Protein AF-0000000086046309 (afdb_homodimer)

Organism: Dendrobium nobile (NCBI:txid94219)

Foldseek 3Di:
DPPPPDDDPVVVVLVVLQPPPPPDPPFKDKDFFFQKWKKKKWFFKKALDPPPDQQKWKKKWKDWVVDIDIFDTFTCPPRMTTGRDIDIAMDTPPQDQPTWIKMWIWIDDPPDIDTQFMDTGGPVPAAEDADPDDADKDKDWTQGPPPPDPPRSGTMITIMHIYIYQQFAQAQFDPQAAQDFHTSDPVRADDFFWKKKKWFFKWAQFDFDDADPNDGFFFKWKWKDHDRMIIIFDTDTRDRIDTGGDMDMDTHRAQQHKIKMWMWTFPPPDDDPDDRDIDTFAMWIFRSVLDDAFDKDWDKAWGWDQDLVFIDTRTITIMIMHIHGPDDPVVNVVSVVDDSHGPCCVVPNDDDVVSLVSNLSSLQNSLVVQCPDVVHDHSNNSCVRRVSDDDDDFPLQVVLVVLVVCVVCVVVVVVVVVLVCLLAPVDVVVVVVVLVVLLVCLVPVVCPVVVVVVVVVVVVVVCVVVDDPHGDIYDDCVSSCRHVDDSLRSCRRPADVVGPDDPVNVVVVVVVVVVVVVVVVVVVLVVQQLVQLVVLCCPCPPVVNVVVSVVVVVVVVVVCVVDPPSVVSSVVVCVSSDHCVPPDPDDDPVVVSSVPGDGCSVVDD/DPPPPDDDPVVVVLVVLQPPPPPDPPFKDKDFFFQKWKKKKFFFKKAQDPPPDQQKWKKKWKDWPVDIDIFDTFTCPPRMTTGRDIDIAMDTPPQDQPTWIKMWIWIDDPPDIDTQFMDTGGPVPAAEDADPDDADKDKDWTQGPPPPDPPRRGTMITIMHIYIYQQFAQAQFDPQAAQDFHTSDPVRADDFFWKKKKWFFKWAQFDFDDADPNDGFFFKWKWKDHDRMIIIFDTDTRDRIDTRGDMDMDTHRAQQHKIKMWMWTFPPPDDDPDDRDIDTFAMWIFRRVLDDAFDKDWDKAWGWDQDLVFIDTRTITIMIMHIHGPDDPVVNVVSVVDDRHGPCCVVPNDDDVVSLVSNLSSLQNSLVVQCPDVVHDHSNNSCVRRVSDDDDDFPLQVVLVVLVVCVVCVVVVVVVVVLVCLLAPVDVVVVVVVLVVLLVCLVPVVCPVVVVVVVVVVVVVVCVVVDDPHGGIYDDCVSSCRHVDDSLRSCRRPADVVGPDDPVNVVVVVVVVVVVVVVVVVVVLVVQQLVQLVVLCCPCPPVVNVVVSVVVVVVVVVVCVVDPPSVVSSVVVCVSSDHCVPPDPDDDPVVVSSVPGDGCSVVDD

Solvent-accessible surface area (backbone atoms only — not comparable to full-atom values): 65025 Å² total; per-residue (Å²): 135,82,80,75,82,76,79,64,71,75,63,61,53,54,58,55,63,50,59,61,67,70,72,67,78,79,63,65,47,77,44,71,56,62,54,44,37,39,36,40,39,33,40,39,36,38,38,63,51,78,75,83,62,76,76,36,32,36,30,45,38,40,36,47,88,90,48,73,49,70,56,71,74,28,60,44,79,84,48,48,32,63,69,69,42,78,45,79,46,72,48,51,57,74,69,49,86,81,50,39,42,35,39,33,38,33,36,37,51,88,92,49,76,45,73,56,20,47,39,74,42,54,56,80,76,50,48,78,34,62,65,94,66,87,75,73,69,45,78,41,72,17,50,51,66,74,75,75,75,89,67,78,65,73,44,35,34,35,36,34,33,61,36,34,41,22,29,38,50,73,51,39,47,46,89,73,48,33,38,62,52,61,38,49,33,73,87,74,57,71,72,65,42,25,37,37,39,40,28,48,37,32,38,44,65,43,57,64,78,39,72,58,97,86,41,67,33,26,28,39,31,42,37,39,40,49,53,55,41,34,36,36,49,54,72,38,70,69,35,48,58,40,74,65,55,42,74,46,80,44,79,31,63,55,52,66,22,25,38,39,38,34,36,34,30,59,50,58,77,68,74,93,78,63,76,71,50,72,44,79,44,23,50,34,38,35,49,50,43,43,54,54,78,70,40,81,45,75,49,76,35,57,19,53,36,82,47,60,92,41,68,41,77,32,28,29,39,34,41,31,40,34,36,39,69,74,51,55,73,68,57,58,57,49,55,42,41,40,68,70,61,36,67,44,51,59,75,59,63,77,57,70,80,54,48,57,58,48,20,40,49,34,34,50,51,46,23,56,56,39,39,72,37,89,76,55,44,52,47,68,59,44,41,60,74,37,60,52,64,78,87,66,44,39,69,50,54,42,52,17,28,49,53,43,38,52,59,47,44,42,64,59,53,49,48,51,51,50,52,49,40,42,30,59,48,77,49,59,68,61,33,51,50,50,52,52,52,50,51,51,40,59,72,38,61,69,49,48,64,27,49,51,24,42,49,52,26,49,50,35,59,58,39,55,78,71,38,67,86,63,74,78,30,41,54,39,48,74,66,26,40,45,81,80,54,53,63,67,53,33,48,53,45,72,45,56,91,72,74,81,68,54,66,66,59,50,50,54,53,40,50,53,52,38,55,54,45,32,53,49,41,52,50,40,42,52,50,23,33,53,42,29,22,60,48,34,48,54,48,39,54,30,52,67,61,20,50,51,47,33,51,48,22,47,51,48,20,50,49,42,70,73,38,61,58,59,58,53,50,51,52,51,50,49,62,67,52,35,61,55,89,79,53,68,80,64,75,56,42,69,58,26,39,52,69,50,43,62,45,66,63,52,29,52,111,137,82,82,74,83,76,78,66,71,76,64,61,52,57,59,58,65,51,61,62,71,67,72,68,79,78,64,66,46,76,44,71,56,60,55,45,37,39,36,37,39,35,39,38,37,37,38,62,50,78,73,84,62,76,75,36,32,36,30,44,39,38,34,47,88,89,47,73,50,70,56,72,76,29,60,43,78,84,48,48,32,63,69,69,44,78,44,79,45,71,46,50,56,74,67,49,88,81,50,37,40,35,40,32,38,32,37,37,51,89,90,49,77,46,73,56,20,48,38,75,43,55,56,81,77,48,49,76,35,64,62,91,67,85,74,74,71,46,78,42,69,16,50,52,66,74,74,75,74,88,67,79,66,74,45,33,35,35,35,35,32,61,36,32,40,22,29,39,49,73,52,40,46,46,88,72,48,33,38,62,52,61,39,48,34,72,86,73,57,71,70,64,42,25,37,38,39,39,29,49,37,31,37,45,65,43,56,64,78,39,72,58,97,86,40,68,32,27,27,39,31,41,37,39,40,50,53,54,40,32,36,35,49,51,72,39,70,69,36,47,58,39,71,66,58,44,76,48,78,45,79,30,64,55,51,66,22,26,40,40,39,34,35,34,31,60,54,58,78,67,74,94,78,63,77,71,50,72,45,78,42,23,51,34,36,35,48,51,42,43,54,55,78,72,40,82,46,74,48,77,33,58,18,53,35,83,47,60,89,39,66,41,79,31,27,28,38,34,42,32,38,34,37,39,68,73,53,53,74,68,57,58,56,50,54,42,40,39,67,71,60,37,68,44,51,59,74,60,64,76,57,71,79,55,48,58,57,48,20,38,48,35,32,51,53,45,23,58,56,40,38,71,37,90,77,58,44,53,48,67,58,44,41,59,74,36,60,50,62,79,87,66,45,40,70,52,55,40,52,17,28,50,52,42,36,52,60,47,44,41,64,57,53,50,49,50,51,50,54,49,40,41,31,59,47,76,50,58,68,62,31,51,50,50,52,52,50,50,52,51,42,58,74,38,61,68,49,48,64,28,48,50,24,42,51,52,25,48,51,34,58,60,39,55,78,71,37,67,86,64,73,78,31,43,55,39,49,73,67,25,40,44,81,78,54,52,61,68,53,34,46,52,46,72,45,55,92,73,73,81,68,56,67,68,58,52,51,54,52,41,52,53,52,39,53,53,45,32,53,50,39,52,50,40,43,53,50,23,32,54,43,30,23,61,49,35,48,54,50,38,54,30,51,66,60,19,49,51,46,33,50,48,23,48,51,48,20,51,51,40,68,74,37,61,59,56,58,52,51,51,52,52,51,49,60,66,52,35,61,52,89,79,52,68,79,62,75,55,40,68,58,25,40,52,69,50,44,62,43,65,64,52,28,52,113

Structure (mmCIF, N/CA/C/O backbone):
data_AF-0000000086046309-model_v1
#
loop_
_entity.id
_entity.type
_entity.pdbx_description
1 polymer 'C2 domain-containing protein'
#
loop_
_atom_site.group_PDB
_atom_site.id
_atom_site.type_symbol
_atom_site.label_atom_id
_atom_site.label_alt_id
_atom_site.label_comp_id
_atom_site.label_asym_id
_atom_site.label_entity_id
_atom_site.label_seq_id
_atom_site.pdbx_PDB_ins_code
_atom_site.Cartn_x
_atom_site.Cartn_y
_atom_site.Cartn_z
_atom_site.occupancy
_atom_site.B_iso_or_equiv
_atom_site.auth_seq_id
_atom_site.auth_comp_id
_atom_site.auth_asym_id
_atom_site.auth_atom_id
_atom_site.pdbx_PDB_model_num
ATOM 1 N N . MET A 1 1 ? 25.234 52.75 -9.938 1 19.39 1 MET A N 1
ATOM 2 C CA . MET A 1 1 ? 23.969 53.469 -9.93 1 19.39 1 MET A CA 1
ATOM 3 C C . MET A 1 1 ? 22.891 52.688 -9.195 1 19.39 1 MET A C 1
ATOM 5 O O . MET A 1 1 ? 22.672 51.5 -9.484 1 19.39 1 MET A O 1
ATOM 9 N N . LEU A 1 2 ? 22.422 53.094 -7.891 1 18.39 2 LEU A N 1
ATOM 10 C CA . LEU A 1 2 ? 21.797 52.5 -6.703 1 18.39 2 LEU A CA 1
ATOM 11 C C . LEU A 1 2 ? 20.297 52.312 -6.91 1 18.39 2 LEU A C 1
ATOM 13 O O . LEU A 1 2 ? 19.578 53.312 -7.102 1 18.39 2 LEU A O 1
ATOM 17 N N . ALA A 1 3 ? 19.859 51.5 -7.816 1 22.16 3 ALA A N 1
ATOM 18 C CA . ALA A 1 3 ? 18.484 51.562 -8.273 1 22.16 3 ALA A CA 1
ATOM 19 C C . ALA A 1 3 ? 17.516 51.5 -7.09 1 22.16 3 ALA A C 1
ATOM 21 O O . ALA A 1 3 ? 17.547 50.562 -6.293 1 22.16 3 ALA A O 1
ATOM 22 N N . THR A 1 4 ? 17.141 52.688 -6.449 1 22.17 4 THR A N 1
ATOM 23 C CA . THR A 1 4 ? 16.219 53.094 -5.395 1 22.17 4 THR A CA 1
ATOM 24 C C . THR A 1 4 ? 14.828 52.531 -5.652 1 22.17 4 THR A C 1
ATOM 26 O O . THR A 1 4 ? 14.242 52.781 -6.707 1 22.17 4 THR A O 1
ATOM 29 N N . TRP A 1 5 ? 14.664 51.344 -5.328 1 24.75 5 TRP A N 1
ATOM 30 C CA . TRP A 1 5 ? 13.422 50.594 -5.496 1 24.75 5 TRP A CA 1
ATOM 31 C C . TRP A 1 5 ? 12.242 51.375 -4.934 1 24.75 5 TRP A C 1
ATOM 33 O O . TRP A 1 5 ? 12.211 51.688 -3.746 1 24.75 5 TRP A O 1
ATOM 43 N N . VAL A 1 6 ? 11.664 52.406 -5.605 1 26.38 6 VAL A N 1
ATOM 44 C CA . VAL A 1 6 ? 10.523 53.312 -5.441 1 26.38 6 VAL A CA 1
ATOM 45 C C . VAL A 1 6 ? 9.273 52.5 -5.09 1 26.38 6 VAL A C 1
ATOM 47 O O . VAL A 1 6 ? 9.023 51.469 -5.684 1 26.38 6 VAL A O 1
ATOM 50 N N . GLY A 1 7 ? 8.594 52.781 -3.967 1 28 7 GLY A N 1
ATOM 51 C CA . GLY A 1 7 ? 7.453 52.5 -3.109 1 28 7 GLY A CA 1
ATOM 52 C C . GLY A 1 7 ? 6.145 52.375 -3.869 1 28 7 GLY A C 1
ATOM 53 O O . GLY A 1 7 ? 5.727 53.344 -4.527 1 28 7 GLY A O 1
ATOM 54 N N . THR A 1 8 ? 5.848 51.438 -4.598 1 28.3 8 THR A N 1
ATOM 55 C CA . THR A 1 8 ? 4.68 51.469 -5.465 1 28.3 8 THR A CA 1
ATOM 56 C C . THR A 1 8 ? 3.445 51.906 -4.688 1 28.3 8 THR A C 1
ATOM 58 O O . THR A 1 8 ? 3.426 51.844 -3.455 1 28.3 8 THR A O 1
ATOM 61 N N . GLN A 1 9 ? 2.367 52.656 -5.27 1 27.67 9 GLN A N 1
ATOM 62 C CA . GLN A 1 9 ? 1.101 53.281 -4.91 1 27.67 9 GLN A CA 1
ATOM 63 C C . GLN A 1 9 ? 0.249 52.375 -4.047 1 27.67 9 GLN A C 1
ATOM 65 O O . GLN A 1 9 ? -0.597 52.812 -3.279 1 27.67 9 GLN A O 1
ATOM 70 N N . ALA A 1 10 ? 0.241 51.156 -4.23 1 29.69 10 ALA A N 1
ATOM 71 C CA . ALA A 1 10 ? -0.649 50.281 -3.486 1 29.69 10 ALA A CA 1
ATOM 72 C C . ALA A 1 10 ? -0.314 50.281 -1.997 1 29.69 10 ALA A C 1
ATOM 74 O O . ALA A 1 10 ? -1.004 49.656 -1.195 1 29.69 10 ALA A O 1
ATOM 75 N N . ASP A 1 11 ? 0.768 50.75 -1.559 1 30.91 11 ASP A N 1
ATOM 76 C CA . ASP A 1 11 ? 1.162 50.969 -0.17 1 30.91 11 ASP A CA 1
ATOM 77 C C . ASP A 1 11 ? 0.255 52 0.505 1 30.91 11 ASP A C 1
ATOM 79 O O . ASP A 1 11 ? -0.032 51.906 1.699 1 30.91 11 ASP A O 1
ATOM 83 N N . GLU A 1 12 ? -0.015 53.156 -0.115 1 32.56 12 GLU A N 1
ATOM 84 C CA . GLU A 1 12 ? -0.838 54.25 0.42 1 32.56 12 GLU A CA 1
ATOM 85 C C . GLU A 1 12 ? -2.279 53.781 0.631 1 32.56 12 GLU A C 1
ATOM 87 O O . GLU A 1 12 ? -2.969 54.281 1.523 1 32.56 12 GLU A O 1
ATOM 92 N N . SER A 1 13 ? -2.764 52.938 -0.195 1 33.22 13 SER A N 1
ATOM 93 C CA . SER A 1 13 ? -4.168 52.562 -0.07 1 33.22 13 SER A CA 1
ATOM 94 C C . SER A 1 13 ? -4.395 51.688 1.162 1 33.22 13 SER A C 1
ATOM 96 O O . SER A 1 13 ? -5.535 51.469 1.572 1 33.22 13 SER A O 1
ATOM 98 N N . PHE A 1 14 ? -3.406 51.062 1.671 1 35.06 14 PHE A N 1
ATOM 99 C CA . PHE A 1 14 ? -3.594 50.312 2.906 1 35.06 14 PHE A CA 1
ATOM 100 C C . PHE A 1 14 ? -3.961 51.25 4.055 1 35.06 14 PHE A C 1
ATOM 102 O O . PHE A 1 14 ? -4.855 50.938 4.848 1 35.06 14 PHE A O 1
ATOM 109 N N . ALA A 1 15 ? -3.285 52.375 4.27 1 35.09 15 ALA A N 1
ATOM 110 C CA . ALA A 1 15 ? -3.617 53.312 5.352 1 35.09 15 ALA A CA 1
ATOM 111 C C . ALA A 1 15 ? -5.012 53.906 5.16 1 35.09 15 ALA A C 1
ATOM 113 O O . ALA A 1 15 ? -5.746 54.094 6.133 1 35.09 15 ALA A O 1
ATOM 114 N N . GLU A 1 16 ? -5.355 54.344 3.979 1 34.66 16 GLU A N 1
ATOM 115 C CA . GLU A 1 16 ? -6.609 55.062 3.764 1 34.66 16 GLU A CA 1
ATOM 116 C C . GLU A 1 16 ? -7.809 54.125 3.898 1 34.66 16 GLU A C 1
ATOM 118 O O . GLU A 1 16 ? -8.859 54.531 4.41 1 34.66 16 GLU A O 1
ATOM 123 N N . ALA A 1 17 ? -7.73 52.906 3.305 1 37.09 17 ALA A N 1
ATOM 124 C CA . ALA A 1 17 ? -8.867 52.031 3.486 1 37.09 17 ALA A CA 1
ATOM 125 C C . ALA A 1 17 ? -9.039 51.625 4.953 1 37.09 17 ALA A C 1
ATOM 127 O O . ALA A 1 17 ? -10.156 51.375 5.41 1 37.09 17 ALA A O 1
ATOM 128 N N . TRP A 1 18 ? -7.984 51.562 5.75 1 39.62 18 TRP A N 1
ATOM 129 C CA . TRP A 1 18 ? -8.039 51.219 7.168 1 39.62 18 TRP A CA 1
ATOM 130 C C . TRP A 1 18 ? -8.578 52.375 7.992 1 39.62 18 TRP A C 1
ATOM 132 O O . TRP A 1 18 ? -9.242 52.156 9.016 1 39.62 18 TRP A O 1
ATOM 142 N N . LYS A 1 19 ? -8.258 53.719 7.859 1 40 19 LYS A N 1
ATOM 143 C CA . LYS A 1 19 ? -8.719 54.875 8.641 1 40 19 LYS A CA 1
ATOM 144 C C . LYS A 1 19 ? -10.219 55.094 8.477 1 40 19 LYS A C 1
ATOM 146 O O . LYS A 1 19 ? -10.844 55.75 9.297 1 40 19 LYS A O 1
ATOM 151 N N . ALA A 1 20 ? -10.727 54.781 7.352 1 35.38 20 ALA A N 1
ATOM 152 C CA . ALA A 1 20 ? -12.102 55.281 7.27 1 35.38 20 ALA A CA 1
ATOM 153 C C . ALA A 1 20 ? -12.977 54.625 8.344 1 35.38 20 ALA A C 1
ATOM 155 O O . ALA A 1 20 ? -13.805 55.312 8.961 1 35.38 20 ALA A O 1
ATOM 156 N N . ASP A 1 21 ? -13.219 53.25 8.453 1 35.84 21 ASP A N 1
ATOM 157 C CA . ASP A 1 21 ? -14.289 52.875 9.352 1 35.84 21 ASP A CA 1
ATOM 158 C C . ASP A 1 21 ? -13.812 52.844 10.805 1 35.84 21 ASP A C 1
ATOM 160 O O . ASP A 1 21 ? -14.336 52.094 11.625 1 35.84 21 ASP A O 1
ATOM 164 N N . ALA A 1 22 ? -12.844 53.312 11.305 1 35.97 22 ALA A N 1
ATOM 165 C CA . ALA A 1 22 ? -12.555 53.531 12.719 1 35.97 22 ALA A CA 1
ATOM 166 C C . ALA A 1 22 ? -13.766 54.125 13.438 1 35.97 22 ALA A C 1
ATOM 168 O O . ALA A 1 22 ? -13.773 54.25 14.664 1 35.97 22 ALA A O 1
ATOM 169 N N . ALA A 1 23 ? -14.633 54.812 12.906 1 34.84 23 ALA A N 1
ATOM 170 C CA . ALA A 1 23 ? -15.703 55.469 13.648 1 34.84 23 ALA A CA 1
ATOM 171 C C . ALA A 1 23 ? -16.688 54.438 14.219 1 34.84 23 ALA A C 1
ATOM 173 O O . ALA A 1 23 ? -17.453 54.75 15.125 1 34.84 23 ALA A O 1
ATOM 174 N N . SER A 1 24 ? -17.203 53.469 13.445 1 38.03 24 SER A N 1
ATOM 175 C CA . SER A 1 24 ? -18.266 52.656 14.039 1 38.03 24 SER A CA 1
ATOM 176 C C . SER A 1 24 ? -17.719 51.719 15.102 1 38.03 24 SER A C 1
ATOM 178 O O . SER A 1 24 ? -16.672 51.094 14.906 1 38.03 24 SER A O 1
ATOM 180 N N . THR A 1 25 ? -17.953 51.781 16.422 1 38.94 25 THR A N 1
ATOM 181 C CA . THR A 1 25 ? -17.672 51.219 17.734 1 38.94 25 THR A CA 1
ATOM 182 C C . THR A 1 25 ? -17.594 49.688 17.641 1 38.94 25 THR A C 1
ATOM 184 O O . THR A 1 25 ? -17.281 49.031 18.625 1 38.94 25 THR A O 1
ATOM 187 N N . SER A 1 26 ? -18.406 48.969 16.812 1 49.06 26 SER A N 1
ATOM 188 C CA . SER A 1 26 ? -18.469 47.531 17.141 1 49.06 26 SER A CA 1
ATOM 189 C C . SER A 1 26 ? -17.188 46.812 16.688 1 49.06 26 SER A C 1
ATOM 191 O O . SER A 1 26 ? -16.953 46.656 15.484 1 49.06 26 SER A O 1
ATOM 193 N N . ARG A 1 27 ? -15.977 47.031 17.328 1 59.06 27 ARG A N 1
ATOM 194 C CA . ARG A 1 27 ? -14.602 46.625 17.078 1 59.06 27 ARG A CA 1
ATOM 195 C C . ARG A 1 27 ? -14.469 45.094 17.109 1 59.06 27 ARG A C 1
ATOM 197 O O . ARG A 1 27 ? -15.305 44.406 17.688 1 59.06 27 ARG A O 1
ATOM 204 N N . SER A 1 28 ? -13.547 44.5 16.281 1 73.25 28 SER A N 1
ATOM 205 C CA . SER A 1 28 ? -13.062 43.094 16.281 1 73.25 28 SER A CA 1
ATOM 206 C C . SER A 1 28 ? -12.727 42.625 17.688 1 73.25 28 SER A C 1
ATOM 208 O O . SER A 1 28 ? -12.352 43.438 18.547 1 73.25 28 SER A O 1
ATOM 210 N N . LYS A 1 29 ? -13.25 41.469 17.969 1 83.06 29 LYS A N 1
ATOM 211 C CA . LYS A 1 29 ? -12.969 40.875 19.266 1 83.06 29 LYS A CA 1
ATOM 212 C C . LYS A 1 29 ? -11.82 39.875 19.156 1 83.06 29 LYS A C 1
ATOM 214 O O . LYS A 1 29 ? -11.734 39.125 18.188 1 83.06 29 LYS A O 1
ATOM 219 N N . ILE A 1 30 ? -10.891 40.062 20.047 1 87.81 30 ILE A N 1
ATOM 220 C CA . ILE A 1 30 ? -9.727 39.188 20.094 1 87.81 30 ILE A CA 1
ATOM 221 C C . ILE A 1 30 ? -9.836 38.219 21.266 1 87.81 30 ILE A C 1
ATOM 223 O O . ILE A 1 30 ? -10.25 38.625 22.359 1 87.81 30 ILE A O 1
ATOM 227 N N . TYR A 1 31 ? -9.648 36.969 20.938 1 90.31 31 TYR A N 1
ATOM 228 C CA . TYR A 1 31 ? -9.656 35.938 21.953 1 90.31 31 TYR A CA 1
ATOM 229 C C . TYR A 1 31 ? -8.281 35.281 22.078 1 90.31 31 TYR A C 1
ATOM 231 O O . TYR A 1 31 ? -7.469 35.344 21.141 1 90.31 31 TYR A O 1
ATOM 239 N N . LEU A 1 32 ? -7.973 34.812 23.266 1 89.38 32 LEU A N 1
ATOM 240 C CA . LEU A 1 32 ? -6.738 34.062 23.484 1 89.38 32 LEU A CA 1
ATOM 241 C C . LEU A 1 32 ? -7.043 32.625 23.891 1 89.38 32 LEU A C 1
ATOM 243 O O . LEU A 1 32 ? -7.875 32.375 24.766 1 89.38 32 LEU A O 1
ATOM 247 N N . SER A 1 33 ? -6.438 31.766 23.156 1 90.25 33 SER A N 1
ATOM 248 C CA . SER A 1 33 ? -6.574 30.359 23.531 1 90.25 33 SER A CA 1
ATOM 249 C C . SER A 1 33 ? -5.875 30.062 24.844 1 90.25 33 SER A C 1
ATOM 251 O O . SER A 1 33 ? -4.867 30.703 25.172 1 90.25 33 SER A O 1
ATOM 253 N N . PRO A 1 34 ? -6.43 29.141 25.594 1 90.12 34 PRO A N 1
ATOM 254 C CA . PRO A 1 34 ? -5.789 28.781 26.875 1 90.12 34 PRO A CA 1
ATOM 255 C C . PRO A 1 34 ? -4.48 28.031 26.688 1 90.12 34 PRO A C 1
ATOM 257 O O . PRO A 1 34 ? -4.258 27.422 25.641 1 90.12 34 PRO A O 1
ATOM 260 N N . LYS A 1 35 ? -3.674 28.25 27.688 1 90.81 35 LYS A N 1
ATOM 261 C CA . LYS A 1 35 ? -2.436 27.484 27.672 1 90.81 35 LYS A CA 1
ATOM 262 C C . LYS A 1 35 ? -2.693 26.016 28.047 1 90.81 35 LYS A C 1
ATOM 264 O O . LYS A 1 35 ? -3.178 25.734 29.141 1 90.81 35 LYS A O 1
ATOM 269 N N . LEU A 1 36 ? -2.393 25.156 27.078 1 94.12 36 LEU A N 1
ATOM 270 C CA . LEU A 1 36 ? -2.68 23.734 27.266 1 94.12 36 LEU A CA 1
ATOM 271 C C . LEU A 1 36 ? -1.468 23.016 27.828 1 94.12 36 LEU A C 1
ATOM 273 O O . LEU A 1 36 ? -0.327 23.344 27.5 1 94.12 36 LEU A O 1
ATOM 277 N N . TRP A 1 37 ? -1.76 22.031 28.672 1 93.62 37 TRP A N 1
ATOM 278 C CA . TRP A 1 37 ? -0.732 21.203 29.297 1 93.62 37 TRP A CA 1
ATOM 279 C C . TRP A 1 37 ? -1.082 19.719 29.156 1 93.62 37 TRP A C 1
ATOM 281 O O . TRP A 1 37 ? -2.26 19.344 29.141 1 93.62 37 TRP A O 1
ATOM 291 N N . TYR A 1 38 ? -0.03 18.891 29.016 1 94.81 38 TYR A N 1
ATOM 292 C CA . TYR A 1 38 ? -0.214 17.453 29.156 1 94.81 38 TYR A CA 1
ATOM 293 C C . TYR A 1 38 ? -0.049 17.016 30.609 1 94.81 38 TYR A C 1
ATOM 295 O O . TYR A 1 38 ? 0.911 17.422 31.281 1 94.81 38 TYR A O 1
ATOM 303 N N . LEU A 1 39 ? -1.022 16.328 31.109 1 94.81 39 LEU A N 1
ATOM 304 C CA . LEU A 1 39 ? -0.936 15.711 32.438 1 94.81 39 LEU A CA 1
ATOM 305 C C . LEU A 1 39 ? -0.577 14.227 32.312 1 94.81 39 LEU A C 1
ATOM 307 O O . LEU A 1 39 ? -1.35 13.438 31.781 1 94.81 39 LEU A O 1
ATOM 311 N N . ARG A 1 40 ? 0.572 13.969 32.781 1 93.75 40 ARG A N 1
ATOM 312 C CA . ARG A 1 40 ? 1.038 12.586 32.719 1 93.75 40 ARG A CA 1
ATOM 313 C C . ARG A 1 40 ? 0.836 11.906 34.062 1 93.75 40 ARG A C 1
ATOM 315 O O . ARG A 1 40 ? 1.301 12.398 35.094 1 93.75 40 ARG A O 1
ATOM 322 N N . VAL A 1 41 ? 0.083 10.789 34.062 1 94.56 41 VAL A N 1
ATOM 323 C CA . VAL A 1 41 ? -0.177 10 35.25 1 94.56 41 VAL A CA 1
ATOM 324 C C . VAL A 1 41 ? 0.42 8.609 35.094 1 94.56 41 VAL A C 1
ATOM 326 O O . VAL A 1 41 ? -0.08 7.793 34.312 1 94.56 41 VAL A O 1
ATOM 329 N N . THR A 1 42 ? 1.483 8.406 35.812 1 93.75 42 THR A N 1
ATOM 330 C CA . THR A 1 42 ? 2.1 7.086 35.812 1 93.75 42 THR A CA 1
ATOM 331 C C . THR A 1 42 ? 1.628 6.25 37 1 93.75 42 THR A C 1
ATOM 333 O O . THR A 1 42 ? 1.854 6.625 38.156 1 93.75 42 THR A O 1
ATOM 336 N N . LEU A 1 43 ? 0.941 5.188 36.625 1 93.69 43 LEU A N 1
ATOM 337 C CA . LEU A 1 43 ? 0.469 4.27 37.656 1 93.69 43 LEU A CA 1
ATOM 338 C C . LEU A 1 43 ? 1.422 3.092 37.812 1 93.69 43 LEU A C 1
ATOM 340 O O . LEU A 1 43 ? 1.526 2.248 36.938 1 93.69 43 LEU A O 1
ATOM 344 N N . ILE A 1 44 ? 2.051 3.053 39.031 1 91.75 44 ILE A N 1
ATOM 345 C CA . ILE A 1 44 ? 3.125 2.082 39.219 1 91.75 44 ILE A CA 1
ATOM 346 C C . ILE A 1 44 ? 2.574 0.817 39.875 1 91.75 44 ILE A C 1
ATOM 348 O O . ILE A 1 44 ? 2.531 -0.245 39.25 1 91.75 44 ILE A O 1
ATOM 352 N N . GLU A 1 45 ? 2.152 0.961 41.156 1 90 45 GLU A N 1
ATOM 353 C CA . GLU A 1 45 ? 1.707 -0.224 41.875 1 90 45 GLU A CA 1
ATOM 354 C C . GLU A 1 45 ? 0.729 0.144 42.969 1 90 45 GLU A C 1
ATOM 356 O O . GLU A 1 45 ? 0.564 1.321 43.312 1 90 45 GLU A O 1
ATOM 361 N N . ALA A 1 46 ? -0.035 -0.865 43.312 1 86.69 46 ALA A N 1
ATOM 362 C CA . ALA A 1 46 ? -0.915 -0.744 44.469 1 86.69 46 ALA A CA 1
ATOM 363 C C . ALA A 1 46 ? -0.546 -1.759 45.531 1 86.69 46 ALA A C 1
ATOM 365 O O . ALA A 1 46 ? -0.065 -2.852 45.25 1 86.69 46 ALA A O 1
ATOM 366 N N . GLN A 1 47 ? -0.672 -1.218 46.75 1 82 47 GLN A N 1
ATOM 367 C CA . GLN A 1 47 ? -0.356 -2.105 47.844 1 82 47 GLN A CA 1
ATOM 368 C C . GLN A 1 47 ? -1.534 -2.225 48.812 1 82 47 GLN A C 1
ATOM 370 O O . GLN A 1 47 ? -2.477 -1.431 48.75 1 82 47 GLN A O 1
ATOM 375 N N . GLU A 1 48 ? -1.554 -3.24 49.656 1 74.06 48 GLU A N 1
ATOM 376 C CA . GLU A 1 48 ? -2.469 -3.471 50.781 1 74.06 48 GLU A CA 1
ATOM 377 C C . GLU A 1 48 ? -3.891 -3.719 50.281 1 74.06 48 GLU A C 1
ATOM 379 O O . GLU A 1 48 ? -4.844 -3.115 50.781 1 74.06 48 GLU A O 1
ATOM 384 N N . ILE A 1 49 ? -3.922 -4.469 49.125 1 71.12 49 ILE A N 1
ATOM 385 C CA . ILE A 1 49 ? -5.262 -4.801 48.656 1 71.12 49 ILE A CA 1
ATOM 386 C C . ILE A 1 49 ? -5.781 -6.027 49.406 1 71.12 49 ILE A C 1
ATOM 388 O O . ILE A 1 49 ? -5.113 -7.062 49.438 1 71.12 49 ILE A O 1
ATOM 392 N N . SER A 1 50 ? -6.742 -5.777 50.281 1 61.59 50 SER A N 1
ATOM 393 C CA . SER A 1 50 ? -7.27 -6.859 51.094 1 61.59 50 SER A CA 1
ATOM 394 C C . SER A 1 50 ? -8.078 -7.844 50.281 1 61.59 50 SER A C 1
ATOM 396 O O . SER A 1 50 ? -8.742 -8.727 50.812 1 61.59 50 SER A O 1
ATOM 398 N N . THR A 1 51 ? -8.148 -7.609 48.938 1 57.72 51 THR A N 1
ATOM 399 C CA . THR A 1 51 ? -9.102 -8.531 48.312 1 57.72 51 THR A CA 1
ATOM 400 C C . THR A 1 51 ? -8.469 -9.906 48.125 1 57.72 51 THR A C 1
ATOM 402 O O . THR A 1 51 ? -7.395 -10.023 47.531 1 57.72 51 THR A O 1
ATOM 405 N N . PRO A 1 52 ? -8.977 -10.938 48.844 1 52.84 52 PRO A N 1
ATOM 406 C CA . PRO A 1 52 ? -8.477 -12.305 48.969 1 52.84 52 PRO A CA 1
ATOM 407 C C . PRO A 1 52 ? -8.453 -13.055 47.625 1 52.84 52 PRO A C 1
ATOM 409 O O . PRO A 1 52 ? -7.848 -14.125 47.531 1 52.84 52 PRO A O 1
ATOM 412 N N . THR A 1 53 ? -9.32 -12.742 46.562 1 55.47 53 THR A N 1
ATOM 413 C CA . THR A 1 53 ? -9.531 -13.852 45.656 1 55.47 53 THR A CA 1
ATOM 414 C C . THR A 1 53 ? -8.695 -13.68 44.406 1 55.47 53 THR A C 1
ATOM 416 O O . THR A 1 53 ? -8.547 -12.562 43.875 1 55.47 53 THR A O 1
ATOM 419 N N . ARG A 1 54 ? -7.949 -14.648 44.031 1 57.38 54 ARG A N 1
ATOM 420 C CA . ARG A 1 54 ? -7.035 -14.875 42.906 1 57.38 54 ARG A CA 1
ATOM 421 C C . ARG A 1 54 ? -7.703 -14.547 41.562 1 57.38 54 ARG A C 1
ATOM 423 O O . ARG A 1 54 ? -7.023 -14.273 40.562 1 57.38 54 ARG A O 1
ATOM 430 N N . GLU A 1 55 ? -8.984 -14.547 41.562 1 64.19 55 GLU A N 1
ATOM 431 C CA . GLU A 1 55 ? -9.609 -14.477 40.25 1 64.19 55 GLU A CA 1
ATOM 432 C C . GLU A 1 55 ? -10.07 -13.055 39.938 1 64.19 55 GLU A C 1
ATOM 434 O O . GLU A 1 55 ? -10.828 -12.844 39 1 64.19 55 GLU A O 1
ATOM 439 N N . ILE A 1 56 ? -9.461 -12.078 40.688 1 76.19 56 ILE A N 1
ATOM 440 C CA . ILE A 1 56 ? -9.961 -10.727 40.469 1 76.19 56 ILE A CA 1
ATOM 441 C C . ILE A 1 56 ? -8.953 -9.922 39.656 1 76.19 56 ILE A C 1
ATOM 443 O O . ILE A 1 56 ? -7.75 -9.961 39.906 1 76.19 56 ILE A O 1
ATOM 447 N N . SER A 1 57 ? -9.445 -9.383 38.562 1 85.88 57 SER A N 1
ATOM 448 C CA . SER A 1 57 ? -8.625 -8.453 37.781 1 85.88 57 SER A CA 1
ATOM 449 C C . SER A 1 57 ? -8.852 -7.016 38.25 1 85.88 57 SER A C 1
ATOM 451 O O . SER A 1 57 ? -9.992 -6.617 38.5 1 85.88 57 SER A O 1
ATOM 453 N N . LEU A 1 58 ? -7.723 -6.387 38.594 1 87.19 58 LEU A N 1
ATOM 454 C CA . LEU A 1 58 ? -7.785 -5.004 39.062 1 87.19 58 LEU A CA 1
ATOM 455 C C . LEU A 1 58 ? -7.328 -4.047 37.969 1 87.19 58 LEU A C 1
ATOM 457 O O . LEU A 1 58 ? -6.383 -4.34 37.25 1 87.19 58 LEU A O 1
ATOM 461 N N . PHE A 1 59 ? -8.125 -3 37.781 1 91.12 59 PHE A N 1
ATOM 462 C CA . PHE A 1 59 ? -7.684 -1.932 36.906 1 91.12 59 PHE A CA 1
ATOM 463 C C . PHE A 1 59 ? -8.023 -0.566 37.469 1 91.12 59 PHE A C 1
ATOM 465 O O . PHE A 1 59 ? -8.859 -0.46 38.375 1 91.12 59 PHE A O 1
ATOM 472 N N . ILE A 1 60 ? -7.289 0.406 37.156 1 92.12 60 ILE A N 1
ATOM 473 C CA . ILE A 1 60 ? -7.473 1.771 37.625 1 92.12 60 ILE A CA 1
ATOM 474 C C . ILE A 1 60 ? -8.125 2.621 36.562 1 92.12 60 ILE A C 1
ATOM 476 O O . ILE A 1 60 ? -7.68 2.619 35.406 1 92.12 60 ILE A O 1
ATOM 480 N N . ARG A 1 61 ? -9.203 3.291 36.906 1 93.94 61 ARG A N 1
ATOM 481 C CA . ARG A 1 61 ? -9.859 4.254 36.031 1 93.94 61 ARG A CA 1
ATOM 482 C C . ARG A 1 61 ? -9.555 5.688 36.469 1 93.94 61 ARG A C 1
ATOM 484 O O . ARG A 1 61 ? -9.828 6.062 37.594 1 93.94 61 ARG A O 1
ATOM 491 N N . ALA A 1 62 ? -8.906 6.398 35.531 1 94.88 62 ALA A N 1
ATOM 492 C CA . ALA A 1 62 ? -8.586 7.801 35.781 1 94.88 62 ALA A CA 1
ATOM 493 C C . ALA A 1 62 ? -9.5 8.727 35 1 94.88 62 ALA A C 1
ATOM 495 O O . ALA A 1 62 ? -9.695 8.523 33.781 1 94.88 62 ALA A O 1
ATOM 496 N N . THR A 1 63 ? -10.141 9.664 35.719 1 94.62 63 THR A N 1
ATOM 497 C CA . THR A 1 63 ? -11.07 10.586 35.062 1 94.62 63 THR A CA 1
ATOM 498 C C . THR A 1 63 ? -10.664 12.031 35.312 1 94.62 63 THR A C 1
ATOM 500 O O . THR A 1 63 ? -10.32 12.398 36.438 1 94.62 63 THR A O 1
ATOM 503 N N . LEU A 1 64 ? -10.523 12.773 34.25 1 94 64 LEU A N 1
ATOM 504 C CA . LEU A 1 64 ? -10.312 14.219 34.281 1 94 64 LEU A CA 1
ATOM 505 C C . LEU A 1 64 ? -11.352 14.938 33.438 1 94 64 LEU A C 1
ATOM 507 O O . LEU A 1 64 ? -11.227 14.977 32.219 1 94 64 LEU A O 1
ATOM 511 N N . GLY A 1 65 ? -12.328 15.531 34 1 88.75 65 GLY A N 1
ATOM 512 C CA . GLY A 1 65 ? -13.398 16.156 33.219 1 88.75 65 GLY A CA 1
ATOM 513 C C . GLY A 1 65 ? -14.133 15.18 32.344 1 88.75 65 GLY A C 1
ATOM 514 O O . GLY A 1 65 ? -14.703 14.188 32.812 1 88.75 65 GLY A O 1
ATOM 515 N N . PHE A 1 66 ? -14.031 15.422 31.047 1 90.31 66 PHE A N 1
ATOM 516 C CA . PHE A 1 66 ? -14.719 14.539 30.109 1 90.31 66 PHE A CA 1
ATOM 517 C C . PHE A 1 66 ? -13.805 13.414 29.656 1 90.31 66 PHE A C 1
ATOM 519 O O . PHE A 1 66 ? -14.258 12.445 29.047 1 90.31 66 PHE A O 1
ATOM 526 N N . GLN A 1 67 ? -12.539 13.492 30.016 1 94.44 67 GLN A N 1
ATOM 527 C CA . GLN A 1 67 ? -11.57 12.484 29.594 1 94.44 67 GLN A CA 1
ATOM 528 C C . GLN A 1 67 ? -11.531 11.312 30.562 1 94.44 67 GLN A C 1
ATOM 530 O O . GLN A 1 67 ? -11.406 11.5 31.781 1 94.44 67 GLN A O 1
ATOM 535 N N . VAL A 1 68 ? -11.758 10.086 30.125 1 94.88 68 VAL A N 1
ATOM 536 C CA . VAL A 1 68 ? -11.727 8.875 30.938 1 94.88 68 VAL A CA 1
ATOM 537 C C . VAL A 1 68 ? -10.758 7.867 30.328 1 94.88 68 VAL A C 1
ATOM 539 O O . VAL A 1 68 ? -10.906 7.484 29.172 1 94.88 68 VAL A O 1
ATOM 542 N N . LEU A 1 69 ? -9.727 7.551 31.078 1 94.62 69 LEU A N 1
ATOM 543 C CA . LEU A 1 69 ? -8.758 6.555 30.625 1 94.62 69 LEU A CA 1
ATOM 544 C C . LEU A 1 69 ? -8.633 5.426 31.641 1 94.62 69 LEU A C 1
ATOM 546 O O . LEU A 1 69 ? -8.828 5.641 32.844 1 94.62 69 LEU A O 1
ATOM 550 N N . LYS A 1 70 ? -8.352 4.195 31.141 1 93.06 70 LYS A N 1
ATOM 551 C CA . LYS A 1 70 ? -8.242 3.023 32 1 93.06 70 LYS A CA 1
ATOM 552 C C . LYS A 1 70 ? -6.938 2.277 31.75 1 93.06 70 LYS A C 1
ATOM 554 O O . LYS A 1 70 ? -6.402 2.307 30.641 1 93.06 70 LYS A O 1
ATOM 559 N N . THR A 1 71 ? -6.375 1.713 32.812 1 92.31 71 THR A N 1
ATOM 560 C CA . THR A 1 71 ? -5.176 0.894 32.656 1 92.31 71 THR A CA 1
ATOM 561 C C . THR A 1 71 ? -5.539 -0.542 32.312 1 92.31 71 THR A C 1
ATOM 563 O O . THR A 1 71 ? -6.715 -0.916 32.312 1 92.31 71 THR A O 1
ATOM 566 N N . ARG A 1 72 ? -4.543 -1.325 31.938 1 90.25 72 ARG A N 1
ATOM 567 C CA . ARG A 1 72 ? -4.723 -2.75 31.688 1 90.25 72 ARG A CA 1
ATOM 568 C C . ARG A 1 72 ? -5.055 -3.498 32.969 1 90.25 72 ARG A C 1
ATOM 570 O O . ARG A 1 72 ? -4.75 -3.023 34.062 1 90.25 72 ARG A O 1
ATOM 577 N N . ALA A 1 73 ? -5.691 -4.621 32.75 1 87.69 73 ALA A N 1
ATOM 578 C CA . ALA A 1 73 ? -6.062 -5.418 33.906 1 87.69 73 ALA A CA 1
ATOM 579 C C . ALA A 1 73 ? -4.859 -6.188 34.469 1 87.69 73 ALA A C 1
ATOM 581 O O . ALA A 1 73 ? -4.051 -6.711 33.688 1 87.69 73 ALA A O 1
ATOM 582 N N . ALA A 1 74 ? -4.637 -5.953 35.719 1 85.38 74 ALA A N 1
ATOM 583 C CA . ALA A 1 74 ? -3.543 -6.672 36.375 1 85.38 74 ALA A CA 1
ATOM 584 C C . ALA A 1 74 ? -4.074 -7.641 37.406 1 85.38 74 ALA A C 1
ATOM 586 O O . ALA A 1 74 ? -5.082 -7.367 38.062 1 85.38 74 ALA A O 1
ATOM 587 N N . PHE A 1 75 ? -3.428 -8.898 37.469 1 77.5 75 PHE A N 1
ATOM 588 C CA . PHE A 1 75 ? -3.797 -9.906 38.469 1 77.5 75 PHE A CA 1
ATOM 589 C C . PHE A 1 75 ? -2.908 -9.805 39.688 1 77.5 75 PHE A C 1
ATOM 591 O O . PHE A 1 75 ? -1.693 -9.625 39.594 1 77.5 75 PHE A O 1
ATOM 598 N N . PRO A 1 76 ? -3.578 -9.781 40.844 1 73.5 76 PRO A N 1
ATOM 599 C CA . PRO A 1 76 ? -2.783 -9.656 42.062 1 73.5 76 PRO A CA 1
ATOM 600 C C . PRO A 1 76 ? -2.006 -10.93 42.406 1 73.5 76 PRO A C 1
ATOM 602 O O . PRO A 1 76 ? -2.609 -11.977 42.656 1 73.5 76 PRO A O 1
ATOM 605 N N . ARG A 1 77 ? -0.929 -11.195 41.906 1 63.16 77 ARG A N 1
ATOM 606 C CA . ARG A 1 77 ? -0.191 -12.406 42.281 1 63.16 77 ARG A CA 1
ATOM 607 C C . ARG A 1 77 ? 0.147 -12.414 43.75 1 63.16 77 ARG A C 1
ATOM 609 O O . ARG A 1 77 ? -0.096 -13.406 44.438 1 63.16 77 ARG A O 1
ATOM 616 N N . ASN A 1 78 ? 0.937 -11.547 44.312 1 60.16 78 ASN A N 1
ATOM 617 C CA . ASN A 1 78 ? 1.336 -11.492 45.719 1 60.16 78 ASN A CA 1
ATOM 618 C C . ASN A 1 78 ? 0.742 -10.281 46.438 1 60.16 78 ASN A C 1
ATOM 620 O O . ASN A 1 78 ? 1.39 -9.68 47.281 1 60.16 78 ASN A O 1
ATOM 624 N N . GLY A 1 79 ? -0.505 -9.992 46.062 1 65.56 79 GLY A N 1
ATOM 625 C CA . GLY A 1 79 ? -1.188 -8.922 46.75 1 65.56 79 GLY A CA 1
ATOM 626 C C . GLY A 1 79 ? -0.875 -7.543 46.188 1 65.56 79 GLY A C 1
ATOM 627 O O . GLY A 1 79 ? -1.492 -6.555 46.594 1 65.56 79 GLY A O 1
ATOM 628 N N . ALA A 1 80 ? 0.225 -7.449 45.375 1 75.25 80 ALA A N 1
ATOM 629 C CA . ALA A 1 80 ? 0.561 -6.113 44.906 1 75.25 80 ALA A CA 1
ATOM 630 C C . ALA A 1 80 ? 0.556 -6.07 43.375 1 75.25 80 ALA A C 1
ATOM 632 O O . ALA A 1 80 ? 1.561 -6.391 42.719 1 75.25 80 ALA A O 1
ATOM 633 N N . PRO A 1 81 ? -0.576 -5.605 42.75 1 83.81 81 PRO A N 1
ATOM 634 C CA . PRO A 1 81 ? -0.588 -5.48 41.312 1 83.81 81 PRO A CA 1
ATOM 635 C C . PRO A 1 81 ? 0.275 -4.324 40.812 1 83.81 81 PRO A C 1
ATOM 637 O O . PRO A 1 81 ? 0.353 -3.281 41.438 1 83.81 81 PRO A O 1
ATOM 640 N N . ALA A 1 82 ? 1.129 -4.602 39.875 1 86.06 82 ALA A N 1
ATOM 641 C CA . ALA A 1 82 ? 1.962 -3.586 39.219 1 86.06 82 ALA A CA 1
ATOM 642 C C . ALA A 1 82 ? 1.544 -3.369 37.781 1 86.06 82 ALA A C 1
ATOM 644 O O . ALA A 1 82 ? 1.384 -4.332 37 1 86.06 82 ALA A O 1
ATOM 645 N N . TRP A 1 83 ? 1.154 -2.115 37.438 1 87.5 83 TRP A N 1
ATOM 646 C CA . TRP A 1 83 ? 0.771 -1.776 36.062 1 87.5 83 TRP A CA 1
ATOM 647 C C . TRP A 1 83 ? 1.921 -1.099 35.312 1 87.5 83 TRP A C 1
ATOM 649 O O . TRP A 1 83 ? 2.262 -1.483 34.188 1 87.5 83 TRP A O 1
ATOM 659 N N . ASN A 1 84 ? 2.66 -0.131 35.844 1 89.81 84 ASN A N 1
ATOM 660 C CA . ASN A 1 84 ? 3.686 0.717 35.25 1 89.81 84 ASN A CA 1
ATOM 661 C C . ASN A 1 84 ? 3.244 1.257 33.906 1 89.81 84 ASN A C 1
ATOM 663 O O . ASN A 1 84 ? 3.963 1.118 32.906 1 89.81 84 ASN A O 1
ATOM 667 N N . GLU A 1 85 ? 2.035 1.848 33.844 1 92.62 85 GLU A N 1
ATOM 668 C CA . GLU A 1 85 ? 1.46 2.412 32.625 1 92.62 85 GLU A CA 1
ATOM 669 C C . GLU A 1 85 ? 1.29 3.924 32.75 1 92.62 85 GLU A C 1
ATOM 671 O O . GLU A 1 85 ? 0.976 4.434 33.812 1 92.62 85 GLU A O 1
ATOM 676 N N . ASP A 1 86 ? 1.614 4.559 31.672 1 91.62 86 ASP A N 1
ATOM 677 C CA . ASP A 1 86 ? 1.468 6.008 31.609 1 91.62 86 ASP A CA 1
ATOM 678 C C . ASP A 1 86 ? 0.159 6.398 30.922 1 91.62 86 ASP A C 1
ATOM 680 O O . ASP A 1 86 ? -0.152 5.902 29.844 1 91.62 86 ASP A O 1
ATOM 684 N N . LEU A 1 87 ? -0.625 7.184 31.625 1 94 87 LEU A N 1
ATOM 685 C CA . LEU A 1 87 ? -1.831 7.777 31.062 1 94 87 LEU A CA 1
ATOM 686 C C . LEU A 1 87 ? -1.645 9.273 30.828 1 94 87 LEU A C 1
ATOM 688 O O . LEU A 1 87 ? -1.128 9.977 31.703 1 94 87 LEU A O 1
ATOM 692 N N . LEU A 1 88 ? -1.975 9.703 29.672 1 95.44 88 LEU A N 1
ATOM 693 C CA . LEU A 1 88 ? -1.805 11.117 29.328 1 95.44 88 LEU A CA 1
ATOM 694 C C . LEU A 1 88 ? -3.156 11.805 29.172 1 95.44 88 LEU A C 1
ATOM 696 O O . LEU A 1 88 ? -4.047 11.281 28.5 1 95.44 88 LEU A O 1
ATOM 700 N N . PHE A 1 89 ? -3.33 12.938 29.828 1 95.5 89 PHE A N 1
ATOM 701 C CA . PHE A 1 89 ? -4.52 13.781 29.75 1 95.5 89 PHE A CA 1
ATOM 702 C C . PHE A 1 89 ? -4.156 15.188 29.297 1 95.5 89 PHE A C 1
ATOM 704 O O . PHE A 1 89 ? -2.979 15.555 29.266 1 95.5 89 PHE A O 1
ATOM 711 N N . VAL A 1 90 ? -5.18 15.922 28.875 1 96 90 VAL A N 1
ATOM 712 C CA . VAL A 1 90 ? -4.98 17.312 28.469 1 96 90 VAL A CA 1
ATOM 713 C C . VAL A 1 90 ? -5.742 18.234 29.422 1 96 90 VAL A C 1
ATOM 715 O O . VAL A 1 90 ? -6.879 17.938 29.812 1 96 90 VAL A O 1
ATOM 718 N N . THR A 1 91 ? -5.07 19.25 29.906 1 93.56 91 THR A N 1
ATOM 719 C CA . THR A 1 91 ? -5.691 20.25 30.766 1 93.56 91 THR A CA 1
ATOM 720 C C . THR A 1 91 ? -5.246 21.656 30.359 1 93.56 91 THR A C 1
ATOM 722 O O . THR A 1 91 ? -4.352 21.812 29.531 1 93.56 91 THR A O 1
ATOM 725 N N . ALA A 1 92 ? -5.988 22.641 30.766 1 92.25 92 ALA A N 1
ATOM 726 C CA . ALA A 1 92 ? -5.691 24.031 30.422 1 92.25 92 ALA A CA 1
ATOM 727 C C . ALA A 1 92 ? -5.52 24.875 31.672 1 92.25 92 ALA A C 1
ATOM 729 O O . ALA A 1 92 ? -6.109 24.594 32.719 1 92.25 92 ALA A O 1
ATOM 730 N N . GLU A 1 93 ? -4.617 25.828 31.5 1 88.19 93 GLU A N 1
ATOM 731 C CA . GLU A 1 93 ? -4.48 26.844 32.562 1 88.19 93 GLU A CA 1
ATOM 732 C C . GLU A 1 93 ? -5.598 27.891 32.469 1 88.19 93 GLU A C 1
ATOM 734 O O . GLU A 1 93 ? -5.961 28.312 31.375 1 88.19 93 GLU A O 1
ATOM 739 N N . PRO A 1 94 ? -6.195 28.406 33.5 1 84.12 94 PRO A N 1
ATOM 740 C CA . PRO A 1 94 ? -5.898 28.203 34.906 1 84.12 94 PRO A CA 1
ATOM 741 C C . PRO A 1 94 ? -6.531 26.938 35.469 1 84.12 94 PRO A C 1
ATOM 743 O O . PRO A 1 94 ? -7.641 26.562 35.062 1 84.12 94 PRO A O 1
ATOM 746 N N . PHE A 1 95 ? -5.77 26.359 36.281 1 84.12 95 PHE A N 1
ATOM 747 C CA . PHE A 1 95 ? -6.25 25.141 36.906 1 84.12 95 PHE A CA 1
ATOM 748 C C . PHE A 1 95 ? -7.309 25.438 37.938 1 84.12 95 PHE A C 1
ATOM 750 O O . PHE A 1 95 ? -7.02 26.078 38.969 1 84.12 95 PHE A O 1
ATOM 757 N N . SER A 1 96 ? -8.586 25.375 37.469 1 75.06 96 SER A N 1
ATOM 758 C CA . SER A 1 96 ? -9.672 25.656 38.406 1 75.06 96 SER A CA 1
ATOM 759 C C . SER A 1 96 ? -9.672 24.656 39.562 1 75.06 96 SER A C 1
ATOM 761 O O . SER A 1 96 ? -9.195 23.531 39.406 1 75.06 96 SER A O 1
ATOM 763 N N . GLU A 1 97 ? -10.047 25.109 40.625 1 72.88 97 GLU A N 1
ATOM 764 C CA . GLU A 1 97 ? -10.141 24.281 41.812 1 72.88 97 GLU A CA 1
ATOM 765 C C . GLU A 1 97 ? -11.141 23.141 41.625 1 72.88 97 GLU A C 1
ATOM 767 O O . GLU A 1 97 ? -11.039 22.094 42.25 1 72.88 97 GLU A O 1
ATOM 772 N N . GLU A 1 98 ? -11.938 23.297 40.625 1 74.19 98 GLU A N 1
ATOM 773 C CA . GLU A 1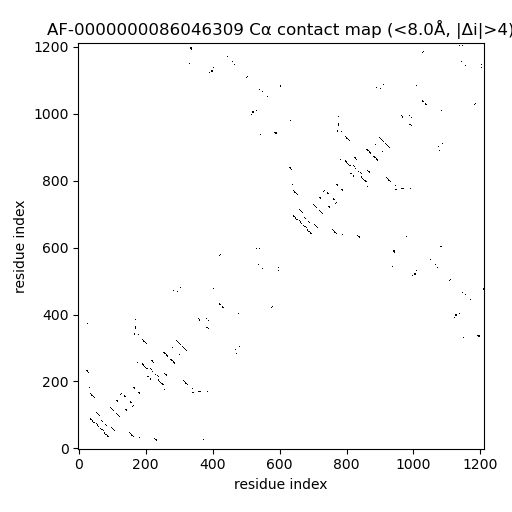 98 ? -12.969 22.281 40.406 1 74.19 98 GLU A CA 1
ATOM 774 C C . GLU A 1 98 ? -12.438 21.125 39.531 1 74.19 98 GLU A C 1
ATOM 776 O O . GLU A 1 98 ? -12.977 20.016 39.594 1 74.19 98 GLU A O 1
ATOM 781 N N . GLU A 1 99 ? -11.367 21.453 38.938 1 84.06 99 GLU A N 1
ATOM 782 C CA . GLU A 1 99 ? -10.828 20.391 38.094 1 84.06 99 GLU A CA 1
ATOM 783 C C . GLU A 1 99 ? -9.852 19.516 38.875 1 84.06 99 GLU A C 1
ATOM 785 O O . GLU A 1 99 ? -8.812 19.984 39.312 1 84.06 99 GLU A O 1
ATOM 790 N N . SER A 1 100 ? -10.297 18.328 39.219 1 91.38 100 SER A N 1
ATOM 791 C CA . SER A 1 100 ? -9.461 17.375 39.969 1 91.38 100 SER A CA 1
ATOM 792 C C . SER A 1 100 ? -9.367 16.031 39.219 1 91.38 100 SER A C 1
ATOM 794 O O . SER A 1 100 ? -10.297 15.656 38.5 1 91.38 100 SER A O 1
ATOM 796 N N . LEU A 1 101 ? -8.234 15.57 39.25 1 94 101 LEU A N 1
ATOM 797 C CA . LEU A 1 101 ? -8.023 14.219 38.75 1 94 101 LEU A CA 1
ATOM 798 C C . LEU A 1 101 ? -8.539 13.18 39.75 1 94 101 LEU A C 1
ATOM 800 O O . LEU A 1 101 ? -8.156 13.188 40.906 1 94 101 LEU A O 1
ATOM 804 N N . VAL A 1 102 ? -9.453 12.336 39.312 1 93.56 102 VAL A N 1
ATOM 805 C CA . VAL A 1 102 ? -10.023 11.32 40.188 1 93.56 102 VAL A CA 1
ATOM 806 C C . VAL A 1 102 ? -9.562 9.938 39.75 1 93.56 102 VAL A C 1
ATOM 808 O O . VAL A 1 102 ? -9.703 9.578 38.594 1 93.56 102 VAL A O 1
ATOM 811 N N . LEU A 1 103 ? -9 9.25 40.625 1 93.06 103 LEU A N 1
ATOM 812 C CA . LEU A 1 103 ? -8.562 7.879 40.375 1 93.06 103 LEU A CA 1
ATOM 813 C C . LEU A 1 103 ? -9.477 6.883 41.094 1 93.06 103 LEU A C 1
ATOM 815 O O . LEU A 1 103 ? -9.766 7.039 42.281 1 93.06 103 LEU A O 1
ATOM 819 N N . TYR A 1 104 ? -9.984 5.957 40.25 1 91.38 104 TYR A N 1
ATOM 820 C CA . TYR A 1 104 ? -10.828 4.895 40.781 1 91.38 104 TYR A CA 1
ATOM 821 C C . TYR A 1 104 ? -10.133 3.543 40.688 1 91.38 104 TYR A C 1
ATOM 823 O O . TYR A 1 104 ? -9.68 3.156 39.594 1 91.38 104 TYR A O 1
ATOM 831 N N . LEU A 1 105 ? -9.977 2.861 41.719 1 89.12 105 LEU A N 1
ATOM 832 C CA . LEU A 1 105 ? -9.547 1.469 41.688 1 89.12 105 LEU A CA 1
ATOM 833 C C . LEU A 1 105 ? -10.742 0.535 41.562 1 89.12 105 LEU A C 1
ATOM 835 O O . LEU A 1 105 ? -11.617 0.503 42.406 1 89.12 105 LEU A O 1
ATOM 839 N N . GLU A 1 106 ? -10.742 -0.109 40.406 1 88.44 106 GLU A N 1
ATOM 840 C CA . GLU A 1 106 ? -11.883 -0.973 40.125 1 88.44 106 GLU A CA 1
ATOM 841 C C . GLU A 1 106 ? -11.453 -2.436 40.031 1 88.44 106 GLU A C 1
ATOM 843 O O . GLU A 1 106 ? -10.352 -2.736 39.562 1 88.44 106 GLU A O 1
ATOM 848 N N . SER A 1 107 ? -12.297 -3.336 40.531 1 83.5 107 SER A N 1
ATOM 849 C CA . SER A 1 107 ? -12.094 -4.777 40.438 1 83.5 107 SER A CA 1
ATOM 850 C C . SER A 1 107 ? -13.156 -5.434 39.562 1 83.5 107 SER A C 1
ATOM 852 O O . SER A 1 107 ? -14.32 -5.027 39.562 1 83.5 107 SER A O 1
ATOM 854 N N . ARG A 1 108 ? -12.664 -6.168 38.625 1 83.62 108 ARG A N 1
ATOM 855 C CA . ARG A 1 108 ? -13.586 -6.898 37.781 1 83.62 108 ARG A CA 1
ATOM 856 C C . ARG A 1 108 ? -13.602 -8.383 38.125 1 83.62 108 ARG A C 1
ATOM 858 O O . ARG A 1 108 ? -12.555 -9.031 38.125 1 83.62 108 ARG A O 1
ATOM 865 N N . GLN A 1 109 ? -14.758 -8.875 38.594 1 78 109 GLN A N 1
ATOM 866 C CA . GLN A 1 109 ? -15 -10.297 38.812 1 78 109 GLN A CA 1
ATOM 867 C C . GLN A 1 109 ? -16.062 -10.828 37.844 1 78 109 GLN A C 1
ATOM 869 O O . GLN A 1 109 ? -17.25 -10.57 38.031 1 78 109 GLN A O 1
ATOM 874 N N . GLY A 1 110 ? -15.633 -11.484 36.938 1 71.25 110 GLY A N 1
ATOM 875 C CA . GLY A 1 110 ? -16.578 -11.898 35.906 1 71.25 110 GLY A CA 1
ATOM 876 C C . GLY A 1 110 ? -17.094 -10.742 35.062 1 71.25 110 GLY A C 1
ATOM 877 O O . GLY A 1 110 ? -16.328 -10.086 34.375 1 71.25 110 GLY A O 1
ATOM 878 N N . LYS A 1 111 ? -18.438 -10.453 35.188 1 74.88 111 LYS A N 1
ATOM 879 C CA . LYS A 1 111 ? -19.062 -9.344 34.469 1 74.88 111 LYS A CA 1
ATOM 880 C C . LYS A 1 111 ? -19.328 -8.172 35.406 1 74.88 111 LYS A C 1
ATOM 882 O O . LYS A 1 111 ? -19.641 -7.062 34.938 1 74.88 111 LYS A O 1
ATOM 887 N N . GLU A 1 112 ? -19.125 -8.273 36.656 1 81.44 112 GLU A N 1
ATOM 888 C CA . GLU A 1 112 ? -19.438 -7.223 37.625 1 81.44 112 GLU A CA 1
ATOM 889 C C . GLU A 1 112 ? -18.219 -6.387 37.969 1 81.44 112 GLU A C 1
ATOM 891 O O . GLU A 1 112 ? -17.125 -6.93 38.188 1 81.44 112 GLU A O 1
ATOM 896 N N . VAL A 1 113 ? -18.359 -5.062 37.906 1 84.31 113 VAL A N 1
ATOM 897 C CA . VAL A 1 113 ? -17.297 -4.109 38.219 1 84.31 113 VAL A CA 1
ATOM 898 C C . VAL A 1 113 ? -17.625 -3.412 39.531 1 84.31 113 VAL A C 1
ATOM 900 O O . VAL A 1 113 ? -18.734 -2.938 39.75 1 84.31 113 VAL A O 1
ATOM 903 N N . ALA A 1 114 ? -16.719 -3.545 40.531 1 83 114 ALA A N 1
ATOM 904 C CA . ALA A 1 114 ? -16.891 -2.877 41.844 1 83 114 ALA A CA 1
ATOM 905 C C . ALA A 1 114 ? -15.773 -1.868 42.062 1 83 114 ALA A C 1
ATOM 907 O O . ALA A 1 114 ? -14.625 -2.102 41.688 1 83 114 ALA A O 1
ATOM 908 N N . ILE A 1 115 ? -16.156 -0.772 42.75 1 87.44 115 ILE A N 1
ATOM 909 C CA . ILE A 1 115 ? -15.172 0.25 43.094 1 87.44 115 ILE A CA 1
ATOM 910 C C . ILE A 1 115 ? -14.609 -0.024 44.469 1 87.44 115 ILE A C 1
ATOM 912 O O . ILE A 1 115 ? -15.367 -0.108 45.438 1 87.44 115 ILE A O 1
ATOM 916 N N . LEU A 1 116 ? -13.32 -0.17 44.562 1 82.69 116 LEU A N 1
ATOM 917 C CA . LEU A 1 116 ? -12.672 -0.478 45.812 1 82.69 116 LEU A CA 1
ATOM 918 C C . LEU A 1 116 ? -12.258 0.799 46.531 1 82.69 116 LEU A C 1
ATOM 920 O O . LEU A 1 116 ? -12.195 0.824 47.781 1 82.69 116 LEU A O 1
ATOM 924 N N . GLY A 1 117 ? -11.914 1.829 45.812 1 86.06 117 GLY A N 1
ATOM 925 C CA . GLY A 1 117 ? -11.5 3.096 46.406 1 86.06 117 GLY A CA 1
ATOM 926 C C . GLY A 1 117 ? -11.328 4.199 45.375 1 86.06 117 GLY A C 1
ATOM 927 O O . GLY A 1 117 ? -11.234 3.926 44.156 1 86.06 117 GLY A O 1
ATOM 928 N N . SER A 1 118 ? -11.445 5.426 45.906 1 89.44 118 SER A N 1
ATOM 929 C CA . SER A 1 118 ? -11.258 6.574 45 1 89.44 118 SER A CA 1
ATOM 930 C C . SER A 1 118 ? -10.461 7.68 45.688 1 89.44 118 SER A C 1
ATOM 932 O O . SER A 1 118 ? -10.445 7.766 46.938 1 89.44 118 SER A O 1
ATOM 934 N N . ALA A 1 119 ? -9.641 8.328 44.938 1 89.69 119 ALA A N 1
ATOM 935 C CA . ALA A 1 119 ? -8.875 9.469 45.406 1 89.69 119 ALA A CA 1
ATOM 936 C C . ALA A 1 119 ? -8.922 10.625 44.406 1 89.69 119 ALA A C 1
ATOM 938 O O . ALA A 1 119 ? -8.875 10.398 43.188 1 89.69 119 ALA A O 1
ATOM 939 N N . ALA A 1 120 ? -9.141 11.812 44.906 1 90.62 120 ALA A N 1
ATOM 940 C CA . ALA A 1 120 ? -9.156 13.008 44.094 1 90.62 120 ALA A CA 1
ATOM 941 C C . ALA A 1 120 ? -7.914 13.867 44.312 1 90.62 120 ALA A C 1
ATOM 943 O O . ALA A 1 120 ? -7.551 14.125 45.469 1 90.62 120 ALA A O 1
ATOM 944 N N . ILE A 1 121 ? -7.238 14.148 43.312 1 91.81 121 ILE A N 1
ATOM 945 C CA . ILE A 1 121 ? -6.043 14.977 43.406 1 91.81 121 ILE A CA 1
ATOM 946 C C . ILE A 1 121 ? -6.281 16.297 42.688 1 91.81 121 ILE A C 1
ATOM 948 O O . ILE A 1 121 ? -6.52 16.328 41.5 1 91.81 121 ILE A O 1
ATOM 952 N N . PRO A 1 122 ? -6.148 17.391 43.406 1 91.12 122 PRO A N 1
ATOM 953 C CA . PRO A 1 122 ? -6.27 18.688 42.719 1 91.12 122 PRO A CA 1
ATOM 954 C C . PRO A 1 122 ? -5.09 18.984 41.812 1 91.12 122 PRO A C 1
ATOM 956 O O . PRO A 1 122 ? -3.945 18.656 42.156 1 91.12 122 PRO A O 1
ATOM 959 N N . LEU A 1 123 ? -5.289 19.641 40.719 1 92.12 123 LEU A N 1
ATOM 960 C CA . LEU A 1 123 ? -4.27 19.891 39.719 1 92.12 123 LEU A CA 1
ATOM 961 C C . LEU A 1 123 ? -3.283 20.953 40.188 1 92.12 123 LEU A C 1
ATOM 963 O O . LEU A 1 123 ? -2.158 21.031 39.688 1 92.12 123 LEU A O 1
ATOM 967 N N . SER A 1 124 ? -3.721 21.781 41.062 1 87.19 124 SER A N 1
ATOM 968 C CA . SER A 1 124 ? -2.855 22.844 41.562 1 87.19 124 SER A CA 1
ATOM 969 C C . SER A 1 124 ? -1.695 22.281 42.375 1 87.19 124 SER A C 1
ATOM 971 O O . SER A 1 124 ? -0.654 22.938 42.5 1 87.19 124 SER A O 1
ATOM 973 N N . SER A 1 125 ? -1.833 21.016 42.844 1 86.75 125 SER A N 1
ATOM 974 C CA . SER A 1 125 ? -0.805 20.422 43.688 1 86.75 125 SER A CA 1
ATOM 975 C C . SER A 1 125 ? 0.199 19.625 42.875 1 86.75 125 SER A C 1
ATOM 977 O O . SER A 1 125 ? 1.198 19.141 43.406 1 86.75 125 SER A O 1
ATOM 979 N N . VAL A 1 126 ? -0 19.656 41.625 1 91.5 126 VAL A N 1
ATOM 980 C CA . VAL A 1 126 ? 0.836 18.812 40.781 1 91.5 126 VAL A CA 1
ATOM 981 C C . VAL A 1 126 ? 2.072 19.594 40.344 1 91.5 126 VAL A C 1
ATOM 983 O O . VAL A 1 126 ? 1.982 20.781 40.031 1 91.5 126 VAL A O 1
ATOM 986 N N . GLU A 1 127 ? 3.172 18.891 40.344 1 91.12 127 GLU A N 1
ATOM 987 C CA . GLU A 1 127 ? 4.445 19.484 39.938 1 91.12 127 GLU A CA 1
ATOM 988 C C . GLU A 1 127 ? 4.539 19.672 38.438 1 91.12 127 GLU A C 1
ATOM 990 O O . GLU A 1 127 ? 4.098 18.812 37.688 1 91.12 127 GLU A O 1
ATOM 995 N N . ARG A 1 128 ? 5.148 20.859 38.062 1 90 128 ARG A N 1
ATOM 996 C CA . ARG A 1 128 ? 5.375 21.156 36.656 1 90 128 ARG A CA 1
ATOM 997 C C . ARG A 1 128 ? 6.789 20.781 36.219 1 90 128 ARG A C 1
ATOM 999 O O . ARG A 1 128 ? 7.754 21.078 36.938 1 90 128 ARG A O 1
ATOM 1006 N N . ARG A 1 129 ? 6.816 20 35.156 1 90.75 129 ARG A N 1
ATOM 1007 C CA . ARG A 1 129 ? 8.094 19.562 34.625 1 90.75 129 ARG A CA 1
ATOM 1008 C C . ARG A 1 129 ? 8.359 20.219 33.25 1 90.75 129 ARG A C 1
ATOM 1010 O O . ARG A 1 129 ? 7.484 20.203 32.375 1 90.75 129 ARG A O 1
ATOM 1017 N N . VAL A 1 130 ? 9.516 20.859 33.125 1 86.38 130 VAL A N 1
ATOM 1018 C CA . VAL A 1 130 ? 9.883 21.5 31.844 1 86.38 130 VAL A CA 1
ATOM 1019 C C . VAL A 1 130 ? 10.875 20.609 31.094 1 86.38 130 VAL A C 1
ATOM 1021 O O . VAL A 1 130 ? 10.875 20.594 29.859 1 86.38 130 VAL A O 1
ATOM 1024 N N . ASP A 1 131 ? 11.648 19.906 31.812 1 84.25 131 ASP A N 1
ATOM 1025 C CA . ASP A 1 131 ? 12.672 19.062 31.203 1 84.25 131 ASP A CA 1
ATOM 1026 C C . ASP A 1 131 ? 12.383 17.578 31.438 1 84.25 131 ASP A C 1
ATOM 1028 O O . ASP A 1 131 ? 11.328 17.234 31.969 1 84.25 131 ASP A O 1
ATOM 1032 N N . ASP A 1 132 ? 13.172 16.688 30.969 1 84.12 132 ASP A N 1
ATOM 1033 C CA . ASP A 1 132 ? 12.992 15.242 31.094 1 84.12 132 ASP A CA 1
ATOM 1034 C C . ASP A 1 132 ? 13.508 14.727 32.438 1 84.12 132 ASP A C 1
ATOM 1036 O O . ASP A 1 132 ? 13.906 13.57 32.531 1 84.12 132 ASP A O 1
ATOM 1040 N N . ARG A 1 133 ? 13.352 15.555 33.406 1 86.12 133 ARG A N 1
ATOM 1041 C CA . ARG A 1 133 ? 13.797 15.109 34.719 1 86.12 133 ARG A CA 1
ATOM 1042 C C . ARG A 1 133 ? 12.797 14.141 35.344 1 86.12 133 ARG A C 1
ATOM 1044 O O . ARG A 1 133 ? 11.602 14.211 35.062 1 86.12 133 ARG A O 1
ATOM 1051 N N . LYS A 1 134 ? 13.312 13.203 36.125 1 85.19 134 LYS A N 1
ATOM 1052 C CA . LYS A 1 134 ? 12.43 12.242 36.781 1 85.19 134 LYS A CA 1
ATOM 1053 C C . LYS A 1 134 ? 11.703 12.891 37.969 1 85.19 134 LYS A C 1
ATOM 1055 O O . LYS A 1 134 ? 12.32 13.57 38.781 1 85.19 134 LYS A O 1
ATOM 1060 N N . VAL A 1 135 ? 10.43 12.828 37.844 1 87.56 135 VAL A N 1
ATOM 1061 C CA . VAL A 1 135 ? 9.594 13.398 38.906 1 87.56 135 VAL A CA 1
ATOM 1062 C C . VAL A 1 135 ? 9.461 12.406 40.062 1 87.56 135 VAL A C 1
ATOM 1064 O O . VAL A 1 135 ? 9.461 11.195 39.844 1 87.56 135 VAL A O 1
ATOM 1067 N N . ALA A 1 136 ? 9.281 12.969 41.219 1 88.25 136 ALA A N 1
ATOM 1068 C CA . ALA A 1 136 ? 9.172 12.148 42.438 1 88.25 136 ALA A CA 1
ATOM 1069 C C . ALA A 1 136 ? 7.824 11.438 42.469 1 88.25 136 ALA A C 1
ATOM 1071 O O . ALA A 1 136 ? 6.805 11.984 42.062 1 88.25 136 ALA A O 1
ATOM 1072 N N . SER A 1 137 ? 7.867 10.227 42.906 1 90.88 137 SER A N 1
ATOM 1073 C CA . SER A 1 137 ? 6.645 9.445 43.094 1 90.88 137 SER A CA 1
ATOM 1074 C C . SER A 1 137 ? 6.027 9.68 44.469 1 90.88 137 SER A C 1
ATOM 1076 O O . SER A 1 137 ? 6.707 10.125 45.375 1 90.88 137 SER A O 1
ATOM 1078 N N . ARG A 1 138 ? 4.66 9.562 44.531 1 90.62 138 ARG A N 1
ATOM 1079 C CA . ARG A 1 138 ? 3.938 9.727 45.781 1 90.62 138 ARG A CA 1
ATOM 1080 C C . ARG A 1 138 ? 2.969 8.57 46 1 90.62 138 ARG A C 1
ATOM 1082 O O . ARG A 1 138 ? 2.506 7.945 45.062 1 90.62 138 ARG A O 1
ATOM 1089 N N . TRP A 1 139 ? 2.818 8.273 47.25 1 90.38 139 TRP A N 1
ATOM 1090 C CA . TRP A 1 139 ? 1.833 7.27 47.656 1 90.38 139 TRP A CA 1
ATOM 1091 C C . TRP A 1 139 ? 0.507 7.93 48.031 1 90.38 139 TRP A C 1
ATOM 1093 O O . TRP A 1 139 ? 0.477 8.898 48.781 1 90.38 139 TRP A O 1
ATOM 1103 N N . LEU A 1 140 ? -0.484 7.492 47.344 1 89.62 140 LEU A N 1
ATOM 1104 C CA . LEU A 1 140 ? -1.824 8.008 47.594 1 89.62 140 LEU A CA 1
ATOM 1105 C C . LEU A 1 140 ? -2.684 6.973 48.312 1 89.62 140 LEU A C 1
ATOM 1107 O O . LEU A 1 140 ? -2.67 5.793 47.938 1 89.62 140 LEU A O 1
ATOM 1111 N N . ASP A 1 141 ? -3.393 7.434 49.281 1 86.62 141 ASP A N 1
ATOM 1112 C CA . ASP A 1 141 ? -4.32 6.57 50 1 86.62 141 ASP A CA 1
ATOM 1113 C C . ASP A 1 141 ? -5.723 6.645 49.406 1 86.62 141 ASP A C 1
ATOM 1115 O O . ASP A 1 141 ? -6.238 7.734 49.156 1 86.62 141 ASP A O 1
ATOM 1119 N N . LEU A 1 142 ? -6.215 5.531 49.031 1 87.19 142 LEU A N 1
ATOM 1120 C CA . LEU A 1 142 ? -7.574 5.441 48.531 1 87.19 142 LEU A CA 1
ATOM 1121 C C . LEU A 1 142 ? -8.547 4.977 49.594 1 87.19 142 LEU A C 1
ATOM 1123 O O . LEU A 1 142 ? -8.641 3.781 49.875 1 87.19 142 LEU A O 1
ATOM 1127 N N . PRO A 1 143 ? -9.297 5.883 50.062 1 79.81 143 PRO A N 1
ATOM 1128 C CA . PRO A 1 143 ? -10.281 5.473 51.062 1 79.81 143 PRO A CA 1
ATOM 1129 C C . PRO A 1 143 ? -11.398 4.605 50.5 1 79.81 143 PRO A C 1
ATOM 1131 O O . PRO A 1 143 ? -11.781 4.785 49.344 1 79.81 143 PRO A O 1
ATOM 1134 N N . SER A 1 144 ? -11.758 3.486 51.094 1 73.69 144 SER A N 1
ATOM 1135 C CA . SER A 1 144 ? -12.789 2.551 50.656 1 73.69 144 SER A CA 1
ATOM 1136 C C . SER A 1 144 ? -14.172 3.18 50.719 1 73.69 144 SER A C 1
ATOM 1138 O O . SER A 1 144 ? -14.484 3.916 51.656 1 73.69 144 SER A O 1
ATOM 1140 N N . THR A 1 145 ? -14.875 3.357 49.531 1 61.66 145 THR A N 1
ATOM 1141 C CA . THR A 1 145 ? -16.234 3.869 49.531 1 61.66 145 THR A CA 1
ATOM 1142 C C . THR A 1 145 ? -17.203 2.836 50.094 1 61.66 145 THR A C 1
ATOM 1144 O O . THR A 1 145 ? -18.422 3.08 50.156 1 61.66 145 THR A O 1
ATOM 1147 N N . ALA A 1 146 ? -16.984 1.663 50.375 1 55.47 146 ALA A N 1
ATOM 1148 C CA . ALA A 1 146 ? -18.016 0.756 50.875 1 55.47 146 ALA A CA 1
ATOM 1149 C C . ALA A 1 146 ? -18.5 1.177 52.25 1 55.47 146 ALA A C 1
ATOM 1151 O O . ALA A 1 146 ? -17.719 1.203 53.188 1 55.47 146 ALA A O 1
ATOM 1152 N N . THR A 1 147 ? -19.438 2.201 52.375 1 46.41 147 THR A N 1
ATOM 1153 C CA . THR A 1 147 ? -20.109 2.639 53.562 1 46.41 147 THR A CA 1
ATOM 1154 C C . THR A 1 147 ? -20.547 1.44 54.406 1 46.41 147 THR A C 1
ATOM 1156 O O . THR A 1 147 ? -21.109 1.605 55.5 1 46.41 147 THR A O 1
ATOM 1159 N N . GLY A 1 148 ? -21.016 0.238 53.938 1 41.25 148 GLY A N 1
ATOM 1160 C CA . GLY A 1 148 ? -21.766 -0.512 54.906 1 41.25 148 GLY A CA 1
ATOM 1161 C C . GLY A 1 148 ? -20.969 -0.833 56.156 1 41.25 148 GLY A C 1
ATOM 1162 O O . GLY A 1 148 ? -21.438 -0.589 57.281 1 41.25 148 GLY A O 1
ATOM 1163 N N . CYS A 1 149 ? -20.375 -2.168 56.344 1 37.66 149 CYS A N 1
ATOM 1164 C CA . CYS A 1 149 ? -20.078 -2.664 57.688 1 37.66 149 CYS A CA 1
ATOM 1165 C C . CYS A 1 149 ? -18.953 -1.859 58.312 1 37.66 149 CYS A C 1
ATOM 1167 O O . CYS A 1 149 ? -18.125 -1.279 57.625 1 37.66 149 CYS A O 1
ATOM 1169 N N . GLY A 1 150 ? -18.906 -1.587 59.688 1 41.22 150 GLY A N 1
ATOM 1170 C CA . GLY A 1 150 ? -18.094 -0.998 60.75 1 41.22 150 GLY A CA 1
ATOM 1171 C C . GLY A 1 150 ? -16.609 -1.031 60.438 1 41.22 150 GLY A C 1
ATOM 1172 O O . GLY A 1 150 ? -15.797 -0.595 61.25 1 41.22 150 GLY A O 1
ATOM 1173 N N . ARG A 1 151 ? -16.125 -2.229 60.031 1 40.31 151 ARG A N 1
ATOM 1174 C CA . ARG A 1 151 ? -14.68 -2.369 60 1 40.31 151 ARG A CA 1
ATOM 1175 C C . ARG A 1 151 ? -14.062 -1.553 58.875 1 40.31 151 ARG A C 1
ATOM 1177 O O . ARG A 1 151 ? -14.461 -1.687 57.719 1 40.31 151 ARG A O 1
ATOM 1184 N N . ARG A 1 152 ? -13.539 -0.428 59.094 1 43.72 152 ARG A N 1
ATOM 1185 C CA . ARG A 1 152 ? -12.656 0.36 58.25 1 43.72 152 ARG A CA 1
ATOM 1186 C C . ARG A 1 152 ? -11.789 -0.542 57.375 1 43.72 152 ARG A C 1
ATOM 1188 O O . ARG A 1 152 ? -10.867 -1.189 57.875 1 43.72 152 ARG A O 1
ATOM 1195 N N . LEU A 1 153 ? -12.242 -1.405 56.5 1 47.44 153 LEU A N 1
ATOM 1196 C CA . LEU A 1 153 ? -11.344 -2.127 55.594 1 47.44 153 LEU A CA 1
ATOM 1197 C C . LEU A 1 153 ? -10.188 -1.242 55.156 1 47.44 153 LEU A C 1
ATOM 1199 O O . LEU A 1 153 ? -10.352 -0.035 54.969 1 47.44 153 LEU A O 1
ATOM 1203 N N . PHE A 1 154 ? -8.969 -1.532 55.5 1 52.16 154 PHE A N 1
ATOM 1204 C CA . PHE A 1 154 ? -7.664 -0.944 55.219 1 52.16 154 PHE A CA 1
ATOM 1205 C C . PHE A 1 154 ? -7.586 -0.421 53.781 1 52.16 154 PHE A C 1
ATOM 1207 O O . PHE A 1 154 ? -8.109 -1.048 52.875 1 52.16 154 PHE A O 1
ATOM 1214 N N . GLY A 1 155 ? -7.551 0.877 53.594 1 62.59 155 GLY A N 1
ATOM 1215 C CA . GLY A 1 155 ? -7.41 1.733 52.406 1 62.59 155 GLY A CA 1
ATOM 1216 C C . GLY A 1 155 ? -6.293 1.298 51.469 1 62.59 155 GLY A C 1
ATOM 1217 O O . GLY A 1 155 ? -5.34 0.645 51.906 1 62.59 155 GLY A O 1
ATOM 1218 N N . VAL A 1 156 ? -6.508 1.046 50.25 1 77.94 156 VAL A N 1
ATOM 1219 C CA . VAL A 1 156 ? -5.527 0.714 49.219 1 77.94 156 VAL A CA 1
ATOM 1220 C C . VAL A 1 156 ? -4.629 1.919 48.969 1 77.94 156 VAL A C 1
ATOM 1222 O O . VAL A 1 156 ? -5.078 3.064 49.031 1 77.94 156 VAL A O 1
ATOM 1225 N N . ARG A 1 157 ? -3.279 1.561 49.094 1 86.25 157 ARG A N 1
ATOM 1226 C CA . ARG A 1 157 ? -2.322 2.6 48.719 1 86.25 157 ARG A CA 1
ATOM 1227 C C . ARG A 1 157 ? -1.872 2.443 47.25 1 86.25 157 ARG A C 1
ATOM 1229 O O . ARG A 1 157 ? -1.562 1.336 46.812 1 86.25 157 ARG A O 1
ATOM 1236 N N . LEU A 1 158 ? -1.976 3.604 46.656 1 90.56 158 LEU A N 1
ATOM 1237 C CA . LEU A 1 158 ? -1.586 3.615 45.281 1 90.56 158 LEU A CA 1
ATOM 1238 C C . LEU A 1 158 ? -0.321 4.441 45.062 1 90.56 158 LEU A C 1
ATOM 1240 O O . LEU A 1 158 ? -0.211 5.555 45.562 1 90.56 158 LEU A O 1
ATOM 1244 N N . HIS A 1 159 ? 0.606 3.818 44.469 1 92.31 159 HIS A N 1
ATOM 1245 C CA . HIS A 1 159 ? 1.846 4.496 44.094 1 92.31 159 HIS A CA 1
ATOM 1246 C C . HIS A 1 159 ? 1.733 5.145 42.719 1 92.31 159 HIS A C 1
ATOM 1248 O O . HIS A 1 159 ? 1.587 4.449 41.719 1 92.31 159 HIS A O 1
ATOM 1254 N N . VAL A 1 160 ? 1.772 6.496 42.75 1 92.75 160 VAL A N 1
ATOM 1255 C CA . VAL A 1 160 ? 1.532 7.191 41.469 1 92.75 160 VAL A CA 1
ATOM 1256 C C . VAL A 1 160 ? 2.594 8.266 41.281 1 92.75 160 VAL A C 1
ATOM 1258 O O . VAL A 1 160 ? 3.193 8.75 42.25 1 92.75 160 VAL A O 1
ATOM 1261 N N . ARG A 1 161 ? 2.973 8.461 40.062 1 93.81 161 ARG A N 1
ATOM 1262 C CA . ARG A 1 161 ? 3.756 9.609 39.656 1 93.81 161 ARG A CA 1
ATOM 1263 C C . ARG A 1 161 ? 2.926 10.539 38.75 1 93.81 161 ARG A C 1
ATOM 1265 O O . ARG A 1 161 ? 2.416 10.117 37.719 1 93.81 161 ARG A O 1
ATOM 1272 N N . ILE A 1 162 ? 2.656 11.766 39.25 1 93.44 162 ILE A N 1
ATOM 1273 C CA . ILE A 1 162 ? 1.854 12.734 38.5 1 93.44 162 ILE A CA 1
ATOM 1274 C C . ILE A 1 162 ? 2.691 13.977 38.188 1 93.44 162 ILE A C 1
ATOM 1276 O O . ILE A 1 162 ? 3.367 14.508 39.094 1 93.44 162 ILE A O 1
ATOM 1280 N N . CYS A 1 163 ? 2.691 14.344 36.969 1 93.75 163 CYS A N 1
ATOM 1281 C CA . CYS A 1 163 ? 3.43 15.547 36.594 1 93.75 163 CYS A CA 1
ATOM 1282 C C . CYS A 1 163 ? 2.762 16.266 35.438 1 93.75 163 CYS A C 1
ATOM 1284 O O . CYS A 1 163 ? 2.062 15.633 34.625 1 93.75 163 CYS A O 1
ATOM 1286 N N . LEU A 1 164 ? 2.875 17.578 35.438 1 93.62 164 LEU A N 1
ATOM 1287 C CA . LEU A 1 164 ? 2.49 18.391 34.281 1 93.62 164 LEU A CA 1
ATOM 1288 C C . LEU A 1 164 ? 3.688 18.656 33.375 1 93.62 164 LEU A C 1
ATOM 1290 O O . LEU A 1 164 ? 4.66 19.297 33.812 1 93.62 164 LEU A O 1
ATOM 1294 N N . ASP A 1 165 ? 3.557 18.172 32.188 1 92.94 165 ASP A N 1
ATOM 1295 C CA . ASP A 1 165 ? 4.672 18.297 31.266 1 92.94 165 ASP A CA 1
ATOM 1296 C C . ASP A 1 165 ? 4.559 19.578 30.453 1 92.94 165 ASP A C 1
ATOM 1298 O O . ASP A 1 165 ? 3.652 19.719 29.625 1 92.94 165 ASP A O 1
ATOM 1302 N N . GLY A 1 166 ? 5.527 20.469 30.641 1 91.5 166 GLY A N 1
ATOM 1303 C CA . GLY A 1 166 ? 5.516 21.734 29.922 1 91.5 166 GLY A CA 1
ATOM 1304 C C . GLY A 1 166 ? 6.453 21.75 28.734 1 91.5 166 GLY A C 1
ATOM 1305 O O . GLY A 1 166 ? 6.465 22.703 27.969 1 91.5 166 GLY A O 1
ATOM 1306 N N . GLY A 1 167 ? 7.129 20.672 28.547 1 91.19 167 GLY A N 1
ATOM 1307 C CA . GLY A 1 167 ? 8.094 20.625 27.469 1 91.19 167 GLY A CA 1
ATOM 1308 C C . GLY A 1 167 ? 7.504 20.125 26.156 1 91.19 167 GLY A C 1
ATOM 1309 O O . GLY A 1 167 ? 8.188 20.094 25.141 1 91.19 167 GLY A O 1
ATOM 1310 N N . TYR A 1 168 ? 6.25 19.766 26.188 1 93.38 168 TYR A N 1
ATOM 1311 C CA . TYR A 1 168 ? 5.578 19.266 24.984 1 93.38 168 TYR A CA 1
ATOM 1312 C C . TYR A 1 168 ? 4.746 20.375 24.328 1 93.38 168 TYR A C 1
ATOM 1314 O O . TYR A 1 168 ? 4.383 21.359 24.984 1 93.38 168 TYR A O 1
ATOM 1322 N N . HIS A 1 169 ? 4.613 20.266 23.062 1 93.12 169 HIS A N 1
ATOM 1323 C CA . HIS A 1 169 ? 3.594 21.047 22.375 1 93.12 169 HIS A CA 1
ATOM 1324 C C . HIS A 1 169 ? 2.266 20.297 22.328 1 93.12 169 HIS A C 1
ATOM 1326 O O . HIS A 1 169 ? 2.199 19.172 21.844 1 93.12 169 HIS A O 1
ATOM 1332 N N . VAL A 1 170 ? 1.285 20.844 22.953 1 93 170 VAL A N 1
ATOM 1333 C CA . VAL A 1 170 ? -0.04 20.234 22.906 1 93 170 VAL A CA 1
ATOM 1334 C C . VAL A 1 170 ? -0.751 20.625 21.609 1 93 170 VAL A C 1
ATOM 1336 O O . VAL A 1 170 ? -1.119 21.781 21.422 1 93 170 VAL A O 1
ATOM 1339 N N . GLN A 1 171 ? -0.867 19.703 20.781 1 89.25 171 GLN A N 1
ATOM 1340 C CA . GLN A 1 171 ? -1.435 19.953 19.469 1 89.25 171 GLN A CA 1
ATOM 1341 C C . GLN A 1 171 ? -2.959 19.938 19.516 1 89.25 171 GLN A C 1
ATOM 1343 O O . GLN A 1 171 ? -3.57 18.953 19.922 1 89.25 171 GLN A O 1
ATOM 1348 N N . ASP A 1 172 ? -3.578 21.016 19.156 1 88.81 172 ASP A N 1
ATOM 1349 C CA . ASP A 1 172 ? -5.031 21.094 19.062 1 88.81 172 ASP A CA 1
ATOM 1350 C C . ASP A 1 172 ? -5.492 21.156 17.609 1 88.81 172 ASP A C 1
ATOM 1352 O O . ASP A 1 172 ? -6.684 21.031 17.328 1 88.81 172 ASP A O 1
ATOM 1356 N N . GLU A 1 173 ? -4.555 21.422 16.766 1 88.81 173 GLU A N 1
ATOM 1357 C CA . GLU A 1 173 ? -4.887 21.516 15.344 1 88.81 173 GLU A CA 1
ATOM 1358 C C . GLU A 1 173 ? -4.406 20.297 14.578 1 88.81 173 GLU A C 1
ATOM 1360 O O . GLU A 1 173 ? -3.838 19.375 15.164 1 88.81 173 GLU A O 1
ATOM 1365 N N . GLN A 1 174 ? -4.758 20.281 13.328 1 87 174 GLN A N 1
ATOM 1366 C CA . GLN A 1 174 ? -4.324 19.172 12.508 1 87 174 GLN A CA 1
ATOM 1367 C C . GLN A 1 174 ? -2.811 19.188 12.297 1 87 174 GLN A C 1
ATOM 1369 O O . GLN A 1 174 ? -2.199 20.266 12.281 1 87 174 GLN A O 1
ATOM 1374 N N . THR A 1 175 ? -2.289 18.078 12.117 1 81.81 175 THR A N 1
ATOM 1375 C CA . THR A 1 175 ? -0.839 17.938 12.07 1 81.81 175 THR A CA 1
ATOM 1376 C C . THR A 1 175 ? -0.257 18.719 10.891 1 81.81 175 THR A C 1
ATOM 1378 O O . THR A 1 175 ? 0.826 19.297 11 1 81.81 175 THR A O 1
ATOM 1381 N N . HIS A 1 176 ? -0.996 18.812 9.891 1 83.62 176 HIS A N 1
ATOM 1382 C CA . HIS A 1 176 ? -0.43 19.453 8.711 1 83.62 176 HIS A CA 1
ATOM 1383 C C . HIS A 1 176 ? -0.815 20.938 8.648 1 83.62 176 HIS A C 1
ATOM 1385 O O . HIS A 1 176 ? -0.29 21.688 7.82 1 83.62 176 HIS A O 1
ATOM 1391 N N . ALA A 1 177 ? -1.682 21.344 9.523 1 86.19 177 ALA A N 1
ATOM 1392 C CA . ALA A 1 177 ? -2.137 22.734 9.547 1 86.19 177 ALA A CA 1
ATOM 1393 C C . ALA A 1 177 ? -2.002 23.328 10.945 1 86.19 177 ALA A C 1
ATOM 1395 O O . ALA A 1 177 ? -2.945 23.922 11.461 1 86.19 177 ALA A O 1
ATOM 1396 N N . THR A 1 178 ? -0.766 23.234 11.375 1 89.12 178 THR A N 1
ATOM 1397 C CA . THR A 1 178 ? -0.544 23.766 12.719 1 89.12 178 THR A CA 1
ATOM 1398 C C . THR A 1 178 ? -0.161 25.234 12.664 1 89.12 178 THR A C 1
ATOM 1400 O O . THR A 1 178 ? 0.567 25.656 11.766 1 89.12 178 THR A O 1
ATOM 1403 N N . SER A 1 179 ? -0.736 26.016 13.555 1 90.19 179 SER A N 1
ATOM 1404 C CA . SER A 1 179 ? -0.456 27.453 13.617 1 90.19 179 SER A CA 1
ATOM 1405 C C . SER A 1 179 ? 0.641 27.75 14.633 1 90.19 179 SER A C 1
ATOM 1407 O O . SER A 1 179 ? 1.262 28.812 14.586 1 90.19 179 SER A O 1
ATOM 1409 N N . ASP A 1 180 ? 0.781 26.797 15.555 1 89 180 ASP A N 1
ATOM 1410 C CA . ASP A 1 180 ? 1.787 27 16.594 1 89 180 ASP A CA 1
ATOM 1411 C C . ASP A 1 180 ? 2.428 25.688 17.016 1 89 180 ASP A C 1
ATOM 1413 O O . ASP A 1 180 ? 1.737 24.672 17.172 1 89 180 ASP A O 1
ATOM 1417 N N . ASN A 1 181 ? 3.721 25.703 17.125 1 90.62 181 ASN A N 1
ATOM 1418 C CA . ASN A 1 181 ? 4.43 24.516 17.547 1 90.62 181 ASN A CA 1
ATOM 1419 C C . ASN A 1 181 ? 5.262 24.766 18.797 1 90.62 181 ASN A C 1
ATOM 1421 O O . ASN A 1 181 ? 6.125 23.953 19.156 1 90.62 181 ASN A O 1
ATOM 1425 N N . ARG A 1 182 ? 5.047 25.781 19.594 1 90.56 182 ARG A N 1
ATOM 1426 C CA . ARG A 1 182 ? 5.812 26.109 20.797 1 90.56 182 ARG A CA 1
ATOM 1427 C C . ARG A 1 182 ? 5.391 25.234 21.969 1 90.56 182 ARG A C 1
ATOM 1429 O O . ARG A 1 182 ? 4.25 24.781 22.031 1 90.56 182 ARG A O 1
ATOM 1436 N N . PRO A 1 183 ? 6.305 25 22.75 1 93.12 183 PRO A N 1
ATOM 1437 C CA . PRO A 1 183 ? 5.965 24.203 23.938 1 93.12 183 PRO A CA 1
ATOM 1438 C C . PRO A 1 183 ? 5.066 24.953 24.922 1 93.12 183 PRO A C 1
ATOM 1440 O O . PRO A 1 183 ? 4.867 26.156 24.781 1 93.12 183 PRO A O 1
ATOM 1443 N N . SER A 1 184 ? 4.496 24.281 25.859 1 91.75 184 SER A N 1
ATOM 1444 C CA . SER A 1 184 ? 3.582 24.844 26.859 1 91.75 184 SER A CA 1
ATOM 1445 C C . SER A 1 184 ? 4.312 25.781 27.812 1 91.75 184 SER A C 1
ATOM 1447 O O . SER A 1 184 ? 3.789 26.828 28.172 1 91.75 184 SER A O 1
ATOM 1449 N N . ALA A 1 185 ? 5.543 25.438 28.109 1 91.19 185 ALA A N 1
ATOM 1450 C CA . ALA A 1 185 ? 6.309 26.266 29.047 1 91.19 185 ALA A CA 1
ATOM 1451 C C . ALA A 1 185 ? 6.863 27.5 28.359 1 91.19 185 ALA A C 1
ATOM 1453 O O . ALA A 1 185 ? 7.609 27.391 27.375 1 91.19 185 ALA A O 1
ATOM 1454 N N . ARG A 1 186 ? 6.645 28.688 28.844 1 87.31 186 ARG A N 1
ATOM 1455 C CA . ARG A 1 186 ? 7.039 29.953 28.234 1 87.31 186 ARG A CA 1
ATOM 1456 C C . ARG A 1 186 ? 8.555 30.141 28.281 1 87.31 186 ARG A C 1
ATOM 1458 O O . ARG A 1 186 ? 9.125 30.844 27.453 1 87.31 186 ARG A O 1
ATOM 1465 N N . GLN A 1 187 ? 9.156 29.422 29.172 1 86 187 GLN A N 1
ATOM 1466 C CA . GLN A 1 187 ? 10.602 29.562 29.344 1 86 187 GLN A CA 1
ATOM 1467 C C . GLN A 1 187 ? 11.352 29 28.156 1 86 187 GLN A C 1
ATOM 1469 O O . GLN A 1 187 ? 12.492 29.406 27.891 1 86 187 GLN A O 1
ATOM 1474 N N . LEU A 1 188 ? 10.664 28.203 27.453 1 89.69 188 LEU A N 1
ATOM 1475 C CA . LEU A 1 188 ? 11.336 27.531 26.344 1 89.69 188 LEU A CA 1
ATOM 1476 C C . LEU A 1 188 ? 10.984 28.172 25.016 1 89.69 188 LEU A C 1
ATOM 1478 O O . LEU A 1 188 ? 11.391 27.703 23.953 1 89.69 188 LEU A O 1
ATOM 1482 N N . TRP A 1 189 ? 10.305 29.297 25.016 1 89.25 189 TRP A N 1
ATOM 1483 C CA . TRP A 1 189 ? 9.852 29.938 23.781 1 89.25 189 TRP A CA 1
ATOM 1484 C C . TRP A 1 189 ? 11.016 30.609 23.062 1 89.25 189 TRP A C 1
ATOM 1486 O O . TRP A 1 189 ? 11.883 31.203 23.703 1 89.25 189 TRP A O 1
ATOM 1496 N N . ARG A 1 190 ? 10.984 30.438 21.812 1 88.25 190 ARG A N 1
ATOM 1497 C CA . ARG A 1 190 ? 11.945 31.141 20.969 1 88.25 190 ARG A CA 1
ATOM 1498 C C . ARG A 1 190 ? 11.453 32.531 20.609 1 88.25 190 ARG A C 1
ATOM 1500 O O . ARG A 1 190 ? 10.25 32.781 20.625 1 88.25 190 ARG A O 1
ATOM 1507 N N . PRO A 1 191 ? 12.398 33.375 20.312 1 89.94 191 PRO A N 1
ATOM 1508 C CA . PRO A 1 191 ? 11.977 34.719 19.938 1 89.94 191 PRO A CA 1
ATOM 1509 C C . PRO A 1 191 ? 11.25 34.75 18.609 1 89.94 191 PRO A C 1
ATOM 1511 O O . PRO A 1 191 ? 11.414 33.844 17.781 1 89.94 191 PRO A O 1
ATOM 1514 N N . ALA A 1 192 ? 10.445 35.844 18.453 1 92.44 192 ALA A N 1
ATOM 1515 C CA . ALA A 1 192 ? 9.672 36 17.234 1 92.44 192 ALA A CA 1
ATOM 1516 C C . ALA A 1 192 ? 10.586 36.312 16.047 1 92.44 192 ALA A C 1
ATOM 1518 O O . ALA A 1 192 ? 11.578 37.031 16.188 1 92.44 192 ALA A O 1
ATOM 1519 N N . VAL A 1 193 ? 10.312 35.812 14.992 1 93.06 193 VAL A N 1
ATOM 1520 C CA . VAL A 1 193 ? 11.117 35.969 13.781 1 93.06 193 VAL A CA 1
ATOM 1521 C C . VAL A 1 193 ? 10.555 37.125 12.945 1 93.06 193 VAL A C 1
ATOM 1523 O O . VAL A 1 193 ? 11.273 37.75 12.172 1 93.06 193 VAL A O 1
ATOM 1526 N N . GLY A 1 194 ? 9.25 37.375 13.141 1 94.44 194 GLY A N 1
ATOM 1527 C CA . GLY A 1 194 ? 8.617 38.438 12.383 1 94.44 194 GLY A CA 1
ATOM 1528 C C . GLY A 1 194 ? 7.191 38.719 12.828 1 94.44 194 GLY A C 1
ATOM 1529 O O . GLY A 1 194 ? 6.785 38.312 13.914 1 94.44 194 GLY A O 1
ATOM 1530 N N . THR A 1 195 ? 6.605 39.562 12.031 1 94.44 195 THR A N 1
ATOM 1531 C CA . THR A 1 195 ? 5.211 39.938 12.266 1 94.44 195 THR A CA 1
ATOM 1532 C C . THR A 1 195 ? 4.391 39.781 10.984 1 94.44 195 THR A C 1
ATOM 1534 O O . THR A 1 195 ? 4.918 40 9.891 1 94.44 195 THR A O 1
ATOM 1537 N N . ILE A 1 196 ? 3.203 39.344 11.18 1 94.12 196 ILE A N 1
ATOM 1538 C CA . ILE A 1 196 ? 2.303 39.219 10.039 1 94.12 196 ILE A CA 1
ATOM 1539 C C . ILE A 1 196 ? 1.135 40.188 10.203 1 94.12 196 ILE A C 1
ATOM 1541 O O . ILE A 1 196 ? 0.573 40.312 11.297 1 94.12 196 ILE A O 1
ATOM 1545 N N . ASP A 1 197 ? 0.928 40.969 9.195 1 93.94 197 ASP A N 1
ATOM 1546 C CA . ASP A 1 197 ? -0.231 41.844 9.117 1 93.94 197 ASP A CA 1
ATOM 1547 C C . ASP A 1 197 ? -1.323 41.25 8.234 1 93.94 197 ASP A C 1
ATOM 1549 O O . ASP A 1 197 ? -1.091 40.938 7.059 1 93.94 197 ASP A O 1
ATOM 1553 N N . ILE A 1 198 ? -2.42 41.031 8.852 1 92.69 198 ILE A N 1
ATOM 1554 C CA . ILE A 1 198 ? -3.529 40.438 8.109 1 92.69 198 ILE A CA 1
ATOM 1555 C C . ILE A 1 198 ? -4.691 41.438 8.047 1 92.69 198 ILE A C 1
ATOM 1557 O O . ILE A 1 198 ? -5.086 42 9.07 1 92.69 198 ILE A O 1
ATOM 1561 N N . GLY A 1 199 ? -5.121 41.688 6.852 1 91.56 199 GLY A N 1
ATOM 1562 C CA . GLY A 1 199 ? -6.316 42.469 6.637 1 91.56 199 GLY A CA 1
ATOM 1563 C C . GLY A 1 199 ? -7.469 41.688 6.055 1 91.56 199 GLY A C 1
ATOM 1564 O O . GLY A 1 199 ? -7.355 41.125 4.961 1 91.56 199 GLY A O 1
ATOM 1565 N N . VAL A 1 200 ? -8.516 41.531 6.891 1 92.69 200 VAL A N 1
ATOM 1566 C CA . VAL A 1 200 ? -9.75 40.938 6.395 1 92.69 200 VAL A CA 1
ATOM 1567 C C . VAL A 1 200 ? -10.672 42.031 5.84 1 92.69 200 VAL A C 1
ATOM 1569 O O . VAL A 1 200 ? -11.312 42.75 6.605 1 92.69 200 VAL A O 1
ATOM 1572 N N . ILE A 1 201 ? -10.766 42.094 4.535 1 92.25 201 ILE A N 1
ATOM 1573 C CA . ILE A 1 201 ? -11.438 43.219 3.877 1 92.25 201 ILE A CA 1
ATOM 1574 C C . ILE A 1 201 ? -12.93 42.906 3.738 1 92.25 201 ILE A C 1
ATOM 1576 O O . ILE A 1 201 ? -13.766 43.688 4.203 1 92.25 201 ILE A O 1
ATOM 1580 N N . GLY A 1 202 ? -13.227 41.844 3.084 1 92.88 202 GLY A N 1
ATOM 1581 C CA . GLY A 1 202 ? -14.625 41.5 2.879 1 92.88 202 GLY A CA 1
ATOM 1582 C C . GLY A 1 202 ? -14.836 40.312 1.979 1 92.88 202 GLY A C 1
ATOM 1583 O O . GLY A 1 202 ? -13.891 39.594 1.659 1 92.88 202 GLY A O 1
ATOM 1584 N N . CYS A 1 203 ? -16.109 40 1.829 1 94.69 203 CYS A N 1
ATOM 1585 C CA . CYS A 1 203 ? -16.484 38.906 0.945 1 94.69 203 CYS A CA 1
ATOM 1586 C C . CYS A 1 203 ? -17.297 39.406 -0.245 1 94.69 203 CYS A C 1
ATOM 1588 O O . CYS A 1 203 ? -17.766 40.562 -0.234 1 94.69 203 CYS A O 1
ATOM 1590 N N . ARG A 1 204 ? -17.234 38.625 -1.3 1 94.31 204 ARG A N 1
ATOM 1591 C CA . ARG A 1 204 ? -18 38.938 -2.496 1 94.31 204 ARG A CA 1
ATOM 1592 C C . ARG A 1 204 ? -18.875 37.75 -2.912 1 94.31 204 ARG A C 1
ATOM 1594 O O . ARG A 1 204 ? -18.422 36.625 -2.934 1 94.31 204 ARG A O 1
ATOM 1601 N N . GLY A 1 205 ? -20.109 38 -3.18 1 92.44 205 GLY A N 1
ATOM 1602 C CA . GLY A 1 205 ? -21 37 -3.771 1 92.44 205 GLY A CA 1
ATOM 1603 C C . GLY A 1 205 ? -21.328 35.875 -2.83 1 92.44 205 GLY A C 1
ATOM 1604 O O . GLY A 1 205 ? -21.234 34.688 -3.207 1 92.44 205 GLY A O 1
ATOM 1605 N N . LEU A 1 206 ? -21.734 36.125 -1.587 1 93.19 206 LEU A N 1
ATOM 1606 C CA . LEU A 1 206 ? -22.109 35.062 -0.648 1 93.19 206 LEU A CA 1
ATOM 1607 C C . LEU A 1 206 ? -23.484 34.5 -0.982 1 93.19 206 LEU A C 1
ATOM 1609 O O . LEU A 1 206 ? -24.359 35.25 -1.447 1 93.19 206 LEU A O 1
ATOM 1613 N N . LEU A 1 207 ? -23.672 33.25 -0.842 1 89 207 LEU A N 1
ATOM 1614 C CA . LEU A 1 207 ? -24.953 32.562 -1.086 1 89 207 LEU A CA 1
ATOM 1615 C C . LEU A 1 207 ? -25.906 32.781 0.084 1 89 207 LEU A C 1
ATOM 1617 O O . LEU A 1 207 ? -25.469 32.875 1.233 1 89 207 LEU A O 1
ATOM 1621 N N . PRO A 1 208 ? -27.172 32.844 -0.251 1 86.56 208 PRO A N 1
ATOM 1622 C CA . PRO A 1 208 ? -28.156 32.938 0.835 1 86.56 208 PRO A CA 1
ATOM 1623 C C . PRO A 1 208 ? -28.297 31.641 1.629 1 86.56 208 PRO A C 1
ATOM 1625 O O . PRO A 1 208 ? -28.516 30.578 1.046 1 86.56 208 PRO A O 1
ATOM 1628 N N . MET A 1 209 ? -28.078 31.75 2.875 1 82 209 MET A N 1
ATOM 1629 C CA . MET A 1 209 ? -28.125 30.562 3.723 1 82 209 MET A CA 1
ATOM 1630 C C . MET A 1 209 ? -29.438 30.5 4.504 1 82 209 MET A C 1
ATOM 1632 O O . MET A 1 209 ? -29.844 29.438 4.945 1 82 209 MET A O 1
ATOM 1636 N N . LYS A 1 210 ? -30.016 31.609 4.715 1 78.5 210 LYS A N 1
ATOM 1637 C CA . LYS A 1 210 ? -31.281 31.656 5.449 1 78.5 210 LYS A CA 1
ATOM 1638 C C . LYS A 1 210 ? -32.281 32.531 4.727 1 78.5 210 LYS A C 1
ATOM 1640 O O . LYS A 1 210 ? -31.938 33.312 3.84 1 78.5 210 LYS A O 1
ATOM 1645 N N . ALA A 1 211 ? -33.531 32.125 4.996 1 76.12 211 ALA A N 1
ATOM 1646 C CA . ALA A 1 211 ? -34.625 32.906 4.434 1 76.12 211 ALA A CA 1
ATOM 1647 C C . ALA A 1 211 ? -35.344 33.688 5.523 1 76.12 211 ALA A C 1
ATOM 1649 O O . ALA A 1 211 ? -35.781 33.125 6.527 1 76.12 211 ALA A O 1
ATOM 1650 N N . VAL A 1 212 ? -35.125 35 5.566 1 70.44 212 VAL A N 1
ATOM 1651 C CA . VAL A 1 212 ? -35.875 35.906 6.445 1 70.44 212 VAL A CA 1
ATOM 1652 C C . VAL A 1 212 ? -36.938 36.656 5.633 1 70.44 212 VAL A C 1
ATOM 1654 O O . VAL A 1 212 ? -36.594 37.406 4.707 1 70.44 212 VAL A O 1
ATOM 1657 N N . ASP A 1 213 ? -38.25 36.594 6.09 1 72.5 213 ASP A N 1
ATOM 1658 C CA . ASP A 1 213 ? -39.375 37.281 5.457 1 72.5 213 ASP A CA 1
ATOM 1659 C C . ASP A 1 213 ? -39.406 37.031 3.951 1 72.5 213 ASP A C 1
ATOM 1661 O O . ASP A 1 213 ? -39.625 37.938 3.16 1 72.5 213 ASP A O 1
ATOM 1665 N N . GLY A 1 214 ? -39 35.781 3.486 1 70.19 214 GLY A N 1
ATOM 1666 C CA . GLY A 1 214 ? -39.062 35.344 2.096 1 70.19 214 GLY A CA 1
ATOM 1667 C C . GLY A 1 214 ? -37.812 35.75 1.3 1 70.19 214 GLY A C 1
ATOM 1668 O O . GLY A 1 214 ? -37.688 35.375 0.139 1 70.19 214 GLY A O 1
ATOM 1669 N N . LYS A 1 215 ? -37 36.625 1.849 1 79 215 LYS A N 1
ATOM 1670 C CA . LYS A 1 215 ? -35.812 37.031 1.141 1 79 215 LYS A CA 1
ATOM 1671 C C . LYS A 1 215 ? -34.562 36.312 1.694 1 79 215 LYS A C 1
ATOM 1673 O O . LYS A 1 215 ? -34.438 36.156 2.908 1 79 215 LYS A O 1
ATOM 1678 N N . GLY A 1 216 ? -33.812 35.75 0.858 1 82.19 216 GLY A N 1
ATOM 1679 C CA . GLY A 1 216 ? -32.562 35.125 1.267 1 82.19 216 GLY A CA 1
ATOM 1680 C C . GLY A 1 216 ? -31.531 36.094 1.803 1 82.19 216 GLY A C 1
ATOM 1681 O O . GLY A 1 216 ? -31.359 37.188 1.248 1 82.19 216 GLY A O 1
ATOM 1682 N N . THR A 1 217 ? -31.109 35.906 3.109 1 83.62 217 THR A N 1
ATOM 1683 C CA . THR A 1 217 ? -30.078 36.781 3.674 1 83.62 217 THR A CA 1
ATOM 1684 C C . THR A 1 217 ? -29 35.969 4.359 1 83.62 217 THR A C 1
ATOM 1686 O O . THR A 1 217 ? -29.156 34.781 4.578 1 83.62 217 THR A O 1
ATOM 1689 N N . THR A 1 218 ? -27.797 36.594 4.453 1 88.44 218 THR A N 1
ATOM 1690 C CA . THR A 1 218 ? -26.672 35.969 5.137 1 88.44 218 THR A CA 1
ATOM 1691 C C . THR A 1 218 ? -26.047 36.938 6.133 1 88.44 218 THR A C 1
ATOM 1693 O O . THR A 1 218 ? -25.844 38.125 5.816 1 88.44 218 THR A O 1
ATOM 1696 N N . ASP A 1 219 ? -25.938 36.562 7.387 1 89.5 219 ASP A N 1
ATOM 1697 C CA . ASP A 1 219 ? -25.203 37.281 8.406 1 89.5 219 ASP A CA 1
ATOM 1698 C C . ASP A 1 219 ? -23.781 36.75 8.578 1 89.5 219 ASP A C 1
ATOM 1700 O O . ASP A 1 219 ? -23.562 35.844 9.406 1 89.5 219 ASP A O 1
ATOM 1704 N N . ALA A 1 220 ? -22.891 37.344 7.852 1 92.38 220 ALA A N 1
ATOM 1705 C CA . ALA A 1 220 ? -21.578 36.719 7.75 1 92.38 220 ALA A CA 1
ATOM 1706 C C . ALA A 1 220 ? -20.594 37.375 8.711 1 92.38 220 ALA A C 1
ATOM 1708 O O . ALA A 1 220 ? -20.656 38.594 8.953 1 92.38 220 ALA A O 1
ATOM 1709 N N . PHE A 1 221 ? -19.766 36.656 9.359 1 92.19 221 PHE A N 1
ATOM 1710 C CA . PHE A 1 221 ? -18.594 37.094 10.109 1 92.19 221 PHE A CA 1
ATOM 1711 C C . PHE A 1 221 ? -17.406 36.156 9.859 1 92.19 221 PHE A C 1
ATOM 1713 O O . PHE A 1 221 ? -17.594 35.031 9.398 1 92.19 221 PHE A O 1
ATOM 1720 N N . ALA A 1 222 ? -16.219 36.625 10.047 1 94.31 222 ALA A N 1
ATOM 1721 C CA . ALA A 1 222 ? -15.016 35.844 9.805 1 94.31 222 ALA A CA 1
ATOM 1722 C C . ALA A 1 222 ? -14.234 35.625 11.094 1 94.31 222 ALA A C 1
ATOM 1724 O O . ALA A 1 222 ? -14.273 36.469 12 1 94.31 222 ALA A O 1
ATOM 1725 N N . VAL A 1 223 ? -13.688 34.469 11.188 1 95 223 VAL A N 1
ATOM 1726 C CA . VAL A 1 223 ? -12.836 34.125 12.32 1 95 223 VAL A CA 1
ATOM 1727 C C . VAL A 1 223 ? -11.43 33.781 11.828 1 95 223 VAL A C 1
ATOM 1729 O O . VAL A 1 223 ? -11.281 33 10.898 1 95 223 VAL A O 1
ATOM 1732 N N . ALA A 1 224 ? -10.445 34.438 12.367 1 94.75 224 ALA A N 1
ATOM 1733 C CA . ALA A 1 224 ? -9.047 34.188 12.047 1 94.75 224 ALA A CA 1
ATOM 1734 C C . ALA A 1 224 ? -8.297 33.625 13.258 1 94.75 224 ALA A C 1
ATOM 1736 O O . ALA A 1 224 ? -8.469 34.094 14.375 1 94.75 224 ALA A O 1
ATOM 1737 N N . LYS A 1 225 ? -7.574 32.531 13.023 1 95.12 225 LYS A N 1
ATOM 1738 C CA . LYS A 1 225 ? -6.789 31.922 14.094 1 95.12 225 LYS A CA 1
ATOM 1739 C C . LYS A 1 225 ? -5.32 31.797 13.695 1 95.12 225 LYS A C 1
ATOM 1741 O O . LYS A 1 225 ? -5.004 31.281 12.625 1 95.12 225 LYS A O 1
ATOM 1746 N N . TYR A 1 226 ? -4.477 32.312 14.531 1 94.12 226 TYR A N 1
ATOM 1747 C CA . TYR A 1 226 ? -3.035 32.156 14.391 1 94.12 226 TYR A CA 1
ATOM 1748 C C . TYR A 1 226 ? -2.369 32 15.75 1 94.12 226 TYR A C 1
ATOM 1750 O O . TYR A 1 226 ? -2.443 32.906 16.594 1 94.12 226 TYR A O 1
ATOM 1758 N N . GLY A 1 227 ? -1.823 30.875 15.938 1 89.81 227 GLY A N 1
ATOM 1759 C CA . GLY A 1 227 ? -1.259 30.625 17.25 1 89.81 227 GLY A CA 1
ATOM 1760 C C . GLY A 1 227 ? -2.309 30.531 18.344 1 89.81 227 GLY A C 1
ATOM 1761 O O . GLY A 1 227 ? -3.301 29.812 18.203 1 89.81 227 GLY A O 1
ATOM 1762 N N . PRO A 1 228 ? -1.98 31.203 19.453 1 88.25 228 PRO A N 1
ATOM 1763 C CA . PRO A 1 228 ? -2.982 31.219 20.516 1 88.25 228 PRO A CA 1
ATOM 1764 C C . PRO A 1 228 ? -4.012 32.312 20.344 1 88.25 228 PRO A C 1
ATOM 1766 O O . PRO A 1 228 ? -4.992 32.375 21.094 1 88.25 228 PRO A O 1
ATOM 1769 N N . LYS A 1 229 ? -3.885 33.125 19.328 1 91.56 229 LYS A N 1
ATOM 1770 C CA . LYS A 1 229 ? -4.746 34.281 19.141 1 91.56 229 LYS A CA 1
ATOM 1771 C C . LYS A 1 229 ? -5.895 34 18.188 1 91.56 229 LYS A C 1
ATOM 1773 O O . LYS A 1 229 ? -5.695 33.312 17.156 1 91.56 229 LYS A O 1
ATOM 1778 N N . TRP A 1 230 ? -7.082 34.344 18.578 1 92.88 230 TRP A N 1
ATOM 1779 C CA . TRP A 1 230 ? -8.305 34.25 17.781 1 92.88 230 TRP A CA 1
ATOM 1780 C C . TRP A 1 230 ? -8.891 35.656 17.547 1 92.88 230 TRP A C 1
ATOM 1782 O O . TRP A 1 230 ? -8.875 36.5 18.453 1 92.88 230 TRP A O 1
ATOM 1792 N N . ALA A 1 231 ? -9.273 35.906 16.359 1 92.56 231 ALA A N 1
ATOM 1793 C CA . ALA A 1 231 ? -9.922 37.188 16.047 1 92.56 231 ALA A CA 1
ATOM 1794 C C . ALA A 1 231 ? -11.258 36.938 15.336 1 92.56 231 ALA A C 1
ATOM 1796 O O . ALA A 1 231 ? -11.359 36.094 14.461 1 92.56 231 ALA A O 1
ATOM 1797 N N . ARG A 1 232 ? -12.289 37.562 15.844 1 92 232 ARG A N 1
ATOM 1798 C CA . ARG A 1 232 ? -13.609 37.531 15.227 1 92 232 ARG A CA 1
ATOM 1799 C C . ARG A 1 232 ? -14.008 38.906 14.711 1 92 232 ARG A C 1
ATOM 1801 O O . ARG A 1 232 ? -13.922 39.906 15.438 1 92 232 ARG A O 1
ATOM 1808 N N . THR A 1 233 ? -14.359 39 13.469 1 91.06 233 THR A N 1
ATOM 1809 C CA . THR A 1 233 ? -14.812 40.25 12.891 1 91.06 233 THR A CA 1
ATOM 1810 C C . THR A 1 233 ? -16.25 40.562 13.328 1 91.06 233 THR A C 1
ATOM 1812 O O . THR A 1 233 ? -16.906 39.719 13.93 1 91.06 233 THR A O 1
ATOM 1815 N N . ARG A 1 234 ? -16.609 41.781 13.078 1 88.75 234 ARG A N 1
ATOM 1816 C CA . ARG A 1 234 ? -18 42.156 13.344 1 88.75 234 ARG A CA 1
ATOM 1817 C C . ARG A 1 234 ? -18.953 41.406 12.422 1 88.75 234 ARG A C 1
ATOM 1819 O O . ARG A 1 234 ? -18.547 40.938 11.352 1 88.75 234 ARG A O 1
ATOM 1826 N N . THR A 1 235 ? -20.125 41.219 12.906 1 88.69 235 THR A N 1
ATOM 1827 C CA . THR A 1 235 ? -21.141 40.562 12.086 1 88.69 235 THR A CA 1
ATOM 1828 C C . THR A 1 235 ? -21.891 41.562 11.234 1 88.69 235 THR A C 1
ATOM 1830 O O . THR A 1 235 ? -22.375 42.594 11.75 1 88.69 235 THR A O 1
ATOM 1833 N N . VAL A 1 236 ? -21.75 41.5 9.992 1 88.06 236 VAL A N 1
ATOM 1834 C CA . VAL A 1 236 ? -22.531 42.312 9.078 1 88.06 236 VAL A CA 1
ATOM 1835 C C . VAL A 1 236 ? -23.828 41.594 8.703 1 88.06 236 VAL A C 1
ATOM 1837 O O . VAL A 1 236 ? -23.781 40.5 8.117 1 88.06 236 VAL A O 1
ATOM 1840 N N . ALA A 1 237 ? -24.922 42.219 9.023 1 84.69 237 ALA A N 1
ATOM 1841 C CA . ALA A 1 237 ? -26.219 41.562 8.852 1 84.69 237 ALA A CA 1
ATOM 1842 C C . ALA A 1 237 ? -26.781 41.812 7.449 1 84.69 237 ALA A C 1
ATOM 1844 O O . ALA A 1 237 ? -26.562 42.875 6.879 1 84.69 237 ALA A O 1
ATOM 1845 N N . ASP A 1 238 ? -27.406 40.844 6.875 1 84.06 238 ASP A N 1
ATOM 1846 C CA . ASP A 1 238 ? -28.25 40.906 5.684 1 84.06 238 ASP A CA 1
ATOM 1847 C C . ASP A 1 238 ? -27.484 41.469 4.492 1 84.06 238 ASP A C 1
ATOM 1849 O O . ASP A 1 238 ? -27.953 42.406 3.832 1 84.06 238 ASP A O 1
ATOM 1853 N N . SER A 1 239 ? -26.281 41 4.336 1 86.06 239 SER A N 1
ATOM 1854 C CA . SER A 1 239 ? -25.5 41.438 3.189 1 86.06 239 SER A CA 1
ATOM 1855 C C . SER A 1 239 ? -24.797 40.281 2.512 1 86.06 239 SER A C 1
ATOM 1857 O O . SER A 1 239 ? -24.312 39.344 3.184 1 86.06 239 SER A O 1
ATOM 1859 N N . PHE A 1 240 ? -24.859 40.344 1.116 1 90.31 240 PHE A N 1
ATOM 1860 C CA . PHE A 1 240 ? -24.141 39.344 0.335 1 90.31 240 PHE A CA 1
ATOM 1861 C C . PHE A 1 240 ? -22.703 39.781 0.079 1 90.31 240 PHE A C 1
ATOM 1863 O O . PHE A 1 240 ? -21.875 38.969 -0.357 1 90.31 240 PHE A O 1
ATOM 1870 N N . ASP A 1 241 ? -22.422 41 0.296 1 92.19 241 ASP A N 1
ATOM 1871 C CA . ASP A 1 241 ? -21.094 41.562 0.144 1 92.19 241 ASP A CA 1
ATOM 1872 C C . ASP A 1 241 ? -20.656 42.281 1.407 1 92.19 241 ASP A C 1
ATOM 1874 O O . ASP A 1 241 ? -20.406 43.5 1.369 1 92.19 241 ASP A O 1
ATOM 1878 N N . PRO A 1 242 ? -20.469 41.5 2.447 1 91.69 242 PRO A N 1
ATOM 1879 C CA . PRO A 1 242 ? -20.062 42.156 3.691 1 91.69 242 PRO A CA 1
ATOM 1880 C C . PRO A 1 242 ? -18.656 42.781 3.613 1 91.69 242 PRO A C 1
ATOM 1882 O O . PRO A 1 242 ? -17.766 42.156 3.023 1 91.69 242 PRO A O 1
ATOM 1885 N N . ALA A 1 243 ? -18.5 43.938 4.082 1 90.44 243 ALA A N 1
ATOM 1886 C CA . ALA A 1 243 ? -17.219 44.625 4.203 1 90.44 243 ALA A CA 1
ATOM 1887 C C . ALA A 1 243 ? -16.828 44.812 5.668 1 90.44 243 ALA A C 1
ATOM 1889 O O . ALA A 1 243 ? -17.516 45.5 6.414 1 90.44 243 ALA A O 1
ATOM 1890 N N . TRP A 1 244 ? -15.812 44.125 6.105 1 89 244 TRP A N 1
ATOM 1891 C CA . TRP A 1 244 ? -15.367 44.25 7.488 1 89 244 TRP A CA 1
ATOM 1892 C C . TRP A 1 244 ? -14.219 45.25 7.613 1 89 244 TRP A C 1
ATOM 1894 O O . TRP A 1 244 ? -14.188 46.031 8.547 1 89 244 TRP A O 1
ATOM 1904 N N . ASN A 1 245 ? -13.25 45.281 6.723 1 87.88 245 ASN A N 1
ATOM 1905 C CA . ASN A 1 245 ? -12.078 46.156 6.707 1 87.88 245 ASN A CA 1
ATOM 1906 C C . ASN A 1 245 ? -11.383 46.188 8.062 1 87.88 245 ASN A C 1
ATOM 1908 O O . ASN A 1 245 ? -11.148 47.25 8.617 1 87.88 245 ASN A O 1
ATOM 1912 N N . GLU A 1 246 ? -11.062 45.062 8.578 1 90 246 GLU A N 1
ATOM 1913 C CA . GLU A 1 246 ? -10.367 44.938 9.859 1 90 246 GLU A CA 1
ATOM 1914 C C . GLU A 1 246 ? -8.945 44.406 9.656 1 90 246 GLU A C 1
ATOM 1916 O O . GLU A 1 246 ? -8.703 43.594 8.758 1 90 246 GLU A O 1
ATOM 1921 N N . GLN A 1 247 ? -8.031 44.906 10.453 1 88.12 247 GLN A N 1
ATOM 1922 C CA . GLN A 1 247 ? -6.629 44.531 10.359 1 88.12 247 GLN A CA 1
ATOM 1923 C C . GLN A 1 247 ? -6.121 44 11.695 1 88.12 247 GLN A C 1
ATOM 1925 O O . GLN A 1 247 ? -6.473 44.5 12.758 1 88.12 247 GLN A O 1
ATOM 1930 N N . PHE A 1 248 ? -5.344 42.938 11.539 1 89.5 248 PHE A N 1
ATOM 1931 C CA . PHE A 1 248 ? -4.742 42.312 12.703 1 89.5 248 PHE A CA 1
ATOM 1932 C C . PHE A 1 248 ? -3.234 42.188 12.531 1 89.5 248 PHE A C 1
ATOM 1934 O O . PHE A 1 248 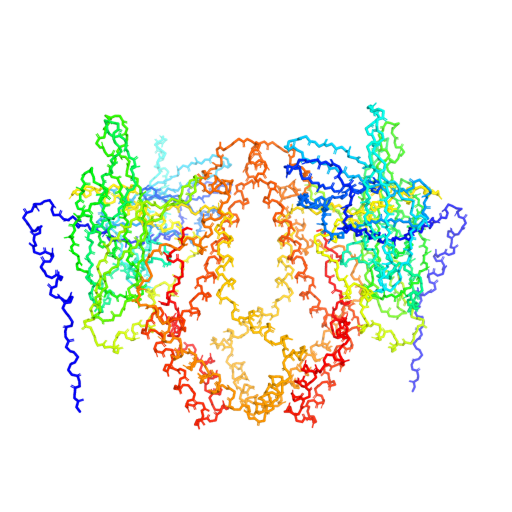? -2.748 41.969 11.422 1 89.5 248 PHE A O 1
ATOM 1941 N N . ASN A 1 249 ? -2.479 42.406 13.617 1 90.25 249 ASN A N 1
ATOM 1942 C CA . ASN A 1 249 ? -1.029 42.25 13.656 1 90.25 249 ASN A CA 1
ATOM 1943 C C . ASN A 1 249 ? -0.604 41.219 14.688 1 90.25 249 ASN A C 1
ATOM 1945 O O . ASN A 1 249 ? -0.836 41.375 15.883 1 90.25 249 ASN A O 1
ATOM 1949 N N . TRP A 1 250 ? -0.019 40.219 14.203 1 91.75 250 TRP A N 1
ATOM 1950 C CA . TRP A 1 250 ? 0.384 39.094 15.078 1 91.75 250 TRP A CA 1
ATOM 1951 C C . TRP A 1 250 ? 1.858 38.781 14.891 1 91.75 250 TRP A C 1
ATOM 1953 O O . TRP A 1 250 ? 2.389 38.875 13.781 1 91.75 250 TRP A O 1
ATOM 1963 N N . PRO A 1 251 ? 2.521 38.375 15.969 1 92.69 251 PRO A N 1
ATOM 1964 C CA . PRO A 1 251 ? 3.91 37.906 15.844 1 92.69 251 PRO A CA 1
ATOM 1965 C C . PRO A 1 251 ? 4.023 36.5 15.266 1 92.69 251 PRO A C 1
ATOM 1967 O O . PRO A 1 251 ? 3.148 35.656 15.492 1 92.69 251 PRO A O 1
ATOM 1970 N N . VAL A 1 252 ? 5.043 36.344 14.492 1 94.12 252 VAL A N 1
ATOM 1971 C CA . VAL A 1 252 ? 5.316 35.031 13.891 1 94.12 252 VAL A CA 1
ATOM 1972 C C . VAL A 1 252 ? 6.562 34.438 14.523 1 94.12 252 VAL A C 1
ATOM 1974 O O . VAL A 1 252 ? 7.617 35.062 14.57 1 94.12 252 VAL A O 1
ATOM 1977 N N . PHE A 1 253 ? 6.465 33.25 15.039 1 90.19 253 PHE A N 1
ATOM 1978 C CA . PHE A 1 253 ? 7.586 32.562 15.688 1 90.19 253 PHE A CA 1
ATOM 1979 C C . PHE A 1 253 ? 8.242 31.562 14.742 1 90.19 253 PHE A C 1
ATOM 1981 O O . PHE A 1 253 ? 9.43 31.281 14.859 1 90.19 253 PHE A O 1
ATOM 1988 N N . ASP A 1 254 ? 7.434 30.984 13.969 1 92.38 254 ASP A N 1
ATOM 1989 C CA . ASP A 1 254 ? 7.887 30.062 12.938 1 92.38 254 ASP A CA 1
ATOM 1990 C C . ASP A 1 254 ? 7.148 30.297 11.625 1 92.38 254 ASP A C 1
ATOM 1992 O O . ASP A 1 254 ? 5.914 30.344 11.594 1 92.38 254 ASP A O 1
ATOM 1996 N N . THR A 1 255 ? 7.859 30.438 10.594 1 91.81 255 THR A N 1
ATOM 1997 C CA . THR A 1 255 ? 7.254 30.766 9.312 1 91.81 255 THR A CA 1
ATOM 1998 C C . THR A 1 255 ? 6.543 29.562 8.711 1 91.81 255 THR A C 1
ATOM 2000 O O . THR A 1 255 ? 5.75 29.703 7.777 1 91.81 255 THR A O 1
ATOM 2003 N N . ALA A 1 256 ? 6.805 28.359 9.227 1 91.94 256 ALA A N 1
ATOM 2004 C CA . ALA A 1 256 ? 6.188 27.156 8.68 1 91.94 256 ALA A CA 1
ATOM 2005 C C . ALA A 1 256 ? 4.781 26.953 9.234 1 91.94 256 ALA A C 1
ATOM 2007 O O . ALA A 1 256 ? 4.078 26.016 8.852 1 91.94 256 ALA A O 1
ATOM 2008 N N . THR A 1 257 ? 4.266 27.828 9.977 1 92.88 257 THR A N 1
ATOM 2009 C CA . THR A 1 257 ? 2.943 27.734 10.578 1 92.88 257 THR A CA 1
ATOM 2010 C C . THR A 1 257 ? 1.871 28.25 9.633 1 92.88 257 THR A C 1
ATOM 2012 O O . THR A 1 257 ? 2.18 28.953 8.664 1 92.88 257 THR A O 1
ATOM 2015 N N . VAL A 1 258 ? 0.64 27.844 9.891 1 94.56 258 VAL A N 1
ATOM 2016 C CA . VAL A 1 258 ? -0.454 28.109 8.961 1 94.56 258 VAL A CA 1
ATOM 2017 C C . VAL A 1 258 ? -1.491 29 9.633 1 94.56 258 VAL A C 1
ATOM 2019 O O . VAL A 1 258 ? -1.844 28.797 10.797 1 94.56 258 VAL A O 1
ATOM 2022 N N . LEU A 1 259 ? -1.884 30.031 8.922 1 95 259 LEU A N 1
ATOM 2023 C CA . LEU A 1 259 ? -2.982 30.906 9.312 1 95 259 LEU A CA 1
ATOM 2024 C C . LEU A 1 259 ? -4.309 30.391 8.758 1 95 259 LEU A C 1
ATOM 2026 O O . LEU A 1 259 ? -4.41 30.078 7.57 1 95 259 LEU A O 1
ATOM 2030 N N . THR A 1 260 ? -5.277 30.234 9.633 1 95.5 260 THR A N 1
ATOM 2031 C CA . THR A 1 260 ? -6.582 29.734 9.227 1 95.5 260 THR A CA 1
ATOM 2032 C C . THR A 1 260 ? -7.648 30.812 9.367 1 95.5 260 THR A C 1
ATOM 2034 O O . THR A 1 260 ? -7.75 31.453 10.406 1 95.5 260 THR A O 1
ATOM 2037 N N . ILE A 1 261 ? -8.398 31.062 8.352 1 95.81 261 ILE A N 1
ATOM 2038 C CA . ILE A 1 261 ? -9.516 32 8.344 1 95.81 261 ILE A CA 1
ATOM 2039 C C . ILE A 1 261 ? -10.789 31.281 7.895 1 95.81 261 ILE A C 1
ATOM 2041 O O . ILE A 1 261 ? -10.789 30.594 6.875 1 95.81 261 ILE A O 1
ATOM 2045 N N . VAL A 1 262 ? -11.781 31.375 8.703 1 95.81 262 VAL A N 1
ATOM 2046 C CA . VAL A 1 262 ? -13.047 30.719 8.383 1 95.81 262 VAL A CA 1
ATOM 2047 C C . VAL A 1 262 ? -14.172 31.75 8.398 1 95.81 262 VAL A C 1
ATOM 2049 O O . VAL A 1 262 ? -14.195 32.656 9.258 1 95.81 262 VAL A O 1
ATOM 2052 N N . VAL A 1 263 ? -15.078 31.641 7.461 1 95.56 263 VAL A N 1
ATOM 2053 C CA . VAL A 1 263 ? -16.25 32.5 7.391 1 95.56 263 VAL A CA 1
ATOM 2054 C C . VAL A 1 263 ? -17.5 31.719 7.828 1 95.56 263 VAL A C 1
ATOM 2056 O O . VAL A 1 263 ? -17.688 30.578 7.418 1 95.56 263 VAL A O 1
ATOM 2059 N N . PHE A 1 264 ? -18.266 32.344 8.742 1 93.81 264 PHE A N 1
ATOM 2060 C CA . PHE A 1 264 ? -19.484 31.719 9.266 1 93.81 264 PHE A CA 1
ATOM 2061 C C . PHE A 1 264 ? -20.703 32.594 8.992 1 93.81 264 PHE A C 1
ATOM 2063 O O . PHE A 1 264 ? -20.578 33.781 8.727 1 93.81 264 PHE A O 1
ATOM 2070 N N . ASP A 1 265 ? -21.828 31.906 8.961 1 91.75 265 ASP A N 1
ATOM 2071 C CA . ASP A 1 265 ? -23.125 32.594 8.961 1 91.75 265 ASP A CA 1
ATOM 2072 C C . ASP A 1 265 ? -23.797 32.469 10.328 1 91.75 265 ASP A C 1
ATOM 2074 O O . ASP A 1 265 ? -23.906 31.375 10.883 1 91.75 265 ASP A O 1
ATOM 2078 N N . ASP A 1 266 ? -24.094 33.656 10.914 1 84.75 266 ASP A N 1
ATOM 2079 C CA . ASP A 1 266 ? -24.75 33.656 12.211 1 84.75 266 ASP A CA 1
ATOM 2080 C C . ASP A 1 266 ? -26.266 33.5 12.055 1 84.75 266 ASP A C 1
ATOM 2082 O O . ASP A 1 266 ? -26.938 34.406 11.547 1 84.75 266 ASP A O 1
ATOM 2086 N N . VAL A 1 267 ? -26.781 32.281 12.312 1 71.75 267 VAL A N 1
ATOM 2087 C CA . VAL A 1 267 ? -28.219 32.031 12.156 1 71.75 267 VAL A CA 1
ATOM 2088 C C . VAL A 1 267 ? -28.953 32.406 13.445 1 71.75 267 VAL A C 1
ATOM 2090 O O . VAL A 1 267 ? -29.359 31.516 14.203 1 71.75 267 VAL A O 1
ATOM 2093 N N . THR A 1 268 ? -28.484 33.062 14.453 1 59.62 268 THR A N 1
ATOM 2094 C CA . THR A 1 268 ? -29.25 33.344 15.664 1 59.62 268 THR A CA 1
ATOM 2095 C C . THR A 1 268 ? -30.594 33.969 15.312 1 59.62 268 THR A C 1
ATOM 2097 O O . THR A 1 268 ? -31.562 33.875 16.094 1 59.62 268 THR A O 1
ATOM 2100 N N . GLY A 1 269 ? -30.766 35.062 14.523 1 49.56 269 GLY A N 1
ATOM 2101 C CA . GLY A 1 269 ? -31.906 35.969 14.57 1 49.56 269 GLY A CA 1
ATOM 2102 C C . GLY A 1 269 ? -33.219 35.281 14.211 1 49.56 269 GLY A C 1
ATOM 2103 O O . GLY A 1 269 ? -34.25 35.938 14.141 1 49.56 269 GLY A O 1
ATOM 2104 N N . GLY A 1 270 ? -33.406 34.375 13.312 1 44.09 270 GLY A N 1
ATOM 2105 C CA . GLY A 1 270 ? -34.812 34.156 13.078 1 44.09 270 GLY A CA 1
ATOM 2106 C C . GLY A 1 270 ? -35.562 33.656 14.305 1 44.09 270 GLY A C 1
ATOM 2107 O O . GLY A 1 270 ? -35.031 33.719 15.414 1 44.09 270 GLY A O 1
ATOM 2108 N N . SER A 1 271 ? -36.75 32.688 14.148 1 43.81 271 SER A N 1
ATOM 2109 C CA . SER A 1 271 ? -37.75 32.281 15.148 1 43.81 271 SER A CA 1
ATOM 2110 C C . SER A 1 271 ? -37.062 31.672 16.375 1 43.81 271 SER A C 1
ATOM 2112 O O . SER A 1 271 ? -35.969 31.125 16.281 1 43.81 271 SER A O 1
ATOM 2114 N N . LYS A 1 272 ? -37.656 31.938 17.688 1 44.41 272 LYS A N 1
ATOM 2115 C CA . LYS A 1 272 ? -37.438 31.516 19.078 1 44.41 272 LYS A CA 1
ATOM 2116 C C . LYS A 1 272 ? -36.812 30.141 19.141 1 44.41 272 LYS A C 1
ATOM 2118 O O . LYS A 1 272 ? -36.125 29.812 20.125 1 44.41 272 LYS A O 1
ATOM 2123 N N . GLU A 1 273 ? -37.281 29.234 18.594 1 41.88 273 GLU A N 1
ATOM 2124 C CA . GLU A 1 273 ? -37.094 27.828 18.938 1 41.88 273 GLU A CA 1
ATOM 2125 C C . GLU A 1 273 ? -35.812 27.281 18.328 1 41.88 273 GLU A C 1
ATOM 2127 O O . GLU A 1 273 ? -35.438 26.141 18.594 1 41.88 273 GLU A O 1
ATOM 2132 N N . SER A 1 274 ? -35.344 27.812 17.203 1 45.16 274 SER A N 1
ATOM 2133 C CA . SER A 1 274 ? -34.344 26.984 16.5 1 45.16 274 SER A CA 1
ATOM 2134 C C . SER A 1 274 ? -32.938 27.203 17.078 1 45.16 274 SER A C 1
ATOM 2136 O O . SER A 1 274 ? -32.531 28.344 17.281 1 45.16 274 SER A O 1
ATOM 2138 N N . ALA A 1 275 ? -32.344 26.406 17.812 1 47.31 275 ALA A N 1
ATOM 2139 C CA . ALA A 1 275 ? -31.031 26.234 18.391 1 47.31 275 ALA A CA 1
ATOM 2140 C C . ALA A 1 275 ? -29.984 27.031 17.625 1 47.31 275 ALA A C 1
ATOM 2142 O O . ALA A 1 275 ? -29.906 26.953 16.406 1 47.31 275 ALA A O 1
ATOM 2143 N N . ALA A 1 276 ? -29.562 28.219 18.047 1 53 276 ALA A N 1
ATOM 2144 C CA . ALA A 1 276 ? -28.547 29.203 17.688 1 53 276 ALA A CA 1
ATOM 2145 C C . ALA A 1 276 ? -27.328 28.531 17.078 1 53 276 ALA A C 1
ATOM 2147 O O . ALA A 1 276 ? -26.5 27.969 17.812 1 53 276 ALA A O 1
ATOM 2148 N N . ASN A 1 277 ? -27.422 27.828 15.797 1 72.81 277 ASN A N 1
ATOM 2149 C CA . ASN A 1 277 ? -26.312 27.078 15.219 1 72.81 277 ASN A CA 1
ATOM 2150 C C . ASN A 1 277 ? -25.609 27.875 14.125 1 72.81 277 ASN A C 1
ATOM 2152 O O . ASN A 1 277 ? -26.25 28.625 13.391 1 72.81 277 ASN A O 1
ATOM 2156 N N . CYS A 1 278 ? -24.25 28.203 14.219 1 83.81 278 CYS A N 1
ATOM 2157 C CA . CYS A 1 278 ? -23.406 28.797 13.18 1 83.81 278 CYS A CA 1
ATOM 2158 C C . CYS A 1 278 ? -23.078 27.766 12.102 1 83.81 278 CYS A C 1
ATOM 2160 O O . CYS A 1 278 ? -22.781 26.609 12.406 1 83.81 278 CYS A O 1
ATOM 2162 N N . ARG A 1 279 ? -23.438 28.25 10.82 1 88.94 279 ARG A N 1
ATOM 2163 C CA . ARG A 1 279 ? -23.109 27.391 9.688 1 88.94 279 ARG A CA 1
ATOM 2164 C C . ARG A 1 279 ? -21.844 27.891 8.977 1 88.94 279 ARG A C 1
ATOM 2166 O O . ARG A 1 279 ? -21.703 29.094 8.719 1 88.94 279 ARG A O 1
ATOM 2173 N N . PRO A 1 280 ? -20.984 27.062 8.727 1 92.19 280 PRO A N 1
ATOM 2174 C CA . PRO A 1 280 ? -19.75 27.469 8.047 1 92.19 280 PRO A CA 1
ATOM 2175 C C . PRO A 1 280 ? -19.953 27.719 6.551 1 92.19 280 PRO A C 1
ATOM 2177 O O . PRO A 1 280 ? -20.766 27.031 5.914 1 92.19 280 PRO A O 1
ATOM 2180 N N . LEU A 1 281 ? -19.266 28.688 5.973 1 92.62 281 LEU A N 1
ATOM 2181 C CA . LEU A 1 281 ? -19.328 29.031 4.555 1 92.62 281 LEU A CA 1
ATOM 2182 C C . LEU A 1 281 ? -18.062 28.594 3.83 1 92.62 281 LEU A C 1
ATOM 2184 O O . LEU A 1 281 ? -18.094 28.281 2.635 1 92.62 281 LEU A O 1
ATOM 2188 N N . GLY A 1 282 ? -16.984 28.656 4.465 1 92.94 282 GLY A N 1
ATOM 2189 C CA . GLY A 1 282 ? -15.734 28.266 3.846 1 92.94 282 GLY A CA 1
ATOM 2190 C C . GLY A 1 282 ? -14.523 28.547 4.711 1 92.94 282 GLY A C 1
ATOM 2191 O O . GLY A 1 282 ? -14.602 29.328 5.664 1 92.94 282 GLY A O 1
ATOM 2192 N N . ARG A 1 283 ? -13.43 27.891 4.363 1 93.31 283 ARG A N 1
ATOM 2193 C CA . ARG A 1 283 ? -12.188 28.047 5.113 1 93.31 283 ARG A CA 1
ATOM 2194 C C . ARG A 1 283 ? -11.016 28.297 4.18 1 93.31 283 ARG A C 1
ATOM 2196 O O . ARG A 1 283 ? -10.984 27.781 3.059 1 93.31 283 ARG A O 1
ATOM 2203 N N . ILE A 1 284 ? -10.117 29.141 4.582 1 94.44 284 ILE A N 1
ATOM 2204 C CA . ILE A 1 284 ? -8.883 29.422 3.863 1 94.44 284 ILE A CA 1
ATOM 2205 C C . ILE A 1 284 ? -7.684 29.203 4.781 1 94.44 284 ILE A C 1
ATOM 2207 O O . ILE A 1 284 ? -7.746 29.5 5.977 1 94.44 284 ILE A O 1
ATOM 2211 N N . ARG A 1 285 ? -6.668 28.625 4.266 1 94.5 285 ARG A N 1
ATOM 2212 C CA . ARG A 1 285 ? -5.43 28.391 5.004 1 94.5 285 ARG A CA 1
ATOM 2213 C C . ARG A 1 285 ? -4.227 28.906 4.234 1 94.5 285 ARG A C 1
ATOM 2215 O O . ARG A 1 285 ? -4.094 28.672 3.033 1 94.5 285 ARG A O 1
ATOM 2222 N N . ILE A 1 286 ? -3.422 29.656 4.922 1 93.5 286 ILE A N 1
ATOM 2223 C CA . ILE A 1 286 ? -2.242 30.25 4.297 1 93.5 286 ILE A CA 1
ATOM 2224 C C . ILE A 1 286 ? -1.003 29.922 5.129 1 93.5 286 ILE A C 1
ATOM 2226 O O . ILE A 1 286 ? -0.965 30.203 6.328 1 93.5 286 ILE A O 1
ATOM 2230 N N . ARG A 1 287 ? -0.084 29.359 4.535 1 93.81 287 ARG A N 1
ATOM 2231 C CA . ARG A 1 287 ? 1.201 29.141 5.191 1 93.81 287 ARG A CA 1
ATOM 2232 C C . ARG A 1 287 ? 2.086 30.391 5.074 1 93.81 287 ARG A C 1
ATOM 2234 O O . ARG A 1 287 ? 2.305 30.906 3.977 1 93.81 287 ARG A O 1
ATOM 2241 N N . ILE A 1 288 ? 2.648 30.812 6.125 1 94 288 ILE A N 1
ATOM 2242 C CA . ILE A 1 288 ? 3.375 32.094 6.172 1 94 288 ILE A CA 1
ATOM 2243 C C . ILE A 1 288 ? 4.648 31.969 5.34 1 94 288 ILE A C 1
ATOM 2245 O O . ILE A 1 288 ? 5.098 32.969 4.75 1 94 288 ILE A O 1
ATOM 2249 N N . SER A 1 289 ? 5.195 30.797 5.195 1 93 289 SER A N 1
ATOM 2250 C CA . SER A 1 289 ? 6.441 30.625 4.461 1 93 289 SER A CA 1
ATOM 2251 C C . SER A 1 289 ? 6.242 30.844 2.965 1 93 289 SER A C 1
ATOM 2253 O O . SER A 1 289 ? 7.211 31.031 2.225 1 93 289 SER A O 1
ATOM 2255 N N . THR A 1 290 ? 5.016 30.828 2.514 1 93.06 290 THR A N 1
ATOM 2256 C CA . THR A 1 290 ? 4.738 31.031 1.097 1 93.06 290 THR A CA 1
ATOM 2257 C C . THR A 1 290 ? 4.738 32.531 0.751 1 93.06 290 THR A C 1
ATOM 2259 O O . THR A 1 290 ? 4.754 32.906 -0.425 1 93.06 290 THR A O 1
ATOM 2262 N N . LEU A 1 291 ? 4.75 33.375 1.771 1 92.81 291 LEU A N 1
ATOM 2263 C CA . LEU A 1 291 ? 4.773 34.812 1.56 1 92.81 291 LEU A CA 1
ATOM 2264 C C . LEU A 1 291 ? 6.207 35.312 1.459 1 92.81 291 LEU A C 1
ATOM 2266 O O . LEU A 1 291 ? 7.09 34.844 2.184 1 92.81 291 LEU A O 1
ATOM 2270 N N . GLU A 1 292 ? 6.41 36.188 0.495 1 91.75 292 GLU A N 1
ATOM 2271 C CA . GLU A 1 292 ? 7.711 36.844 0.397 1 91.75 292 GLU A CA 1
ATOM 2272 C C . GLU A 1 292 ? 7.871 37.938 1.463 1 91.75 292 GLU A C 1
ATOM 2274 O O . GLU A 1 292 ? 6.883 38.5 1.939 1 91.75 292 GLU A O 1
ATOM 2279 N N . THR A 1 293 ? 9.109 38.156 1.841 1 91.06 293 THR A N 1
ATOM 2280 C CA . THR A 1 293 ? 9.383 39.125 2.891 1 91.06 293 THR A CA 1
ATOM 2281 C C . THR A 1 293 ? 9.07 40.562 2.408 1 91.06 293 THR A C 1
ATOM 2283 O O . THR A 1 293 ? 9.484 40.938 1.314 1 91.06 293 THR A O 1
ATOM 2286 N N . ASN A 1 294 ? 8.305 41.25 3.129 1 89.62 294 ASN A N 1
ATOM 2287 C CA . ASN A 1 294 ? 7.984 42.688 2.967 1 89.62 294 ASN A CA 1
ATOM 2288 C C . ASN A 1 294 ? 7.18 42.938 1.696 1 89.62 294 ASN A C 1
ATOM 2290 O O . ASN A 1 294 ? 7.262 44 1.104 1 89.62 294 ASN A O 1
ATOM 2294 N N . ARG A 1 295 ? 6.48 41.875 1.201 1 91.25 295 ARG A N 1
ATOM 2295 C CA . ARG A 1 295 ? 5.602 42.062 0.048 1 91.25 295 ARG A CA 1
ATOM 2296 C C . ARG A 1 295 ? 4.137 42.062 0.472 1 91.25 295 ARG A C 1
ATOM 2298 O O . ARG A 1 295 ? 3.734 41.281 1.345 1 91.25 295 ARG A O 1
ATOM 2305 N N . PHE A 1 296 ? 3.463 43 -0.109 1 91 296 PHE A N 1
ATOM 2306 C CA . PHE A 1 296 ? 2.045 43.125 0.195 1 91 296 PHE A CA 1
ATOM 2307 C C . PHE A 1 296 ? 1.2 42.344 -0.801 1 91 296 PHE A C 1
ATOM 2309 O O . PHE A 1 296 ? 1.39 42.469 -2.014 1 91 296 PHE A O 1
ATOM 2316 N N . TYR A 1 297 ? 0.332 41.438 -0.263 1 92.25 297 TYR A N 1
ATOM 2317 C CA . TYR A 1 297 ? -0.557 40.656 -1.092 1 92.25 297 TYR A CA 1
ATOM 2318 C C . TYR A 1 297 ? -2.016 41 -0.833 1 92.25 297 TYR A C 1
ATOM 2320 O O . TYR A 1 297 ? -2.434 41.125 0.319 1 92.25 297 TYR A O 1
ATOM 2328 N N . ARG A 1 298 ? -2.777 41.344 -1.772 1 91.5 298 ARG A N 1
ATOM 2329 C CA . ARG A 1 298 ? -4.227 41.531 -1.729 1 91.5 298 ARG A CA 1
ATOM 2330 C C . ARG A 1 298 ? -4.91 40.656 -2.783 1 91.5 298 ARG A C 1
ATOM 2332 O O . ARG A 1 298 ? -4.766 40.906 -3.982 1 91.5 298 ARG A O 1
ATOM 2339 N N . CYS A 1 299 ? -5.562 39.625 -2.35 1 91.81 299 CYS A N 1
ATOM 2340 C CA . CYS A 1 299 ? -6.105 38.656 -3.303 1 91.81 299 CYS A CA 1
ATOM 2341 C C . CYS A 1 299 ? -7.496 38.188 -2.877 1 91.81 299 CYS A C 1
ATOM 2343 O O . CYS A 1 299 ? -7.871 38.344 -1.712 1 91.81 299 CYS A O 1
ATOM 2345 N N . PHE A 1 300 ? -8.289 37.719 -3.838 1 94.06 300 PHE A N 1
ATOM 2346 C CA . PHE A 1 300 ? -9.578 37.062 -3.629 1 94.06 300 PHE A CA 1
ATOM 2347 C C . PHE A 1 300 ? -9.422 35.562 -3.629 1 94.06 300 PHE A C 1
ATOM 2349 O O . PHE A 1 300 ? -8.727 35 -4.48 1 94.06 300 PHE A O 1
ATOM 2356 N N . TYR A 1 301 ? -9.883 34.969 -2.602 1 94.69 301 TYR A N 1
ATOM 2357 C CA . TYR A 1 301 ? -9.859 33.5 -2.531 1 94.69 301 TYR A CA 1
ATOM 2358 C C . TYR A 1 301 ? -11.281 32.938 -2.514 1 94.69 301 TYR A C 1
ATOM 2360 O O . TYR A 1 301 ? -12.156 33.469 -1.831 1 94.69 301 TYR A O 1
ATOM 2368 N N . PRO A 1 302 ? -11.5 31.875 -3.27 1 94.56 302 PRO A N 1
ATOM 2369 C CA . PRO A 1 302 ? -12.828 31.266 -3.275 1 94.56 302 PRO A CA 1
ATOM 2370 C C . PRO A 1 302 ? -13.125 30.484 -1.992 1 94.56 302 PRO A C 1
ATOM 2372 O O . PRO A 1 302 ? -12.234 29.859 -1.422 1 94.56 302 PRO A O 1
ATOM 2375 N N . LEU A 1 303 ? -14.375 30.562 -1.524 1 95 303 LEU A N 1
ATOM 2376 C CA . LEU A 1 303 ? -14.859 29.797 -0.392 1 95 303 LEU A CA 1
ATOM 2377 C C . LEU A 1 303 ? -15.602 28.547 -0.866 1 95 303 LEU A C 1
ATOM 2379 O O . LEU A 1 303 ? -16.625 28.656 -1.562 1 95 303 LEU A O 1
ATOM 2383 N N . LEU A 1 304 ? -15.047 27.453 -0.511 1 93.5 304 LEU A N 1
ATOM 2384 C CA . LEU A 1 304 ? -15.617 26.188 -0.945 1 93.5 304 LEU A CA 1
ATOM 2385 C C . LEU A 1 304 ? -16.109 25.375 0.249 1 93.5 304 LEU A C 1
ATOM 2387 O O . LEU A 1 304 ? -15.477 25.375 1.305 1 93.5 304 LEU A O 1
ATOM 2391 N N . LEU A 1 305 ? -17.281 24.766 0.137 1 91.56 305 LEU A N 1
ATOM 2392 C CA . LEU A 1 305 ? -17.859 23.906 1.162 1 91.56 305 LEU A CA 1
ATOM 2393 C C . LEU A 1 305 ? -18.328 22.594 0.558 1 91.56 305 LEU A C 1
ATOM 2395 O O . LEU A 1 305 ? -18.938 22.578 -0.511 1 91.56 305 LEU A O 1
ATOM 2399 N N . LEU A 1 306 ? -17.922 21.594 1.251 1 90.31 306 LEU A N 1
ATOM 2400 C CA . LEU A 1 306 ? -18.359 20.281 0.802 1 90.31 306 LEU A CA 1
ATOM 2401 C C . LEU A 1 306 ? -19.562 19.797 1.602 1 90.31 306 LEU A C 1
ATOM 2403 O O . LEU A 1 306 ? -19.5 19.688 2.828 1 90.31 306 LEU A O 1
ATOM 2407 N N . LEU A 1 307 ? -20.672 19.594 0.999 1 88.19 307 LEU A N 1
ATOM 2408 C CA . LEU A 1 307 ? -21.922 19.109 1.589 1 88.19 307 LEU A CA 1
ATOM 2409 C C . LEU A 1 307 ? -22.312 17.766 1.007 1 88.19 307 LEU A C 1
ATOM 2411 O O . LEU A 1 307 ? -21.719 17.297 0.035 1 88.19 307 LEU A O 1
ATOM 2415 N N . PRO A 1 308 ? -23.203 17.062 1.692 1 87.62 308 PRO A N 1
ATOM 2416 C CA . PRO A 1 308 ? -23.656 15.797 1.132 1 87.62 308 PRO A CA 1
ATOM 2417 C C . PRO A 1 308 ? -24.25 15.938 -0.27 1 87.62 308 PRO A C 1
ATOM 2419 O O . PRO A 1 308 ? -24.25 14.984 -1.048 1 87.62 308 PRO A O 1
ATOM 2422 N N . SER A 1 309 ? -24.688 17.094 -0.639 1 87.19 309 SER A N 1
ATOM 2423 C CA . SER A 1 309 ? -25.266 17.359 -1.952 1 87.19 309 SER A CA 1
ATOM 2424 C C . SER A 1 309 ? -24.188 17.641 -2.988 1 87.19 309 SER A C 1
ATOM 2426 O O . SER A 1 309 ? -24.438 17.594 -4.191 1 87.19 309 SER A O 1
ATOM 2428 N N . GLY A 1 310 ? -22.984 17.891 -2.545 1 88.75 310 GLY A N 1
ATOM 2429 C CA . GLY A 1 310 ? -21.891 18.156 -3.463 1 88.75 310 GLY A CA 1
ATOM 2430 C C . GLY A 1 310 ? -21.078 19.375 -3.078 1 88.75 310 GLY A C 1
ATOM 2431 O O . GLY A 1 310 ? -21.234 19.906 -1.977 1 88.75 310 GLY A O 1
ATOM 2432 N N . LEU A 1 311 ? -20.219 19.719 -4.016 1 92.19 311 LEU A N 1
ATOM 2433 C CA . LEU A 1 311 ? -19.359 20.875 -3.795 1 92.19 311 LEU A CA 1
ATOM 2434 C C . LEU A 1 311 ? -20.094 22.172 -4.109 1 92.19 311 LEU A C 1
ATOM 2436 O O . LEU A 1 311 ? -20.703 22.297 -5.172 1 92.19 311 LEU A O 1
ATOM 2440 N N . LYS A 1 312 ? -20.156 23.031 -3.127 1 91.75 312 LYS A N 1
ATOM 2441 C CA . LYS A 1 312 ? -20.812 24.328 -3.312 1 91.75 312 LYS A CA 1
ATOM 2442 C C . LYS A 1 312 ? -19.812 25.469 -3.15 1 91.75 312 LYS A C 1
ATOM 2444 O O . LYS A 1 312 ? -19.016 25.484 -2.219 1 91.75 312 LYS A O 1
ATOM 2449 N N . ARG A 1 313 ? -19.781 26.344 -4.09 1 92.69 313 ARG A N 1
ATOM 2450 C CA . ARG A 1 313 ? -19.047 27.609 -3.975 1 92.69 313 ARG A CA 1
ATOM 2451 C C . ARG A 1 313 ? -19.906 28.688 -3.342 1 92.69 313 ARG A C 1
ATOM 2453 O O . ARG A 1 313 ? -20.875 29.156 -3.947 1 92.69 313 ARG A O 1
ATOM 2460 N N . THR A 1 314 ? -19.594 29.062 -2.164 1 93.38 314 THR A N 1
ATOM 2461 C CA . THR A 1 314 ? -20.453 29.953 -1.384 1 93.38 314 THR A CA 1
ATOM 2462 C C . THR A 1 314 ? -20.047 31.406 -1.602 1 93.38 314 THR A C 1
ATOM 2464 O O . THR A 1 314 ? -20.797 32.312 -1.251 1 93.38 314 THR A O 1
ATOM 2467 N N . GLY A 1 315 ? -18.828 31.672 -2.027 1 94.44 315 GLY A N 1
ATOM 2468 C CA . GLY A 1 315 ? -18.391 33.031 -2.252 1 94.44 315 GLY A CA 1
ATOM 2469 C C . GLY A 1 315 ? -16.875 33.156 -2.326 1 94.44 315 GLY A C 1
ATOM 2470 O O . GLY A 1 315 ? -16.172 32.188 -2.598 1 94.44 315 GLY A O 1
ATOM 2471 N N . GLU A 1 316 ? -16.484 34.5 -2.312 1 96.06 316 GLU A N 1
ATOM 2472 C CA . GLU A 1 316 ? -15.055 34.812 -2.312 1 96.06 316 GLU A CA 1
ATOM 2473 C C . GLU A 1 316 ? -14.703 35.781 -1.187 1 96.06 316 GLU A C 1
ATOM 2475 O O . GLU A 1 316 ? -15.484 36.656 -0.864 1 96.06 316 GLU A O 1
ATOM 2480 N N . ILE A 1 317 ? -13.602 35.469 -0.586 1 95.81 317 ILE A N 1
ATOM 2481 C CA . ILE A 1 317 ? -13.133 36.344 0.479 1 95.81 317 ILE A CA 1
ATOM 2482 C C . ILE A 1 317 ? -11.898 37.125 0.015 1 95.81 317 ILE A C 1
ATOM 2484 O O . ILE A 1 317 ? -11.055 36.562 -0.699 1 95.81 317 ILE A O 1
ATOM 2488 N N . GLU A 1 318 ? -11.906 38.406 0.335 1 95.88 318 GLU A N 1
ATOM 2489 C CA . GLU A 1 318 ? -10.758 39.25 0.032 1 95.88 318 GLU A CA 1
ATOM 2490 C C . GLU A 1 318 ? -9.883 39.438 1.267 1 95.88 318 GLU A C 1
ATOM 2492 O O . GLU A 1 318 ? -10.359 39.938 2.293 1 95.88 318 GLU A O 1
ATOM 2497 N N . ILE A 1 319 ? -8.609 39.031 1.123 1 94.56 319 ILE A N 1
ATOM 2498 C CA . ILE A 1 319 ? -7.676 39.125 2.244 1 94.56 319 ILE A CA 1
ATOM 2499 C C . ILE A 1 319 ? -6.414 39.844 1.812 1 94.56 319 ILE A C 1
ATOM 2501 O O . ILE A 1 319 ? -5.953 39.688 0.68 1 94.56 319 ILE A O 1
ATOM 2505 N N . ALA A 1 320 ? -5.965 40.719 2.707 1 94.19 320 ALA A N 1
ATOM 2506 C CA . ALA A 1 320 ? -4.68 41.406 2.545 1 94.19 320 ALA A CA 1
ATOM 2507 C C . ALA A 1 320 ? -3.676 40.938 3.596 1 94.19 320 ALA A C 1
ATOM 2509 O O . ALA A 1 320 ? -4.02 40.781 4.773 1 94.19 320 ALA A O 1
ATOM 2510 N N . MET A 1 321 ? -2.475 40.562 3.115 1 93.94 321 MET A N 1
ATOM 2511 C CA . MET A 1 321 ? -1.479 40.062 4.055 1 93.94 321 MET A CA 1
ATOM 2512 C C . MET A 1 321 ? -0.09 40.594 3.713 1 93.94 321 MET A C 1
ATOM 2514 O O . MET A 1 321 ? 0.213 40.844 2.547 1 93.94 321 MET A O 1
ATOM 2518 N N . ARG A 1 322 ? 0.698 40.812 4.758 1 94.31 322 ARG A N 1
ATOM 2519 C CA . ARG A 1 322 ? 2.094 41.219 4.637 1 94.31 322 ARG A CA 1
ATOM 2520 C C . ARG A 1 322 ? 2.938 40.625 5.766 1 94.31 322 ARG A C 1
ATOM 2522 O O . ARG A 1 322 ? 2.59 40.75 6.938 1 94.31 322 ARG A O 1
ATOM 2529 N N . PHE A 1 323 ? 4.008 39.969 5.309 1 94.62 323 PHE A N 1
ATOM 2530 C CA . PHE A 1 323 ? 4.957 39.438 6.281 1 94.62 323 PHE A CA 1
ATOM 2531 C C . PHE A 1 323 ? 6.203 40.312 6.352 1 94.62 323 PHE A C 1
ATOM 2533 O O . PHE A 1 323 ? 6.82 40.594 5.328 1 94.62 323 PHE A O 1
ATOM 2540 N N . THR A 1 324 ? 6.496 40.75 7.621 1 94.62 324 THR A N 1
ATOM 2541 C CA . THR A 1 324 ? 7.68 41.562 7.844 1 94.62 324 THR A CA 1
ATOM 2542 C C . THR A 1 324 ? 8.648 40.875 8.805 1 94.62 324 THR A C 1
ATOM 2544 O O . THR A 1 324 ? 8.234 40.375 9.859 1 94.62 324 THR A O 1
ATOM 2547 N N . ARG A 1 325 ? 9.883 40.75 8.32 1 93.06 325 ARG A N 1
ATOM 2548 C CA . ARG A 1 325 ? 10.875 40.094 9.164 1 93.06 325 ARG A CA 1
ATOM 2549 C C . ARG A 1 325 ? 11.477 41.094 10.164 1 93.06 325 ARG A C 1
ATOM 2551 O O . ARG A 1 325 ? 11.703 42.25 9.844 1 93.06 325 ARG A O 1
ATOM 2558 N N . THR A 1 326 ? 11.656 40.656 11.367 1 91.56 326 THR A N 1
ATOM 2559 C CA . THR A 1 326 ? 12.289 41.469 12.406 1 91.56 326 THR A CA 1
ATOM 2560 C C . THR A 1 326 ? 13.734 41.031 12.617 1 91.56 326 THR A C 1
ATOM 2562 O O . THR A 1 326 ? 14.531 41.75 13.211 1 91.56 326 THR A O 1
ATOM 2565 N N . VAL A 1 327 ? 14.078 39.938 12.164 1 92.88 327 VAL A N 1
ATOM 2566 C CA . VAL A 1 327 ? 15.422 39.375 12.336 1 92.88 327 VAL A CA 1
ATOM 2567 C C . VAL A 1 327 ? 16.172 39.406 11 1 92.88 327 VAL A C 1
ATOM 2569 O O . VAL A 1 327 ? 15.578 39.688 9.961 1 92.88 327 VAL A O 1
ATOM 2572 N N . SER A 1 328 ? 17.422 39.125 11.133 1 92.88 328 SER A N 1
ATOM 2573 C CA . SER A 1 328 ? 18.234 39.094 9.922 1 92.88 328 SER A CA 1
ATOM 2574 C C . SER A 1 328 ? 17.844 37.906 9.023 1 92.88 328 SER A C 1
ATOM 2576 O O . SER A 1 328 ? 17.172 36.969 9.461 1 92.88 328 SER A O 1
ATOM 2578 N N . GLN A 1 329 ? 18.203 38.094 7.742 1 91.19 329 GLN A N 1
ATOM 2579 C CA . GLN A 1 329 ? 17.891 37.062 6.77 1 91.19 329 GLN A CA 1
ATOM 2580 C C . GLN A 1 329 ? 18.562 35.75 7.129 1 91.19 329 GLN A C 1
ATOM 2582 O O . GLN A 1 329 ? 17.969 34.656 6.957 1 91.19 329 GLN A O 1
ATOM 2587 N N . PHE A 1 330 ? 19.688 35.75 7.688 1 91.81 330 PHE A N 1
ATOM 2588 C CA . PHE A 1 330 ? 20.422 34.531 8.039 1 91.81 330 PHE A CA 1
ATOM 2589 C C . PHE A 1 330 ? 19.781 33.844 9.242 1 91.81 330 PHE A C 1
ATOM 2591 O O . PHE A 1 330 ? 19.766 32.625 9.328 1 91.81 330 PHE A O 1
ATOM 2598 N N . ASP A 1 331 ? 19.234 34.656 10.039 1 92.62 331 ASP A N 1
ATOM 2599 C CA . ASP A 1 331 ? 18.578 34.062 11.211 1 92.62 331 ASP A CA 1
ATOM 2600 C C . ASP A 1 331 ? 17.266 33.406 10.82 1 92.62 331 ASP A C 1
ATOM 2602 O O . ASP A 1 331 ? 16.875 32.406 11.406 1 92.62 331 ASP A O 1
ATOM 2606 N N . LEU A 1 332 ? 16.703 34.031 9.875 1 92.81 332 LEU A N 1
ATOM 2607 C CA . LEU A 1 332 ? 15.469 33.438 9.391 1 92.81 332 LEU A CA 1
ATOM 2608 C C . LEU A 1 332 ? 15.742 32.094 8.719 1 92.81 332 LEU A C 1
ATOM 2610 O O . LEU A 1 332 ? 14.977 31.141 8.898 1 92.81 332 LEU A O 1
ATOM 2614 N N . LEU A 1 333 ? 16.844 32.031 8.008 1 92.56 333 LEU A N 1
ATOM 2615 C CA . LEU A 1 333 ? 17.188 30.781 7.332 1 92.56 333 LEU A CA 1
ATOM 2616 C C . LEU A 1 333 ? 17.641 29.719 8.328 1 92.56 333 LEU A C 1
ATOM 2618 O O . LEU A 1 333 ? 17.453 28.531 8.102 1 92.56 333 LEU A O 1
ATOM 2622 N N . HIS A 1 334 ? 18.141 30.172 9.414 1 92.25 334 HIS A N 1
ATOM 2623 C CA . HIS A 1 334 ? 18.578 29.25 10.445 1 92.25 334 HIS A CA 1
ATOM 2624 C C . HIS A 1 334 ? 17.391 28.547 11.102 1 92.25 334 HIS A C 1
ATOM 2626 O O . HIS A 1 334 ? 17.516 27.422 11.586 1 92.25 334 HIS A O 1
ATOM 2632 N N . VAL A 1 335 ? 16.266 29.203 11.078 1 92.06 335 VAL A N 1
ATOM 2633 C CA . VAL A 1 335 ? 15.062 28.625 11.672 1 92.06 335 VAL A CA 1
ATOM 2634 C C . VAL A 1 335 ? 14.664 27.359 10.898 1 92.06 335 VAL A C 1
ATOM 2636 O O . VAL A 1 335 ? 14.117 26.422 11.477 1 92.06 335 VAL A O 1
ATOM 2639 N N . TYR A 1 336 ? 15.039 27.281 9.617 1 94.12 336 TYR A N 1
ATOM 2640 C CA . TYR A 1 336 ? 14.695 26.141 8.789 1 94.12 336 TYR A CA 1
ATOM 2641 C C . TYR A 1 336 ? 15.492 24.906 9.195 1 94.12 336 TYR A C 1
ATOM 2643 O O . TYR A 1 336 ? 15.133 23.781 8.852 1 94.12 336 TYR A O 1
ATOM 2651 N N . THR A 1 337 ? 16.562 25.031 9.945 1 93.62 337 THR A N 1
ATOM 2652 C CA . THR A 1 337 ? 17.422 23.906 10.328 1 93.62 337 THR A CA 1
ATOM 2653 C C . THR A 1 337 ? 17.078 23.422 11.734 1 93.62 337 THR A C 1
ATOM 2655 O O . THR A 1 337 ? 17.531 22.359 12.156 1 93.62 337 THR A O 1
ATOM 2658 N N . LEU A 1 338 ? 16.234 24.172 12.414 1 92.81 338 LEU A N 1
ATOM 2659 C CA . LEU A 1 338 ? 15.875 23.828 13.773 1 92.81 338 LEU A CA 1
ATOM 2660 C C . LEU A 1 338 ? 14.688 22.859 13.789 1 92.81 338 LEU A C 1
ATOM 2662 O O . LEU A 1 338 ? 13.883 22.844 12.852 1 92.81 338 LEU A O 1
ATOM 2666 N N . PRO A 1 339 ? 14.648 22.031 14.805 1 92.88 339 PRO A N 1
ATOM 2667 C CA . PRO A 1 339 ? 13.516 21.109 14.891 1 92.88 339 PRO A CA 1
ATOM 2668 C C . PRO A 1 339 ? 12.172 21.828 15.047 1 92.88 339 PRO A C 1
ATOM 2670 O O . PRO A 1 339 ? 12.102 22.875 15.711 1 92.88 339 PRO A O 1
ATOM 2673 N N . ILE A 1 340 ? 11.227 21.234 14.453 1 91.88 340 ILE A N 1
ATOM 2674 C CA . ILE A 1 340 ? 9.898 21.844 14.453 1 91.88 340 ILE A CA 1
ATOM 2675 C C . ILE A 1 340 ? 9.234 21.641 15.812 1 91.88 340 ILE A C 1
ATOM 2677 O O . ILE A 1 340 ? 8.656 22.578 16.375 1 91.88 340 ILE A O 1
ATOM 2681 N N . LEU A 1 341 ? 9.352 20.453 16.359 1 92.38 341 LEU A N 1
ATOM 2682 C CA . LEU A 1 341 ? 8.758 20.141 17.656 1 92.38 341 LEU A CA 1
ATOM 2683 C C . LEU A 1 341 ? 9.789 20.281 18.781 1 92.38 341 LEU A C 1
ATOM 2685 O O . LEU A 1 341 ? 10.992 20.219 18.531 1 92.38 341 LEU A O 1
ATOM 2689 N N . PRO A 1 342 ? 9.266 20.609 19.922 1 93 342 PRO A N 1
ATOM 2690 C CA . PRO A 1 342 ? 10.188 20.719 21.062 1 93 342 PRO A CA 1
ATOM 2691 C C . PRO A 1 342 ? 10.953 19.438 21.328 1 93 342 PRO A C 1
ATOM 2693 O O . PRO A 1 342 ? 10.578 18.375 20.828 1 93 342 PRO A O 1
ATOM 2696 N N . ALA A 1 343 ? 11.977 19.562 22.078 1 91.75 343 ALA A N 1
ATOM 2697 C CA . ALA A 1 343 ? 12.938 18.484 22.281 1 91.75 343 ALA A CA 1
ATOM 2698 C C . ALA A 1 343 ? 12.273 17.281 22.969 1 91.75 343 ALA A C 1
ATOM 2700 O O . ALA A 1 343 ? 12.602 16.141 22.672 1 91.75 343 ALA A O 1
ATOM 2701 N N . MET A 1 344 ? 11.289 17.516 23.781 1 91.94 344 MET A N 1
ATOM 2702 C CA . MET A 1 344 ? 10.68 16.438 24.547 1 91.94 344 MET A CA 1
ATOM 2703 C C . MET A 1 344 ? 9.953 15.453 23.625 1 91.94 344 MET A C 1
ATOM 2705 O O . MET A 1 344 ? 9.859 14.266 23.938 1 91.94 344 MET A O 1
ATOM 2709 N N . HIS A 1 345 ? 9.453 15.969 22.516 1 92.12 345 HIS A N 1
ATOM 2710 C CA . HIS A 1 345 ? 8.758 15.109 21.562 1 92.12 345 HIS A CA 1
ATOM 2711 C C . HIS A 1 345 ? 9.719 14.109 20.922 1 92.12 345 HIS A C 1
ATOM 2713 O O . HIS A 1 345 ? 9.289 13.055 20.438 1 92.12 345 HIS A O 1
ATOM 2719 N N . HIS A 1 346 ? 11 14.438 20.844 1 91.44 346 HIS A N 1
ATOM 2720 C CA . HIS A 1 346 ? 11.992 13.57 20.219 1 91.44 346 HIS A CA 1
ATOM 2721 C C . HIS A 1 346 ? 12.664 12.656 21.234 1 91.44 346 HIS A C 1
ATOM 2723 O O . HIS A 1 346 ? 13.086 11.547 20.906 1 91.44 346 HIS A O 1
ATOM 2729 N N . ILE A 1 347 ? 12.742 13.109 22.5 1 89.56 347 ILE A N 1
ATOM 2730 C CA . ILE A 1 347 ? 13.359 12.312 23.562 1 89.56 347 ILE A CA 1
ATOM 2731 C C . ILE A 1 347 ? 12.391 11.242 24.031 1 89.56 347 ILE A C 1
ATOM 2733 O O . ILE A 1 347 ? 12.75 10.062 24.125 1 89.56 347 ILE A O 1
ATOM 2737 N N . ARG A 1 348 ? 11.125 11.695 24.312 1 89.25 348 ARG A N 1
ATOM 2738 C CA . ARG A 1 348 ? 10.062 10.781 24.703 1 89.25 348 ARG A CA 1
ATOM 2739 C C . ARG A 1 348 ? 8.859 10.906 23.781 1 89.25 348 ARG A C 1
ATOM 2741 O O . ARG A 1 348 ? 7.902 11.625 24.094 1 89.25 348 ARG A O 1
ATOM 2748 N N . PRO A 1 349 ? 8.859 10.164 22.688 1 90.38 349 PRO A N 1
ATOM 2749 C CA . PRO A 1 349 ? 7.766 10.312 21.719 1 90.38 349 PRO A CA 1
ATOM 2750 C C . PRO A 1 349 ? 6.449 9.719 22.219 1 90.38 349 PRO A C 1
ATOM 2752 O O . PRO A 1 349 ? 6.453 8.727 22.938 1 90.38 349 PRO A O 1
ATOM 2755 N N . ILE A 1 350 ? 5.418 10.398 21.891 1 89.94 350 ILE A N 1
ATOM 2756 C CA . ILE A 1 350 ? 4.074 9.93 22.203 1 89.94 350 ILE A CA 1
ATOM 2757 C C . ILE A 1 350 ? 3.621 8.93 21.141 1 89.94 350 ILE A C 1
ATOM 2759 O O . ILE A 1 350 ? 3.857 9.133 19.938 1 89.94 350 ILE A O 1
ATOM 2763 N N . ARG A 1 351 ? 2.859 7.93 21.594 1 84.94 351 ARG A N 1
ATOM 2764 C CA . ARG A 1 351 ? 2.41 6.871 20.688 1 84.94 351 ARG A CA 1
ATOM 2765 C C . ARG A 1 351 ? 1.396 7.406 19.688 1 84.94 351 ARG A C 1
ATOM 2767 O O . ARG A 1 351 ? 0.601 8.289 20 1 84.94 351 ARG A O 1
ATOM 2774 N N . TYR A 1 352 ? 1.295 6.805 18.578 1 80.31 352 TYR A N 1
ATOM 2775 C CA . TYR A 1 352 ? 0.519 7.312 17.453 1 80.31 352 TYR A CA 1
ATOM 2776 C C . TYR A 1 352 ? -0.974 7.266 17.766 1 80.31 352 TYR A C 1
ATOM 2778 O O . TYR A 1 352 ? -1.683 8.258 17.578 1 80.31 352 TYR A O 1
ATOM 2786 N N . PRO A 1 353 ? -1.426 6.16 18.297 1 79 353 PRO A N 1
ATOM 2787 C CA . PRO A 1 353 ? -2.875 6.156 18.5 1 79 353 PRO A CA 1
ATOM 2788 C C . PRO A 1 353 ? -3.32 7.141 19.578 1 79 353 PRO A C 1
ATOM 2790 O O . PRO A 1 353 ? -4.453 7.629 19.547 1 79 353 PRO A O 1
ATOM 2793 N N . GLN A 1 354 ? -2.443 7.48 20.453 1 87.25 354 GLN A N 1
ATOM 2794 C CA . GLN A 1 354 ? -2.768 8.414 21.531 1 87.25 354 GLN A CA 1
ATOM 2795 C C . GLN A 1 354 ? -2.729 9.852 21.031 1 87.25 354 GLN A C 1
ATOM 2797 O O . GLN A 1 354 ? -3.355 10.734 21.625 1 87.25 354 GLN A O 1
ATOM 2802 N N . ARG A 1 355 ? -2.053 10.047 19.984 1 88.06 355 ARG A N 1
ATOM 2803 C CA . ARG A 1 355 ? -1.876 11.414 19.484 1 88.06 355 ARG A CA 1
ATOM 2804 C C . ARG A 1 355 ? -3.199 11.992 19 1 88.06 355 ARG A C 1
ATOM 2806 O O . ARG A 1 355 ? -3.523 13.141 19.297 1 88.06 355 ARG A O 1
ATOM 2813 N N . GLU A 1 356 ? -3.922 11.18 18.359 1 87.44 356 GLU A N 1
ATOM 2814 C CA . GLU A 1 356 ? -5.172 11.688 17.797 1 87.44 356 GLU A CA 1
ATOM 2815 C C . GLU A 1 356 ? -6.211 11.906 18.891 1 87.44 356 GLU A C 1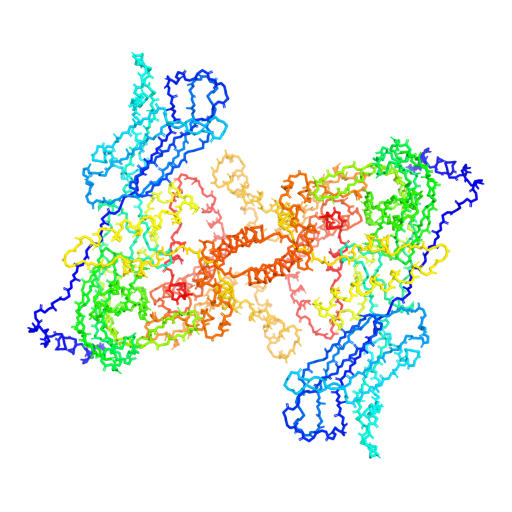
ATOM 2817 O O . GLU A 1 356 ? -6.961 12.891 18.859 1 87.44 356 GLU A O 1
ATOM 2822 N N . SER A 1 357 ? -6.277 11.016 19.844 1 89.62 357 SER A N 1
ATOM 2823 C CA . SER A 1 357 ? -7.215 11.203 20.938 1 89.62 357 SER A CA 1
ATOM 2824 C C . SER A 1 357 ? -6.848 12.422 21.781 1 89.62 357 SER A C 1
ATOM 2826 O O . SER A 1 357 ? -7.73 13.141 22.25 1 89.62 357 SER A O 1
ATOM 2828 N N . LEU A 1 358 ? -5.555 12.633 21.906 1 93.38 358 LEU A N 1
ATOM 2829 C CA . LEU A 1 358 ? -5.102 13.789 22.672 1 93.38 358 LEU A CA 1
ATOM 2830 C C . LEU A 1 358 ? -5.402 15.086 21.906 1 93.38 358 LEU A C 1
ATOM 2832 O O . LEU A 1 358 ? -5.738 16.094 22.516 1 93.38 358 LEU A O 1
ATOM 2836 N N . ARG A 1 359 ? -5.348 15.062 20.672 1 92.88 359 ARG A N 1
ATOM 2837 C CA . ARG A 1 359 ? -5.648 16.25 19.859 1 92.88 359 ARG A CA 1
ATOM 2838 C C . ARG A 1 359 ? -7.117 16.625 19.984 1 92.88 359 ARG A C 1
ATOM 2840 O O . ARG A 1 359 ? -7.441 17.812 20.125 1 92.88 359 ARG A O 1
ATOM 2847 N N . ILE A 1 360 ? -7.969 15.664 19.906 1 91.56 360 ILE A N 1
ATOM 2848 C CA . ILE A 1 360 ? -9.398 15.938 20 1 91.56 360 ILE A CA 1
ATOM 2849 C C . ILE A 1 360 ? -9.727 16.438 21.406 1 91.56 360 ILE A C 1
ATOM 2851 O O . ILE A 1 360 ? -10.531 17.359 21.578 1 91.56 360 ILE A O 1
ATOM 2855 N N . ALA A 1 361 ? -9.109 15.836 22.375 1 93.88 361 ALA A N 1
ATOM 2856 C CA . ALA A 1 361 ? -9.312 16.297 23.734 1 93.88 361 ALA A CA 1
ATOM 2857 C C . ALA A 1 361 ? -8.844 17.734 23.906 1 93.88 361 ALA A C 1
ATOM 2859 O O . ALA A 1 361 ? -9.508 18.547 24.562 1 93.88 361 ALA A O 1
ATOM 2860 N N . ALA A 1 362 ? -7.73 18.016 23.328 1 94.81 362 ALA A N 1
ATOM 2861 C CA . ALA A 1 362 ? -7.207 19.375 23.406 1 94.81 362 ALA A CA 1
ATOM 2862 C C . ALA A 1 362 ? -8.148 20.375 22.734 1 94.81 362 ALA A C 1
ATOM 2864 O O . ALA A 1 362 ? -8.375 21.469 23.25 1 94.81 362 ALA A O 1
ATOM 2865 N N . ALA A 1 363 ? -8.664 20 21.594 1 94.69 363 ALA A N 1
ATOM 2866 C CA . ALA A 1 363 ? -9.602 20.875 20.891 1 94.69 363 ALA A CA 1
ATOM 2867 C C . ALA A 1 363 ? -10.867 21.094 21.703 1 94.69 363 ALA A C 1
ATOM 2869 O O . ALA A 1 363 ? -11.414 22.203 21.75 1 94.69 363 ALA A O 1
ATOM 2870 N N . ARG A 1 364 ? -11.328 20.094 22.375 1 93.69 364 ARG A N 1
ATOM 2871 C CA . ARG A 1 364 ? -12.531 20.203 23.188 1 93.69 364 ARG A CA 1
ATOM 2872 C C . ARG A 1 364 ? -12.289 21.078 24.406 1 93.69 364 ARG A C 1
ATOM 2874 O O . ARG A 1 364 ? -13.172 21.844 24.812 1 93.69 364 ARG A O 1
ATOM 2881 N N . VAL A 1 365 ? -11.156 20.953 24.984 1 93.19 365 VAL A N 1
ATOM 2882 C CA . VAL A 1 365 ? -10.812 21.781 26.141 1 93.19 365 VAL A CA 1
ATOM 2883 C C . VAL A 1 365 ? -10.711 23.25 25.719 1 93.19 365 VAL A C 1
ATOM 2885 O O . VAL A 1 365 ? -11.211 24.141 26.406 1 93.19 365 VAL A O 1
ATOM 2888 N N . SER A 1 366 ? -10.062 23.484 24.609 1 93.38 366 SER A N 1
ATOM 2889 C CA . SER A 1 366 ? -9.969 24.859 24.094 1 93.38 366 SER A CA 1
ATOM 2890 C C . SER A 1 366 ? -11.344 25.422 23.75 1 93.38 366 SER A C 1
ATOM 2892 O O . SER A 1 366 ? -11.617 26.594 24.016 1 93.38 366 SER A O 1
ATOM 2894 N N . ALA A 1 367 ? -12.172 24.594 23.141 1 93.94 367 ALA A N 1
ATOM 2895 C CA . ALA A 1 367 ? -13.516 25.031 22.797 1 93.94 367 ALA A CA 1
ATOM 2896 C C . ALA A 1 367 ? -14.32 25.391 24.047 1 93.94 367 ALA A C 1
ATOM 2898 O O . ALA A 1 367 ? -15.055 26.391 24.062 1 93.94 367 ALA A O 1
ATOM 2899 N N . ALA A 1 368 ? -14.188 24.594 25.109 1 90.69 368 ALA A N 1
ATOM 2900 C CA . ALA A 1 368 ? -14.898 24.859 26.359 1 90.69 368 ALA A CA 1
ATOM 2901 C C . ALA A 1 368 ? -14.43 26.172 27 1 90.69 368 ALA A C 1
ATOM 2903 O O . ALA A 1 368 ? -15.227 26.922 27.547 1 90.69 368 ALA A O 1
ATOM 2904 N N . HIS A 1 369 ? -13.164 26.484 26.922 1 90.38 369 HIS A N 1
ATOM 2905 C CA . HIS A 1 369 ? -12.602 27.703 27.484 1 90.38 369 HIS A CA 1
ATOM 2906 C C . HIS A 1 369 ? -13.055 28.922 26.703 1 90.38 369 HIS A C 1
ATOM 2908 O O . HIS A 1 369 ? -13.406 29.953 27.297 1 90.38 369 HIS A O 1
ATOM 2914 N N . LEU A 1 370 ? -13.039 28.859 25.391 1 91.25 370 LEU A N 1
ATOM 2915 C CA . LEU A 1 370 ? -13.391 30 24.547 1 91.25 370 LEU A CA 1
ATOM 2916 C C . LEU A 1 370 ? -14.898 30.25 24.594 1 91.25 370 LEU A C 1
ATOM 2918 O O . LEU A 1 370 ? -15.344 31.375 24.344 1 91.25 370 LEU A O 1
ATOM 2922 N N . ALA A 1 371 ? -15.641 29.219 24.891 1 90.25 371 ALA A N 1
ATOM 2923 C CA . ALA A 1 371 ? -17.094 29.391 25 1 90.25 371 ALA A CA 1
ATOM 2924 C C . ALA A 1 371 ? -17.453 30.203 26.234 1 90.25 371 ALA A C 1
ATOM 2926 O O . ALA A 1 371 ? -18.516 30.828 26.281 1 90.25 371 ALA A O 1
ATOM 2927 N N . ARG A 1 372 ? -16.562 30.297 27.219 1 85.19 372 ARG A N 1
ATOM 2928 C CA . ARG A 1 372 ? -16.812 31.047 28.453 1 85.19 372 ARG A CA 1
ATOM 2929 C C . ARG A 1 372 ? -16.359 32.5 28.312 1 85.19 372 ARG A C 1
ATOM 2931 O O . ARG A 1 372 ? -16.656 33.312 29.188 1 85.19 372 ARG A O 1
ATOM 2938 N N . ALA A 1 373 ? -15.766 32.844 27.172 1 82.62 373 ALA A N 1
ATOM 2939 C CA . ALA A 1 373 ? -15.297 34.219 26.969 1 82.62 373 ALA A CA 1
ATOM 2940 C C . ALA A 1 373 ? -16.453 35.156 26.672 1 82.62 373 ALA A C 1
ATOM 2942 O O . ALA A 1 373 ? -17.547 34.719 26.328 1 82.62 373 ALA A O 1
ATOM 2943 N N . GLU A 1 374 ? -16.297 36.469 26.953 1 77.25 374 GLU A N 1
ATOM 2944 C CA . GLU A 1 374 ? -17.281 37.5 26.656 1 77.25 374 GLU A CA 1
ATOM 2945 C C . GLU A 1 374 ? -16.781 38.406 25.531 1 77.25 374 GLU A C 1
ATOM 2947 O O . GLU A 1 374 ? -15.805 39.156 25.703 1 77.25 374 GLU A O 1
ATOM 2952 N N . PRO A 1 375 ? -17.391 38.469 24.5 1 81.44 375 PRO A N 1
ATOM 2953 C CA . PRO A 1 375 ? -18.469 37.656 23.922 1 81.44 375 PRO A CA 1
ATOM 2954 C C . PRO A 1 375 ? -18.047 36.219 23.656 1 81.44 375 PRO A C 1
ATOM 2956 O O . PRO A 1 375 ? -16.859 35.938 23.422 1 81.44 375 PRO A O 1
ATOM 2959 N N . SER A 1 376 ? -18.984 35.375 23.719 1 85.19 376 SER A N 1
ATOM 2960 C CA . SER A 1 376 ? -18.688 33.938 23.656 1 85.19 376 SER A CA 1
ATOM 2961 C C . SER A 1 376 ? -18.406 33.5 22.219 1 85.19 376 SER A C 1
ATOM 2963 O O . SER A 1 376 ? -19.047 34 21.281 1 85.19 376 SER A O 1
ATOM 2965 N N . LEU A 1 377 ? -17.359 32.938 22.078 1 90.12 377 LEU A N 1
ATOM 2966 C CA . LEU A 1 377 ? -17.109 32.219 20.828 1 90.12 377 LEU A CA 1
ATOM 2967 C C . LEU A 1 377 ? -17.703 30.797 20.891 1 90.12 377 LEU A C 1
ATOM 2969 O O . LEU A 1 377 ? -17.156 29.922 21.547 1 90.12 377 LEU A O 1
ATOM 2973 N N . ARG A 1 378 ? -18.703 30.578 20.172 1 89.88 378 ARG A N 1
ATOM 2974 C CA . ARG A 1 378 ? -19.484 29.344 20.25 1 89.88 378 ARG A CA 1
ATOM 2975 C C . ARG A 1 378 ? -18.609 28.125 20 1 89.88 378 ARG A C 1
ATOM 2977 O O . ARG A 1 378 ? -17.641 28.188 19.25 1 89.88 378 ARG A O 1
ATOM 2984 N N . ARG A 1 379 ? -19.031 27.016 20.609 1 91 379 ARG A N 1
ATOM 2985 C CA . ARG A 1 379 ? -18.281 25.766 20.531 1 91 379 ARG A CA 1
ATOM 2986 C C . ARG A 1 379 ? -18.234 25.25 19.094 1 91 379 ARG A C 1
ATOM 2988 O O . ARG A 1 379 ? -17.203 24.734 18.656 1 91 379 ARG A O 1
ATOM 2995 N N . GLU A 1 380 ? -19.297 25.344 18.344 1 90.31 380 GLU A N 1
ATOM 2996 C CA . GLU A 1 380 ? -19.359 24.844 16.969 1 90.31 380 GLU A CA 1
ATOM 2997 C C . GLU A 1 380 ? -18.359 25.578 16.078 1 90.31 380 GLU A C 1
ATOM 2999 O O . GLU A 1 380 ? -17.75 24.969 15.195 1 90.31 380 GLU A O 1
ATOM 3004 N N . VAL A 1 381 ? -18.219 26.875 16.328 1 92.5 381 VAL A N 1
ATOM 3005 C CA . VAL A 1 381 ? -17.297 27.672 15.539 1 92.5 381 VAL A CA 1
ATOM 3006 C C . VAL A 1 381 ? -15.867 27.234 15.789 1 92.5 381 VAL A C 1
ATOM 3008 O O . VAL A 1 381 ? -15.086 27.062 14.844 1 92.5 381 VAL A O 1
ATOM 3011 N N . VAL A 1 382 ? -15.602 26.984 17.078 1 93.44 382 VAL A N 1
ATOM 3012 C CA . VAL A 1 382 ? -14.242 26.594 17.438 1 93.44 382 VAL A CA 1
ATOM 3013 C C . VAL A 1 382 ? -13.945 25.188 16.922 1 93.44 382 VAL A C 1
ATOM 3015 O O . VAL A 1 382 ? -12.883 24.953 16.344 1 93.44 382 VAL A O 1
ATOM 3018 N N . MET A 1 383 ? -14.852 24.266 17.031 1 92.25 383 MET A N 1
ATOM 3019 C CA . MET A 1 383 ? -14.641 22.891 16.594 1 92.25 383 MET A CA 1
ATOM 3020 C C . MET A 1 383 ? -14.508 22.797 15.078 1 92.25 383 MET A C 1
ATOM 3022 O O . MET A 1 383 ? -13.742 21.984 14.562 1 92.25 383 MET A O 1
ATOM 3026 N N . TRP A 1 384 ? -15.195 23.656 14.375 1 90.88 384 TRP A N 1
ATOM 3027 C CA . TRP A 1 384 ? -15.109 23.656 12.914 1 90.88 384 TRP A CA 1
ATOM 3028 C C . TRP A 1 384 ? -13.805 24.297 12.453 1 90.88 384 TRP A C 1
ATOM 3030 O O . TRP A 1 384 ? -13.211 23.859 11.461 1 90.88 384 TRP A O 1
ATOM 3040 N N . THR A 1 385 ? -13.43 25.344 13.125 1 92.44 385 THR A N 1
ATOM 3041 C CA . THR A 1 385 ? -12.188 26.016 12.75 1 92.44 385 THR A CA 1
ATOM 3042 C C . THR A 1 385 ? -10.984 25.125 12.992 1 92.44 385 THR A C 1
ATOM 3044 O O . THR A 1 385 ? -10.047 25.094 12.195 1 92.44 385 THR A O 1
ATOM 3047 N N . LEU A 1 386 ? -11.039 24.344 14.094 1 91.75 386 LEU A N 1
ATOM 3048 C CA . LEU A 1 386 ? -9.93 23.453 14.445 1 91.75 386 LEU A CA 1
ATOM 3049 C C . LEU A 1 386 ? -10.062 22.109 13.75 1 91.75 386 LEU A C 1
ATOM 3051 O O . LEU A 1 386 ? -9.156 21.281 13.82 1 91.75 386 LEU A O 1
ATOM 3055 N N . GLU A 1 387 ? -11.109 21.875 13.031 1 88.12 387 GLU A N 1
ATOM 3056 C CA . GLU A 1 387 ? -11.367 20.594 12.383 1 88.12 387 GLU A CA 1
ATOM 3057 C C . GLU A 1 387 ? -11.188 19.438 13.359 1 88.12 387 GLU A C 1
ATOM 3059 O O . GLU A 1 387 ? -10.477 18.469 13.062 1 88.12 387 GLU A O 1
ATOM 3064 N N . ALA A 1 388 ? -11.812 19.5 14.453 1 85 388 ALA A N 1
ATOM 3065 C CA . ALA A 1 388 ? -11.656 18.5 15.508 1 85 388 ALA A CA 1
ATOM 3066 C C . ALA A 1 388 ? -12.688 17.391 15.375 1 85 388 ALA A C 1
ATOM 3068 O O . ALA A 1 388 ? -12.992 16.688 16.344 1 85 388 ALA A O 1
ATOM 3069 N N . SER A 1 389 ? -13.07 17.062 14.227 1 80.75 389 SER A N 1
ATOM 3070 C CA . SER A 1 389 ? -13.992 15.938 14.062 1 80.75 389 SER A CA 1
ATOM 3071 C C . SER A 1 389 ? -13.227 14.625 13.922 1 80.75 389 SER A C 1
ATOM 3073 O O . SER A 1 389 ? -12.062 14.617 13.523 1 80.75 389 SER A O 1
ATOM 3075 N N . ASP A 1 390 ? -13.883 13.609 14.477 1 79.75 390 ASP A N 1
ATOM 3076 C CA . ASP A 1 390 ? -13.273 12.281 14.344 1 79.75 390 ASP A CA 1
ATOM 3077 C C . ASP A 1 390 ? -13.062 11.922 12.875 1 79.75 390 ASP A C 1
ATOM 3079 O O . ASP A 1 390 ? -13.883 12.258 12.023 1 79.75 390 ASP A O 1
ATOM 3083 N N . PRO A 1 391 ? -11.914 11.414 12.648 1 81.38 391 PRO A N 1
ATOM 3084 C CA . PRO A 1 391 ? -11.648 11.031 11.266 1 81.38 391 PRO A CA 1
ATOM 3085 C C . PRO A 1 391 ? -12.586 9.938 10.758 1 81.38 391 PRO A C 1
ATOM 3087 O O . PRO A 1 391 ? -12.812 8.945 11.453 1 81.38 391 PRO A O 1
ATOM 3090 N N . VAL A 1 392 ? -13.273 10.266 9.719 1 85.31 392 VAL A N 1
ATOM 3091 C CA . VAL A 1 392 ? -14.203 9.32 9.117 1 85.31 392 VAL A CA 1
ATOM 3092 C C . VAL A 1 392 ? -13.633 8.82 7.789 1 85.31 392 VAL A C 1
ATOM 3094 O O . VAL A 1 392 ? -12.953 9.562 7.078 1 85.31 392 VAL A O 1
ATOM 3097 N N . PHE A 1 393 ? -14.023 7.617 7.527 1 89.06 393 PHE A N 1
ATOM 3098 C CA . PHE A 1 393 ? -13.555 7.004 6.289 1 89.06 393 PHE A CA 1
ATOM 3099 C C . PHE A 1 393 ? -14.391 7.477 5.102 1 89.06 393 PHE A C 1
ATOM 3101 O O . PHE A 1 393 ? -15.617 7.566 5.195 1 89.06 393 PHE A O 1
ATOM 3108 N N . SER A 1 394 ? -13.625 7.84 4.074 1 88.38 394 SER A N 1
ATOM 3109 C CA . SER A 1 394 ? -14.281 8.164 2.809 1 88.38 394 SER A CA 1
ATOM 3110 C C . SER A 1 394 ? -13.445 7.688 1.621 1 88.38 394 SER A C 1
ATOM 3112 O O . SER A 1 394 ? -12.227 7.867 1.601 1 88.38 394 SER A O 1
ATOM 3114 N N . MET A 1 395 ? -14.211 7.055 0.623 1 88.12 395 MET A N 1
ATOM 3115 C CA . MET A 1 395 ? -13.516 6.586 -0.574 1 88.12 395 MET A CA 1
ATOM 3116 C C . MET A 1 395 ? -13.008 7.758 -1.402 1 88.12 395 MET A C 1
ATOM 3118 O O . MET A 1 395 ? -11.977 7.652 -2.064 1 88.12 395 MET A O 1
ATOM 3122 N N . ARG A 1 396 ? -13.625 8.805 -1.293 1 90.56 396 ARG A N 1
ATOM 3123 C CA . ARG A 1 396 ? -13.203 9.992 -2.027 1 90.56 396 ARG A CA 1
ATOM 3124 C C . ARG A 1 396 ? -11.852 10.492 -1.528 1 90.56 396 ARG A C 1
ATOM 3126 O O . ARG A 1 396 ? -10.984 10.844 -2.326 1 90.56 396 ARG A O 1
ATOM 3133 N N . ARG A 1 397 ? -11.688 10.516 -0.251 1 91.5 397 ARG A N 1
ATOM 3134 C CA . ARG A 1 397 ? -10.438 10.992 0.332 1 91.5 397 ARG A CA 1
ATOM 3135 C C . ARG A 1 397 ? -9.289 10.055 0.003 1 91.5 397 ARG A C 1
ATOM 3137 O O . ARG A 1 397 ? -8.148 10.492 -0.193 1 91.5 397 ARG A O 1
ATOM 3144 N N . VAL A 1 398 ? -9.633 8.828 -0.059 1 91.19 398 VAL A N 1
ATOM 3145 C CA . VAL A 1 398 ? -8.609 7.855 -0.427 1 91.19 398 VAL A CA 1
ATOM 3146 C C . VAL A 1 398 ? -8.18 8.086 -1.872 1 91.19 398 VAL A C 1
ATOM 3148 O O . VAL A 1 398 ? -6.984 8.086 -2.176 1 91.19 398 VAL A O 1
ATOM 3151 N N . ARG A 1 399 ? -9.102 8.258 -2.727 1 91.44 399 ARG A N 1
ATOM 3152 C CA . ARG A 1 399 ? -8.797 8.516 -4.129 1 91.44 399 ARG A CA 1
ATOM 3153 C C . ARG A 1 399 ? -8.031 9.828 -4.289 1 91.44 399 ARG A C 1
ATOM 3155 O O . ARG A 1 399 ? -7.137 9.938 -5.125 1 91.44 399 ARG A O 1
ATOM 3162 N N . ALA A 1 400 ? -8.414 10.766 -3.494 1 93.25 400 ALA A N 1
ATOM 3163 C CA . ALA A 1 400 ? -7.723 12.047 -3.535 1 93.25 400 ALA A CA 1
ATOM 3164 C C . ALA A 1 400 ? -6.27 11.906 -3.092 1 93.25 400 ALA A C 1
ATOM 3166 O O . ALA A 1 400 ? -5.363 12.469 -3.717 1 93.25 400 ALA A O 1
ATOM 3167 N N . ASN A 1 401 ? -6.09 11.188 -2 1 94.19 401 ASN A N 1
ATOM 3168 C CA . ASN A 1 401 ? -4.727 10.992 -1.517 1 94.19 401 ASN A CA 1
ATOM 3169 C C . ASN A 1 401 ? -3.889 10.195 -2.514 1 94.19 401 ASN A C 1
ATOM 3171 O O . ASN A 1 401 ? -2.703 10.477 -2.699 1 94.19 401 ASN A O 1
ATOM 3175 N N . TRP A 1 402 ? -4.504 9.305 -3.191 1 92.38 402 TRP A N 1
ATOM 3176 C CA . TRP A 1 402 ? -3.791 8.555 -4.223 1 92.38 402 TRP A CA 1
ATOM 3177 C C . TRP A 1 402 ? -3.449 9.453 -5.406 1 92.38 402 TRP A C 1
ATOM 3179 O O . TRP A 1 402 ? -2.361 9.344 -5.98 1 92.38 402 TRP A O 1
ATOM 3189 N N . GLY A 1 403 ? -4.371 10.258 -5.816 1 92.5 403 GLY A N 1
ATOM 3190 C CA . GLY A 1 403 ? -4.105 11.211 -6.887 1 92.5 403 GLY A CA 1
ATOM 3191 C C . GLY A 1 403 ? -2.975 12.172 -6.566 1 92.5 403 GLY A C 1
ATOM 3192 O O . GLY A 1 403 ? -2.178 12.516 -7.441 1 92.5 403 GLY A O 1
ATOM 3193 N N . ARG A 1 404 ? -2.85 12.492 -5.277 1 94.38 404 ARG A N 1
ATOM 3194 C CA . ARG A 1 404 ? -1.779 13.391 -4.84 1 94.38 404 ARG A CA 1
ATOM 3195 C C . ARG A 1 404 ? -0.423 12.695 -4.922 1 94.38 404 ARG A C 1
ATOM 3197 O O . ARG A 1 404 ? 0.565 13.305 -5.344 1 94.38 404 ARG A O 1
ATOM 3204 N N . ILE A 1 405 ? -0.401 11.523 -4.523 1 94 405 ILE A N 1
ATOM 3205 C CA . ILE A 1 405 ? 0.852 10.781 -4.594 1 94 405 ILE A CA 1
ATOM 3206 C C . ILE A 1 405 ? 1.264 10.594 -6.051 1 94 405 ILE A C 1
ATOM 3208 O O . ILE A 1 405 ? 2.426 10.812 -6.406 1 94 405 ILE A O 1
ATOM 3212 N N . ALA A 1 406 ? 0.297 10.227 -6.898 1 93.5 406 ALA A N 1
ATOM 3213 C CA . ALA A 1 406 ? 0.576 10.031 -8.32 1 93.5 406 ALA A CA 1
ATOM 3214 C C . ALA A 1 406 ? 1.064 11.32 -8.969 1 93.5 406 ALA A C 1
ATOM 3216 O O . ALA A 1 406 ? 1.997 11.305 -9.773 1 93.5 406 ALA A O 1
ATOM 3217 N N . ALA A 1 407 ? 0.484 12.414 -8.539 1 93.19 407 ALA A N 1
ATOM 3218 C CA . ALA A 1 407 ? 0.879 13.703 -9.094 1 93.19 407 ALA A CA 1
ATOM 3219 C C . ALA A 1 407 ? 2.27 14.102 -8.617 1 93.19 407 ALA A C 1
ATOM 3221 O O . ALA A 1 407 ? 3.062 14.656 -9.383 1 93.19 407 ALA A O 1
ATOM 3222 N N . ALA A 1 408 ? 2.518 13.852 -7.41 1 93.19 408 ALA A N 1
ATOM 3223 C CA . ALA A 1 408 ? 3.822 14.203 -6.855 1 93.19 408 ALA A CA 1
ATOM 3224 C C . ALA A 1 408 ? 4.926 13.328 -7.453 1 93.19 408 ALA A C 1
ATOM 3226 O O . ALA A 1 408 ? 6.07 13.766 -7.578 1 93.19 408 ALA A O 1
ATOM 3227 N N . MET A 1 409 ? 4.598 12.148 -7.879 1 92.44 409 MET A N 1
ATOM 3228 C CA . MET A 1 409 ? 5.59 11.234 -8.43 1 92.44 409 MET A CA 1
ATOM 3229 C C . MET A 1 409 ? 5.543 11.234 -9.961 1 92.44 409 MET A C 1
ATOM 3231 O O . MET A 1 409 ? 6.051 10.312 -10.602 1 92.44 409 MET A O 1
ATOM 3235 N N . SER A 1 410 ? 4.859 12.133 -10.523 1 90.94 410 SER A N 1
ATOM 3236 C CA . SER A 1 410 ? 4.715 12.195 -11.969 1 90.94 410 SER A CA 1
ATOM 3237 C C . SER A 1 410 ? 6.074 12.266 -12.656 1 90.94 410 SER A C 1
ATOM 3239 O O . SER A 1 410 ? 6.227 11.797 -13.789 1 90.94 410 SER A O 1
ATOM 3241 N N . TRP A 1 411 ? 7.117 12.734 -11.93 1 87.31 411 TRP A N 1
ATOM 3242 C CA . TRP A 1 411 ? 8.453 12.836 -12.508 1 87.31 411 TRP A CA 1
ATOM 3243 C C . TRP A 1 411 ? 9.055 11.445 -12.727 1 87.31 411 TRP A C 1
ATOM 3245 O O . TRP A 1 411 ? 9.844 11.242 -13.656 1 87.31 411 TRP A O 1
ATOM 3255 N N . VAL A 1 412 ? 8.711 10.539 -11.844 1 90.38 412 VAL A N 1
ATOM 3256 C CA . VAL A 1 412 ? 9.18 9.172 -12.023 1 90.38 412 VAL A CA 1
ATOM 3257 C C . VAL A 1 412 ? 8.531 8.555 -13.258 1 90.38 412 VAL A C 1
ATOM 3259 O O . VAL A 1 412 ? 9.203 7.906 -14.062 1 90.38 412 VAL A O 1
ATOM 3262 N N . GLY A 1 413 ? 7.254 8.797 -13.453 1 89.62 413 GLY A N 1
ATOM 3263 C CA . GLY A 1 413 ? 6.559 8.305 -14.633 1 89.62 413 GLY A CA 1
ATOM 3264 C C . GLY A 1 413 ? 7.094 8.898 -15.922 1 89.62 413 GLY A C 1
ATOM 3265 O O . GLY A 1 413 ? 7.258 8.18 -16.906 1 89.62 413 GLY A O 1
ATOM 3266 N N . ASP A 1 414 ? 7.379 10.086 -15.852 1 90.81 414 ASP A N 1
ATOM 3267 C CA . ASP A 1 414 ? 7.945 10.734 -17.016 1 90.81 414 ASP A CA 1
ATOM 3268 C C . ASP A 1 414 ? 9.328 10.172 -17.359 1 90.81 414 ASP A C 1
ATOM 3270 O O . ASP A 1 414 ? 9.68 10.031 -18.531 1 90.81 414 ASP A O 1
ATOM 3274 N N . GLY A 1 415 ? 10.031 9.922 -16.328 1 90.38 415 GLY A N 1
ATOM 3275 C CA . GLY A 1 415 ? 11.336 9.312 -16.516 1 90.38 415 GLY A CA 1
ATOM 3276 C C . GLY A 1 415 ? 11.258 7.934 -17.156 1 90.38 415 GLY A C 1
ATOM 3277 O O . GLY A 1 415 ? 12.031 7.625 -18.062 1 90.38 415 GLY A O 1
ATOM 3278 N N . VAL A 1 416 ? 10.328 7.23 -16.781 1 90.88 416 VAL A N 1
ATOM 3279 C CA . VAL A 1 416 ? 10.148 5.883 -17.328 1 90.88 416 VAL A CA 1
ATOM 3280 C C . VAL A 1 416 ? 9.672 5.965 -18.766 1 90.88 416 VAL A C 1
ATOM 3282 O O . VAL A 1 416 ? 10.125 5.195 -19.625 1 90.88 416 VAL A O 1
ATOM 3285 N N . ARG A 1 417 ? 8.789 6.855 -19.047 1 91 417 ARG A N 1
ATOM 3286 C CA . ARG A 1 417 ? 8.32 7.055 -20.406 1 91 417 ARG A CA 1
ATOM 3287 C C . ARG A 1 417 ? 9.461 7.512 -21.312 1 91 417 ARG A C 1
ATOM 3289 O O . ARG A 1 417 ? 9.586 7.039 -22.453 1 91 417 ARG A O 1
ATOM 3296 N N . TRP A 1 418 ? 10.266 8.383 -20.797 1 90 418 TRP A N 1
ATOM 3297 C CA . TRP A 1 418 ? 11.422 8.859 -21.547 1 90 418 TRP A CA 1
ATOM 3298 C C . TRP A 1 418 ? 12.391 7.719 -21.844 1 90 418 TRP A C 1
ATOM 3300 O O . TRP A 1 418 ? 12.898 7.594 -22.953 1 90 418 TRP A O 1
ATOM 3310 N N . MET A 1 419 ? 12.641 6.898 -20.859 1 90.44 419 MET A N 1
ATOM 3311 C CA . MET A 1 419 ? 13.523 5.754 -21.047 1 90.44 419 MET A CA 1
ATOM 3312 C C . MET A 1 419 ? 12.961 4.777 -22.062 1 90.44 419 MET A C 1
ATOM 3314 O O . MET A 1 419 ? 13.703 4.227 -22.875 1 90.44 419 MET A O 1
ATOM 3318 N N . SER A 1 420 ? 11.625 4.648 -22.062 1 89.75 420 SER A N 1
ATOM 3319 C CA . SER A 1 420 ? 10.977 3.764 -23.031 1 89.75 420 SER A CA 1
ATOM 3320 C C . SER A 1 420 ? 11.047 4.344 -24.438 1 89.75 420 SER A C 1
ATOM 3322 O O . SER A 1 420 ? 11.203 3.605 -25.406 1 89.75 420 SER A O 1
ATOM 3324 N N . GLU A 1 421 ? 11 5.598 -24.594 1 91.75 421 GLU A N 1
ATOM 3325 C CA . GLU A 1 421 ? 11.109 6.254 -25.891 1 91.75 421 GLU A CA 1
ATOM 3326 C C . GLU A 1 421 ? 12.516 6.105 -26.453 1 91.75 421 GLU A C 1
ATOM 3328 O O . GLU A 1 421 ? 12.68 5.922 -27.672 1 91.75 421 GLU A O 1
ATOM 3333 N N . ILE A 1 422 ? 13.438 6.16 -25.562 1 90.88 422 ILE A N 1
ATOM 3334 C CA . ILE A 1 422 ? 14.82 5.98 -25.984 1 90.88 422 ILE A CA 1
ATOM 3335 C C . ILE A 1 422 ? 15.047 4.535 -26.422 1 90.88 422 ILE A C 1
ATOM 3337 O O . ILE A 1 422 ? 15.711 4.277 -27.422 1 90.88 422 ILE A O 1
ATOM 3341 N N . ARG A 1 423 ? 14.445 3.686 -25.719 1 89.56 423 ARG A N 1
ATOM 3342 C CA . ARG A 1 423 ? 14.617 2.268 -26.031 1 89.56 423 ARG A CA 1
ATOM 3343 C C . ARG A 1 423 ? 13.898 1.901 -27.328 1 89.56 423 ARG A C 1
ATOM 3345 O O . ARG A 1 423 ? 14.328 0.99 -28.031 1 89.56 423 ARG A O 1
ATOM 3352 N N . GLU A 1 424 ? 12.836 2.59 -27.688 1 90.31 424 GLU A N 1
ATOM 3353 C CA . GLU A 1 424 ? 12.07 2.303 -28.891 1 90.31 424 GLU A CA 1
ATOM 3354 C C . GLU A 1 424 ? 12.586 3.107 -30.078 1 90.31 424 GLU A C 1
ATOM 3356 O O . GLU A 1 424 ? 12.148 2.896 -31.203 1 90.31 424 GLU A O 1
ATOM 3361 N N . TRP A 1 425 ? 13.648 3.869 -29.922 1 89.69 425 TRP A N 1
ATOM 3362 C CA . TRP A 1 425 ? 14.258 4.676 -30.969 1 89.69 425 TRP A CA 1
ATOM 3363 C C . TRP A 1 425 ? 13.195 5.488 -31.719 1 89.69 425 TRP A C 1
ATOM 3365 O O . TRP A 1 425 ? 13.211 5.551 -32.938 1 89.69 425 TRP A O 1
ATOM 3375 N N . ARG A 1 426 ? 12.25 6.07 -31.031 1 89.69 426 ARG A N 1
ATOM 3376 C CA . ARG A 1 426 ? 11.227 6.898 -31.672 1 89.69 426 ARG A CA 1
ATOM 3377 C C . ARG A 1 426 ? 11.852 8.109 -32.344 1 89.69 426 ARG A C 1
ATOM 3379 O O . ARG A 1 426 ? 11.492 8.43 -33.5 1 89.69 426 ARG A O 1
ATOM 3386 N N . ASN A 1 427 ? 12.789 8.719 -31.562 1 92.25 427 ASN A N 1
ATOM 3387 C CA . ASN A 1 427 ? 13.617 9.781 -32.125 1 92.25 427 ASN A CA 1
ATOM 3388 C C . ASN A 1 427 ? 15.094 9.391 -32.156 1 92.25 427 ASN A C 1
ATOM 3390 O O . ASN A 1 427 ? 15.766 9.414 -31.125 1 92.25 427 ASN A O 1
ATOM 3394 N N . PRO A 1 428 ? 15.648 9.102 -33.281 1 91.56 428 PRO A N 1
ATOM 3395 C CA . PRO A 1 428 ? 17.016 8.594 -33.375 1 91.56 428 PRO A CA 1
ATOM 3396 C C . PRO A 1 428 ? 18.062 9.594 -32.906 1 91.56 428 PRO A C 1
ATOM 3398 O O . PRO A 1 428 ? 19.078 9.203 -32.312 1 91.56 428 PRO A O 1
ATOM 3401 N N . THR A 1 429 ? 17.828 10.875 -33.125 1 93.44 429 THR A N 1
ATOM 3402 C CA . THR A 1 429 ? 18.797 11.859 -32.688 1 93.44 429 THR A CA 1
ATOM 3403 C C . THR A 1 429 ? 18.875 11.891 -31.156 1 93.44 429 THR A C 1
ATOM 3405 O O . THR A 1 429 ? 19.969 11.93 -30.578 1 93.44 429 THR A O 1
ATOM 3408 N N . ALA A 1 430 ? 17.703 11.828 -30.609 1 92.69 430 ALA A N 1
ATOM 3409 C CA . ALA A 1 430 ? 17.672 11.82 -29.141 1 92.69 430 ALA A CA 1
ATOM 3410 C C . ALA A 1 430 ? 18.297 10.547 -28.578 1 92.69 430 ALA A C 1
ATOM 3412 O O . ALA A 1 430 ? 18.953 10.586 -27.547 1 92.69 430 ALA A O 1
ATOM 3413 N N . THR A 1 431 ? 18.172 9.477 -29.281 1 93.38 431 THR A N 1
ATOM 3414 C CA . THR A 1 431 ? 18.734 8.211 -28.812 1 93.38 431 THR A CA 1
ATOM 3415 C C . THR A 1 431 ? 20.25 8.203 -28.938 1 93.38 431 THR A C 1
ATOM 3417 O O . THR A 1 431 ? 20.953 7.707 -28.062 1 93.38 431 THR A O 1
ATOM 3420 N N . ILE A 1 432 ? 20.75 8.805 -29.953 1 93.69 432 ILE A N 1
ATOM 3421 C CA . ILE A 1 432 ? 22.188 8.875 -30.156 1 93.69 432 ILE A CA 1
ATOM 3422 C C . ILE A 1 432 ? 22.812 9.805 -29.094 1 93.69 432 ILE A C 1
ATOM 3424 O O . ILE A 1 432 ? 23.859 9.5 -28.547 1 93.69 432 ILE A O 1
ATOM 3428 N N . MET A 1 433 ? 22.125 10.852 -28.812 1 93.88 433 MET A N 1
ATOM 3429 C CA . MET A 1 433 ? 22.609 11.766 -27.781 1 93.88 433 MET A CA 1
ATOM 3430 C C . MET A 1 433 ? 22.609 11.094 -26.422 1 93.88 433 MET A C 1
ATOM 3432 O O . MET A 1 433 ? 23.516 11.328 -25.609 1 93.88 433 MET A O 1
ATOM 3436 N N . ALA A 1 434 ? 21.656 10.305 -26.234 1 92 434 ALA A N 1
ATOM 3437 C CA . ALA A 1 434 ? 21.609 9.562 -24.969 1 92 434 ALA A CA 1
ATOM 3438 C C . ALA A 1 434 ? 22.75 8.555 -24.875 1 92 434 ALA A C 1
ATOM 3440 O O . ALA A 1 434 ? 23.312 8.352 -23.797 1 92 434 ALA A O 1
ATOM 3441 N N . HIS A 1 435 ? 23.172 7.93 -25.984 1 93.19 435 HIS A N 1
ATOM 3442 C CA . HIS A 1 435 ? 24.312 7.023 -26 1 93.19 435 HIS A CA 1
ATOM 3443 C C . HIS A 1 435 ? 25.609 7.762 -25.688 1 93.19 435 HIS A C 1
ATOM 3445 O O . HIS A 1 435 ? 26.406 7.289 -24.891 1 93.19 435 HIS A O 1
ATOM 3451 N N . VAL A 1 436 ? 25.656 8.914 -26.234 1 93.25 436 VAL A N 1
ATOM 3452 C CA . VAL A 1 436 ? 26.875 9.703 -26.047 1 93.25 436 VAL A CA 1
ATOM 3453 C C . VAL A 1 436 ? 26.938 10.195 -24.594 1 93.25 436 VAL A C 1
ATOM 3455 O O . VAL A 1 436 ? 28 10.141 -23.969 1 93.25 436 VAL A O 1
ATOM 3458 N N . ALA A 1 437 ? 25.859 10.648 -24.125 1 90.69 437 ALA A N 1
ATOM 3459 C CA . ALA A 1 437 ? 25.812 11.117 -22.75 1 90.69 437 ALA A CA 1
ATOM 3460 C C . ALA A 1 437 ? 26.156 9.984 -21.781 1 90.69 437 ALA A C 1
ATOM 3462 O O . ALA A 1 437 ? 26.875 10.188 -20.797 1 90.69 437 ALA A O 1
ATOM 3463 N N . THR A 1 438 ? 25.625 8.836 -22.078 1 90.56 438 THR A N 1
ATOM 3464 C CA . THR A 1 438 ? 25.875 7.688 -21.219 1 90.56 438 THR A CA 1
ATOM 3465 C C . THR A 1 438 ? 27.344 7.273 -21.281 1 90.56 438 THR A C 1
ATOM 3467 O O . THR A 1 438 ? 27.938 6.91 -20.25 1 90.56 438 THR A O 1
ATOM 3470 N N . LEU A 1 439 ? 27.969 7.348 -22.438 1 93 439 LEU A N 1
ATOM 3471 C CA . LEU A 1 439 ? 29.375 7.027 -22.578 1 93 439 LEU A CA 1
ATOM 3472 C C . LEU A 1 439 ? 30.25 8.031 -21.828 1 93 439 LEU A C 1
ATOM 3474 O O . LEU A 1 439 ? 31.219 7.641 -21.156 1 93 439 LEU A O 1
ATOM 3478 N N . LEU A 1 440 ? 29.844 9.242 -21.844 1 91.31 440 LEU A N 1
ATOM 3479 C CA . LEU A 1 440 ? 30.594 10.281 -21.156 1 91.31 440 LEU A CA 1
ATOM 3480 C C . LEU A 1 440 ? 30.5 10.109 -19.641 1 91.31 440 LEU A C 1
ATOM 3482 O O . LEU A 1 440 ? 31.484 10.281 -18.922 1 91.31 440 LEU A O 1
ATOM 3486 N N . LEU A 1 441 ? 29.359 9.727 -19.188 1 88.06 441 LEU A N 1
ATOM 3487 C CA . LEU A 1 441 ? 29.156 9.547 -17.75 1 88.06 441 LEU A CA 1
ATOM 3488 C C . LEU A 1 441 ? 29.891 8.312 -17.25 1 88.06 441 LEU A C 1
ATOM 3490 O O . LEU A 1 441 ? 30.344 8.289 -16.109 1 88.06 441 LEU A O 1
ATOM 3494 N N . MET A 1 442 ? 29.969 7.34 -18.078 1 89.12 442 MET A N 1
ATOM 3495 C CA . MET A 1 442 ? 30.656 6.117 -17.656 1 89.12 442 MET A CA 1
ATOM 3496 C C . MET A 1 442 ? 32.156 6.293 -17.719 1 89.12 442 MET A C 1
ATOM 3498 O O . MET A 1 442 ? 32.906 5.656 -16.953 1 89.12 442 MET A O 1
ATOM 3502 N N . TRP A 1 443 ? 32.594 7.152 -18.562 1 88.19 443 TRP A N 1
ATOM 3503 C CA . TRP A 1 443 ? 34.031 7.41 -18.672 1 88.19 443 TRP A CA 1
ATOM 3504 C C . TRP A 1 443 ? 34.5 8.352 -17.578 1 88.19 443 TRP A C 1
ATOM 3506 O O . TRP A 1 443 ? 35.625 8.281 -17.125 1 88.19 443 TRP A O 1
ATOM 3516 N N . PHE A 1 444 ? 33.625 9.211 -17.125 1 88.12 444 PHE A N 1
ATOM 3517 C CA . PHE A 1 444 ? 33.906 10.133 -16.031 1 88.12 444 PHE A CA 1
ATOM 3518 C C . PHE A 1 444 ? 32.875 10 -14.93 1 88.12 444 PHE A C 1
ATOM 3520 O O . PHE A 1 444 ? 32.031 10.898 -14.742 1 88.12 444 PHE A O 1
ATOM 3527 N N . PRO A 1 445 ? 33 8.969 -14.047 1 85.19 445 PRO A N 1
ATOM 3528 C CA . PRO A 1 445 ? 31.969 8.75 -13.031 1 85.19 445 PRO A CA 1
ATOM 3529 C C . PRO A 1 445 ? 31.969 9.82 -11.945 1 85.19 445 PRO A C 1
ATOM 3531 O O . PRO A 1 445 ? 30.953 10.023 -11.281 1 85.19 445 PRO A O 1
ATOM 3534 N N . ASP A 1 446 ? 33.062 10.602 -11.766 1 86.62 446 ASP A N 1
ATOM 3535 C CA . ASP A 1 446 ? 33.125 11.648 -10.742 1 86.62 446 ASP A CA 1
ATOM 3536 C C . ASP A 1 446 ? 32.281 12.844 -11.109 1 86.62 446 ASP A C 1
ATOM 3538 O O . ASP A 1 446 ? 31.969 13.68 -10.258 1 86.62 446 ASP A O 1
ATOM 3542 N N . LEU A 1 447 ? 31.891 12.812 -12.336 1 88.38 447 LEU A N 1
ATOM 3543 C CA . LEU A 1 447 ? 31.109 13.961 -12.797 1 88.38 447 LEU A CA 1
ATOM 3544 C C . LEU A 1 447 ? 29.625 13.695 -12.68 1 88.38 447 LEU A C 1
ATOM 3546 O O . LEU A 1 447 ? 28.797 14.578 -12.93 1 88.38 447 LEU A O 1
ATOM 3550 N N . ILE A 1 448 ? 29.234 12.523 -12.188 1 88.5 448 ILE A N 1
ATOM 3551 C CA . ILE A 1 448 ? 27.812 12.18 -12.133 1 88.5 448 ILE A CA 1
ATOM 3552 C C . ILE A 1 448 ? 27.109 13.039 -11.086 1 88.5 448 ILE A C 1
ATOM 3554 O O . ILE A 1 448 ? 26.109 13.688 -11.375 1 88.5 448 ILE A O 1
ATOM 3558 N N . VAL A 1 449 ? 27.625 13.148 -9.875 1 89.38 449 VAL A N 1
ATOM 3559 C CA . VAL A 1 449 ? 26.969 13.844 -8.766 1 89.38 449 VAL A CA 1
ATOM 3560 C C . VAL A 1 449 ? 26.953 15.344 -9.047 1 89.38 449 VAL A C 1
ATOM 3562 O O . VAL A 1 449 ? 25.906 15.992 -8.93 1 89.38 449 VAL A O 1
ATOM 3565 N N . PRO A 1 450 ? 28.109 15.938 -9.531 1 91.94 450 PRO A N 1
ATOM 3566 C CA . PRO A 1 450 ? 28.047 17.359 -9.859 1 91.94 450 PRO A CA 1
ATOM 3567 C C . PRO A 1 450 ? 27.109 17.656 -11.031 1 91.94 450 PRO A C 1
ATOM 3569 O O . PRO A 1 450 ? 26.453 18.703 -11.055 1 91.94 450 PRO A O 1
ATOM 3572 N N . ALA A 1 451 ? 27.016 16.719 -11.969 1 91.81 451 ALA A N 1
ATOM 3573 C CA . ALA A 1 451 ? 26.125 16.938 -13.109 1 91.81 451 ALA A CA 1
ATOM 3574 C C . ALA A 1 451 ? 24.672 16.906 -12.672 1 91.81 451 ALA A C 1
ATOM 3576 O O . ALA A 1 451 ? 23.859 17.719 -13.148 1 91.81 451 ALA A O 1
ATOM 3577 N N . VAL A 1 452 ? 24.375 16.016 -11.781 1 92.12 452 VAL A N 1
ATOM 3578 C CA . VAL A 1 452 ? 23.016 15.953 -11.273 1 92.12 452 VAL A CA 1
ATOM 3579 C C . VAL A 1 452 ? 22.703 17.188 -10.438 1 92.12 452 VAL A C 1
ATOM 3581 O O . VAL A 1 452 ? 21.609 17.766 -10.547 1 92.12 452 VAL A O 1
ATOM 3584 N N . ALA A 1 453 ? 23.594 17.641 -9.68 1 95.06 453 ALA A N 1
ATOM 3585 C CA . ALA A 1 453 ? 23.422 18.828 -8.844 1 95.06 453 ALA A CA 1
ATOM 3586 C C . ALA A 1 453 ? 23.219 20.078 -9.695 1 95.06 453 ALA A C 1
ATOM 3588 O O . ALA A 1 453 ? 22.328 20.891 -9.422 1 95.06 453 ALA A O 1
ATOM 3589 N N . VAL A 1 454 ? 24 20.125 -10.758 1 95.06 454 VAL A N 1
ATOM 3590 C CA . VAL A 1 454 ? 23.875 21.281 -11.648 1 95.06 454 VAL A CA 1
ATOM 3591 C C . VAL A 1 454 ? 22.547 21.219 -12.398 1 95.06 454 VAL A C 1
ATOM 3593 O O . VAL A 1 454 ? 21.875 22.234 -12.57 1 95.06 454 VAL A O 1
ATOM 3596 N N . HIS A 1 455 ? 22.203 20.031 -12.766 1 93.81 455 HIS A N 1
ATOM 3597 C CA . HIS A 1 455 ? 20.938 19.875 -13.477 1 93.81 455 HIS A CA 1
ATOM 3598 C C . HIS A 1 455 ? 19.766 20.281 -12.602 1 93.81 455 HIS A C 1
ATOM 3600 O O . HIS A 1 455 ? 18.875 21.016 -13.047 1 93.81 455 HIS A O 1
ATOM 3606 N N . LEU A 1 456 ? 19.844 19.891 -11.391 1 94.5 456 LEU A N 1
ATOM 3607 C CA . LEU A 1 456 ? 18.766 20.25 -10.469 1 94.5 456 LEU A CA 1
ATOM 3608 C C . LEU A 1 456 ? 18.766 21.766 -10.211 1 94.5 456 LEU A C 1
ATOM 3610 O O . LEU A 1 456 ? 17.688 22.375 -10.109 1 94.5 456 LEU A O 1
ATOM 3614 N N . GLY A 1 457 ? 19.938 22.312 -10.094 1 94.81 457 GLY A N 1
ATOM 3615 C CA . GLY A 1 457 ? 20.031 23.766 -9.938 1 94.81 457 GLY A CA 1
ATOM 3616 C C . GLY A 1 457 ? 19.484 24.531 -11.125 1 94.81 457 GLY A C 1
ATOM 3617 O O . GLY A 1 457 ? 18.781 25.531 -10.953 1 94.81 457 GLY A O 1
ATOM 3618 N N . LEU A 1 458 ? 19.719 23.953 -12.25 1 94.94 458 LEU A N 1
ATOM 3619 C CA . LEU A 1 458 ? 19.266 24.625 -13.461 1 94.94 458 LEU A CA 1
ATOM 3620 C C . LEU A 1 458 ? 17.75 24.5 -13.602 1 94.94 458 LEU A C 1
ATOM 3622 O O . LEU A 1 458 ? 17.078 25.438 -14.047 1 94.94 458 LEU A O 1
ATOM 3626 N N . VAL A 1 459 ? 17.219 23.406 -13.227 1 93.31 459 VAL A N 1
ATOM 3627 C CA . VAL A 1 459 ? 15.773 23.234 -13.242 1 93.31 459 VAL A CA 1
ATOM 3628 C C . VAL A 1 459 ? 15.133 24.219 -12.266 1 93.31 459 VAL A C 1
ATOM 3630 O O . VAL A 1 459 ? 14.086 24.812 -12.562 1 93.31 459 VAL A O 1
ATOM 3633 N N . GLY A 1 460 ? 15.781 24.375 -11.125 1 92.81 460 GLY A N 1
ATOM 3634 C CA . GLY A 1 460 ? 15.289 25.344 -10.164 1 92.81 460 GLY A CA 1
ATOM 3635 C C . GLY A 1 460 ? 15.266 26.766 -10.703 1 92.81 460 GLY A C 1
ATOM 3636 O O . GLY A 1 460 ? 14.297 27.5 -10.5 1 92.81 460 GLY A O 1
ATOM 3637 N N . ILE A 1 461 ? 16.297 27.062 -11.469 1 93.75 461 ILE A N 1
ATOM 3638 C CA . ILE A 1 461 ? 16.391 28.422 -12.023 1 93.75 461 ILE A CA 1
ATOM 3639 C C . ILE A 1 461 ? 15.375 28.578 -13.148 1 93.75 461 ILE A C 1
ATOM 3641 O O . ILE A 1 461 ? 14.742 29.625 -13.266 1 93.75 461 ILE A O 1
ATOM 3645 N N . TRP A 1 462 ? 15.156 27.531 -13.844 1 92.06 462 TRP A N 1
ATOM 3646 C CA . TRP A 1 462 ? 14.203 27.594 -14.953 1 92.06 462 TRP A CA 1
ATOM 3647 C C . TRP A 1 462 ? 12.773 27.734 -14.438 1 92.06 462 TRP A C 1
ATOM 3649 O O . TRP A 1 462 ? 11.961 28.438 -15.023 1 92.06 462 TRP A O 1
ATOM 3659 N N . ARG A 1 463 ? 12.453 27.172 -13.336 1 92.19 463 ARG A N 1
ATOM 3660 C CA . ARG A 1 463 ? 11.094 27.172 -12.797 1 92.19 463 ARG A CA 1
ATOM 3661 C C . ARG A 1 46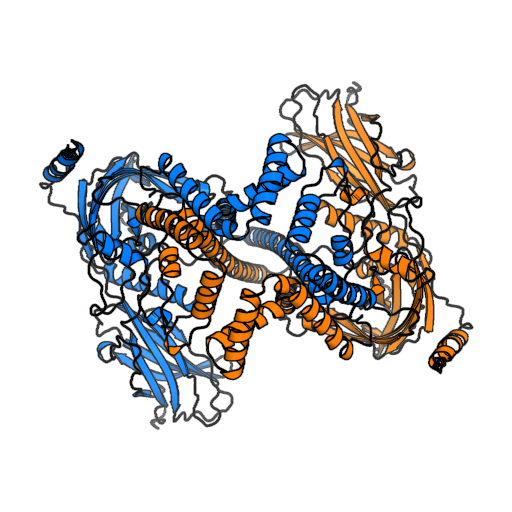3 ? 10.805 28.5 -12.086 1 92.19 463 ARG A C 1
ATOM 3663 O O . ARG A 1 463 ? 9.656 28.766 -11.734 1 92.19 463 ARG A O 1
ATOM 3670 N N . TYR A 1 464 ? 11.867 29.266 -11.922 1 91.25 464 TYR A N 1
ATOM 3671 C CA . TYR A 1 464 ? 11.672 30.562 -11.289 1 91.25 464 TYR A CA 1
ATOM 3672 C C . TYR A 1 464 ? 10.797 31.453 -12.148 1 91.25 464 TYR A C 1
ATOM 3674 O O . TYR A 1 464 ? 10.016 32.25 -11.633 1 91.25 464 TYR A O 1
ATOM 3682 N N . ARG A 1 465 ? 10.789 31.234 -13.453 1 89.12 465 ARG A N 1
ATOM 3683 C CA . ARG A 1 465 ? 10.008 32.031 -14.375 1 89.12 465 ARG A CA 1
ATOM 3684 C C . ARG A 1 465 ? 8.516 31.781 -14.219 1 89.12 465 ARG A C 1
ATOM 3686 O O . ARG A 1 465 ? 7.699 32.688 -14.32 1 89.12 465 ARG A O 1
ATOM 3693 N N . ARG A 1 466 ? 8.172 30.578 -13.844 1 86.19 466 ARG A N 1
ATOM 3694 C CA . ARG A 1 466 ? 6.766 30.203 -13.695 1 86.19 466 ARG A CA 1
ATOM 3695 C C . ARG A 1 466 ? 6.363 30.141 -12.227 1 86.19 466 ARG A C 1
ATOM 3697 O O . ARG A 1 466 ? 5.418 29.438 -11.867 1 86.19 466 ARG A O 1
ATOM 3704 N N . ARG A 1 467 ? 7.066 30.953 -11.398 1 84.88 467 ARG A N 1
ATOM 3705 C CA . ARG A 1 467 ? 6.758 30.922 -9.969 1 84.88 467 ARG A CA 1
ATOM 3706 C C . ARG A 1 467 ? 5.379 31.516 -9.695 1 84.88 467 ARG A C 1
ATOM 3708 O O . ARG A 1 467 ? 4.922 32.406 -10.422 1 84.88 467 ARG A O 1
ATOM 3715 N N . PRO A 1 468 ? 4.766 30.891 -8.703 1 84.62 468 PRO A N 1
ATOM 3716 C CA . PRO A 1 468 ? 3.465 31.453 -8.359 1 84.62 468 PRO A CA 1
ATOM 3717 C C . PRO A 1 468 ? 3.578 32.844 -7.754 1 84.62 468 PRO A C 1
ATOM 3719 O O . PRO A 1 468 ? 4.352 33.062 -6.816 1 84.62 468 PRO A O 1
ATOM 3722 N N . LYS A 1 469 ? 2.828 33.781 -8.258 1 84.81 469 LYS A N 1
ATOM 3723 C CA . LYS A 1 469 ? 2.891 35.156 -7.793 1 84.81 469 LYS A CA 1
ATOM 3724 C C . LYS A 1 469 ? 1.937 35.375 -6.625 1 84.81 469 LYS A C 1
ATOM 3726 O O . LYS A 1 469 ? 2.168 36.281 -5.793 1 84.81 469 LYS A O 1
ATOM 3731 N N . VAL A 1 470 ? 0.878 34.594 -6.637 1 86.12 470 VAL A N 1
ATOM 3732 C CA . VAL A 1 470 ? -0.094 34.719 -5.555 1 86.12 470 VAL A CA 1
ATOM 3733 C C . VAL A 1 470 ? -0.031 33.5 -4.652 1 86.12 470 VAL A C 1
ATOM 3735 O O . VAL A 1 470 ? 0.123 32.375 -5.137 1 86.12 470 VAL A O 1
ATOM 3738 N N . PRO A 1 471 ? 0.042 33.812 -3.318 1 87.12 471 PRO A N 1
ATOM 3739 C CA . PRO A 1 471 ? 0.043 32.656 -2.418 1 87.12 471 PRO A CA 1
ATOM 3740 C C . PRO A 1 471 ? -1.229 31.828 -2.529 1 87.12 471 PRO A C 1
ATOM 3742 O O . PRO A 1 471 ? -2.32 32.375 -2.693 1 87.12 471 PRO A O 1
ATOM 3745 N N . ALA A 1 472 ? -1.034 30.578 -2.654 1 83.12 472 ALA A N 1
ATOM 3746 C CA . ALA A 1 472 ? -2.18 29.672 -2.732 1 83.12 472 ALA A CA 1
ATOM 3747 C C . ALA A 1 472 ? -2.832 29.5 -1.365 1 83.12 472 ALA A C 1
ATOM 3749 O O . ALA A 1 472 ? -2.168 29.109 -0.398 1 83.12 472 ALA A O 1
ATOM 3750 N N . ALA A 1 473 ? -4.082 29.969 -1.135 1 84.19 473 ALA A N 1
ATOM 3751 C CA . ALA A 1 473 ? -4.742 29.891 0.165 1 84.19 473 ALA A CA 1
ATOM 3752 C C . ALA A 1 473 ? -6.082 29.172 0.057 1 84.19 473 ALA A C 1
ATOM 3754 O O . ALA A 1 473 ? -6.59 28.625 1.045 1 84.19 473 ALA A O 1
ATOM 3755 N N . GLY A 1 474 ? -6.605 29.109 -1.118 1 84.5 474 GLY A N 1
ATOM 3756 C CA . GLY A 1 474 ? -7.898 28.453 -1.252 1 84.5 474 GLY A CA 1
ATOM 3757 C C . GLY A 1 474 ? -7.801 26.938 -1.284 1 84.5 474 GLY A C 1
ATOM 3758 O O . GLY A 1 474 ? -6.738 26.391 -1.57 1 84.5 474 GLY A O 1
ATOM 3759 N N . LEU A 1 475 ? -8.891 26.375 -0.775 1 89.56 475 LEU A N 1
ATOM 3760 C CA . LEU A 1 475 ? -8.938 24.906 -0.797 1 89.56 475 LEU A CA 1
ATOM 3761 C C . LEU A 1 475 ? -8.883 24.391 -2.229 1 89.56 475 LEU A C 1
ATOM 3763 O O . LEU A 1 475 ? -9.398 25.031 -3.148 1 89.56 475 LEU A O 1
ATOM 3767 N N . ALA A 1 476 ? -8.18 23.328 -2.406 1 89.19 476 ALA A N 1
ATOM 3768 C CA . ALA A 1 476 ? -7.992 22.734 -3.729 1 89.19 476 ALA A CA 1
ATOM 3769 C C . ALA A 1 476 ? -9.094 21.734 -4.039 1 89.19 476 ALA A C 1
ATOM 3771 O O . ALA A 1 476 ? -9 20.562 -3.652 1 89.19 476 ALA A O 1
ATOM 3772 N N . ALA A 1 477 ? -10.031 22.125 -4.793 1 89.94 477 ALA A N 1
ATOM 3773 C CA . ALA A 1 477 ? -11.188 21.297 -5.102 1 89.94 477 ALA A CA 1
ATOM 3774 C C . ALA A 1 477 ? -10.82 20.156 -6.047 1 89.94 477 ALA A C 1
ATOM 3776 O O . ALA A 1 477 ? -11.281 19.031 -5.883 1 89.94 477 ALA A O 1
ATOM 3777 N N . ARG A 1 478 ? -10.016 20.453 -7.008 1 88.69 478 ARG A N 1
ATOM 3778 C CA . ARG A 1 478 ? -9.664 19.453 -8.008 1 88.69 478 ARG A CA 1
ATOM 3779 C C . ARG A 1 478 ? -8.789 18.359 -7.398 1 88.69 478 ARG A C 1
ATOM 3781 O O . ARG A 1 478 ? -9.047 17.172 -7.598 1 88.69 478 ARG A O 1
ATOM 3788 N N . GLU A 1 479 ? -7.805 18.812 -6.613 1 89.25 479 GLU A N 1
ATOM 3789 C CA . GLU A 1 479 ? -6.898 17.844 -6.008 1 89.25 479 GLU A CA 1
ATOM 3790 C C . GLU A 1 479 ? -7.594 17.047 -4.906 1 89.25 479 GLU A C 1
ATOM 3792 O O . GLU A 1 479 ? -7.137 15.969 -4.523 1 89.25 479 GLU A O 1
ATOM 3797 N N . SER A 1 480 ? -8.727 17.594 -4.402 1 90.31 480 SER A N 1
ATOM 3798 C CA . SER A 1 480 ? -9.516 16.891 -3.391 1 90.31 480 SER A CA 1
ATOM 3799 C C . SER A 1 480 ? -10.578 16.016 -4.031 1 90.31 480 SER A C 1
ATOM 3801 O O . SER A 1 480 ? -11.328 15.32 -3.334 1 90.31 480 SER A O 1
ATOM 3803 N N . GLU A 1 481 ? -10.711 15.867 -5.34 1 90 481 GLU A N 1
ATOM 3804 C CA . GLU A 1 481 ? -11.695 15.07 -6.062 1 90 481 GLU A CA 1
ATOM 3805 C C . GLU A 1 481 ? -13.117 15.406 -5.602 1 90 481 GLU A C 1
ATOM 3807 O O . GLU A 1 481 ? -13.945 14.508 -5.453 1 90 481 GLU A O 1
ATOM 3812 N N . ALA A 1 482 ? -13.312 16.641 -5.234 1 89.56 482 ALA A N 1
ATOM 3813 C CA . ALA A 1 482 ? -14.633 17.062 -4.766 1 89.56 482 ALA A CA 1
ATOM 3814 C C . ALA A 1 482 ? -15.562 17.375 -5.938 1 89.56 482 ALA A C 1
ATOM 3816 O O . ALA A 1 482 ? -16.781 17.219 -5.828 1 89.56 482 ALA A O 1
ATOM 3817 N N . GLU A 1 483 ? -15.062 17.734 -7.09 1 85.81 483 GLU A N 1
ATOM 3818 C CA . GLU A 1 483 ? -15.875 18.094 -8.25 1 85.81 483 GLU A CA 1
ATOM 3819 C C . GLU A 1 483 ? -16.484 16.859 -8.898 1 85.81 483 GLU A C 1
ATOM 3821 O O . GLU A 1 483 ? -17.625 16.891 -9.367 1 85.81 483 GLU A O 1
ATOM 3826 N N . GLY A 1 484 ? -15.828 15.742 -8.922 1 80.38 484 GLY A N 1
ATOM 3827 C CA . GLY A 1 484 ? -16.344 14.539 -9.57 1 80.38 484 GLY A CA 1
ATOM 3828 C C . GLY A 1 484 ? -16.766 13.469 -8.578 1 80.38 484 GLY A C 1
ATOM 3829 O O . GLY A 1 484 ? -16.797 12.289 -8.922 1 80.38 484 GLY A O 1
ATOM 3830 N N . ALA A 1 485 ? -17.188 14.016 -7.352 1 85.06 485 ALA A N 1
ATOM 3831 C CA . ALA A 1 485 ? -17.562 13.023 -6.348 1 85.06 485 ALA A CA 1
ATOM 3832 C C . ALA A 1 485 ? -18.969 12.5 -6.594 1 85.06 485 ALA A C 1
ATOM 3834 O O . ALA A 1 485 ? -19.875 13.266 -6.949 1 85.06 485 ALA A O 1
ATOM 3835 N N . GLU A 1 486 ? -19.172 11.219 -6.57 1 85.5 486 GLU A N 1
ATOM 3836 C CA . GLU A 1 486 ? -20.484 10.602 -6.711 1 85.5 486 GLU A CA 1
ATOM 3837 C C . GLU A 1 486 ? -21.344 10.836 -5.477 1 85.5 486 GLU A C 1
ATOM 3839 O O . GLU A 1 486 ? -20.828 10.938 -4.363 1 85.5 486 GLU A O 1
ATOM 3844 N N . ARG A 1 487 ? -22.641 10.922 -5.559 1 86.25 487 ARG A N 1
ATOM 3845 C CA . ARG A 1 487 ? -23.578 11.219 -4.48 1 86.25 487 ARG A CA 1
ATOM 3846 C C . ARG A 1 487 ? -23.531 10.141 -3.404 1 86.25 487 ARG A C 1
ATOM 3848 O O . ARG A 1 487 ? -23.625 10.438 -2.211 1 86.25 487 ARG A O 1
ATOM 3855 N N . GLU A 1 488 ? -23.281 8.953 -3.838 1 86.19 488 GLU A N 1
ATOM 3856 C CA . GLU A 1 488 ? -23.25 7.855 -2.875 1 86.19 488 GLU A CA 1
ATOM 3857 C C . GLU A 1 488 ? -22 7.934 -1.999 1 86.19 488 GLU A C 1
ATOM 3859 O O . GLU A 1 488 ? -22.047 7.613 -0.809 1 86.19 488 GLU A O 1
ATOM 3864 N N . GLU A 1 489 ? -20.984 8.398 -2.574 1 87.56 489 GLU A N 1
ATOM 3865 C CA . GLU A 1 489 ? -19.75 8.523 -1.814 1 87.56 489 GLU A CA 1
ATOM 3866 C C . GLU A 1 489 ? -19.844 9.648 -0.788 1 87.56 489 GLU A C 1
ATOM 3868 O O . GLU A 1 489 ? -19.328 9.523 0.329 1 87.56 489 GLU A O 1
ATOM 3873 N N . LEU A 1 490 ? -20.484 10.688 -1.167 1 88.56 490 LEU A N 1
ATOM 3874 C CA . LEU A 1 490 ? -20.641 11.812 -0.246 1 88.56 490 LEU A CA 1
ATOM 3875 C C . LEU A 1 490 ? -21.609 11.453 0.876 1 88.56 490 LEU A C 1
ATOM 3877 O O . LEU A 1 490 ? -21.422 11.867 2.021 1 88.56 490 LEU A O 1
ATOM 3881 N N . ASP A 1 491 ? -22.578 10.641 0.54 1 88.06 491 ASP A N 1
ATOM 3882 C CA . ASP A 1 491 ? -23.516 10.195 1.564 1 88.06 491 ASP A CA 1
ATOM 3883 C C . ASP A 1 491 ? -22.812 9.305 2.594 1 88.06 491 ASP A C 1
ATOM 3885 O O . ASP A 1 491 ? -23.141 9.352 3.781 1 88.06 491 ASP A O 1
ATOM 3889 N N . GLU A 1 492 ? -21.953 8.602 2.168 1 87.06 492 GLU A N 1
ATOM 3890 C CA . GLU A 1 492 ? -21.219 7.734 3.074 1 87.06 492 GLU A CA 1
ATOM 3891 C C . GLU A 1 492 ? -20.266 8.539 3.957 1 87.06 492 GLU A C 1
ATOM 3893 O O . GLU A 1 492 ? -20.062 8.211 5.129 1 87.06 492 GLU A O 1
ATOM 3898 N N . GLU A 1 493 ? -19.656 9.586 3.428 1 86.88 493 GLU A N 1
ATOM 3899 C CA . GLU A 1 493 ? -18.703 10.414 4.172 1 86.88 493 GLU A CA 1
ATOM 3900 C C . GLU A 1 493 ? -19.406 11.164 5.309 1 86.88 493 GLU A C 1
ATOM 3902 O O . GLU A 1 493 ? -18.812 11.359 6.375 1 86.88 493 GLU A O 1
ATOM 3907 N N . PHE A 1 494 ? -20.594 11.516 5.074 1 84.94 494 PHE A N 1
ATOM 3908 C CA . PHE A 1 494 ? -21.297 12.32 6.074 1 84.94 494 PHE A CA 1
ATOM 3909 C C . PHE A 1 494 ? -22.188 11.438 6.945 1 84.94 494 PHE A C 1
ATOM 3911 O O . PHE A 1 494 ? -22.953 11.953 7.77 1 84.94 494 PHE A O 1
ATOM 3918 N N . ASP A 1 495 ? -21.969 10.102 6.727 1 85.38 495 ASP A N 1
ATOM 3919 C CA . ASP A 1 495 ? -22.719 9.172 7.562 1 85.38 495 ASP A CA 1
ATOM 3920 C C . ASP A 1 495 ? -22.125 9.086 8.961 1 85.38 495 ASP A C 1
ATOM 3922 O O . ASP A 1 495 ? -20.906 9.211 9.133 1 85.38 495 ASP A O 1
ATOM 3926 N N . ALA A 1 496 ? -22.906 8.984 9.938 1 81.81 496 ALA A N 1
ATOM 3927 C CA . ALA A 1 496 ? -22.484 8.914 11.336 1 81.81 496 ALA A CA 1
ATOM 3928 C C . ALA A 1 496 ? -21.812 7.578 11.641 1 81.81 496 ALA A C 1
ATOM 3930 O O . ALA A 1 496 ? -21.875 6.645 10.836 1 81.81 496 ALA A O 1
ATOM 3931 N N . VAL A 1 497 ? -21.062 7.57 12.625 1 80.06 497 VAL A N 1
ATOM 3932 C CA . VAL A 1 497 ? -20.484 6.348 13.164 1 80.06 497 VAL A CA 1
ATOM 3933 C C . VAL A 1 497 ? -21.094 6.043 14.531 1 80.06 497 VAL A C 1
ATOM 3935 O O . VAL A 1 497 ? -20.875 6.773 15.5 1 80.06 497 VAL A O 1
ATOM 3938 N N . PRO A 1 498 ? -21.969 4.973 14.633 1 83.19 498 PRO A N 1
ATOM 3939 C CA . PRO A 1 498 ? -22.297 3.926 13.656 1 83.19 498 PRO A CA 1
ATOM 3940 C C . PRO A 1 498 ? -23.328 4.371 12.633 1 83.19 498 PRO A C 1
ATOM 3942 O O . PRO A 1 498 ? -24.078 5.32 12.875 1 83.19 498 PRO A O 1
ATOM 3945 N N . SER A 1 499 ? -23.375 3.65 11.477 1 86.56 499 SER A N 1
ATOM 3946 C CA . SER A 1 499 ? -24.25 4.047 10.375 1 86.56 499 SER A CA 1
ATOM 3947 C C . SER A 1 499 ? -25.719 3.982 10.773 1 86.56 499 SER A C 1
ATOM 3949 O O . SER A 1 499 ? -26.141 3.033 11.43 1 86.56 499 SER A O 1
ATOM 3951 N N . VAL A 1 500 ? -26.469 5.035 10.492 1 85.44 500 VAL A N 1
ATOM 3952 C CA . VAL A 1 500 ? -27.891 5.117 10.812 1 85.44 500 VAL A CA 1
ATOM 3953 C C . VAL A 1 500 ? -28.719 4.816 9.57 1 85.44 500 VAL A C 1
ATOM 3955 O O . VAL A 1 500 ? -29.953 4.801 9.633 1 85.44 500 VAL A O 1
ATOM 3958 N N . LYS A 1 501 ? -28.094 4.367 8.57 1 88.06 501 LYS A N 1
ATOM 3959 C CA . LYS A 1 501 ? -28.828 4.148 7.324 1 88.06 501 LYS A CA 1
ATOM 3960 C C . LYS A 1 501 ? -29.516 2.787 7.32 1 88.06 501 LYS A C 1
ATOM 3962 O O . LYS A 1 501 ? -29.312 1.979 8.227 1 88.06 501 LYS A O 1
ATOM 3967 N N . GLY A 1 502 ? -30.328 2.547 6.309 1 88.31 502 GLY A N 1
ATOM 3968 C CA . GLY A 1 502 ? -31.094 1.321 6.203 1 88.31 502 GLY A CA 1
ATOM 3969 C C . GLY A 1 502 ? -30.25 0.093 5.961 1 88.31 502 GLY A C 1
ATOM 3970 O O . GLY A 1 502 ? -29.078 0.208 5.598 1 88.31 502 GLY A O 1
ATOM 3971 N N . GLU A 1 503 ? -30.812 -1.045 6.207 1 89.5 503 GLU A N 1
ATOM 3972 C CA . GLU A 1 503 ? -30.109 -2.32 6.121 1 89.5 503 GLU A CA 1
ATOM 3973 C C . GLU A 1 503 ? -29.641 -2.6 4.695 1 89.5 503 GLU A C 1
ATOM 3975 O O . GLU A 1 503 ? -28.516 -3.078 4.484 1 89.5 503 GLU A O 1
ATOM 3980 N N . GLU A 1 504 ? -30.359 -2.262 3.754 1 89.81 504 GLU A N 1
ATOM 3981 C CA . GLU A 1 504 ? -30 -2.543 2.367 1 89.81 504 GLU A CA 1
ATOM 3982 C C . GLU A 1 504 ? -28.828 -1.678 1.916 1 89.81 504 GLU A C 1
ATOM 3984 O O . GLU A 1 504 ? -27.938 -2.145 1.188 1 89.81 504 GLU A O 1
ATOM 3989 N N . THR A 1 505 ? -28.844 -0.477 2.379 1 91.12 505 THR A N 1
ATOM 3990 C CA . THR A 1 505 ? -27.75 0.416 2.006 1 91.12 505 THR A CA 1
ATOM 3991 C C . THR A 1 505 ? -26.453 -0.006 2.68 1 91.12 505 THR A C 1
ATOM 3993 O O . THR A 1 505 ? -25.391 0.019 2.059 1 91.12 505 THR A O 1
ATOM 3996 N N . VAL A 1 506 ? -26.609 -0.412 3.887 1 91.88 506 VAL A N 1
ATOM 3997 C CA . VAL A 1 506 ? -25.422 -0.842 4.617 1 91.88 506 VAL A CA 1
ATOM 3998 C C . VAL A 1 506 ? -24.859 -2.123 3.998 1 91.88 506 VAL A C 1
ATOM 4000 O O . VAL A 1 506 ? -23.641 -2.289 3.883 1 91.88 506 VAL A O 1
ATOM 4003 N N . ARG A 1 507 ? -25.734 -2.998 3.553 1 91.69 507 ARG A N 1
ATOM 4004 C CA . ARG A 1 507 ? -25.297 -4.242 2.924 1 91.69 507 ARG A CA 1
ATOM 4005 C C . ARG A 1 507 ? -24.609 -3.969 1.588 1 91.69 507 ARG A C 1
ATOM 4007 O O . ARG A 1 507 ? -23.594 -4.574 1.275 1 91.69 507 ARG A O 1
ATOM 4014 N N . ALA A 1 508 ? -25.156 -3.111 0.868 1 91.12 508 ALA A N 1
ATOM 4015 C CA . ALA A 1 508 ? -24.562 -2.766 -0.419 1 91.12 508 ALA A CA 1
ATOM 4016 C C . ALA A 1 508 ? -23.188 -2.131 -0.234 1 91.12 508 ALA A C 1
ATOM 4018 O O . ALA A 1 508 ? -22.25 -2.416 -0.992 1 91.12 508 ALA A O 1
ATOM 4019 N N . ARG A 1 509 ? -23.109 -1.274 0.793 1 90.56 509 ARG A N 1
ATOM 4020 C CA . ARG A 1 509 ? -21.828 -0.628 1.063 1 90.56 509 ARG A CA 1
ATOM 4021 C C . ARG A 1 509 ? -20.797 -1.64 1.556 1 90.56 509 ARG A C 1
ATOM 4023 O O . ARG A 1 509 ? -19.625 -1.554 1.204 1 90.56 509 ARG A O 1
ATOM 4030 N N . TYR A 1 510 ? -21.297 -2.564 2.334 1 92.25 510 TYR A N 1
ATOM 4031 C CA . TYR A 1 510 ? -20.422 -3.615 2.842 1 92.25 510 TYR A CA 1
ATOM 4032 C C . TYR A 1 510 ? -19.891 -4.48 1.702 1 92.25 510 TYR A C 1
ATOM 4034 O O . TYR A 1 510 ? -18.703 -4.812 1.664 1 92.25 510 TYR A O 1
ATOM 4042 N N . GLU A 1 511 ? -20.656 -4.754 0.71 1 91.38 511 GLU A N 1
ATOM 4043 C CA . GLU A 1 511 ? -20.234 -5.578 -0.421 1 91.38 511 GLU A CA 1
ATOM 4044 C C . GLU A 1 511 ? -19.266 -4.824 -1.324 1 91.38 511 GLU A C 1
ATOM 4046 O O . GLU A 1 511 ? -18.344 -5.422 -1.894 1 91.38 511 GLU A O 1
ATOM 4051 N N . ARG A 1 512 ? -19.453 -3.611 -1.455 1 90.56 512 ARG A N 1
ATOM 4052 C CA . ARG A 1 512 ? -18.531 -2.82 -2.25 1 90.56 512 ARG A CA 1
ATOM 4053 C C . ARG A 1 512 ? -17.156 -2.783 -1.603 1 90.56 512 ARG A C 1
ATOM 4055 O O . ARG A 1 512 ? -16.125 -2.883 -2.291 1 90.56 512 ARG A O 1
ATOM 4062 N N . MET A 1 513 ? -17.172 -2.637 -0.303 1 90.31 513 MET A N 1
ATOM 4063 C CA . MET A 1 513 ? -15.898 -2.617 0.41 1 90.31 513 MET A CA 1
ATOM 4064 C C . MET A 1 513 ? -15.211 -3.979 0.337 1 90.31 513 MET A C 1
ATOM 4066 O O . MET A 1 513 ? -13.984 -4.059 0.263 1 90.31 513 MET A O 1
ATOM 4070 N N . ARG A 1 514 ? -16 -5.004 0.319 1 90.94 514 ARG A N 1
ATOM 4071 C CA . ARG A 1 514 ? -15.453 -6.348 0.191 1 90.94 514 ARG A CA 1
ATOM 4072 C C . ARG A 1 514 ? -14.82 -6.555 -1.182 1 90.94 514 ARG A C 1
ATOM 4074 O O . ARG A 1 514 ? -13.805 -7.234 -1.307 1 90.94 514 ARG A O 1
ATOM 4081 N N . ALA A 1 515 ? -15.422 -6.016 -2.154 1 89.62 515 ALA A N 1
ATOM 4082 C CA . ALA A 1 515 ? -14.883 -6.145 -3.506 1 89.62 515 ALA A CA 1
ATOM 4083 C C . ALA A 1 515 ? -13.531 -5.445 -3.629 1 89.62 515 ALA A C 1
ATOM 4085 O O . ALA A 1 515 ? -12.602 -5.988 -4.227 1 89.62 515 ALA A O 1
ATOM 4086 N N . VAL A 1 516 ? -13.438 -4.285 -2.998 1 88.75 516 VAL A N 1
ATOM 4087 C CA . VAL A 1 516 ? -12.164 -3.578 -3.018 1 88.75 516 VAL A CA 1
ATOM 4088 C C . VAL A 1 516 ? -11.133 -4.352 -2.203 1 88.75 516 VAL A C 1
ATOM 4090 O O . VAL A 1 516 ? -9.961 -4.438 -2.59 1 88.75 516 VAL A O 1
ATOM 4093 N N . GLY A 1 517 ? -11.594 -4.875 -1.127 1 89.75 517 GLY A N 1
ATOM 4094 C CA . GLY A 1 517 ? -10.703 -5.68 -0.306 1 89.75 517 GLY A CA 1
ATOM 4095 C C . GLY A 1 517 ? -10.172 -6.906 -1.026 1 89.75 517 GLY A C 1
ATOM 4096 O O . GLY A 1 517 ? -9.016 -7.285 -0.852 1 89.75 517 GLY A O 1
ATOM 4097 N N . THR A 1 518 ? -10.945 -7.516 -1.86 1 90.56 518 THR A N 1
ATOM 4098 C CA . THR A 1 518 ? -10.523 -8.695 -2.609 1 90.56 518 THR A CA 1
ATOM 4099 C C . THR A 1 518 ? -9.445 -8.344 -3.621 1 90.56 518 THR A C 1
ATOM 4101 O O . THR A 1 518 ? -8.5 -9.109 -3.83 1 90.56 518 THR A O 1
ATOM 4104 N N . ARG A 1 519 ? -9.57 -7.23 -4.199 1 89.06 519 ARG A N 1
ATOM 4105 C CA . ARG A 1 519 ? -8.547 -6.797 -5.145 1 89.06 519 ARG A CA 1
ATOM 4106 C C . ARG A 1 519 ? -7.227 -6.52 -4.434 1 89.06 519 ARG A C 1
ATOM 4108 O O . ARG A 1 519 ? -6.16 -6.875 -4.938 1 89.06 519 ARG A O 1
ATOM 4115 N N . LEU A 1 520 ? -7.398 -5.926 -3.277 1 89.31 520 LEU A N 1
ATOM 4116 C CA . LEU A 1 520 ? -6.195 -5.664 -2.496 1 89.31 520 LEU A CA 1
ATOM 4117 C C . LEU A 1 520 ? -5.543 -6.965 -2.045 1 89.31 520 LEU A C 1
ATOM 4119 O O . LEU A 1 520 ? -4.316 -7.086 -2.051 1 89.31 520 LEU A O 1
ATOM 4123 N N . GLN A 1 521 ? -6.348 -7.828 -1.675 1 91.75 521 GLN A N 1
ATOM 4124 C CA . GLN A 1 521 ? -5.855 -9.141 -1.256 1 91.75 521 GLN A CA 1
ATOM 4125 C C . GLN A 1 521 ? -5.102 -9.828 -2.385 1 91.75 521 GLN A C 1
ATOM 4127 O O . GLN A 1 521 ? -4.035 -10.414 -2.162 1 91.75 521 GLN A O 1
ATOM 4132 N N . ALA A 1 522 ? -5.57 -9.805 -3.527 1 89.5 522 ALA A N 1
ATOM 4133 C CA . ALA A 1 522 ? -4.926 -10.422 -4.684 1 89.5 522 ALA A CA 1
ATOM 4134 C C . ALA A 1 522 ? -3.607 -9.727 -5.012 1 89.5 522 ALA A C 1
ATOM 4136 O O . ALA A 1 522 ? -2.615 -10.383 -5.336 1 89.5 522 ALA A O 1
ATOM 4137 N N . MET A 1 523 ? -3.594 -8.516 -4.902 1 91.75 523 MET A N 1
ATOM 4138 C CA . MET A 1 523 ? -2.369 -7.766 -5.172 1 91.75 523 MET A CA 1
ATOM 4139 C C . MET A 1 523 ? -1.289 -8.102 -4.152 1 91.75 523 MET A C 1
ATOM 4141 O O . MET A 1 523 ? -0.128 -8.297 -4.512 1 91.75 523 MET A O 1
ATOM 4145 N N . LEU A 1 524 ? -1.67 -8.141 -2.92 1 92.94 524 LEU A N 1
ATOM 4146 C CA . LEU A 1 524 ? -0.711 -8.484 -1.875 1 92.94 524 LEU A CA 1
ATOM 4147 C C . LEU A 1 524 ? -0.231 -9.922 -2.027 1 92.94 524 LEU A C 1
ATOM 4149 O O . LEU A 1 524 ? 0.932 -10.227 -1.752 1 92.94 524 LEU A O 1
ATOM 4153 N N . GLY A 1 525 ? -1.128 -10.719 -2.424 1 93.31 525 GLY A N 1
ATOM 4154 C CA . GLY A 1 525 ? -0.734 -12.094 -2.68 1 93.31 525 GLY A CA 1
ATOM 4155 C C . GLY A 1 525 ? 0.273 -12.227 -3.807 1 93.31 525 GLY A C 1
ATOM 4156 O O . GLY A 1 525 ? 1.225 -13.008 -3.705 1 93.31 525 GLY A O 1
ATOM 4157 N N . ASP A 1 526 ? 0.126 -11.5 -4.812 1 92.62 526 ASP A N 1
ATOM 4158 C CA . ASP A 1 526 ? 1.068 -11.523 -5.926 1 92.62 526 ASP A CA 1
ATOM 4159 C C . ASP A 1 526 ? 2.416 -10.93 -5.516 1 92.62 526 ASP A C 1
ATOM 4161 O O . ASP A 1 526 ? 3.467 -11.43 -5.914 1 92.62 526 ASP A O 1
ATOM 4165 N N . ALA A 1 527 ? 2.328 -9.906 -4.77 1 94.69 527 ALA A N 1
ATOM 4166 C CA . ALA A 1 527 ? 3.572 -9.32 -4.285 1 94.69 527 ALA A CA 1
ATOM 4167 C C . ALA A 1 527 ? 4.316 -10.281 -3.365 1 94.69 527 ALA A C 1
ATOM 4169 O O . ALA A 1 527 ? 5.543 -10.383 -3.418 1 94.69 527 ALA A O 1
ATOM 4170 N N . ALA A 1 528 ? 3.588 -10.906 -2.512 1 95.88 528 ALA A N 1
ATOM 4171 C CA . ALA A 1 528 ? 4.199 -11.891 -1.622 1 95.88 528 ALA A CA 1
ATOM 4172 C C . ALA A 1 528 ? 4.852 -13.023 -2.418 1 95.88 528 ALA A C 1
ATOM 4174 O O . ALA A 1 528 ? 5.953 -13.461 -2.09 1 95.88 528 ALA A O 1
ATOM 4175 N N . ALA A 1 529 ? 4.238 -13.43 -3.439 1 95.12 529 ALA A N 1
ATOM 4176 C CA . ALA A 1 529 ? 4.789 -14.5 -4.266 1 95.12 529 ALA A CA 1
ATOM 4177 C C . ALA A 1 529 ? 6.086 -14.055 -4.941 1 95.12 529 ALA A C 1
ATOM 4179 O O . ALA A 1 529 ? 7.051 -14.82 -5.004 1 95.12 529 ALA A O 1
ATOM 4180 N N . GLN A 1 530 ? 6.168 -12.898 -5.371 1 94.88 530 GLN A N 1
ATOM 4181 C CA . GLN A 1 530 ? 7.379 -12.398 -6.008 1 94.88 530 GLN A CA 1
ATOM 4182 C C . GLN A 1 530 ? 8.508 -12.227 -4.992 1 94.88 530 GLN A C 1
ATOM 4184 O O . GLN A 1 530 ? 9.664 -12.539 -5.285 1 94.88 530 GLN A O 1
ATOM 4189 N N . ALA A 1 531 ? 8.148 -11.703 -3.871 1 95.38 531 ALA A N 1
ATOM 4190 C CA . ALA A 1 531 ? 9.164 -11.555 -2.83 1 95.38 531 ALA A CA 1
ATOM 4191 C C . ALA A 1 531 ? 9.719 -12.914 -2.408 1 95.38 531 ALA A C 1
ATOM 4193 O O . ALA A 1 531 ? 10.922 -13.047 -2.15 1 95.38 531 ALA A O 1
ATOM 4194 N N . GLU A 1 532 ? 8.875 -13.867 -2.33 1 95.25 532 GLU A N 1
ATOM 4195 C CA . GLU A 1 532 ? 9.305 -15.211 -1.943 1 95.25 532 GLU A CA 1
ATOM 4196 C C . GLU A 1 532 ? 10.18 -15.844 -3.023 1 95.25 532 GLU A C 1
ATOM 4198 O O . GLU A 1 532 ? 11.047 -16.672 -2.725 1 95.25 532 GLU A O 1
ATOM 4203 N N . ARG A 1 533 ? 9.961 -15.484 -4.191 1 95.19 533 ARG A N 1
ATOM 4204 C CA . ARG A 1 533 ? 10.797 -16 -5.277 1 95.19 533 ARG A CA 1
ATOM 4205 C C . ARG A 1 533 ? 12.219 -15.461 -5.184 1 95.19 533 ARG A C 1
ATOM 4207 O O . ARG A 1 533 ? 13.172 -16.141 -5.543 1 95.19 533 ARG A O 1
ATOM 4214 N N . VAL A 1 534 ? 12.305 -14.305 -4.703 1 93.69 534 VAL A N 1
ATOM 4215 C CA . VAL A 1 534 ? 13.641 -13.742 -4.504 1 93.69 534 VAL A CA 1
ATOM 4216 C C . VAL A 1 534 ? 14.367 -14.523 -3.41 1 93.69 534 VAL A C 1
ATOM 4218 O O . VAL A 1 534 ? 15.555 -14.828 -3.545 1 93.69 534 VAL A O 1
ATOM 4221 N N . GLN A 1 535 ? 13.664 -14.898 -2.426 1 92 535 GLN A N 1
ATOM 4222 C CA . GLN A 1 535 ? 14.25 -15.68 -1.339 1 92 535 GLN A CA 1
ATOM 4223 C C . GLN A 1 535 ? 14.57 -17.109 -1.793 1 92 535 GLN A C 1
ATOM 4225 O O . GLN A 1 535 ? 15.508 -17.734 -1.282 1 92 535 GLN A O 1
ATOM 4230 N N . ALA A 1 536 ? 13.781 -17.562 -2.74 1 92.62 536 ALA A N 1
ATOM 4231 C CA . ALA A 1 536 ? 13.961 -18.938 -3.213 1 92.62 536 ALA A CA 1
ATOM 4232 C C . ALA A 1 536 ? 15.258 -19.078 -4.012 1 92.62 536 ALA A C 1
ATOM 4234 O O . ALA A 1 536 ? 15.734 -20.188 -4.238 1 92.62 536 ALA A O 1
ATOM 4235 N N . LEU A 1 537 ? 15.914 -17.953 -4.312 1 94.06 537 LEU A N 1
ATOM 4236 C CA . LEU A 1 537 ? 17.172 -18 -5.051 1 94.06 537 LEU A CA 1
ATOM 4237 C C . LEU A 1 537 ? 18.281 -18.609 -4.199 1 94.06 537 LEU A C 1
ATOM 4239 O O . LEU A 1 537 ? 19.156 -19.312 -4.719 1 94.06 537 LEU A O 1
ATOM 4243 N N . LEU A 1 538 ? 18.156 -18.453 -2.855 1 93.06 538 LEU A N 1
ATOM 4244 C CA . LEU A 1 538 ? 19.25 -18.891 -1.989 1 93.06 538 LEU A CA 1
ATOM 4245 C C . LEU A 1 538 ? 18.766 -19.938 -0.989 1 93.06 538 LEU A C 1
ATOM 4247 O O . LEU A 1 538 ? 19.516 -20.344 -0.095 1 93.06 538 LEU A O 1
ATOM 4251 N N . SER A 1 539 ? 17.578 -20.484 -1.078 1 90.06 539 SER A N 1
ATOM 4252 C CA . SER A 1 539 ? 17.031 -21.359 -0.062 1 90.06 539 SER A CA 1
ATOM 4253 C C . SER A 1 539 ? 17.188 -22.828 -0.461 1 90.06 539 SER A C 1
ATOM 4255 O O . SER A 1 539 ? 16.922 -23.734 0.338 1 90.06 539 SER A O 1
ATOM 4257 N N . TRP A 1 540 ? 17.703 -23.172 -1.578 1 92.44 540 TRP A N 1
ATOM 4258 C CA . TRP A 1 540 ? 17.922 -24.531 -2.07 1 92.44 540 TRP A CA 1
ATOM 4259 C C . TRP A 1 540 ? 16.625 -25.328 -2.078 1 92.44 540 TRP A C 1
ATOM 4261 O O . TRP A 1 540 ? 16.625 -26.547 -1.922 1 92.44 540 TRP A O 1
ATOM 4271 N N . ARG A 1 541 ? 15.477 -24.656 -2.145 1 91.06 541 ARG A N 1
ATOM 4272 C CA . ARG A 1 541 ? 14.219 -25.359 -2.348 1 91.06 541 ARG A CA 1
ATOM 4273 C C . ARG A 1 541 ? 14.156 -26 -3.734 1 91.06 541 ARG A C 1
ATOM 4275 O O . ARG A 1 541 ? 13.656 -27.109 -3.893 1 91.06 541 ARG A O 1
ATOM 4282 N N . ASP A 1 542 ? 14.555 -25.234 -4.684 1 93.75 542 ASP A N 1
ATOM 4283 C CA . ASP A 1 542 ? 14.859 -25.75 -6.016 1 93.75 542 ASP A CA 1
ATOM 4284 C C . ASP A 1 542 ? 16.359 -25.922 -6.211 1 93.75 542 ASP A C 1
ATOM 4286 O O . ASP A 1 542 ? 17.062 -24.953 -6.508 1 93.75 542 ASP A O 1
ATOM 4290 N N . PRO A 1 543 ? 16.812 -27.078 -6.07 1 92.56 543 PRO A N 1
ATOM 4291 C CA . PRO A 1 543 ? 18.266 -27.281 -6.094 1 92.56 543 PRO A CA 1
ATOM 4292 C C . PRO A 1 543 ? 18.891 -26.891 -7.43 1 92.56 543 PRO A C 1
ATOM 4294 O O . PRO A 1 543 ? 20.016 -26.406 -7.461 1 92.56 543 PRO A O 1
ATOM 4297 N N . ARG A 1 544 ? 18.281 -27.125 -8.523 1 93.44 544 ARG A N 1
ATOM 4298 C CA . ARG A 1 544 ? 18.844 -26.766 -9.828 1 93.44 544 ARG A CA 1
ATOM 4299 C C . ARG A 1 544 ? 18.953 -25.25 -9.984 1 93.44 544 ARG A C 1
ATOM 4301 O O . ARG A 1 544 ? 19.984 -24.734 -10.391 1 93.44 544 ARG A O 1
ATOM 4308 N N . ALA A 1 545 ? 17.891 -24.609 -9.625 1 94.5 545 ALA A N 1
ATOM 4309 C CA . ALA A 1 545 ? 17.891 -23.172 -9.789 1 94.5 545 ALA A CA 1
ATOM 4310 C C . ALA A 1 545 ? 18.875 -22.5 -8.836 1 94.5 545 ALA A C 1
ATOM 4312 O O . ALA A 1 545 ? 19.562 -21.547 -9.219 1 94.5 545 ALA A O 1
ATOM 4313 N N . THR A 1 546 ? 19 -22.938 -7.594 1 95.31 546 THR A N 1
ATOM 4314 C CA . THR A 1 546 ? 19.938 -22.359 -6.645 1 95.31 546 THR A CA 1
ATOM 4315 C C . THR A 1 546 ? 21.375 -22.656 -7.062 1 95.31 546 THR A C 1
ATOM 4317 O O . THR A 1 546 ? 22.266 -21.812 -6.91 1 95.31 546 THR A O 1
ATOM 4320 N N . ALA A 1 547 ? 21.562 -23.812 -7.652 1 94.75 547 ALA A N 1
ATOM 4321 C CA . ALA A 1 547 ? 22.906 -24.141 -8.133 1 94.75 547 ALA A CA 1
ATOM 4322 C C . ALA A 1 547 ? 23.312 -23.234 -9.289 1 94.75 547 ALA A C 1
ATOM 4324 O O . ALA A 1 547 ? 24.453 -22.766 -9.344 1 94.75 547 ALA A O 1
ATOM 4325 N N . VAL A 1 548 ? 22.344 -23.016 -10.164 1 95.38 548 VAL A N 1
ATOM 4326 C CA . VAL A 1 548 ? 22.641 -22.141 -11.305 1 95.38 548 VAL A CA 1
ATOM 4327 C C . VAL A 1 548 ? 22.891 -20.719 -10.812 1 95.38 548 VAL A C 1
ATOM 4329 O O . VAL A 1 548 ? 23.797 -20.031 -11.312 1 95.38 548 VAL A O 1
ATOM 4332 N N . PHE A 1 549 ? 22.172 -20.281 -9.836 1 95.88 549 PHE A N 1
ATOM 4333 C CA . PHE A 1 549 ? 22.328 -18.922 -9.32 1 95.88 549 PHE A CA 1
ATOM 4334 C C . PHE A 1 549 ? 23.672 -18.781 -8.602 1 95.88 549 PHE A C 1
ATOM 4336 O O . PHE A 1 549 ? 24.375 -17.797 -8.789 1 95.88 549 PHE A O 1
ATOM 4343 N N . VAL A 1 550 ? 24.078 -19.719 -7.77 1 96.12 550 VAL A N 1
ATOM 4344 C CA . VAL A 1 550 ? 25.344 -19.688 -7.047 1 96.12 550 VAL A CA 1
ATOM 4345 C C . VAL A 1 550 ? 26.5 -19.734 -8.039 1 96.12 550 VAL A C 1
ATOM 4347 O O . VAL A 1 550 ? 27.453 -18.953 -7.926 1 96.12 550 VAL A O 1
ATOM 4350 N N . ALA A 1 551 ? 26.391 -20.578 -9.031 1 95.94 551 ALA A N 1
ATOM 4351 C CA . ALA A 1 551 ? 27.422 -20.625 -10.062 1 95.94 551 ALA A CA 1
ATOM 4352 C C . ALA A 1 551 ? 27.484 -19.328 -10.852 1 95.94 551 ALA A C 1
ATOM 4354 O O . ALA A 1 551 ? 28.562 -18.844 -11.172 1 95.94 551 ALA A O 1
ATOM 4355 N N . GLY A 1 552 ? 26.281 -18.797 -11.133 1 95.31 552 GLY A N 1
ATOM 4356 C CA . GLY A 1 552 ? 26.234 -17.531 -11.828 1 95.31 552 GLY A CA 1
ATOM 4357 C C . GLY A 1 552 ? 26.875 -16.391 -11.055 1 95.31 552 GLY A C 1
ATOM 4358 O O . GLY A 1 552 ? 27.516 -15.523 -11.633 1 95.31 552 GLY A O 1
ATOM 4359 N N . CYS A 1 553 ? 26.766 -16.422 -9.758 1 96.06 553 CYS A N 1
ATOM 4360 C CA . CYS A 1 553 ? 27.375 -15.398 -8.914 1 96.06 553 CYS A CA 1
ATOM 4361 C C . CYS A 1 553 ? 28.891 -15.492 -8.961 1 96.06 553 CYS A C 1
ATOM 4363 O O . CYS A 1 553 ? 29.578 -14.477 -9.039 1 96.06 553 CYS A O 1
ATOM 4365 N N . PHE A 1 554 ? 29.469 -16.672 -8.977 1 96.31 554 PHE A N 1
ATOM 4366 C CA . PHE A 1 554 ? 30.922 -16.844 -9.031 1 96.31 554 PHE A CA 1
ATOM 4367 C C . PHE A 1 554 ? 31.453 -16.469 -10.406 1 96.31 554 PHE A C 1
ATOM 4369 O O . PHE A 1 554 ? 32.531 -15.867 -10.523 1 96.31 554 PHE A O 1
ATOM 4376 N N . VAL A 1 555 ? 30.719 -16.812 -11.414 1 95.56 555 VAL A N 1
ATOM 4377 C CA . VAL A 1 555 ? 31.125 -16.422 -12.766 1 95.56 555 VAL A CA 1
ATOM 4378 C C . VAL A 1 555 ? 31.094 -14.906 -12.891 1 95.56 555 VAL A C 1
ATOM 4380 O O . VAL A 1 555 ? 32.031 -14.312 -13.461 1 95.56 555 VAL A O 1
ATOM 4383 N N . LEU A 1 556 ? 30.078 -14.336 -12.312 1 93.88 556 LEU A N 1
ATOM 4384 C CA . LEU A 1 556 ? 29.984 -12.883 -12.352 1 93.88 556 LEU A CA 1
ATOM 4385 C C . LEU A 1 556 ? 31.141 -12.242 -11.578 1 93.88 556 LEU A C 1
ATOM 4387 O O . LEU A 1 556 ? 31.688 -11.227 -12 1 93.88 556 LEU A O 1
ATOM 4391 N N . ALA A 1 557 ? 31.516 -12.852 -10.484 1 95.06 557 ALA A N 1
ATOM 4392 C CA . ALA A 1 557 ? 32.625 -12.336 -9.688 1 95.06 557 ALA A CA 1
ATOM 4393 C C . ALA A 1 557 ? 33.938 -12.414 -10.461 1 95.06 557 ALA A C 1
ATOM 4395 O O . ALA A 1 557 ? 34.719 -11.461 -10.461 1 95.06 557 ALA A O 1
ATOM 4396 N N . VAL A 1 558 ? 34.188 -13.414 -11.234 1 94.56 558 VAL A N 1
ATOM 4397 C CA . VAL A 1 558 ? 35.406 -13.602 -12 1 94.56 558 VAL A CA 1
ATOM 4398 C C . VAL A 1 558 ? 35.406 -12.648 -13.195 1 94.56 558 VAL A C 1
ATOM 4400 O O . VAL A 1 558 ? 36.438 -12 -13.461 1 94.56 558 VAL A O 1
ATOM 4403 N N . VAL A 1 559 ? 34.312 -12.539 -13.82 1 92.5 559 VAL A N 1
ATOM 4404 C CA . VAL A 1 559 ? 34.219 -11.656 -14.984 1 92.5 559 VAL A CA 1
ATOM 4405 C C . VAL A 1 559 ? 34.469 -10.211 -14.555 1 92.5 559 VAL A C 1
ATOM 4407 O O . VAL A 1 559 ? 35.188 -9.477 -15.234 1 92.5 559 VAL A O 1
ATOM 4410 N N . MET A 1 560 ? 33.906 -9.852 -13.43 1 91.56 560 MET A N 1
ATOM 4411 C CA . MET A 1 560 ? 34.031 -8.477 -12.969 1 91.56 560 MET A CA 1
ATOM 4412 C C . MET A 1 560 ? 35.438 -8.219 -12.406 1 91.56 560 MET A C 1
ATOM 4414 O O . MET A 1 560 ? 35.875 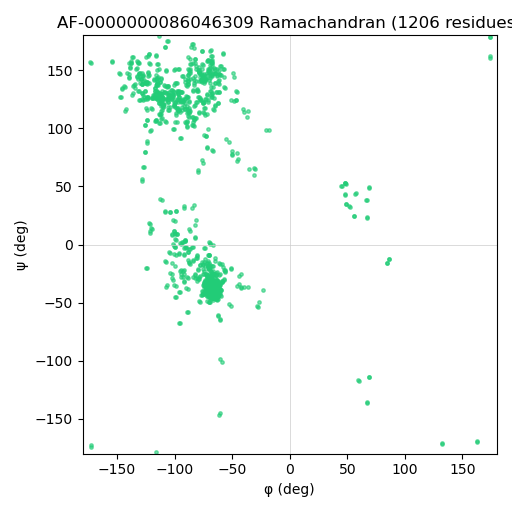-7.074 -12.344 1 91.56 560 MET A O 1
ATOM 4418 N N . TYR A 1 561 ? 36.125 -9.25 -12.031 1 88.94 561 TYR A N 1
ATOM 4419 C CA . TYR A 1 561 ? 37.5 -9.102 -11.539 1 88.94 561 TYR A CA 1
ATOM 4420 C C . TYR A 1 561 ? 38.469 -8.961 -12.695 1 88.94 561 TYR A C 1
ATOM 4422 O O . TYR A 1 561 ? 39.469 -8.211 -12.602 1 88.94 561 TYR A O 1
ATOM 4430 N N . VAL A 1 562 ? 38.188 -9.586 -13.852 1 91.19 562 VAL A N 1
ATOM 4431 C CA . VAL A 1 562 ? 39.094 -9.594 -14.984 1 91.19 562 VAL A CA 1
ATOM 4432 C C . VAL A 1 562 ? 38.844 -8.383 -15.875 1 91.19 562 VAL A C 1
ATOM 4434 O O . VAL A 1 562 ? 39.781 -7.75 -16.375 1 91.19 562 VAL A O 1
ATOM 4437 N N . MET A 1 563 ? 37.562 -8.094 -15.984 1 91.69 563 MET A N 1
ATOM 4438 C CA . MET A 1 563 ? 37.219 -6.969 -16.844 1 91.69 563 MET A CA 1
ATOM 4439 C C . MET A 1 563 ? 36.969 -5.711 -16.016 1 91.69 563 MET A C 1
ATOM 4441 O O . MET A 1 563 ? 36.312 -5.773 -14.961 1 91.69 563 MET A O 1
ATOM 4445 N N . PRO A 1 564 ? 37.531 -4.652 -16.641 1 87.75 564 PRO A N 1
ATOM 4446 C CA . PRO A 1 564 ? 37.281 -3.406 -15.914 1 87.75 564 PRO A CA 1
ATOM 4447 C C . PRO A 1 564 ? 35.781 -3.086 -15.836 1 87.75 564 PRO A C 1
ATOM 4449 O O . PRO A 1 564 ? 35.031 -3.344 -16.797 1 87.75 564 PRO A O 1
ATOM 4452 N N . ALA A 1 565 ? 35.312 -2.619 -14.68 1 86.44 565 ALA A N 1
ATOM 4453 C CA . ALA A 1 565 ? 33.906 -2.346 -14.398 1 86.44 565 ALA A CA 1
ATOM 4454 C C . ALA A 1 565 ? 33.312 -1.352 -15.398 1 86.44 565 ALA A C 1
ATOM 4456 O O . ALA A 1 565 ? 32.125 -1.426 -15.75 1 86.44 565 ALA A O 1
ATOM 4457 N N . ARG A 1 566 ? 34.125 -0.411 -15.938 1 87.62 566 ARG A N 1
ATOM 4458 C CA . ARG A 1 566 ? 33.656 0.59 -16.891 1 87.62 566 ARG A CA 1
ATOM 4459 C C . ARG A 1 566 ? 33.25 -0.059 -18.203 1 87.62 566 ARG A C 1
ATOM 4461 O O . ARG A 1 566 ? 32.219 0.324 -18.797 1 87.62 566 ARG A O 1
ATOM 4468 N N . MET A 1 567 ? 33.969 -0.996 -18.562 1 89.31 567 MET A N 1
ATOM 4469 C CA . MET A 1 567 ? 33.656 -1.663 -19.828 1 89.31 567 MET A CA 1
ATOM 4470 C C . MET A 1 567 ? 32.375 -2.496 -19.719 1 89.31 567 MET A C 1
ATOM 4472 O O . MET A 1 567 ? 31.562 -2.531 -20.641 1 89.31 567 MET A O 1
ATOM 4476 N N . VAL A 1 568 ? 32.281 -3.135 -18.609 1 88.94 568 VAL A N 1
ATOM 4477 C CA . VAL A 1 568 ? 31.078 -3.938 -18.391 1 88.94 568 VAL A CA 1
ATOM 4478 C C . VAL A 1 568 ? 29.844 -3.031 -18.344 1 88.94 568 VAL A C 1
ATOM 4480 O O . VAL A 1 568 ? 28.797 -3.375 -18.875 1 88.94 568 VAL A O 1
ATOM 4483 N N . ALA A 1 569 ? 29.953 -1.896 -17.703 1 89.56 569 ALA A N 1
ATOM 4484 C CA . ALA A 1 569 ? 28.844 -0.949 -17.609 1 89.56 569 ALA A CA 1
ATOM 4485 C C . ALA A 1 569 ? 28.469 -0.41 -18.984 1 89.56 569 ALA A C 1
ATOM 4487 O O . ALA A 1 569 ? 27.281 -0.219 -19.281 1 89.56 569 ALA A O 1
ATOM 4488 N N . VAL A 1 570 ? 29.484 -0.193 -19.891 1 91 570 VAL A N 1
ATOM 4489 C CA . VAL A 1 570 ? 29.219 0.31 -21.234 1 91 570 VAL A CA 1
ATOM 4490 C C . VAL A 1 570 ? 28.453 -0.743 -22.031 1 91 570 VAL A C 1
ATOM 4492 O O . VAL A 1 570 ? 27.469 -0.43 -22.703 1 91 570 VAL A O 1
ATOM 4495 N N . VAL A 1 571 ? 28.844 -1.979 -21.859 1 90.56 571 VAL A N 1
ATOM 4496 C CA . VAL A 1 571 ? 28.188 -3.057 -22.594 1 90.56 571 VAL A CA 1
ATOM 4497 C C . VAL A 1 571 ? 26.766 -3.25 -22.094 1 90.56 571 VAL A C 1
ATOM 4499 O O . VAL A 1 571 ? 25.844 -3.436 -22.891 1 90.56 571 VAL A O 1
ATOM 4502 N N . ALA A 1 572 ? 26.625 -3.17 -20.828 1 89.75 572 ALA A N 1
ATOM 4503 C CA . ALA A 1 572 ? 25.297 -3.316 -20.25 1 89.75 572 ALA A CA 1
ATOM 4504 C C . ALA A 1 572 ? 24.375 -2.178 -20.688 1 89.75 572 ALA A C 1
ATOM 4506 O O . ALA A 1 572 ? 23.203 -2.404 -21.016 1 89.75 572 ALA A O 1
ATOM 4507 N N . ALA A 1 573 ? 24.859 -0.973 -20.75 1 91.19 573 ALA A N 1
ATOM 4508 C CA . ALA A 1 573 ? 24.078 0.188 -21.156 1 91.19 573 ALA A CA 1
ATOM 4509 C C . ALA A 1 573 ? 23.688 0.11 -22.625 1 91.19 573 ALA A C 1
ATOM 4511 O O . ALA A 1 573 ? 22.531 0.398 -22.984 1 91.19 573 ALA A O 1
ATOM 4512 N N . PHE A 1 574 ? 24.594 -0.36 -23.391 1 89.62 574 PHE A N 1
ATOM 4513 C CA . PHE A 1 574 ? 24.312 -0.463 -24.812 1 89.62 574 PHE A CA 1
ATOM 4514 C C . PHE A 1 574 ? 23.359 -1.617 -25.094 1 89.62 574 PHE A C 1
ATOM 4516 O O . PHE A 1 574 ? 22.547 -1.548 -26.016 1 89.62 574 PHE A O 1
ATOM 4523 N N . TYR A 1 575 ? 23.5 -2.637 -24.266 1 89.31 575 TYR A N 1
ATOM 4524 C CA . TYR A 1 575 ? 22.547 -3.736 -24.406 1 89.31 575 TYR A CA 1
ATOM 4525 C C . TYR A 1 575 ? 21.141 -3.291 -24.031 1 89.31 575 TYR A C 1
ATOM 4527 O O . TYR A 1 575 ? 20.156 -3.67 -24.672 1 89.31 575 TYR A O 1
ATOM 4535 N N . PHE A 1 576 ? 21.016 -2.463 -23.109 1 87.69 576 PHE A N 1
ATOM 4536 C CA . PHE A 1 576 ? 19.734 -1.974 -22.641 1 87.69 576 PHE A CA 1
ATOM 4537 C C . PHE A 1 576 ? 19.109 -1.021 -23.656 1 87.69 576 PHE A C 1
ATOM 4539 O O . PHE A 1 576 ? 17.906 -1.048 -23.875 1 87.69 576 PHE A O 1
ATOM 4546 N N . MET A 1 577 ? 19.953 -0.207 -24.312 1 89.56 577 MET A N 1
ATOM 4547 C CA . MET A 1 577 ? 19.438 0.78 -25.266 1 89.56 577 MET A CA 1
ATOM 4548 C C . MET A 1 577 ? 19.562 0.278 -26.688 1 89.56 577 MET A C 1
ATOM 4550 O O . MET A 1 577 ? 19.578 1.072 -27.641 1 89.56 577 MET A O 1
ATOM 4554 N N . ARG A 1 578 ? 19.516 -0.983 -26.828 1 89 578 ARG A N 1
ATOM 4555 C CA . ARG A 1 578 ? 19.688 -1.553 -28.156 1 89 578 ARG A CA 1
ATOM 4556 C C . ARG A 1 578 ? 18.484 -1.269 -29.047 1 89 578 ARG A C 1
ATOM 4558 O O . ARG A 1 578 ? 17.391 -1.011 -28.531 1 89 578 ARG A O 1
ATOM 4565 N N . HIS A 1 579 ? 18.734 -1.349 -30.328 1 88.56 579 HIS A N 1
ATOM 4566 C CA . HIS A 1 579 ? 17.703 -1.098 -31.312 1 88.56 579 HIS A CA 1
ATOM 4567 C C . HIS A 1 579 ? 16.594 -2.143 -31.234 1 88.56 579 HIS A C 1
ATOM 4569 O O . HIS A 1 579 ? 16.859 -3.316 -30.969 1 88.56 579 HIS A O 1
ATOM 4575 N N . PRO A 1 580 ? 15.289 -1.703 -31.359 1 87.62 580 PRO A N 1
ATOM 4576 C CA . PRO A 1 580 ? 14.141 -2.605 -31.203 1 87.62 580 PRO A CA 1
ATOM 4577 C C . PRO A 1 580 ? 14.164 -3.764 -32.188 1 87.62 580 PRO A C 1
ATOM 4579 O O . PRO A 1 580 ? 13.531 -4.797 -31.953 1 87.62 580 PRO A O 1
ATOM 4582 N N . VAL A 1 581 ? 14.938 -3.654 -33.219 1 87.19 581 VAL A N 1
ATOM 4583 C CA . VAL A 1 581 ? 15.023 -4.73 -34.219 1 87.19 581 VAL A CA 1
ATOM 4584 C C . VAL A 1 581 ? 15.703 -5.945 -33.594 1 87.19 581 VAL A C 1
ATOM 4586 O O . VAL A 1 581 ? 15.414 -7.086 -33.969 1 87.19 581 VAL A O 1
ATOM 4589 N N . PHE A 1 582 ? 16.469 -5.684 -32.562 1 85.25 582 PHE A N 1
ATOM 4590 C CA . PHE A 1 582 ? 17.219 -6.766 -31.922 1 85.25 582 PHE A CA 1
ATOM 4591 C C . PHE A 1 582 ? 16.5 -7.266 -30.672 1 85.25 582 PHE A C 1
ATOM 4593 O O . PHE A 1 582 ? 17 -8.141 -29.969 1 85.25 582 PHE A O 1
ATOM 4600 N N . ARG A 1 583 ? 15.289 -6.68 -30.438 1 84.31 583 ARG A N 1
ATOM 4601 C CA . ARG A 1 583 ? 14.57 -7.094 -29.234 1 84.31 583 ARG A CA 1
ATOM 4602 C C . ARG A 1 583 ? 13.312 -7.883 -29.594 1 84.31 583 ARG A C 1
ATOM 4604 O O . ARG A 1 583 ? 12.539 -7.477 -30.453 1 84.31 583 ARG A O 1
ATOM 4611 N N . GLY A 1 584 ? 13.141 -9.078 -29.188 1 80.31 584 GLY A N 1
ATOM 4612 C CA . GLY A 1 584 ? 11.938 -9.875 -29.375 1 80.31 584 GLY A CA 1
ATOM 4613 C C . GLY A 1 584 ? 10.875 -9.609 -28.328 1 80.31 584 GLY A C 1
ATOM 4614 O O . GLY A 1 584 ? 11.156 -8.977 -27.297 1 80.31 584 GLY A O 1
ATOM 4615 N N . PRO A 1 585 ? 9.648 -9.867 -28.594 1 84.44 585 PRO A N 1
ATOM 4616 C CA . PRO A 1 585 ? 8.547 -9.633 -27.656 1 84.44 585 PRO A CA 1
ATOM 4617 C C . PRO A 1 585 ? 8.578 -10.578 -26.453 1 84.44 585 PRO A C 1
ATOM 4619 O O . PRO A 1 585 ? 7.82 -10.391 -25.5 1 84.44 585 PRO A O 1
ATOM 4622 N N . MET A 1 586 ? 9.562 -11.43 -26.406 1 88.81 586 MET A N 1
ATOM 4623 C CA . MET A 1 586 ? 9.625 -12.391 -25.312 1 88.81 586 MET A CA 1
ATOM 4624 C C . MET A 1 586 ? 10.359 -11.805 -24.109 1 88.81 586 MET A C 1
ATOM 4626 O O . MET A 1 586 ? 11.25 -10.969 -24.266 1 88.81 586 MET A O 1
ATOM 4630 N N . PRO A 1 587 ? 9.922 -12.234 -22.953 1 91.06 587 PRO A N 1
ATOM 4631 C CA . PRO A 1 587 ? 10.625 -11.766 -21.766 1 91.06 587 PRO A CA 1
ATOM 4632 C C . PRO A 1 587 ? 12.07 -12.258 -21.703 1 91.06 587 PRO A C 1
ATOM 4634 O O . PRO A 1 587 ? 12.383 -13.328 -22.234 1 91.06 587 PRO A O 1
ATOM 4637 N N . PRO A 1 588 ? 12.914 -11.438 -21.125 1 90.81 588 PRO A N 1
ATOM 4638 C CA . PRO A 1 588 ? 14.312 -11.852 -21 1 90.81 588 PRO A CA 1
ATOM 4639 C C . PRO A 1 588 ? 14.477 -13.125 -20.172 1 90.81 588 PRO A C 1
ATOM 4641 O O . PRO A 1 588 ? 13.617 -13.445 -19.344 1 90.81 588 PRO A O 1
ATOM 4644 N N . PRO A 1 589 ? 15.57 -13.867 -20.438 1 92.62 589 PRO A N 1
ATOM 4645 C CA . PRO A 1 589 ? 15.797 -15.156 -19.781 1 92.62 589 PRO A CA 1
ATOM 4646 C C . PRO A 1 589 ? 15.867 -15.023 -18.25 1 92.62 589 PRO A C 1
ATOM 4648 O O . PRO A 1 589 ? 15.438 -15.922 -17.531 1 92.62 589 PRO A O 1
ATOM 4651 N N . ALA A 1 590 ? 16.344 -13.898 -17.75 1 91 590 ALA A N 1
ATOM 4652 C CA . ALA A 1 590 ? 16.453 -13.727 -16.312 1 91 590 ALA A CA 1
ATOM 4653 C C . ALA A 1 590 ? 15.086 -13.664 -15.656 1 91 590 ALA A C 1
ATOM 4655 O O . ALA A 1 590 ? 14.883 -14.203 -14.562 1 91 590 ALA A O 1
ATOM 4656 N N . THR A 1 591 ? 14.172 -13.062 -16.359 1 93.12 591 THR A N 1
ATOM 4657 C CA . THR A 1 591 ? 12.82 -12.961 -15.82 1 93.12 591 THR A CA 1
ATOM 4658 C C . THR A 1 591 ? 12.109 -14.312 -15.867 1 93.12 591 THR A C 1
ATOM 4660 O O . THR A 1 591 ? 11.344 -14.641 -14.961 1 93.12 591 THR A O 1
ATOM 4663 N N . ASN A 1 592 ? 12.367 -15.031 -16.891 1 94.75 592 ASN A N 1
ATOM 4664 C CA . ASN A 1 592 ? 11.781 -16.359 -16.984 1 94.75 592 ASN A CA 1
ATOM 4665 C C . ASN A 1 592 ? 12.312 -17.281 -15.883 1 94.75 592 ASN A C 1
ATOM 4667 O O . ASN A 1 592 ? 11.562 -18.078 -15.32 1 94.75 592 ASN A O 1
ATOM 4671 N N . PHE A 1 593 ? 13.625 -17.141 -15.664 1 95.5 593 PHE A N 1
ATOM 4672 C CA . PHE A 1 593 ? 14.25 -17.906 -14.594 1 95.5 593 PHE A CA 1
ATOM 4673 C C . PHE A 1 593 ? 13.633 -17.562 -13.242 1 95.5 593 PHE A C 1
ATOM 4675 O O . PHE A 1 593 ? 13.305 -18.453 -12.461 1 95.5 593 PHE A O 1
ATOM 4682 N N . PHE A 1 594 ? 13.344 -16.344 -13.055 1 94 594 PHE A N 1
ATOM 4683 C CA . PHE A 1 594 ? 12.805 -15.859 -11.789 1 94 594 PHE A CA 1
ATOM 4684 C C . PHE A 1 594 ? 11.367 -16.312 -11.602 1 94 594 PHE A C 1
ATOM 4686 O O . PHE A 1 594 ? 10.969 -16.703 -10.5 1 94 594 PHE A O 1
ATOM 4693 N N . ARG A 1 595 ? 10.586 -16.422 -12.617 1 92.38 595 ARG A N 1
ATOM 4694 C CA . ARG A 1 595 ? 9.164 -16.75 -12.539 1 92.38 595 ARG A CA 1
ATOM 4695 C C . ARG A 1 595 ? 8.953 -18.234 -12.305 1 92.38 595 ARG A C 1
ATOM 4697 O O . ARG A 1 595 ? 7.863 -18.656 -11.914 1 92.38 595 ARG A O 1
ATOM 4704 N N . ARG A 1 596 ? 9.961 -19 -12.555 1 94.38 596 ARG A N 1
ATOM 4705 C CA . ARG A 1 596 ? 9.836 -20.438 -12.391 1 94.38 596 ARG A CA 1
ATOM 4706 C C . ARG A 1 596 ? 10.172 -20.859 -10.961 1 94.38 596 ARG A C 1
ATOM 4708 O O . ARG A 1 596 ? 9.961 -22.016 -10.578 1 94.38 596 ARG A O 1
ATOM 4715 N N . LEU A 1 597 ? 10.617 -19.953 -10.188 1 94.38 597 LEU A N 1
ATOM 4716 C CA . LEU A 1 597 ? 11.031 -20.281 -8.828 1 94.38 597 LEU A CA 1
ATOM 4717 C C . LEU A 1 597 ? 9.82 -20.531 -7.934 1 94.38 597 LEU A C 1
ATOM 4719 O O . LEU A 1 597 ? 8.742 -19.969 -8.164 1 94.38 597 LEU A O 1
ATOM 4723 N N . PRO A 1 598 ? 9.992 -21.438 -7.016 1 92.44 598 PRO A N 1
ATOM 4724 C CA . PRO A 1 598 ? 8.867 -21.781 -6.141 1 92.44 598 PRO A CA 1
ATOM 4725 C C . PRO A 1 598 ? 8.508 -20.656 -5.164 1 92.44 598 PRO A C 1
ATOM 4727 O O . PRO A 1 598 ? 9.359 -19.828 -4.832 1 92.44 598 PRO A O 1
ATOM 4730 N N . SER A 1 599 ? 7.227 -20.594 -4.855 1 92.5 599 SER A N 1
ATOM 4731 C CA . SER A 1 599 ? 6.684 -19.656 -3.877 1 92.5 599 SER A CA 1
ATOM 4732 C C . SER A 1 599 ? 5.742 -20.359 -2.904 1 92.5 599 SER A C 1
ATOM 4734 O O . SER A 1 599 ? 5.277 -21.469 -3.174 1 92.5 599 SER A O 1
ATOM 4736 N N . LEU A 1 600 ? 5.539 -19.812 -1.768 1 92.06 600 LEU A N 1
ATOM 4737 C CA . LEU A 1 600 ? 4.641 -20.391 -0.771 1 92.06 600 LEU A CA 1
ATOM 4738 C C . LEU A 1 600 ? 3.182 -20.188 -1.172 1 92.06 600 LEU A C 1
ATOM 4740 O O . LEU A 1 600 ? 2.275 -20.703 -0.512 1 92.06 600 LEU A O 1
ATOM 4744 N N . ALA A 1 601 ? 2.936 -19.516 -2.242 1 90.44 601 ALA A N 1
ATOM 4745 C CA . ALA A 1 601 ? 1.569 -19.297 -2.701 1 90.44 601 ALA A CA 1
ATOM 4746 C C . ALA A 1 601 ? 0.881 -20.609 -3.064 1 90.44 601 ALA A C 1
ATOM 4748 O O . ALA A 1 601 ? -0.343 -20.719 -2.969 1 90.44 601 ALA A O 1
ATOM 4749 N N . GLU A 1 602 ? 1.656 -21.594 -3.385 1 89.19 602 GLU A N 1
ATOM 4750 C CA . GLU A 1 602 ? 1.116 -22.906 -3.766 1 89.19 602 GLU A CA 1
ATOM 4751 C C . GLU A 1 602 ? 0.621 -23.672 -2.545 1 89.19 602 GLU A C 1
ATOM 4753 O O . GLU A 1 602 ? -0.192 -24.594 -2.672 1 89.19 602 GLU A O 1
ATOM 4758 N N . ARG A 1 603 ? 1.06 -23.234 -1.428 1 89.75 603 ARG A N 1
ATOM 4759 C CA . ARG A 1 603 ? 0.739 -24 -0.233 1 89.75 603 ARG A CA 1
ATOM 4760 C C . ARG A 1 603 ? -0.054 -23.172 0.766 1 89.75 603 ARG A C 1
ATOM 4762 O O . ARG A 1 603 ? -0.156 -23.531 1.94 1 89.75 603 ARG A O 1
ATOM 4769 N N . ILE A 1 604 ? -0.534 -22.094 0.332 1 88 604 ILE A N 1
ATOM 4770 C CA . ILE A 1 604 ? -1.297 -21.234 1.232 1 88 604 ILE A CA 1
ATOM 4771 C C . ILE A 1 604 ? -2.768 -21.641 1.211 1 88 604 ILE A C 1
ATOM 4773 O O . ILE A 1 604 ? -3.289 -22.062 0.173 1 88 604 ILE A O 1
ATOM 4777 N N . MET A 1 605 ? -3.354 -21.609 2.377 1 84.38 605 MET A N 1
ATOM 4778 C CA . MET A 1 605 ? -4.773 -21.922 2.52 1 84.38 605 MET A CA 1
ATOM 4779 C C . MET A 1 605 ? -5.629 -20.672 2.346 1 84.38 605 MET A C 1
ATOM 4781 O O . MET A 1 605 ? -5.277 -19.594 2.84 1 84.38 605 MET A O 1
ATOM 4785 N N . MET B 1 1 ? 40.5 -43.344 -7.211 1 19.53 1 MET B N 1
ATOM 4786 C CA . MET B 1 1 ? 39.625 -44.406 -6.707 1 19.53 1 MET B CA 1
ATOM 4787 C C . MET B 1 1 ? 38.156 -44 -6.805 1 19.53 1 MET B C 1
ATOM 4789 O O . MET B 1 1 ? 37.781 -42.938 -6.336 1 19.53 1 MET B O 1
ATOM 4793 N N . LEU B 1 2 ? 37.281 -44.594 -7.785 1 18.59 2 LEU B N 1
ATOM 4794 C CA . LEU B 1 2 ? 36.062 -44.281 -8.5 1 18.59 2 LEU B CA 1
ATOM 4795 C C . LEU B 1 2 ? 34.844 -44.531 -7.633 1 18.59 2 LEU B C 1
ATOM 4797 O O . LEU B 1 2 ? 34.562 -45.688 -7.262 1 18.59 2 LEU B O 1
ATOM 4801 N N . ALA B 1 3 ? 34.625 -43.875 -6.527 1 22.28 3 ALA B N 1
ATOM 4802 C CA . ALA B 1 3 ? 33.688 -44.375 -5.527 1 22.28 3 ALA B CA 1
ATOM 4803 C C . ALA B 1 3 ? 32.312 -44.625 -6.152 1 22.28 3 ALA B C 1
ATOM 4805 O O . ALA B 1 3 ? 31.734 -43.719 -6.777 1 22.28 3 ALA B O 1
ATOM 4806 N N . THR B 1 4 ? 32.031 -45.875 -6.672 1 22.2 4 THR B N 1
ATOM 4807 C CA . THR B 1 4 ? 30.875 -46.594 -7.191 1 22.2 4 THR B CA 1
ATOM 4808 C C . THR B 1 4 ? 29.672 -46.406 -6.262 1 22.2 4 THR B C 1
ATOM 4810 O O . THR B 1 4 ? 29.75 -46.75 -5.082 1 22.2 4 THR B O 1
ATOM 4813 N N . TRP B 1 5 ? 29.062 -45.312 -6.367 1 24.77 5 TRP B N 1
ATOM 4814 C CA . TRP B 1 5 ? 27.906 -44.938 -5.574 1 24.77 5 TRP B CA 1
ATOM 4815 C C . TRP B 1 5 ? 26.844 -46.031 -5.59 1 24.77 5 TRP B C 1
ATOM 4817 O O . TRP B 1 5 ? 26.375 -46.438 -6.656 1 24.77 5 TRP B O 1
ATOM 4827 N N . VAL B 1 6 ? 26.969 -47.156 -4.832 1 26.27 6 VAL B N 1
ATOM 4828 C CA . VAL B 1 6 ? 26.156 -48.344 -4.535 1 26.27 6 VAL B CA 1
ATOM 4829 C C . VAL B 1 6 ? 24.719 -47.906 -4.211 1 26.27 6 VAL B C 1
ATOM 4831 O O . VAL B 1 6 ? 24.5 -46.938 -3.484 1 26.27 6 VAL B O 1
ATOM 4834 N N . GLY B 1 7 ? 23.688 -48.406 -4.902 1 27.42 7 GLY B N 1
ATOM 4835 C CA . GLY B 1 7 ? 22.25 -48.5 -5.113 1 27.42 7 GLY B CA 1
ATOM 4836 C C . GLY B 1 7 ? 21.469 -48.688 -3.83 1 27.42 7 GLY B C 1
ATOM 4837 O O . GLY B 1 7 ? 21.688 -49.688 -3.119 1 27.42 7 GLY B O 1
ATOM 4838 N N . THR B 1 8 ? 21.297 -47.781 -3.002 1 27.66 8 THR B N 1
ATOM 4839 C CA . THR B 1 8 ? 20.703 -48.094 -1.701 1 27.66 8 THR B CA 1
ATOM 4840 C C . THR B 1 8 ? 19.438 -48.938 -1.857 1 27.66 8 THR B C 1
ATOM 4842 O O . THR B 1 8 ? 18.844 -48.969 -2.936 1 27.66 8 THR B O 1
ATOM 4845 N N . GLN B 1 9 ? 19.047 -49.969 -0.947 1 27.41 9 GLN B N 1
ATOM 4846 C CA . GLN B 1 9 ? 18 -50.969 -0.729 1 27.41 9 GLN B CA 1
ATOM 4847 C C . GLN B 1 9 ? 16.609 -50.375 -0.985 1 27.41 9 GLN B C 1
ATOM 4849 O O . GLN B 1 9 ? 15.68 -51.094 -1.323 1 27.41 9 GLN B O 1
ATOM 4854 N N . ALA B 1 10 ? 16.344 -49.188 -0.717 1 29.92 10 ALA B N 1
ATOM 4855 C CA . ALA B 1 10 ? 15 -48.656 -0.842 1 29.92 10 ALA B CA 1
ATOM 4856 C C . ALA B 1 10 ? 14.539 -48.656 -2.297 1 29.92 10 ALA B C 1
ATOM 4858 O O . ALA B 1 10 ? 13.391 -48.312 -2.592 1 29.92 10 ALA B O 1
ATOM 4859 N N . ASP B 1 11 ? 15.32 -48.875 -3.264 1 30.81 11 ASP B N 1
ATOM 4860 C CA . ASP B 1 11 ? 15 -49.031 -4.676 1 30.81 11 ASP B CA 1
ATOM 4861 C C . ASP B 1 11 ? 14.18 -50.312 -4.891 1 30.81 11 ASP B C 1
ATOM 4863 O O . ASP B 1 11 ? 13.297 -50.344 -5.758 1 30.81 11 ASP B O 1
ATOM 4867 N N . GLU B 1 12 ? 14.555 -51.469 -4.344 1 32.22 12 GLU B N 1
ATOM 4868 C CA . GLU B 1 12 ? 13.906 -52.781 -4.504 1 32.22 12 GLU B CA 1
ATOM 4869 C C . GLU B 1 12 ? 12.5 -52.75 -3.922 1 32.22 12 GLU B C 1
ATOM 4871 O O . GLU B 1 12 ? 11.617 -53.469 -4.398 1 32.22 12 GLU B O 1
ATOM 4876 N N . SER B 1 13 ? 12.273 -52.031 -2.85 1 32.78 13 SER B N 1
ATOM 4877 C CA . SER B 1 13 ? 10.969 -52.125 -2.201 1 32.78 13 SER B CA 1
ATOM 4878 C C . SER B 1 13 ? 9.898 -51.406 -3.031 1 32.78 13 SER B C 1
ATOM 4880 O O . SER B 1 13 ? 8.703 -51.562 -2.768 1 32.78 13 SER B O 1
ATOM 4882 N N . PHE B 1 14 ? 10.242 -50.562 -3.906 1 35.19 14 PHE B N 1
ATOM 4883 C CA . PHE B 1 14 ? 9.227 -49.938 -4.758 1 35.19 14 PHE B CA 1
ATOM 4884 C C . PHE B 1 14 ? 8.562 -51 -5.637 1 35.19 14 PHE B C 1
ATOM 4886 O O . PHE B 1 14 ? 7.34 -51 -5.793 1 35.19 14 PHE B O 1
ATOM 4893 N N . ALA B 1 15 ? 9.258 -51.906 -6.312 1 35.44 15 ALA B N 1
ATOM 4894 C CA . ALA B 1 15 ? 8.656 -52.969 -7.137 1 35.44 15 ALA B CA 1
ATOM 4895 C C . ALA B 1 15 ? 7.812 -53.906 -6.289 1 35.44 15 ALA B C 1
ATOM 4897 O O . ALA B 1 15 ? 6.758 -54.375 -6.734 1 35.44 15 ALA B O 1
ATOM 4898 N N . GLU B 1 16 ? 8.305 -54.375 -5.148 1 34.69 16 GLU B N 1
ATOM 4899 C CA . GLU B 1 16 ? 7.625 -55.438 -4.379 1 34.69 16 GLU B CA 1
ATOM 4900 C C . GLU B 1 16 ? 6.336 -54.906 -3.754 1 34.69 16 GLU B C 1
ATOM 4902 O O . GLU B 1 16 ? 5.344 -55.625 -3.658 1 34.69 16 GLU B O 1
ATOM 4907 N N . ALA B 1 17 ? 6.363 -53.688 -3.156 1 36.81 17 ALA B N 1
ATOM 4908 C CA . ALA B 1 17 ? 5.113 -53.188 -2.6 1 36.81 17 ALA B CA 1
ATOM 4909 C C . ALA B 1 17 ? 4.066 -52.969 -3.693 1 36.81 17 ALA B C 1
ATOM 4911 O O . ALA B 1 17 ? 2.865 -53.094 -3.439 1 36.81 17 ALA B O 1
ATOM 4912 N N . TRP B 1 18 ? 4.441 -52.656 -4.926 1 39.62 18 TRP B N 1
ATOM 4913 C CA . TRP B 1 18 ? 3.529 -52.438 -6.043 1 39.62 18 TRP B CA 1
ATOM 4914 C C . TRP B 1 18 ? 2.969 -53.75 -6.559 1 39.62 18 TRP B C 1
ATOM 4916 O O . TRP B 1 18 ? 1.831 -53.812 -7.031 1 39.62 18 TRP B O 1
ATOM 4926 N N . LYS B 1 19 ? 3.648 -54.938 -6.758 1 39.34 19 LYS B N 1
ATOM 4927 C CA . LYS B 1 19 ? 3.178 -56.219 -7.285 1 39.34 19 LYS B CA 1
ATOM 4928 C C . LYS B 1 19 ? 2.105 -56.844 -6.383 1 39.34 19 LYS B C 1
ATOM 4930 O O . LYS B 1 19 ? 1.357 -57.719 -6.805 1 39.34 19 LYS B O 1
ATOM 4935 N N . ALA B 1 20 ? 2.184 -56.625 -5.145 1 35.72 20 ALA B N 1
ATOM 4936 C CA . ALA B 1 20 ? 1.27 -57.5 -4.402 1 35.72 20 ALA B CA 1
ATOM 4937 C C . ALA B 1 20 ? -0.181 -57.219 -4.789 1 35.72 20 ALA B C 1
ATOM 4939 O O . ALA B 1 20 ? -0.976 -58.156 -4.941 1 35.72 20 ALA B O 1
ATOM 4940 N N . ASP B 1 21 ? -0.845 -55.969 -4.598 1 36.09 21 ASP B N 1
ATOM 4941 C CA . ASP B 1 21 ? -2.297 -56 -4.746 1 36.09 21 ASP B CA 1
ATOM 4942 C C . ASP B 1 21 ? -2.697 -55.938 -6.219 1 36.09 21 ASP B C 1
ATOM 4944 O O . ASP B 1 21 ? -3.299 -54.969 -6.672 1 36.09 21 ASP B O 1
ATOM 4948 N N . ALA B 1 22 ? -2.105 -56.188 -7.234 1 36.44 22 ALA B N 1
ATOM 4949 C CA . ALA B 1 22 ? -2.557 -56.469 -8.594 1 36.44 22 ALA B CA 1
ATOM 4950 C C . ALA B 1 22 ? -3.777 -57.406 -8.594 1 36.44 22 ALA B C 1
ATOM 4952 O O . ALA B 1 22 ? -4.398 -57.625 -9.633 1 36.44 22 ALA B O 1
ATOM 4953 N N . ALA B 1 23 ? -4.035 -58.188 -7.691 1 34.97 23 ALA B N 1
ATOM 4954 C CA . ALA B 1 23 ? -5.141 -59.156 -7.812 1 34.97 23 ALA B CA 1
ATOM 4955 C C . ALA B 1 23 ? -6.488 -58.438 -7.723 1 34.97 23 ALA B C 1
ATOM 4957 O O . ALA B 1 23 ? -7.52 -58.969 -8.109 1 34.97 23 ALA B O 1
ATOM 4958 N N . SER B 1 24 ? -6.75 -57.531 -6.727 1 38.31 24 SER B N 1
ATOM 4959 C CA . SER B 1 24 ? -8.125 -57.062 -6.641 1 38.31 24 SER B CA 1
ATOM 4960 C C . SER B 1 24 ? -8.453 -56.094 -7.773 1 38.31 24 SER B C 1
ATOM 4962 O O . SER B 1 24 ? -7.641 -55.219 -8.109 1 38.31 24 SER B O 1
ATOM 4964 N N . THR B 1 25 ? -9.297 -56.312 -8.805 1 39.22 25 THR B N 1
ATOM 4965 C CA . THR B 1 25 ? -9.883 -55.781 -10.023 1 39.22 25 THR B CA 1
ATOM 4966 C C . THR B 1 25 ? -10.141 -54.281 -9.891 1 39.22 25 THR B C 1
ATOM 4968 O O . THR B 1 25 ? -10.516 -53.625 -10.867 1 39.22 25 THR B O 1
ATOM 4971 N N . SER B 1 26 ? -10.547 -53.719 -8.703 1 49.28 26 SER B N 1
ATOM 4972 C CA . SER B 1 26 ? -11.109 -52.375 -8.859 1 49.28 26 SER B CA 1
ATOM 4973 C C . SER B 1 26 ? -10.016 -51.344 -9.07 1 49.28 26 SER B C 1
ATOM 4975 O O . SER B 1 26 ? -9.242 -51.062 -8.148 1 49.28 26 SER B O 1
ATOM 4977 N N . ARG B 1 27 ? -9.312 -51.25 -10.258 1 59.47 27 ARG B N 1
ATOM 4978 C CA . ARG B 1 27 ? -8.156 -50.5 -10.711 1 59.47 27 ARG B CA 1
ATOM 4979 C C . ARG B 1 27 ? -8.469 -49 -10.695 1 59.47 27 ARG B C 1
ATOM 4981 O O . ARG B 1 27 ? -9.633 -48.594 -10.727 1 59.47 27 ARG B O 1
ATOM 4988 N N . SER B 1 28 ? -7.445 -48.094 -10.414 1 73.19 28 SER B N 1
ATOM 4989 C CA . SER B 1 28 ? -7.418 -46.625 -10.547 1 73.19 28 SER B CA 1
ATOM 4990 C C . SER B 1 28 ? -7.984 -46.219 -11.898 1 73.19 28 SER B C 1
ATOM 4992 O O . SER B 1 28 ? -7.898 -46.938 -12.883 1 73.19 28 SER B O 1
ATOM 4994 N N . LYS B 1 29 ? -8.867 -45.25 -11.773 1 83.06 29 LYS B N 1
ATOM 4995 C CA . LYS B 1 29 ? -9.461 -44.688 -12.984 1 83.06 29 LYS B CA 1
ATOM 4996 C C . LYS B 1 29 ? -8.734 -43.406 -13.406 1 83.06 29 LYS B C 1
ATOM 4998 O O . LYS B 1 29 ? -8.367 -42.594 -12.562 1 83.06 29 LYS B O 1
ATOM 5003 N N . ILE B 1 30 ? -8.383 -43.406 -14.672 1 87.69 30 ILE B N 1
ATOM 5004 C CA . ILE B 1 30 ? -7.676 -42.25 -15.234 1 87.69 30 ILE B CA 1
ATOM 5005 C C . ILE B 1 30 ? -8.625 -41.438 -16.125 1 87.69 30 ILE B C 1
ATOM 5007 O O . ILE B 1 30 ? -9.414 -42.031 -16.875 1 87.69 30 ILE B O 1
ATOM 5011 N N . TYR B 1 31 ? -8.633 -40.188 -15.836 1 90.25 31 TYR B N 1
ATOM 5012 C CA . TYR B 1 31 ? -9.43 -39.25 -16.625 1 90.25 31 TYR B CA 1
ATOM 5013 C C . TYR B 1 31 ? -8.547 -38.281 -17.375 1 90.25 31 TYR B C 1
ATOM 5015 O O . TYR B 1 31 ? -7.391 -38.062 -17.016 1 90.25 31 TYR B O 1
ATOM 5023 N N . LEU B 1 32 ? -9.023 -37.812 -18.516 1 89.38 32 LEU B N 1
ATOM 5024 C CA . LEU B 1 32 ? -8.336 -36.781 -19.281 1 89.38 32 LEU B CA 1
ATOM 5025 C C . LEU B 1 32 ? -9.172 -35.531 -19.375 1 89.38 32 LEU B C 1
ATOM 5027 O O . LEU B 1 32 ? -10.367 -35.594 -19.688 1 89.38 32 LEU B O 1
ATOM 5031 N N . SER B 1 33 ? -8.531 -34.469 -18.984 1 90.25 33 SER B N 1
ATOM 5032 C CA . SER B 1 33 ? -9.211 -33.188 -19.141 1 90.25 33 SER B CA 1
ATOM 5033 C C . SER B 1 33 ? -9.391 -32.844 -20.609 1 90.25 33 SER B C 1
ATOM 5035 O O . SER B 1 33 ? -8.562 -33.188 -21.453 1 90.25 33 SER B O 1
ATOM 5037 N N . PRO B 1 34 ? -10.477 -32.156 -20.906 1 90.06 34 PRO B N 1
ATOM 5038 C CA . PRO B 1 34 ? -10.695 -31.75 -22.297 1 90.06 34 PRO B CA 1
ATOM 5039 C C . PRO B 1 34 ? -9.734 -30.656 -22.75 1 90.06 34 PRO B C 1
ATOM 5041 O O . PRO B 1 34 ? -9.18 -29.938 -21.922 1 90.06 34 PRO B O 1
ATOM 5044 N N . LYS B 1 35 ? -9.523 -30.734 -24.031 1 90.81 35 LYS B N 1
ATOM 5045 C CA . LYS B 1 35 ? -8.719 -29.656 -24.609 1 90.81 35 LYS B CA 1
ATOM 5046 C C . LYS B 1 35 ? -9.508 -28.359 -24.688 1 90.81 35 LYS B C 1
ATOM 5048 O O . LYS B 1 35 ? -10.539 -28.297 -25.359 1 90.81 35 LYS B O 1
ATOM 5053 N N . LEU B 1 36 ? -9 -27.375 -23.953 1 94.12 36 LEU B N 1
ATOM 5054 C CA . LEU B 1 36 ? -9.711 -26.094 -23.859 1 94.12 36 LEU B CA 1
ATOM 5055 C C . LEU B 1 36 ? -9.203 -25.109 -24.906 1 94.12 36 LEU B C 1
ATOM 5057 O O . LEU B 1 36 ? -8.016 -25.109 -25.25 1 94.12 36 LEU B O 1
ATOM 5061 N N . TRP B 1 37 ? -10.133 -24.312 -25.406 1 93.69 37 TRP B N 1
ATOM 5062 C CA . TRP B 1 37 ? -9.836 -23.281 -26.391 1 93.69 37 TRP B CA 1
ATOM 5063 C C . TRP B 1 37 ? -10.445 -21.938 -25.984 1 93.69 37 TRP B C 1
ATOM 5065 O O . TRP B 1 37 ? -11.492 -21.906 -25.328 1 93.69 37 TRP B O 1
ATOM 5075 N N . TYR B 1 38 ? -9.742 -20.859 -26.344 1 94.81 38 TYR B N 1
ATOM 5076 C CA . TYR B 1 38 ? -10.352 -19.547 -26.266 1 94.81 38 TYR B CA 1
ATOM 5077 C C . TYR B 1 38 ? -11.07 -19.188 -27.562 1 94.81 38 TYR B C 1
ATOM 5079 O O . TYR B 1 38 ? -10.523 -19.375 -28.656 1 94.81 38 TYR B O 1
ATOM 5087 N N . LEU B 1 39 ? -12.305 -18.828 -27.438 1 94.81 39 LEU B N 1
ATOM 5088 C CA . LEU B 1 39 ? -13.078 -18.312 -28.562 1 94.81 39 LEU B CA 1
ATOM 5089 C C . LEU B 1 39 ? -13.125 -16.781 -28.547 1 94.81 39 LEU B C 1
ATOM 5091 O O . LEU B 1 39 ? -13.695 -16.188 -27.625 1 94.81 39 LEU B O 1
ATOM 5095 N N . ARG B 1 40 ? -12.484 -16.266 -29.484 1 93.81 40 ARG B N 1
ATOM 5096 C CA . ARG B 1 40 ? -12.461 -14.812 -29.594 1 93.81 40 ARG B CA 1
ATOM 5097 C C . ARG B 1 40 ? -13.492 -14.312 -30.594 1 93.81 40 ARG B C 1
ATOM 5099 O O . ARG B 1 40 ? -13.5 -14.734 -31.75 1 93.81 40 ARG B O 1
ATOM 5106 N N . VAL B 1 41 ? -14.398 -13.43 -30.109 1 94.56 41 VAL B N 1
ATOM 5107 C CA . VAL B 1 41 ? -15.438 -12.844 -30.938 1 94.56 41 VAL B CA 1
ATOM 5108 C C . VAL B 1 41 ? -15.25 -11.328 -31.016 1 94.56 41 VAL B C 1
ATOM 5110 O O . VAL B 1 41 ? -15.484 -10.625 -30.031 1 94.56 41 VAL B O 1
ATOM 5113 N N . THR B 1 42 ? -14.797 -10.906 -32.156 1 93.75 42 THR B N 1
ATOM 5114 C CA . THR B 1 42 ? -14.641 -9.469 -32.344 1 93.75 42 THR B CA 1
ATOM 5115 C C . THR B 1 42 ? -15.859 -8.891 -33.062 1 93.75 42 THR B C 1
ATOM 5117 O O . THR B 1 42 ? -16.156 -9.273 -34.188 1 93.75 42 THR B O 1
ATOM 5120 N N . LEU B 1 43 ? -16.547 -8.031 -32.344 1 93.56 43 LEU B N 1
ATOM 5121 C CA . LEU B 1 43 ? -17.703 -7.355 -32.906 1 93.56 43 LEU B CA 1
ATOM 5122 C C . LEU B 1 43 ? -17.312 -5.98 -33.469 1 93.56 43 LEU B C 1
ATOM 5124 O O . LEU B 1 43 ? -17 -5.074 -32.688 1 93.56 43 LEU B O 1
ATOM 5128 N N . ILE B 1 44 ? -17.438 -5.867 -34.812 1 91.56 44 ILE B N 1
ATOM 5129 C CA . ILE B 1 44 ? -16.906 -4.66 -35.438 1 91.56 44 ILE B CA 1
ATOM 5130 C C . ILE B 1 44 ? -18.031 -3.646 -35.625 1 91.56 44 ILE B C 1
ATOM 5132 O O . ILE B 1 44 ? -18.031 -2.59 -35 1 91.56 44 ILE B O 1
ATOM 5136 N N . GLU B 1 45 ? -18.969 -3.984 -36.5 1 89.88 45 GLU B N 1
ATOM 5137 C CA . GLU B 1 45 ? -20.031 -3.025 -36.812 1 89.88 45 GLU B CA 1
ATOM 5138 C C . GLU B 1 45 ? -21.297 -3.732 -37.281 1 89.88 45 GLU B C 1
ATOM 5140 O O . GLU B 1 45 ? -21.266 -4.934 -37.562 1 89.88 45 GLU B O 1
ATOM 5145 N N . ALA B 1 46 ? -22.359 -2.998 -37.125 1 86.62 46 ALA B N 1
ATOM 5146 C CA . ALA B 1 46 ? -23.641 -3.445 -37.656 1 86.62 46 ALA B CA 1
ATOM 5147 C C . ALA B 1 46 ? -24.156 -2.459 -38.719 1 86.62 46 ALA B C 1
ATOM 5149 O O . ALA B 1 46 ? -23.906 -1.256 -38.625 1 86.62 46 ALA B O 1
ATOM 5150 N N . GLN B 1 47 ? -24.75 -3.098 -39.688 1 81.88 47 GLN B N 1
ATOM 5151 C CA . GLN B 1 47 ? -25.297 -2.248 -40.75 1 81.88 47 GLN B CA 1
ATOM 5152 C C . GLN B 1 47 ? -26.781 -2.529 -40.969 1 81.88 47 GLN B C 1
ATOM 5154 O O . GLN B 1 47 ? -27.297 -3.539 -40.5 1 81.88 47 GLN B O 1
ATOM 5159 N N . GLU B 1 48 ? -27.484 -1.628 -41.594 1 74.12 48 GLU B N 1
ATOM 5160 C CA . GLU B 1 48 ? -28.875 -1.743 -42.062 1 74.12 48 GLU B CA 1
ATOM 5161 C C . GLU B 1 48 ? -29.844 -1.85 -40.906 1 74.12 48 GLU B C 1
ATOM 5163 O O . GLU B 1 48 ? -30.719 -2.723 -40.906 1 74.12 48 GLU B O 1
ATOM 5168 N N . ILE B 1 49 ? -29.484 -1.035 -39.812 1 71.12 49 ILE B N 1
ATOM 5169 C CA . ILE B 1 49 ? -30.422 -1.042 -38.719 1 71.12 49 ILE B CA 1
ATOM 5170 C C . ILE B 1 49 ? -31.562 -0.062 -39 1 71.12 49 ILE B C 1
ATOM 5172 O O . ILE B 1 49 ? -31.312 1.108 -39.312 1 71.12 49 ILE B O 1
ATOM 5176 N N . SER B 1 50 ? -32.719 -0.634 -39.312 1 61.56 50 SER B N 1
ATOM 5177 C CA . SER B 1 50 ? -33.875 0.196 -39.656 1 61.56 50 SER B CA 1
ATOM 5178 C C . SER B 1 50 ? -34.375 1.002 -38.469 1 61.56 50 SER B C 1
ATOM 5180 O O . SER B 1 50 ? -35.406 1.651 -38.531 1 61.56 50 SER B O 1
ATOM 5182 N N . THR B 1 51 ? -33.688 0.834 -37.281 1 57.53 51 THR B N 1
ATOM 5183 C CA . THR B 1 51 ? -34.406 1.516 -36.219 1 57.53 51 THR B CA 1
ATOM 5184 C C . THR B 1 51 ? -34.156 3.018 -36.25 1 57.53 51 THR B C 1
ATOM 5186 O O . THR B 1 51 ? -33 3.451 -36.281 1 57.53 51 THR B O 1
ATOM 5189 N N . PRO B 1 52 ? -35.188 3.826 -36.562 1 52.75 52 PRO B N 1
ATOM 5190 C CA . PRO B 1 52 ? -35.188 5.266 -36.812 1 52.75 52 PRO B CA 1
ATOM 5191 C C . PRO B 1 52 ? -34.719 6.086 -35.625 1 52.75 52 PRO B C 1
ATOM 5193 O O . PRO B 1 52 ? -34.438 7.281 -35.75 1 52.75 52 PRO B O 1
ATOM 5196 N N . THR B 1 53 ? -34.812 5.625 -34.281 1 55.44 53 THR B N 1
ATOM 5197 C CA . THR B 1 53 ? -34.812 6.715 -33.312 1 55.44 53 THR B CA 1
ATOM 5198 C C . THR B 1 53 ? -33.438 6.875 -32.656 1 55.44 53 THR B C 1
ATOM 5200 O O . THR B 1 53 ? -32.75 5.887 -32.406 1 55.44 53 THR B O 1
ATOM 5203 N N . ARG B 1 54 ? -32.906 8.047 -32.656 1 57.38 54 ARG B N 1
ATOM 5204 C CA . ARG B 1 54 ? -31.641 8.602 -32.156 1 57.38 54 ARG B CA 1
ATOM 5205 C C . ARG B 1 54 ? -31.422 8.211 -30.688 1 57.38 54 ARG B C 1
ATOM 5207 O O . ARG B 1 54 ? -30.297 8.227 -30.203 1 57.38 54 ARG B O 1
ATOM 5214 N N . GLU B 1 55 ? -32.469 7.855 -30.031 1 63.91 55 GLU B N 1
ATOM 5215 C CA . GLU B 1 55 ? -32.281 7.723 -28.594 1 63.91 55 GLU B CA 1
ATOM 5216 C C . GLU B 1 55 ? -32.125 6.262 -28.188 1 63.91 55 GLU B C 1
ATOM 5218 O O . GLU B 1 55 ? -32.188 5.926 -27 1 63.91 55 GLU B O 1
ATOM 5223 N N . ILE B 1 56 ? -31.734 5.426 -29.203 1 75.5 56 ILE B N 1
ATOM 5224 C CA . ILE B 1 56 ? -31.656 4.012 -28.859 1 75.5 56 ILE B CA 1
ATOM 5225 C C . ILE B 1 56 ? -30.203 3.582 -28.734 1 75.5 56 ILE B C 1
ATOM 5227 O O . ILE B 1 56 ? -29.375 3.924 -29.594 1 75.5 56 ILE B O 1
ATOM 5231 N N . SER B 1 57 ? -29.922 3.01 -27.609 1 85.69 57 SER B N 1
ATOM 5232 C CA . SER B 1 57 ? -28.609 2.4 -27.422 1 85.69 57 SER B CA 1
ATOM 5233 C C . SER B 1 57 ? -28.641 0.92 -27.797 1 85.69 57 SER B C 1
ATOM 5235 O O . SER B 1 57 ? -29.594 0.209 -27.469 1 85.69 57 SER B O 1
ATOM 5237 N N . LEU B 1 58 ? -27.734 0.603 -28.734 1 87 58 LEU B N 1
ATOM 5238 C CA . LEU B 1 58 ? -27.641 -0.778 -29.203 1 87 58 LEU B CA 1
ATOM 5239 C C . LEU B 1 58 ? -26.453 -1.49 -28.562 1 87 58 LEU B C 1
ATOM 5241 O O . LEU B 1 58 ? -25.391 -0.896 -28.406 1 87 58 LEU B O 1
ATOM 5245 N N . PHE B 1 59 ? -26.734 -2.705 -28.078 1 91 59 PHE B N 1
ATOM 5246 C CA . PHE B 1 59 ? -25.625 -3.541 -27.625 1 91 59 PHE B CA 1
ATOM 5247 C C . PHE B 1 59 ? -25.828 -4.988 -28.047 1 91 59 PHE B C 1
ATOM 5249 O O . PHE B 1 59 ? -26.938 -5.387 -28.406 1 91 59 PHE B O 1
ATOM 5256 N N . ILE B 1 60 ? -24.812 -5.699 -28.219 1 92.06 60 ILE B N 1
ATOM 5257 C CA . ILE B 1 60 ? -24.828 -7.094 -28.641 1 92.06 60 ILE B CA 1
ATOM 5258 C C . ILE B 1 60 ? -24.578 -8 -27.438 1 92.06 60 ILE B C 1
ATOM 5260 O O . ILE B 1 60 ? -23.641 -7.789 -26.688 1 92.06 60 ILE B O 1
ATOM 5264 N N . ARG B 1 61 ? -25.453 -8.969 -27.266 1 93.94 61 ARG B N 1
ATOM 5265 C CA . ARG B 1 61 ? -25.281 -10 -26.25 1 93.94 61 ARG B CA 1
ATOM 5266 C C . ARG B 1 61 ? -24.875 -11.328 -26.875 1 93.94 61 ARG B C 1
ATOM 5268 O O . ARG B 1 61 ? -25.578 -11.852 -27.734 1 93.94 61 ARG B O 1
ATOM 5275 N N . ALA B 1 62 ? -23.688 -11.75 -26.469 1 94.88 62 ALA B N 1
ATOM 5276 C CA . ALA B 1 62 ? -23.188 -13.031 -26.953 1 94.88 62 ALA B CA 1
ATOM 5277 C C . ALA B 1 62 ? -23.266 -14.102 -25.875 1 94.88 62 ALA B C 1
ATOM 5279 O O . ALA B 1 62 ? -22.875 -13.867 -24.734 1 94.88 62 ALA B O 1
ATOM 5280 N N . THR B 1 63 ? -23.906 -15.234 -26.234 1 94.5 63 THR B N 1
ATOM 5281 C CA . THR B 1 63 ? -24.078 -16.312 -25.281 1 94.5 63 THR B CA 1
ATOM 5282 C C . THR B 1 63 ? -23.484 -17.625 -25.812 1 94.5 63 THR B C 1
ATOM 5284 O O . THR B 1 63 ? -23.672 -17.969 -26.984 1 94.5 63 THR B O 1
ATOM 5287 N N . LEU B 1 64 ? -22.625 -18.203 -25.016 1 93.94 64 LEU B N 1
ATOM 5288 C CA . LEU B 1 64 ? -22.078 -19.531 -25.266 1 93.94 64 LEU B CA 1
ATOM 5289 C C . LEU B 1 64 ? -22.297 -20.438 -24.047 1 93.94 64 LEU B C 1
ATOM 5291 O O . LEU B 1 64 ? -21.562 -20.344 -23.062 1 93.94 64 LEU B O 1
ATOM 5295 N N . GLY B 1 65 ? -23.219 -21.312 -24.078 1 88.75 65 GLY B N 1
ATOM 5296 C CA . GLY B 1 65 ? -23.531 -22.141 -22.922 1 88.75 65 GLY B CA 1
ATOM 5297 C C . GLY B 1 65 ? -23.938 -21.328 -21.703 1 88.75 65 GLY B C 1
ATOM 5298 O O . GLY B 1 65 ? -24.922 -20.578 -21.75 1 88.75 65 GLY B O 1
ATOM 5299 N N . PHE B 1 66 ? -23.141 -21.438 -20.672 1 90.25 66 PHE B N 1
ATOM 5300 C CA . PHE B 1 66 ? -23.453 -20.703 -19.453 1 90.25 66 PHE B CA 1
ATOM 5301 C C . PHE B 1 66 ? -22.781 -19.344 -19.453 1 90.25 66 PHE B C 1
ATOM 5303 O O . PHE B 1 66 ? -23.094 -18.484 -18.625 1 90.25 66 PHE B O 1
ATOM 5310 N N . GLN B 1 67 ? -21.906 -19.109 -20.422 1 94.31 67 GLN B N 1
ATOM 5311 C CA . GLN B 1 67 ? -21.172 -17.844 -20.469 1 94.31 67 GLN B CA 1
ATOM 5312 C C . GLN B 1 67 ? -21.953 -16.781 -21.234 1 94.31 67 GLN B C 1
ATOM 5314 O O . GLN B 1 67 ? -22.422 -17.031 -22.359 1 94.31 67 GLN B O 1
ATOM 5319 N N . VAL B 1 68 ? -22.25 -15.641 -20.656 1 94.81 68 VAL B N 1
ATOM 5320 C CA . VAL B 1 68 ? -22.969 -14.531 -21.266 1 94.81 68 VAL B CA 1
ATOM 5321 C C . VAL B 1 68 ? -22.141 -13.258 -21.172 1 94.81 68 VAL B C 1
ATOM 5323 O O . VAL B 1 68 ? -21.766 -12.844 -20.078 1 94.81 68 VAL B O 1
ATOM 5326 N N . LEU B 1 69 ? -21.75 -12.727 -22.312 1 94.62 69 LEU B N 1
ATOM 5327 C CA . LEU B 1 69 ? -21 -11.477 -22.344 1 94.62 69 LEU B CA 1
ATOM 5328 C C . LEU B 1 69 ? -21.734 -10.438 -23.203 1 94.62 69 LEU B C 1
ATOM 5330 O O . LEU B 1 69 ? -22.438 -10.789 -24.141 1 94.62 69 LEU B O 1
ATOM 5334 N N . LYS B 1 70 ? -21.594 -9.133 -22.812 1 93 70 LYS B N 1
ATOM 5335 C CA . LYS B 1 70 ? -22.266 -8.047 -23.531 1 93 70 LYS B CA 1
ATOM 5336 C C . LYS B 1 70 ? -21.266 -6.961 -23.922 1 93 70 LYS B C 1
ATOM 5338 O O . LYS B 1 70 ? -20.25 -6.754 -23.25 1 93 70 LYS B O 1
ATOM 5343 N N . THR B 1 71 ? -21.469 -6.359 -25.062 1 92.19 71 THR B N 1
ATOM 5344 C CA . THR B 1 71 ? -20.656 -5.238 -25.5 1 92.19 71 THR B CA 1
ATOM 5345 C C . THR B 1 71 ? -21.156 -3.932 -24.891 1 92.19 71 THR B C 1
ATOM 5347 O O . THR B 1 71 ? -22.219 -3.889 -24.281 1 92.19 71 THR B O 1
ATOM 5350 N N . ARG B 1 72 ? -20.359 -2.891 -25.047 1 90.19 72 ARG B N 1
ATOM 5351 C CA . ARG B 1 72 ? -20.766 -1.552 -24.625 1 90.19 72 ARG B CA 1
ATOM 5352 C C . ARG B 1 72 ? -21.906 -1.024 -25.5 1 90.19 72 ARG B C 1
ATOM 5354 O O . ARG B 1 72 ? -22.078 -1.479 -26.641 1 90.19 72 ARG B O 1
ATOM 5361 N N . ALA B 1 73 ? -22.609 -0.105 -24.891 1 87.56 73 ALA B N 1
ATOM 5362 C CA . ALA B 1 73 ? -23.734 0.469 -25.641 1 87.56 73 ALA B CA 1
ATOM 5363 C C . ALA B 1 73 ? -23.234 1.488 -26.672 1 87.56 73 ALA B C 1
ATOM 5365 O O . ALA B 1 73 ? -22.312 2.262 -26.391 1 87.56 73 ALA B O 1
ATOM 5366 N N . ALA B 1 74 ? -23.609 1.233 -27.875 1 85.19 74 ALA B N 1
ATOM 5367 C CA . ALA B 1 74 ? -23.234 2.168 -28.938 1 85.19 74 ALA B CA 1
ATOM 5368 C C . ALA B 1 74 ? -24.469 2.871 -29.5 1 85.19 74 ALA B C 1
ATOM 5370 O O . ALA B 1 74 ? -25.562 2.285 -29.562 1 85.19 74 ALA B O 1
ATOM 5371 N N . PHE B 1 75 ? -24.312 4.254 -29.781 1 77.12 75 PHE B N 1
ATOM 5372 C CA . PHE B 1 75 ? -25.391 5.043 -30.375 1 77.12 75 PHE B CA 1
ATOM 5373 C C . PHE B 1 75 ? -25.266 5.09 -31.891 1 77.12 75 PHE B C 1
ATOM 5375 O O . PHE B 1 75 ? -24.172 5.246 -32.406 1 77.12 75 PHE B O 1
ATOM 5382 N N . PRO B 1 76 ? -26.406 4.805 -32.531 1 73.25 76 PRO B N 1
ATOM 5383 C CA . PRO B 1 76 ? -26.344 4.801 -33.969 1 73.25 76 PRO B CA 1
ATOM 5384 C C . PRO B 1 76 ? -26.203 6.199 -34.562 1 73.25 76 PRO B C 1
ATOM 5386 O O . PRO B 1 76 ? -27.078 7.043 -34.375 1 73.25 76 PRO B O 1
ATOM 5389 N N . ARG B 1 77 ? -25.125 6.781 -34.688 1 62.94 77 ARG B N 1
ATOM 5390 C CA . ARG B 1 77 ? -25.016 8.109 -35.281 1 62.94 77 ARG B CA 1
ATOM 5391 C C . ARG B 1 77 ? -25.516 8.094 -36.719 1 62.94 77 ARG B C 1
ATOM 5393 O O . ARG B 1 77 ? -26.328 8.938 -37.125 1 62.94 77 ARG B O 1
ATOM 5400 N N . ASN B 1 78 ? -24.953 7.434 -37.688 1 59.75 78 ASN B N 1
ATOM 5401 C CA . ASN B 1 78 ? -25.344 7.391 -39.094 1 59.75 78 ASN B CA 1
ATOM 5402 C C . ASN B 1 78 ? -25.859 6.012 -39.5 1 59.75 78 ASN B C 1
ATOM 5404 O O . ASN B 1 78 ? -25.594 5.547 -40.594 1 59.75 78 ASN B O 1
ATOM 5408 N N . GLY B 1 79 ? -26.609 5.426 -38.562 1 65.31 79 GLY B N 1
ATOM 5409 C CA . GLY B 1 79 ? -27.234 4.156 -38.875 1 65.31 79 GLY B CA 1
ATOM 5410 C C . GLY B 1 79 ? -26.328 2.961 -38.656 1 65.31 79 GLY B C 1
ATOM 5411 O O . GLY B 1 79 ? -26.766 1.814 -38.75 1 65.31 79 GLY B O 1
ATOM 5412 N N . ALA B 1 80 ? -24.984 3.232 -38.531 1 74.94 80 ALA B N 1
ATOM 5413 C CA . ALA B 1 80 ? -24.109 2.074 -38.375 1 74.94 80 ALA B CA 1
ATOM 5414 C C . ALA B 1 80 ? -23.328 2.152 -37.062 1 74.94 80 ALA B C 1
ATOM 5416 O O . ALA B 1 80 ? -22.266 2.797 -37 1 74.94 80 ALA B O 1
ATOM 5417 N N . PRO B 1 81 ? -23.812 1.438 -36 1 83.69 81 PRO B N 1
ATOM 5418 C CA . PRO B 1 81 ? -23.047 1.428 -34.75 1 83.69 81 PRO B CA 1
ATOM 5419 C C . PRO B 1 81 ? -21.766 0.599 -34.844 1 83.69 81 PRO B C 1
ATOM 5421 O O . PRO B 1 81 ? -21.75 -0.435 -35.531 1 83.69 81 PRO B O 1
ATOM 5424 N N . ALA B 1 82 ? -20.656 1.171 -34.469 1 85.88 82 ALA B N 1
ATOM 5425 C CA . ALA B 1 82 ? -19.375 0.478 -34.406 1 85.88 82 ALA B CA 1
ATOM 5426 C C . ALA B 1 82 ? -18.906 0.264 -32.969 1 85.88 82 ALA B C 1
ATOM 5428 O O . ALA B 1 82 ? -18.891 1.204 -32.188 1 85.88 82 ALA B O 1
ATOM 5429 N N . TRP B 1 83 ? -18.719 -1.029 -32.594 1 87.44 83 TRP B N 1
ATOM 5430 C CA . TRP B 1 83 ? -18.25 -1.354 -31.234 1 87.44 83 TRP B CA 1
ATOM 5431 C C . TRP B 1 83 ? -16.75 -1.636 -31.25 1 87.44 83 TRP B C 1
ATOM 5433 O O . TRP B 1 83 ? -16.016 -1.086 -30.422 1 87.44 83 TRP B O 1
ATOM 5443 N N . ASN B 1 84 ? -16.156 -2.402 -32.156 1 89.75 84 ASN B N 1
ATOM 5444 C CA . ASN B 1 84 ? -14.789 -2.891 -32.219 1 89.75 84 ASN B CA 1
ATOM 5445 C C . ASN B 1 84 ? -14.312 -3.424 -30.875 1 89.75 84 ASN B C 1
ATOM 5447 O O . ASN B 1 84 ? -13.258 -3.021 -30.375 1 89.75 84 ASN B O 1
ATOM 5451 N N . GLU B 1 85 ? -15.109 -4.309 -30.25 1 92.38 85 GLU B N 1
ATOM 5452 C CA . GLU B 1 85 ? -14.805 -4.914 -28.953 1 92.38 85 GLU B CA 1
ATOM 5453 C C . GLU B 1 85 ? -14.594 -6.422 -29.078 1 92.38 85 GLU B C 1
ATOM 5455 O O . GLU B 1 85 ? -15.258 -7.078 -29.891 1 92.38 85 GLU B O 1
ATOM 5460 N N . ASP B 1 86 ? -13.609 -6.855 -28.391 1 91.62 86 ASP B N 1
ATOM 5461 C CA . ASP B 1 86 ? -13.305 -8.281 -28.359 1 91.62 86 ASP B CA 1
ATOM 5462 C C . ASP B 1 86 ? -13.922 -8.953 -27.141 1 91.62 86 ASP B C 1
ATOM 5464 O O . ASP B 1 86 ? -13.75 -8.484 -26.016 1 91.62 86 ASP B O 1
ATOM 5468 N N . LEU B 1 87 ? -14.711 -9.977 -27.406 1 94 87 LEU B N 1
ATOM 5469 C CA . LEU B 1 87 ? -15.242 -10.828 -26.344 1 94 87 LEU B CA 1
ATOM 5470 C C . LEU B 1 87 ? -14.57 -12.195 -26.359 1 94 87 LEU B C 1
ATOM 5472 O O . LEU B 1 87 ? -14.398 -12.805 -27.422 1 94 87 LEU B O 1
ATOM 5476 N N . LEU B 1 88 ? -14.133 -12.609 -25.219 1 95.38 88 LEU B N 1
ATOM 5477 C CA . LEU B 1 88 ? -13.438 -13.891 -25.125 1 95.38 88 LEU B CA 1
ATOM 5478 C C . LEU B 1 88 ? -14.273 -14.898 -24.344 1 95.38 88 LEU B C 1
ATOM 5480 O O . LEU B 1 88 ? -14.789 -14.586 -23.266 1 95.38 88 LEU B O 1
ATOM 5484 N N . PHE B 1 89 ? -14.445 -16.078 -24.922 1 95.5 89 PHE B N 1
ATOM 5485 C CA . PHE B 1 89 ? -15.148 -17.203 -24.297 1 95.5 89 PHE B CA 1
ATOM 5486 C C . PHE B 1 89 ? -14.234 -18.422 -24.203 1 95.5 89 PHE B C 1
ATOM 5488 O O . PHE B 1 89 ? -13.164 -18.453 -24.797 1 95.5 89 PHE B O 1
ATOM 5495 N N . VAL B 1 90 ? -14.656 -19.375 -23.359 1 96.06 90 VAL B N 1
ATOM 5496 C CA . VAL B 1 90 ? -13.922 -20.625 -23.234 1 96.06 90 VAL B CA 1
ATOM 5497 C C . VAL B 1 90 ? -14.781 -21.797 -23.719 1 96.06 90 VAL B C 1
ATOM 5499 O O . VAL B 1 90 ? -15.977 -21.844 -23.453 1 96.06 90 VAL B O 1
ATOM 5502 N N . THR B 1 91 ? -14.195 -22.609 -24.562 1 93.56 91 THR B N 1
ATOM 5503 C CA . THR B 1 91 ? -14.875 -23.812 -25.047 1 93.56 91 THR B CA 1
ATOM 5504 C C . THR B 1 91 ? -13.93 -25.016 -25.031 1 93.56 91 THR B C 1
ATOM 5506 O O . THR B 1 91 ? -12.734 -24.859 -24.781 1 93.56 91 THR B O 1
ATOM 5509 N N . ALA B 1 92 ? -14.484 -26.203 -25.078 1 92.25 92 ALA B N 1
ATOM 5510 C CA . ALA B 1 92 ? -13.695 -27.422 -25.031 1 92.25 92 ALA B CA 1
ATOM 5511 C C . ALA B 1 92 ? -13.961 -28.297 -26.266 1 92.25 92 ALA B C 1
ATOM 5513 O O . ALA B 1 92 ? -15.055 -28.25 -26.828 1 92.25 92 ALA B O 1
ATOM 5514 N N . GLU B 1 93 ? -12.883 -28.938 -26.656 1 88.25 93 GLU B N 1
ATOM 5515 C CA . GLU B 1 93 ? -13.039 -29.953 -27.688 1 88.25 93 GLU B CA 1
ATOM 5516 C C . GLU B 1 93 ? -13.633 -31.25 -27.125 1 88.25 93 GLU B C 1
ATOM 5518 O O . GLU B 1 93 ? -13.258 -31.672 -26.031 1 88.25 93 GLU B O 1
ATOM 5523 N N . PRO B 1 94 ? -14.5 -32 -27.75 1 84.25 94 PRO B N 1
ATOM 5524 C CA . PRO B 1 94 ? -15.031 -31.828 -29.094 1 84.25 94 PRO B CA 1
ATOM 5525 C C . PRO B 1 94 ? -16.172 -30.812 -29.172 1 84.25 94 PRO B C 1
ATOM 5527 O O . PRO B 1 94 ? -16.969 -30.734 -28.234 1 84.25 94 PRO B O 1
ATOM 5530 N N . PHE B 1 95 ? -16.094 -30.125 -30.188 1 84.06 95 PHE B N 1
ATOM 5531 C CA . PHE B 1 95 ? -17.141 -29.125 -30.391 1 84.06 95 PHE B CA 1
ATOM 5532 C C . PHE B 1 95 ? -18.453 -29.781 -30.781 1 84.06 95 PHE B C 1
ATOM 5534 O O . PHE B 1 95 ? -18.562 -30.406 -31.844 1 84.06 95 PHE B O 1
ATOM 5541 N N . SER B 1 96 ? -19.266 -30.031 -29.688 1 75 96 SER B N 1
ATOM 5542 C CA . SER B 1 96 ? -20.562 -30.672 -29.953 1 75 96 SER B CA 1
ATOM 5543 C C . SER B 1 96 ? -21.422 -29.797 -30.875 1 75 96 SER B C 1
ATOM 5545 O O . SER B 1 96 ? -21.266 -28.578 -30.922 1 75 96 SER B O 1
ATOM 5547 N N . GLU B 1 97 ? -22.141 -30.438 -31.641 1 72.81 97 GLU B N 1
ATOM 5548 C CA . GLU B 1 97 ? -23.062 -29.75 -32.562 1 72.81 97 GLU B CA 1
ATOM 5549 C C . GLU B 1 97 ? -24.078 -28.906 -31.781 1 72.81 97 GLU B C 1
ATOM 5551 O O . GLU B 1 97 ? -24.609 -27.922 -32.312 1 72.81 97 GLU B O 1
ATOM 5556 N N . GLU B 1 98 ? -24.188 -29.188 -30.531 1 73.88 98 GLU B N 1
ATOM 5557 C CA . GLU B 1 98 ? -25.188 -28.484 -29.75 1 73.88 98 GLU B CA 1
ATOM 5558 C C . GLU B 1 98 ? -24.641 -27.172 -29.203 1 73.88 98 GLU B C 1
ATOM 5560 O O . GLU B 1 98 ? -25.391 -26.25 -28.875 1 73.88 98 GLU B O 1
ATOM 5565 N N . GLU B 1 99 ? -23.359 -27.141 -29.25 1 83.81 99 GLU B N 1
ATOM 5566 C CA . GLU B 1 99 ? -22.766 -25.906 -28.719 1 83.81 99 GLU B CA 1
ATOM 5567 C C . GLU B 1 99 ? -22.609 -24.859 -29.828 1 83.81 99 GLU B C 1
ATOM 5569 O O . GLU B 1 99 ? -21.875 -25.062 -30.781 1 83.81 99 GLU B O 1
ATOM 5574 N N . SER B 1 100 ? -23.5 -23.859 -29.812 1 91.25 100 SER B N 1
ATOM 5575 C CA . SER B 1 100 ? -23.438 -22.781 -30.781 1 91.25 100 SER B CA 1
ATOM 5576 C C . SER B 1 100 ? -23.344 -21.422 -30.094 1 91.25 100 SER B C 1
ATOM 5578 O O . SER B 1 100 ? -23.828 -21.25 -28.984 1 91.25 100 SER B O 1
ATOM 5580 N N . LEU B 1 101 ? -22.562 -20.688 -30.688 1 93.94 101 LEU B N 1
ATOM 5581 C CA . LEU B 1 101 ? -22.5 -19.281 -30.266 1 93.94 101 LEU B CA 1
ATOM 5582 C C . LEU B 1 101 ? -23.703 -18.5 -30.766 1 93.94 101 LEU B C 1
ATOM 5584 O O . LEU B 1 101 ? -23.984 -18.5 -31.969 1 93.94 101 LEU B O 1
ATOM 5588 N N . VAL B 1 102 ? -24.469 -17.906 -29.859 1 93.5 102 VAL B N 1
ATOM 5589 C CA . VAL B 1 102 ? -25.656 -17.156 -30.25 1 93.5 102 VAL B CA 1
ATOM 5590 C C . VAL B 1 102 ? -25.422 -15.664 -30 1 93.5 102 VAL B C 1
ATOM 5592 O O . VAL B 1 102 ? -25.031 -15.266 -28.891 1 93.5 102 VAL B O 1
ATOM 5595 N N . LEU B 1 103 ? -25.578 -14.914 -30.984 1 93.06 103 LEU B N 1
ATOM 5596 C CA . LEU B 1 103 ? -25.469 -13.461 -30.891 1 93.06 103 LEU B CA 1
ATOM 5597 C C . LEU B 1 103 ? -26.844 -12.805 -30.969 1 93.06 103 LEU B C 1
ATOM 5599 O O . LEU B 1 103 ? -27.641 -13.125 -31.844 1 93.06 103 LEU B O 1
ATOM 5603 N N . TYR B 1 104 ? -27.094 -11.984 -29.906 1 91.38 104 TYR B N 1
ATOM 5604 C CA . TYR B 1 104 ? -28.344 -11.234 -29.859 1 91.38 104 TYR B CA 1
ATOM 5605 C C . TYR B 1 104 ? -28.094 -9.742 -30.016 1 91.38 104 TYR B C 1
ATOM 5607 O O . TYR B 1 104 ? -27.266 -9.164 -29.297 1 91.38 104 TYR B O 1
ATOM 5615 N N . LEU B 1 105 ? -28.672 -9.133 -30.953 1 89.06 105 LEU B N 1
ATOM 5616 C CA . LEU B 1 105 ? -28.688 -7.68 -31.031 1 89.06 105 LEU B CA 1
ATOM 5617 C C . LEU B 1 105 ? -29.844 -7.094 -30.234 1 89.06 105 LEU B C 1
ATOM 5619 O O . LEU B 1 105 ? -31 -7.367 -30.516 1 89.06 105 LEU B O 1
ATOM 5623 N N . GLU B 1 106 ? -29.422 -6.379 -29.203 1 88.38 106 GLU B N 1
ATOM 5624 C CA . GLU B 1 106 ? -30.422 -5.836 -28.297 1 88.38 106 GLU B CA 1
ATOM 5625 C C . GLU B 1 106 ? -30.438 -4.312 -28.328 1 88.38 106 GLU B C 1
ATOM 5627 O O . GLU B 1 106 ? -29.375 -3.688 -28.484 1 88.38 106 GLU B O 1
ATOM 5632 N N . SER B 1 107 ? -31.625 -3.715 -28.266 1 83.5 107 SER B N 1
ATOM 5633 C CA . SER B 1 107 ? -31.812 -2.27 -28.188 1 83.5 107 SER B CA 1
ATOM 5634 C C . SER B 1 107 ? -32.406 -1.859 -26.844 1 83.5 107 SER B C 1
ATOM 5636 O O . SER B 1 107 ? -33.25 -2.561 -26.281 1 83.5 107 SER B O 1
ATOM 5638 N N . ARG B 1 108 ? -31.703 -0.94 -26.25 1 83.25 108 ARG B N 1
ATOM 5639 C CA . ARG B 1 108 ? -32.219 -0.423 -24.984 1 83.25 108 ARG B CA 1
ATOM 5640 C C . ARG B 1 108 ? -32.812 0.972 -25.156 1 83.25 108 ARG B C 1
ATOM 5642 O O . ARG B 1 108 ? -32.156 1.875 -25.672 1 83.25 108 ARG B O 1
ATOM 5649 N N . GLN B 1 109 ? -34.125 1.097 -24.938 1 77.62 109 GLN B N 1
ATOM 5650 C CA . GLN B 1 109 ? -34.812 2.379 -24.891 1 77.62 109 GLN B CA 1
ATOM 5651 C C . GLN B 1 109 ? -35.344 2.676 -23.484 1 77.62 109 GLN B C 1
ATOM 5653 O O . GLN B 1 109 ? -36.344 2.098 -23.062 1 77.62 109 GLN B O 1
ATOM 5658 N N . GLY B 1 110 ? -34.688 3.498 -22.891 1 70.81 110 GLY B N 1
ATOM 5659 C CA . GLY B 1 110 ? -35.062 3.73 -21.5 1 70.81 110 GLY B CA 1
ATOM 5660 C C . GLY B 1 110 ? -34.75 2.549 -20.594 1 70.81 110 GLY B C 1
ATOM 5661 O O . GLY B 1 110 ? -33.594 2.176 -20.438 1 70.81 110 GLY B O 1
ATOM 5662 N N . LYS B 1 111 ? -35.781 1.897 -20.031 1 74.25 111 LYS B N 1
ATOM 5663 C CA . LYS B 1 111 ? -35.656 0.723 -19.188 1 74.25 111 LYS B CA 1
ATOM 5664 C C . LYS B 1 111 ? -36.031 -0.552 -19.922 1 74.25 111 LYS B C 1
ATOM 5666 O O . LYS B 1 111 ? -35.75 -1.658 -19.469 1 74.25 111 LYS B O 1
ATOM 5671 N N . GLU B 1 112 ? -36.531 -0.49 -21.094 1 81.19 112 GLU B N 1
ATOM 5672 C CA . GLU B 1 112 ? -37 -1.666 -21.828 1 81.19 112 GLU B CA 1
ATOM 5673 C C . GLU B 1 112 ? -35.938 -2.164 -22.812 1 81.19 112 GLU B C 1
ATOM 5675 O O . GLU B 1 112 ? -35.312 -1.367 -23.516 1 81.19 112 GLU B O 1
ATOM 5680 N N . VAL B 1 113 ? -35.688 -3.471 -22.797 1 84.12 113 VAL B N 1
ATOM 5681 C CA . VAL B 1 113 ? -34.719 -4.125 -23.688 1 84.12 113 VAL B CA 1
ATOM 5682 C C . VAL B 1 113 ? -35.469 -4.984 -24.703 1 84.12 113 VAL B C 1
ATOM 5684 O O . VAL B 1 113 ? -36.375 -5.754 -24.328 1 84.12 113 VAL B O 1
ATOM 5687 N N . ALA B 1 114 ? -35.312 -4.695 -26 1 82.94 114 ALA B N 1
ATOM 5688 C CA . ALA B 1 114 ? -35.906 -5.48 -27.078 1 82.94 114 ALA B CA 1
ATOM 5689 C C . ALA B 1 114 ? -34.844 -6.164 -27.922 1 82.94 114 ALA B C 1
ATOM 5691 O O . ALA B 1 114 ? -33.781 -5.598 -28.172 1 82.94 114 ALA B O 1
ATOM 5692 N N . ILE B 1 115 ? -35.188 -7.379 -28.375 1 87.25 115 ILE B N 1
ATOM 5693 C CA . ILE B 1 115 ? -34.312 -8.125 -29.266 1 87.25 115 ILE B CA 1
ATOM 5694 C C . ILE B 1 115 ? -34.625 -7.82 -30.719 1 87.25 115 ILE B C 1
ATOM 5696 O O . ILE B 1 115 ? -35.781 -8.016 -31.156 1 87.25 115 ILE B O 1
ATOM 5700 N N . LEU B 1 116 ? -33.656 -7.348 -31.438 1 82.62 116 LEU B N 1
ATOM 5701 C CA . LEU B 1 116 ? -33.844 -6.973 -32.844 1 82.62 116 LEU B CA 1
ATOM 5702 C C . LEU B 1 116 ? -33.531 -8.141 -33.75 1 82.62 116 LEU B C 1
ATOM 5704 O O . LEU B 1 116 ? -34.125 -8.242 -34.844 1 82.62 116 LEU B O 1
ATOM 5708 N N . GLY B 1 117 ? -32.625 -8.984 -33.375 1 85.88 117 GLY B N 1
ATOM 5709 C CA . GLY B 1 117 ? -32.25 -10.133 -34.188 1 85.88 117 GLY B CA 1
ATOM 5710 C C . GLY B 1 117 ? -31.281 -11.062 -33.469 1 85.88 117 GLY B C 1
ATOM 5711 O O . GLY B 1 117 ? -30.656 -10.688 -32.469 1 85.88 117 GLY B O 1
ATOM 5712 N N . SER B 1 118 ? -31.312 -12.312 -33.969 1 89.38 118 SER B N 1
ATOM 5713 C CA . SER B 1 118 ? -30.406 -13.297 -33.406 1 89.38 118 SER B CA 1
ATOM 5714 C C . SER B 1 118 ? -29.797 -14.195 -34.469 1 89.38 118 SER B C 1
ATOM 5716 O O . SER B 1 118 ? -30.391 -14.367 -35.562 1 89.38 118 SER B O 1
ATOM 5718 N N . ALA B 1 119 ? -28.562 -14.539 -34.25 1 89.62 119 ALA B N 1
ATOM 5719 C CA . ALA B 1 119 ? -27.875 -15.469 -35.156 1 89.62 119 ALA B CA 1
ATOM 5720 C C . ALA B 1 119 ? -27.078 -16.5 -34.344 1 89.62 119 ALA B C 1
ATOM 5722 O O . ALA B 1 119 ? -26.484 -16.188 -33.312 1 89.62 119 ALA B O 1
ATOM 5723 N N . ALA B 1 120 ? -27.188 -17.75 -34.781 1 90.69 120 ALA B N 1
ATOM 5724 C CA . ALA B 1 120 ? -26.453 -18.844 -34.156 1 90.69 120 ALA B CA 1
ATOM 5725 C C . ALA B 1 120 ? -25.344 -19.344 -35.062 1 90.69 120 ALA B C 1
ATOM 5727 O O . ALA B 1 120 ? -25.562 -19.578 -36.25 1 90.69 120 ALA B O 1
ATOM 5728 N N . ILE B 1 121 ? -24.203 -19.359 -34.562 1 91.75 121 ILE B N 1
ATOM 5729 C CA . ILE B 1 121 ? -23.047 -19.844 -35.312 1 91.75 121 ILE B CA 1
ATOM 5730 C C . ILE B 1 121 ? -22.516 -21.125 -34.656 1 91.75 121 ILE B C 1
ATOM 5732 O O . ILE B 1 121 ? -22.094 -21.125 -33.5 1 91.75 121 ILE B O 1
ATOM 5736 N N . PRO B 1 122 ? -22.484 -22.172 -35.438 1 91.06 122 PRO B N 1
ATOM 5737 C CA . PRO B 1 122 ? -21.891 -23.391 -34.875 1 91.06 122 PRO B CA 1
ATOM 5738 C C . PRO B 1 122 ? -20.375 -23.297 -34.719 1 91.06 122 PRO B C 1
ATOM 5740 O O . PRO B 1 122 ? -19.688 -22.703 -35.562 1 91.06 122 PRO B O 1
ATOM 5743 N N . LEU B 1 123 ? -19.797 -23.906 -33.75 1 92.12 123 LEU B N 1
ATOM 5744 C CA . LEU B 1 123 ? -18.375 -23.781 -33.406 1 92.12 123 LEU B CA 1
ATOM 5745 C C . LEU B 1 123 ? -17.531 -24.578 -34.406 1 92.12 123 LEU B C 1
ATOM 5747 O O . LEU B 1 123 ? -16.344 -24.312 -34.562 1 92.12 123 LEU B O 1
ATOM 5751 N N . SER B 1 124 ? -18.125 -25.562 -35 1 87.12 124 SER B N 1
ATOM 5752 C CA . SER B 1 124 ? -17.375 -26.391 -35.938 1 87.12 124 SER B CA 1
ATOM 5753 C C . SER B 1 124 ? -17 -25.609 -37.188 1 87.12 124 SER B C 1
ATOM 5755 O O . SER B 1 124 ? -16.031 -25.953 -37.875 1 87.12 124 SER B O 1
ATOM 5757 N N . SER B 1 125 ? -17.688 -24.469 -37.438 1 86.75 125 SER B N 1
ATOM 5758 C CA . SER B 1 125 ? -17.438 -23.688 -38.625 1 86.75 125 SER B CA 1
ATOM 5759 C C . SER B 1 125 ? -16.422 -22.594 -38.375 1 86.75 125 SER B C 1
ATOM 5761 O O . SER B 1 125 ? -16 -21.891 -39.312 1 86.75 125 SER B O 1
ATOM 5763 N N . VAL B 1 126 ? -15.953 -22.578 -37.219 1 91.56 126 VAL B N 1
ATOM 5764 C CA . VAL B 1 126 ? -15.07 -21.469 -36.875 1 91.56 126 VAL B CA 1
ATOM 5765 C C . VAL B 1 126 ? -13.625 -21.844 -37.188 1 91.56 126 VAL B C 1
ATOM 5767 O O . VAL B 1 126 ? -13.211 -22.984 -36.938 1 91.56 126 VAL B O 1
ATOM 5770 N N . GLU B 1 127 ? -12.906 -20.859 -37.656 1 91.19 127 GLU B N 1
ATOM 5771 C CA . GLU B 1 127 ? -11.508 -21.062 -38.031 1 91.19 127 GLU B CA 1
ATOM 5772 C C . GLU B 1 127 ? -10.609 -21.109 -36.812 1 91.19 127 GLU B C 1
ATOM 5774 O O . GLU B 1 127 ? -10.812 -20.328 -35.875 1 91.19 127 GLU B O 1
ATOM 5779 N N . ARG B 1 128 ? -9.602 -22.047 -36.875 1 90.19 128 ARG B N 1
ATOM 5780 C CA . ARG B 1 128 ? -8.617 -22.156 -35.812 1 90.19 128 ARG B CA 1
ATOM 5781 C C . ARG B 1 128 ? -7.348 -21.391 -36.125 1 90.19 128 ARG B C 1
ATOM 5783 O O . ARG B 1 128 ? -6.832 -21.484 -37.25 1 90.19 128 ARG B O 1
ATOM 5790 N N . ARG B 1 129 ? -6.988 -20.562 -35.188 1 90.94 129 ARG B N 1
ATOM 5791 C CA . ARG B 1 129 ? -5.781 -19.75 -35.312 1 90.94 129 ARG B CA 1
ATOM 5792 C C . ARG B 1 129 ? -4.707 -20.188 -34.344 1 90.94 129 ARG B C 1
ATOM 5794 O O . ARG B 1 129 ? -4.98 -20.344 -33.125 1 90.94 129 ARG B O 1
ATOM 5801 N N . VAL B 1 130 ? -3.482 -20.469 -34.844 1 86.69 130 VAL B N 1
ATOM 5802 C CA . VAL B 1 130 ? -2.373 -20.875 -34 1 86.69 130 VAL B CA 1
ATOM 5803 C C . VAL B 1 130 ? -1.415 -19.703 -33.781 1 86.69 130 VAL B C 1
ATOM 5805 O O . VAL B 1 130 ? -0.768 -19.594 -32.75 1 86.69 130 VAL B O 1
ATOM 5808 N N . ASP B 1 131 ? -1.375 -18.844 -34.719 1 84.88 131 ASP B N 1
ATOM 5809 C CA . ASP B 1 131 ? -0.455 -17.719 -34.656 1 84.88 131 ASP B CA 1
ATOM 5810 C C . ASP B 1 131 ? -1.215 -16.391 -34.594 1 84.88 131 ASP B C 1
ATOM 5812 O O . ASP B 1 131 ? -2.438 -16.375 -34.438 1 84.88 131 ASP B O 1
ATOM 5816 N N . ASP B 1 132 ? -0.551 -15.305 -34.562 1 84.44 132 ASP B N 1
ATOM 5817 C CA . ASP B 1 132 ? -1.146 -13.977 -34.438 1 84.44 132 ASP B CA 1
ATOM 5818 C C . ASP B 1 132 ? -1.572 -13.438 -35.812 1 84.44 132 ASP B C 1
ATOM 5820 O O . ASP B 1 132 ? -1.646 -12.219 -36 1 84.44 132 ASP B O 1
ATOM 5824 N N . ARG B 1 133 ? -1.944 -14.32 -36.656 1 86.25 133 ARG B N 1
ATOM 5825 C CA . ARG B 1 133 ? -2.383 -13.867 -37.969 1 86.25 133 ARG B CA 1
ATOM 5826 C C . ARG B 1 133 ? -3.787 -13.273 -37.906 1 86.25 133 ARG B C 1
ATOM 5828 O O . ARG B 1 133 ? -4.598 -13.68 -37.062 1 86.25 133 ARG B O 1
ATOM 5835 N N . LYS B 1 134 ? -4.031 -12.266 -38.719 1 85.38 134 LYS B N 1
ATOM 5836 C CA . LYS B 1 134 ? -5.359 -11.656 -38.75 1 85.38 134 LYS B CA 1
ATOM 5837 C C . LYS B 1 134 ? -6.359 -12.562 -39.469 1 85.38 134 LYS B C 1
ATOM 5839 O O . LYS B 1 134 ? -6.074 -13.078 -40.562 1 85.38 134 LYS B O 1
ATOM 5844 N N . VAL B 1 135 ? -7.355 -12.875 -38.75 1 87.69 135 VAL B N 1
ATOM 5845 C CA . VAL B 1 135 ? -8.398 -13.734 -39.312 1 87.69 135 VAL B CA 1
ATOM 5846 C C . VAL B 1 135 ? -9.359 -12.906 -40.156 1 87.69 135 VAL B C 1
ATOM 5848 O O . VAL B 1 135 ? -9.594 -11.727 -39.844 1 87.69 135 VAL B O 1
ATOM 5851 N N . ALA B 1 136 ? -9.945 -13.578 -41.094 1 88.25 136 ALA B N 1
ATOM 5852 C CA . ALA B 1 136 ? -10.867 -12.906 -42 1 88.25 136 ALA B CA 1
ATOM 5853 C C . ALA B 1 136 ? -12.195 -12.602 -41.312 1 88.25 136 ALA B C 1
ATOM 5855 O O . ALA B 1 136 ? -12.664 -13.383 -40.5 1 88.25 136 ALA B O 1
ATOM 5856 N N . SER B 1 137 ? -12.711 -11.461 -41.625 1 90.94 137 SER B N 1
ATOM 5857 C CA . SER B 1 137 ? -14.008 -11.062 -41.062 1 90.94 137 SER B CA 1
ATOM 5858 C C . SER B 1 137 ? -15.148 -11.562 -41.969 1 90.94 137 SER B C 1
ATOM 5860 O O . SER B 1 137 ? -14.938 -11.867 -43.125 1 90.94 137 SER B O 1
ATOM 5862 N N . ARG B 1 138 ? -16.328 -11.828 -41.312 1 90.56 138 ARG B N 1
ATOM 5863 C CA . ARG B 1 138 ? -17.516 -12.273 -42.031 1 90.56 138 ARG B CA 1
ATOM 5864 C C . ARG B 1 138 ? -18.734 -11.445 -41.656 1 90.56 138 ARG B C 1
ATOM 5866 O O . ARG B 1 138 ? -18.812 -10.906 -40.531 1 90.56 138 ARG B O 1
ATOM 5873 N N . TRP B 1 139 ? -19.578 -11.305 -42.625 1 90.31 139 TRP B N 1
ATOM 5874 C CA . TRP B 1 139 ? -20.859 -10.641 -42.375 1 90.31 139 TRP B CA 1
ATOM 5875 C C . TRP B 1 139 ? -21.953 -11.656 -42.062 1 90.31 139 TRP B C 1
ATOM 5877 O O . TRP B 1 139 ? -22.094 -12.656 -42.781 1 90.31 139 TRP B O 1
ATOM 5887 N N . LEU B 1 140 ? -22.531 -11.453 -40.938 1 89.56 140 LEU B N 1
ATOM 5888 C CA . LEU B 1 140 ? -23.609 -12.328 -40.5 1 89.56 140 LEU B CA 1
ATOM 5889 C C . LEU B 1 140 ? -24.969 -11.617 -40.625 1 89.56 140 LEU B C 1
ATOM 5891 O O . LEU B 1 140 ? -25.078 -10.461 -40.219 1 89.56 140 LEU B O 1
ATOM 5895 N N . ASP B 1 141 ? -25.922 -12.344 -41.125 1 86.44 141 ASP B N 1
ATOM 5896 C CA . ASP B 1 141 ? -27.281 -11.812 -41.219 1 86.44 141 ASP B CA 1
ATOM 5897 C C . ASP B 1 141 ? -28.109 -12.219 -39.969 1 86.44 141 ASP B C 1
ATOM 5899 O O . ASP B 1 141 ? -28.109 -13.383 -39.594 1 86.44 141 ASP B O 1
ATOM 5903 N N . LEU B 1 142 ? -28.625 -11.25 -39.344 1 87 142 LEU B N 1
ATOM 5904 C CA . LEU B 1 142 ? -29.484 -11.492 -38.188 1 87 142 LEU B CA 1
ATOM 5905 C C . LEU B 1 142 ? -30.953 -11.391 -38.594 1 87 142 LEU B C 1
ATOM 5907 O O . LEU B 1 142 ? -31.5 -10.289 -38.688 1 87 142 LEU B O 1
ATOM 5911 N N . PRO B 1 143 ? -31.562 -12.5 -38.688 1 79.88 143 PRO B N 1
ATOM 5912 C CA . PRO B 1 143 ? -33 -12.445 -39 1 79.88 143 PRO B CA 1
ATOM 5913 C C . PRO B 1 143 ? -33.844 -11.875 -37.875 1 79.88 143 PRO B C 1
ATOM 5915 O O . PRO B 1 143 ? -33.5 -12.055 -36.688 1 79.88 143 PRO B O 1
ATOM 5918 N N . SER B 1 144 ? -34.75 -10.945 -38.094 1 73.75 144 SER B N 1
ATOM 5919 C CA . SER B 1 144 ? -35.594 -10.281 -37.125 1 73.75 144 SER B CA 1
ATOM 5920 C C . SER B 1 144 ? -36.594 -11.266 -36.5 1 73.75 144 SER B C 1
ATOM 5922 O O . SER B 1 144 ? -37.125 -12.133 -37.188 1 73.75 144 SER B O 1
ATOM 5924 N N . THR B 1 145 ? -36.5 -11.516 -35.156 1 61.56 145 THR B N 1
ATOM 5925 C CA . THR B 1 145 ? -37.469 -12.383 -34.469 1 61.56 145 THR B CA 1
ATOM 5926 C C . THR B 1 145 ? -38.844 -11.703 -34.375 1 61.56 145 THR B C 1
ATOM 5928 O O . THR B 1 145 ? -39.781 -12.273 -33.844 1 61.56 145 THR B O 1
ATOM 5931 N N . ALA B 1 146 ? -39.125 -10.547 -34.656 1 54.97 146 ALA B N 1
ATOM 5932 C CA . ALA B 1 146 ? -40.469 -9.992 -34.469 1 54.97 146 ALA B CA 1
ATOM 5933 C C . ALA B 1 146 ? -41.469 -10.641 -35.438 1 54.97 146 ALA B C 1
ATOM 5935 O O . ALA B 1 146 ? -41.312 -10.523 -36.656 1 54.97 146 ALA B O 1
ATOM 5936 N N . THR B 1 147 ? -42 -11.898 -35.094 1 46.12 147 THR B N 1
ATOM 5937 C CA . THR B 1 147 ? -43.062 -12.602 -35.812 1 46.12 147 THR B CA 1
ATOM 5938 C C . THR B 1 147 ? -44.188 -11.641 -36.219 1 46.12 147 THR B C 1
ATOM 5940 O O . THR B 1 147 ? -45.156 -12.047 -36.844 1 46.12 147 THR B O 1
ATOM 5943 N N . GLY B 1 148 ? -44.656 -10.586 -35.5 1 40.19 148 GLY B N 1
ATOM 5944 C CA . GLY B 1 148 ? -46 -10.172 -35.875 1 40.19 148 GLY B CA 1
ATOM 5945 C C . GLY B 1 148 ? -46.094 -9.727 -37.312 1 40.19 148 GLY B C 1
ATOM 5946 O O . GLY B 1 148 ? -46.969 -10.172 -38.062 1 40.19 148 GLY B O 1
ATOM 5947 N N . CYS B 1 149 ? -46.062 -8.297 -37.688 1 36.44 149 CYS B N 1
ATOM 5948 C CA . CYS B 1 149 ? -46.656 -7.824 -38.969 1 36.44 149 CYS B CA 1
ATOM 5949 C C . CYS B 1 149 ? -45.844 -8.312 -40.156 1 36.44 149 CYS B C 1
ATOM 5951 O O . CYS B 1 149 ? -44.625 -8.586 -40.031 1 36.44 149 CYS B O 1
ATOM 5953 N N . GLY B 1 150 ? -46.406 -8.719 -41.406 1 39.19 150 GLY B N 1
ATOM 5954 C CA . GLY B 1 150 ? -46.094 -9.062 -42.781 1 39.19 150 GLY B CA 1
ATOM 5955 C C . GLY B 1 150 ? -44.781 -8.469 -43.281 1 39.19 150 GLY B C 1
ATOM 5956 O O . GLY B 1 150 ? -44.438 -8.625 -44.438 1 39.19 150 GLY B O 1
ATOM 5957 N N . ARG B 1 151 ? -44.5 -7.18 -42.875 1 41.16 151 ARG B N 1
ATOM 5958 C CA . ARG B 1 151 ? -43.344 -6.578 -43.531 1 41.16 151 ARG B CA 1
ATOM 5959 C C . ARG B 1 151 ? -42.031 -7.152 -43 1 41.16 151 ARG B C 1
ATOM 5961 O O . ARG B 1 151 ? -41.781 -7.105 -41.812 1 41.16 151 ARG B O 1
ATOM 5968 N N . ARG B 1 152 ? -41.531 -8.133 -43.656 1 41.94 152 ARG B N 1
ATOM 5969 C CA . ARG B 1 152 ? -40.188 -8.633 -43.438 1 41.94 152 ARG B CA 1
ATOM 5970 C C . ARG B 1 152 ? -39.25 -7.492 -43.094 1 41.94 152 ARG B C 1
ATOM 5972 O O . ARG B 1 152 ? -38.875 -6.691 -43.938 1 41.94 152 ARG B O 1
ATOM 5979 N N . LEU B 1 153 ? -39.281 -6.727 -42.031 1 47.53 153 LEU B N 1
ATOM 5980 C CA . LEU B 1 153 ? -38.25 -5.73 -41.688 1 47.53 153 LEU B CA 1
ATOM 5981 C C . LEU B 1 153 ? -36.875 -6.262 -41.969 1 47.53 153 LEU B C 1
ATOM 5983 O O . LEU B 1 153 ? -36.594 -7.449 -41.781 1 47.53 153 LEU B O 1
ATOM 5987 N N . PHE B 1 154 ? -36.094 -5.703 -42.875 1 52.12 154 PHE B N 1
ATOM 5988 C CA . PHE B 1 154 ? -34.75 -5.922 -43.375 1 52.12 154 PHE B CA 1
ATOM 5989 C C . PHE B 1 154 ? -33.812 -6.277 -42.219 1 52.12 154 PHE B C 1
ATOM 5991 O O . PHE B 1 154 ? -33.938 -5.734 -41.125 1 52.12 154 PHE B O 1
ATOM 5998 N N . GLY B 1 155 ? -33.281 -7.484 -42.188 1 62.47 155 GLY B N 1
ATOM 5999 C CA . GLY B 1 155 ? -32.344 -8.18 -41.312 1 62.47 155 GLY B CA 1
ATOM 6000 C C . GLY B 1 155 ? -31.078 -7.391 -41.062 1 62.47 155 GLY B C 1
ATOM 6001 O O . GLY B 1 155 ? -30.688 -6.547 -41.875 1 62.47 155 GLY B O 1
ATOM 6002 N N . VAL B 1 156 ? -30.688 -7.117 -39.906 1 78 156 VAL B N 1
ATOM 6003 C CA . VAL B 1 156 ? -29.453 -6.457 -39.5 1 78 156 VAL B CA 1
ATOM 6004 C C . VAL B 1 156 ? -28.25 -7.352 -39.812 1 78 156 VAL B C 1
ATOM 6006 O O . VAL B 1 156 ? -28.359 -8.578 -39.719 1 78 156 VAL B O 1
ATOM 6009 N N . ARG B 1 157 ? -27.328 -6.645 -40.562 1 86.19 157 ARG B N 1
ATOM 6010 C CA . ARG B 1 157 ? -26.078 -7.359 -40.812 1 86.19 157 ARG B CA 1
ATOM 6011 C C . ARG B 1 157 ? -25.016 -6.973 -39.812 1 86.19 157 ARG B C 1
ATOM 6013 O O . ARG B 1 157 ? -24.828 -5.793 -39.5 1 86.19 157 ARG B O 1
ATOM 6020 N N . LEU B 1 158 ? -24.469 -8.062 -39.344 1 90.5 158 LEU B N 1
ATOM 6021 C CA . LEU B 1 158 ? -23.438 -7.859 -38.312 1 90.5 158 LEU B CA 1
ATOM 6022 C C . LEU B 1 158 ? -22.062 -8.289 -38.844 1 90.5 158 LEU B C 1
ATOM 6024 O O . LEU B 1 158 ? -21.938 -9.367 -39.438 1 90.5 158 LEU B O 1
ATOM 6028 N N . HIS B 1 159 ? -21.172 -7.398 -38.75 1 92.25 159 HIS B N 1
ATOM 6029 C CA . HIS B 1 159 ? -19.781 -7.688 -39.125 1 92.25 159 HIS B CA 1
ATOM 6030 C C . HIS B 1 159 ? -19 -8.234 -37.938 1 92.25 159 HIS B C 1
ATOM 6032 O O . HIS B 1 159 ? -18.797 -7.523 -36.969 1 92.25 159 HIS B O 1
ATOM 6038 N N . VAL B 1 160 ? -18.625 -9.523 -38.094 1 92.81 160 VAL B N 1
ATOM 6039 C CA . VAL B 1 160 ? -17.984 -10.156 -36.938 1 92.81 160 VAL B CA 1
ATOM 6040 C C . VAL B 1 160 ? -16.719 -10.891 -37.375 1 92.81 160 VAL B C 1
ATOM 6042 O O . VAL B 1 160 ? -16.594 -11.266 -38.531 1 92.81 160 VAL B O 1
ATOM 6045 N N . ARG B 1 161 ? -15.75 -10.875 -36.562 1 93.81 161 ARG B N 1
ATOM 6046 C CA . ARG B 1 161 ? -14.578 -11.742 -36.688 1 93.81 161 ARG B CA 1
ATOM 6047 C C . ARG B 1 161 ? -14.555 -12.781 -35.562 1 93.81 161 ARG B C 1
ATOM 6049 O O . ARG B 1 161 ? -14.547 -12.438 -34.375 1 93.81 161 ARG B O 1
ATOM 6056 N N . ILE B 1 162 ? -14.68 -14.07 -35.938 1 93.5 162 ILE B N 1
ATOM 6057 C CA . ILE B 1 162 ? -14.695 -15.156 -34.969 1 93.5 162 ILE B CA 1
ATOM 6058 C C . ILE B 1 162 ? -13.523 -16.109 -35.219 1 93.5 162 ILE B C 1
ATOM 6060 O O . ILE B 1 162 ? -13.281 -16.5 -36.375 1 93.5 162 ILE B O 1
ATOM 6064 N N . CYS B 1 163 ? -12.812 -16.359 -34.219 1 93.81 163 CYS B N 1
ATOM 6065 C CA . CYS B 1 163 ? -11.695 -17.281 -34.344 1 93.81 163 CYS B CA 1
ATOM 6066 C C . CYS B 1 163 ? -11.453 -18.062 -33.062 1 93.81 163 CYS B C 1
ATOM 6068 O O . CYS B 1 163 ? -11.789 -17.594 -31.984 1 93.81 163 CYS B O 1
ATOM 6070 N N . LEU B 1 164 ? -11 -19.297 -33.219 1 93.69 164 LEU B N 1
ATOM 6071 C CA . LEU B 1 164 ? -10.516 -20.109 -32.125 1 93.69 164 LEU B CA 1
ATOM 6072 C C . LEU B 1 164 ? -9 -19.969 -31.969 1 93.69 164 LEU B C 1
ATOM 6074 O O . LEU B 1 164 ? -8.25 -20.344 -32.875 1 93.69 164 LEU B O 1
ATOM 6078 N N . ASP B 1 165 ? -8.633 -19.438 -30.859 1 93 165 ASP B N 1
ATOM 6079 C CA . ASP B 1 165 ? -7.207 -19.188 -30.641 1 93 165 ASP B CA 1
ATOM 6080 C C . ASP B 1 165 ? -6.543 -20.391 -29.969 1 93 165 ASP B C 1
ATOM 6082 O O . ASP B 1 165 ? -6.832 -20.719 -28.812 1 93 165 ASP B O 1
ATOM 6086 N N . GLY B 1 166 ? -5.609 -21 -30.688 1 91.62 166 GLY B N 1
ATOM 6087 C CA . GLY B 1 166 ? -4.918 -22.156 -30.156 1 91.62 166 GLY B CA 1
ATOM 6088 C C . GLY B 1 166 ? -3.537 -21.844 -29.625 1 91.62 166 GLY B C 1
ATOM 6089 O O . GLY B 1 166 ? -2.871 -22.703 -29.047 1 91.62 166 GLY B O 1
ATOM 6090 N N . GLY B 1 167 ? -3.178 -20.609 -29.719 1 91.38 167 GLY B N 1
ATOM 6091 C CA . GLY B 1 167 ? -1.844 -20.219 -29.281 1 91.38 167 GLY B CA 1
ATOM 6092 C C . GLY B 1 167 ? -1.794 -19.797 -27.828 1 91.38 167 GLY B C 1
ATOM 6093 O O . GLY B 1 167 ? -0.72 -19.5 -27.297 1 91.38 167 GLY B O 1
ATOM 6094 N N . TYR B 1 168 ? -2.91 -19.797 -27.172 1 93.44 168 TYR B N 1
ATOM 6095 C CA . TYR B 1 168 ? -2.982 -19.406 -25.766 1 93.44 168 TYR B CA 1
ATOM 6096 C C . TYR B 1 168 ? -3.041 -20.641 -24.859 1 93.44 168 TYR B C 1
ATOM 6098 O O . TYR B 1 168 ? -3.412 -21.734 -25.312 1 93.44 168 TYR B O 1
ATOM 6106 N N . HIS B 1 169 ? -2.52 -20.484 -23.703 1 93.31 169 HIS B N 1
ATOM 6107 C CA . HIS B 1 169 ? -2.795 -21.453 -22.641 1 93.31 169 HIS B CA 1
ATOM 6108 C C . HIS B 1 169 ? -4.062 -21.078 -21.891 1 93.31 169 HIS B C 1
ATOM 6110 O O . HIS B 1 169 ? -4.172 -19.969 -21.344 1 93.31 169 HIS B O 1
ATOM 6116 N N . VAL B 1 170 ? -5.023 -21.922 -21.953 1 93.06 170 VAL B N 1
ATOM 6117 C CA . VAL B 1 170 ? -6.254 -21.688 -21.203 1 93.06 170 VAL B CA 1
ATOM 6118 C C . VAL B 1 170 ? -6.074 -22.141 -19.75 1 93.06 170 VAL B C 1
ATOM 6120 O O . VAL B 1 170 ? -5.957 -23.344 -19.484 1 93.06 170 VAL B O 1
ATOM 6123 N N . GLN B 1 171 ? -6.016 -21.219 -18.922 1 89.31 171 GLN B N 1
ATOM 6124 C CA . GLN B 1 171 ? -5.742 -21.5 -17.516 1 89.31 171 GLN B CA 1
ATOM 6125 C C . GLN B 1 171 ? -7.012 -21.906 -16.781 1 89.31 171 GLN B C 1
ATOM 6127 O O . GLN B 1 171 ? -7.996 -21.172 -16.75 1 89.31 171 GLN B O 1
ATOM 6132 N N . ASP B 1 172 ? -7.039 -23.062 -16.25 1 88.88 172 ASP B N 1
ATOM 6133 C CA . ASP B 1 172 ? -8.156 -23.547 -15.43 1 88.88 172 ASP B CA 1
ATOM 6134 C C . ASP B 1 172 ? -7.77 -23.609 -13.953 1 88.88 172 ASP B C 1
ATOM 6136 O O . ASP B 1 172 ? -8.633 -23.797 -13.094 1 88.88 172 ASP B O 1
ATOM 6140 N N . GLU B 1 173 ? -6.512 -23.531 -13.727 1 89 173 GLU B N 1
ATOM 6141 C CA . GLU B 1 173 ? -6.027 -23.609 -12.352 1 89 173 GLU B CA 1
ATOM 6142 C C . GLU B 1 173 ? -5.566 -22.25 -11.844 1 89 173 GLU B C 1
ATOM 6144 O O . GLU B 1 173 ? -5.645 -21.25 -12.57 1 89 173 GLU B O 1
ATOM 6149 N N . GLN B 1 174 ? -5.211 -22.234 -10.594 1 87.06 174 GLN B N 1
ATOM 6150 C CA . GLN B 1 174 ? -4.734 -20.969 -10.031 1 87.06 174 GLN B CA 1
ATOM 6151 C C . GLN B 1 174 ? -3.383 -20.578 -10.617 1 87.06 174 GLN B C 1
ATOM 6153 O O . GLN B 1 174 ? -2.592 -21.453 -11 1 87.06 174 GLN B O 1
ATOM 6158 N N . THR B 1 175 ? -3.158 -19.359 -10.656 1 82.12 175 THR B N 1
ATOM 6159 C CA . THR B 1 175 ? -1.985 -18.828 -11.344 1 82.12 175 THR B CA 1
ATOM 6160 C C . THR B 1 175 ? -0.702 -19.344 -10.688 1 82.12 175 THR B C 1
ATOM 6162 O O . THR B 1 175 ? 0.28 -19.625 -11.383 1 82.12 175 THR B O 1
ATOM 6165 N N . HIS B 1 176 ? -0.764 -19.562 -9.461 1 83.81 176 HIS B N 1
ATOM 6166 C CA . HIS B 1 176 ? 0.473 -19.953 -8.789 1 83.81 176 HIS B CA 1
ATOM 6167 C C . HIS B 1 176 ? 0.574 -21.469 -8.648 1 83.81 176 HIS B C 1
ATOM 6169 O O . HIS B 1 176 ? 1.618 -21.984 -8.25 1 83.81 176 HIS B O 1
ATOM 6175 N N . ALA B 1 177 ? -0.474 -22.156 -8.992 1 86.5 177 ALA B N 1
ATOM 6176 C CA . ALA B 1 177 ? -0.497 -23.609 -8.875 1 86.5 177 ALA B CA 1
ATOM 6177 C C . ALA B 1 177 ? -0.936 -24.266 -10.188 1 86.5 177 ALA B C 1
ATOM 6179 O O . ALA B 1 177 ? -1.808 -25.125 -10.195 1 86.5 177 ALA B O 1
ATOM 6180 N N . THR B 1 178 ? -0.189 -23.859 -11.188 1 89.19 178 THR B N 1
ATOM 6181 C CA . THR B 1 178 ? -0.549 -24.422 -12.484 1 89.19 178 THR B CA 1
ATOM 6182 C C . THR B 1 178 ? 0.185 -25.734 -12.734 1 89.19 178 THR B C 1
ATOM 6184 O O . THR B 1 178 ? 1.352 -25.875 -12.359 1 89.19 178 THR B O 1
ATOM 6187 N N . SER B 1 179 ? -0.52 -26.703 -13.266 1 90.38 179 SER B N 1
ATOM 6188 C CA . SER B 1 179 ? 0.058 -28.016 -13.57 1 90.38 179 SER B CA 1
ATOM 6189 C C . SER B 1 179 ? 0.519 -28.094 -15.023 1 90.38 179 SER B C 1
ATOM 6191 O O . SER B 1 179 ? 1.339 -28.938 -15.367 1 90.38 179 SER B O 1
ATOM 6193 N N . ASP B 1 180 ? -0.097 -27.219 -15.812 1 89.06 180 ASP B N 1
ATOM 6194 C CA . ASP B 1 180 ? 0.257 -27.234 -17.234 1 89.06 180 ASP B CA 1
ATOM 6195 C C . ASP B 1 180 ? 0.206 -25.828 -17.828 1 89.06 180 ASP B C 1
ATOM 6197 O O . ASP B 1 180 ? -0.729 -25.062 -17.562 1 89.06 180 ASP B O 1
ATOM 6201 N N . ASN B 1 181 ? 1.218 -25.5 -18.562 1 90.69 181 ASN B N 1
ATOM 6202 C CA . ASN B 1 181 ? 1.257 -24.188 -19.203 1 90.69 181 ASN B CA 1
ATOM 6203 C C . ASN B 1 181 ? 1.363 -24.297 -20.719 1 90.69 181 ASN B C 1
ATOM 6205 O O . ASN B 1 181 ? 1.663 -23.312 -21.391 1 90.69 181 ASN B O 1
ATOM 6209 N N . ARG B 1 182 ? 1.078 -25.391 -21.359 1 90.81 182 ARG B N 1
ATOM 6210 C CA . ARG B 1 182 ? 1.186 -25.594 -22.797 1 90.81 182 ARG B CA 1
ATOM 6211 C C . ARG B 1 182 ? -0.001 -24.969 -23.531 1 90.81 182 ARG B C 1
ATOM 6213 O O . ARG B 1 182 ? -1.086 -24.844 -22.953 1 90.81 182 ARG B O 1
ATOM 6220 N N . PRO B 1 183 ? 0.278 -24.547 -24.656 1 93.31 183 PRO B N 1
ATOM 6221 C CA . PRO B 1 183 ? -0.82 -23.969 -25.438 1 93.31 183 PRO B CA 1
ATOM 6222 C C . PRO B 1 183 ? -1.852 -25 -25.875 1 93.31 183 PRO B C 1
ATOM 6224 O O . PRO B 1 183 ? -1.62 -26.203 -25.734 1 93.31 183 PRO B O 1
ATOM 6227 N N . SER B 1 184 ? -2.982 -24.578 -26.344 1 91.94 184 SER B N 1
ATOM 6228 C CA . SER B 1 184 ? -4.078 -25.438 -26.766 1 91.94 184 SER B CA 1
ATOM 6229 C C . SER B 1 184 ? -3.717 -26.219 -28.031 1 91.94 184 SER B C 1
ATOM 6231 O O . SER B 1 184 ? -4.047 -27.391 -28.141 1 91.94 184 SER B O 1
ATOM 6233 N N . ALA B 1 185 ? -2.982 -25.594 -28.891 1 91.31 185 ALA B N 1
ATOM 6234 C CA . ALA B 1 185 ? -2.613 -26.25 -30.141 1 91.31 185 ALA B CA 1
ATOM 6235 C C . ALA B 1 185 ? -1.474 -27.234 -29.922 1 91.31 185 ALA B C 1
ATOM 6237 O O . ALA B 1 185 ? -0.394 -26.859 -29.469 1 91.31 185 ALA B O 1
ATOM 6238 N N . ARG B 1 186 ? -1.581 -28.469 -30.312 1 87.31 186 ARG B N 1
ATOM 6239 C CA . ARG B 1 186 ? -0.616 -29.547 -30.094 1 87.31 186 ARG B CA 1
ATOM 6240 C C . ARG B 1 186 ? 0.646 -29.328 -30.922 1 87.31 186 ARG B C 1
ATOM 6242 O O . ARG B 1 186 ? 1.729 -29.781 -30.547 1 87.31 186 ARG B O 1
ATOM 6249 N N . GLN B 1 187 ? 0.501 -28.547 -31.938 1 86.19 187 GLN B N 1
ATOM 6250 C CA . GLN B 1 187 ? 1.629 -28.312 -32.844 1 86.19 187 GLN B CA 1
ATOM 6251 C C . GLN B 1 187 ? 2.705 -27.484 -32.156 1 86.19 187 GLN B C 1
ATOM 6253 O O . GLN B 1 187 ? 3.877 -27.531 -32.531 1 86.19 187 GLN B O 1
ATOM 6258 N N . LEU B 1 188 ? 2.291 -26.844 -31.156 1 89.81 188 LEU B N 1
ATOM 6259 C CA . LEU B 1 188 ? 3.221 -25.922 -30.516 1 89.81 188 LEU B CA 1
ATOM 6260 C C . LEU B 1 188 ? 3.789 -26.531 -29.234 1 89.81 188 LEU B C 1
ATOM 6262 O O . LEU B 1 188 ? 4.535 -25.891 -28.5 1 89.81 188 LEU B O 1
ATOM 6266 N N . TRP B 1 189 ? 3.537 -27.797 -28.969 1 89.5 189 TRP B N 1
ATOM 6267 C CA . TRP B 1 189 ? 3.971 -28.422 -27.719 1 89.5 189 TRP B CA 1
ATOM 6268 C C . TRP B 1 189 ? 5.469 -28.719 -27.75 1 89.5 189 TRP B C 1
ATOM 6270 O O . TRP B 1 189 ? 6.012 -29.094 -28.781 1 89.5 189 TRP B O 1
ATOM 6280 N N . ARG B 1 190 ? 6.027 -28.469 -26.641 1 88.06 190 ARG B N 1
ATOM 6281 C CA . ARG B 1 190 ? 7.434 -28.812 -26.469 1 88.06 190 ARG B CA 1
ATOM 6282 C C . ARG B 1 190 ? 7.59 -30.25 -26 1 88.06 190 ARG B C 1
ATOM 6284 O O . ARG B 1 190 ? 6.668 -30.828 -25.422 1 88.06 190 ARG B O 1
ATOM 6291 N N . PRO B 1 191 ? 8.727 -30.781 -26.297 1 89.94 191 PRO B N 1
ATOM 6292 C CA . PRO B 1 191 ? 8.945 -32.156 -25.859 1 89.94 191 PRO B CA 1
ATOM 6293 C C . PRO B 1 191 ? 9.039 -32.281 -24.344 1 89.94 191 PRO B C 1
ATOM 6295 O O . PRO B 1 191 ? 9.352 -31.328 -23.656 1 89.94 191 PRO B O 1
ATOM 6298 N N . ALA B 1 192 ? 8.742 -33.531 -23.891 1 92.38 192 ALA B N 1
ATOM 6299 C CA . ALA B 1 192 ? 8.781 -33.812 -22.469 1 92.38 192 ALA B CA 1
ATOM 6300 C C . ALA B 1 192 ? 10.211 -33.781 -21.938 1 92.38 192 ALA B C 1
ATOM 6302 O O . ALA B 1 192 ? 11.141 -34.219 -22.609 1 92.38 192 ALA B O 1
ATOM 6303 N N . VAL B 1 193 ? 10.391 -33.25 -20.859 1 93.06 193 VAL B N 1
ATOM 6304 C CA . VAL B 1 193 ? 11.703 -33.125 -20.234 1 93.06 193 VAL B CA 1
ATOM 6305 C C . VAL B 1 193 ? 11.977 -34.312 -19.312 1 93.06 193 VAL B C 1
ATOM 6307 O O . VAL B 1 193 ? 13.133 -34.656 -19.078 1 93.06 193 VAL B O 1
ATOM 6310 N N . GLY B 1 194 ? 10.891 -34.906 -18.844 1 94.44 194 GLY B N 1
ATOM 6311 C CA . GLY B 1 194 ? 11.039 -36.031 -17.938 1 94.44 194 GLY B CA 1
ATOM 6312 C C . GLY B 1 194 ? 9.719 -36.719 -17.625 1 94.44 194 GLY B C 1
ATOM 6313 O O . GLY B 1 194 ? 8.727 -36.531 -18.312 1 94.44 194 GLY B O 1
ATOM 6314 N N . THR B 1 195 ? 9.891 -37.656 -16.703 1 94.62 195 THR B N 1
ATOM 6315 C CA . THR B 1 195 ? 8.719 -38.375 -16.219 1 94.62 195 THR B CA 1
ATOM 6316 C C . THR B 1 195 ? 8.672 -38.375 -14.695 1 94.62 195 THR B C 1
ATOM 6318 O O . THR B 1 195 ? 9.711 -38.344 -14.039 1 94.62 195 THR B O 1
ATOM 6321 N N . ILE B 1 196 ? 7.48 -38.25 -14.219 1 94.19 196 ILE B N 1
ATOM 6322 C CA . ILE B 1 196 ? 7.293 -38.312 -12.773 1 94.19 196 ILE B CA 1
ATOM 6323 C C . ILE B 1 196 ? 6.516 -39.562 -12.391 1 94.19 196 ILE B C 1
ATOM 6325 O O . ILE B 1 196 ? 5.531 -39.906 -13.047 1 94.19 196 ILE B O 1
ATOM 6329 N N . ASP B 1 197 ? 7.07 -40.281 -11.469 1 94.06 197 ASP B N 1
ATOM 6330 C CA . ASP B 1 197 ? 6.402 -41.438 -10.883 1 94.06 197 ASP B CA 1
ATOM 6331 C C . ASP B 1 197 ? 5.797 -41.094 -9.523 1 94.06 197 ASP B C 1
ATOM 6333 O O . ASP B 1 197 ? 6.508 -40.656 -8.617 1 94.06 197 ASP B O 1
ATOM 6337 N N . ILE B 1 198 ? 4.531 -41.25 -9.484 1 92.75 198 ILE B N 1
ATOM 6338 C CA . ILE B 1 198 ? 3.842 -40.906 -8.234 1 92.75 198 ILE B CA 1
ATOM 6339 C C . ILE B 1 198 ? 3.189 -42.156 -7.664 1 92.75 198 ILE B C 1
ATOM 6341 O O . ILE B 1 198 ? 2.508 -42.906 -8.383 1 92.75 198 ILE B O 1
ATOM 6345 N N . GLY B 1 199 ? 3.502 -42.438 -6.434 1 91.62 199 GLY B N 1
ATOM 6346 C CA . GLY B 1 199 ? 2.848 -43.5 -5.695 1 91.62 199 GLY B CA 1
ATOM 6347 C C . GLY B 1 199 ? 1.99 -43 -4.551 1 91.62 199 GLY B C 1
ATOM 6348 O O . GLY B 1 199 ? 2.492 -42.344 -3.627 1 91.62 199 GLY B O 1
ATOM 6349 N N . VAL B 1 200 ? 0.666 -43.188 -4.719 1 92.75 200 VAL B N 1
ATOM 6350 C CA . VAL B 1 200 ? -0.25 -42.906 -3.619 1 92.75 200 VAL B CA 1
ATOM 6351 C C . VAL B 1 200 ? -0.428 -44.156 -2.756 1 92.75 200 VAL B C 1
ATOM 6353 O O . VAL B 1 200 ? -1.147 -45.062 -3.133 1 92.75 200 VAL B O 1
ATOM 6356 N N . ILE B 1 201 ? 0.172 -44.125 -1.592 1 92.31 201 ILE B N 1
ATOM 6357 C CA . ILE B 1 201 ? 0.261 -45.344 -0.771 1 92.31 201 ILE B CA 1
ATOM 6358 C C . ILE B 1 201 ? -0.965 -45.438 0.134 1 92.31 201 ILE B C 1
ATOM 6360 O O . ILE B 1 201 ? -1.683 -46.438 0.11 1 92.31 201 ILE B O 1
ATOM 6364 N N . GLY B 1 202 ? -1.156 -44.438 0.927 1 92.94 202 GLY B N 1
ATOM 6365 C CA . GLY B 1 202 ? -2.281 -44.469 1.847 1 92.94 202 GLY B CA 1
ATOM 6366 C C . GLY B 1 202 ? -2.312 -43.312 2.814 1 92.94 202 GLY B C 1
ATOM 6367 O O . GLY B 1 202 ? -1.555 -42.344 2.664 1 92.94 202 GLY B O 1
ATOM 6368 N N . CYS B 1 203 ? -3.363 -43.344 3.611 1 94.69 203 CYS B N 1
ATOM 6369 C CA . CYS B 1 203 ? -3.52 -42.312 4.648 1 94.69 203 CYS B CA 1
ATOM 6370 C C . CYS B 1 203 ? -3.43 -42.938 6.035 1 94.69 203 CYS B C 1
ATOM 6372 O O . CYS B 1 203 ? -3.516 -44.156 6.184 1 94.69 203 CYS B O 1
ATOM 6374 N N . ARG B 1 204 ? -3.053 -42.094 6.961 1 94.38 204 ARG B N 1
ATOM 6375 C CA . ARG B 1 204 ? -2.99 -42.5 8.359 1 94.38 204 ARG B CA 1
ATOM 6376 C C . ARG B 1 204 ? -3.809 -41.562 9.242 1 94.38 204 ARG B C 1
ATOM 6378 O O . ARG B 1 204 ? -3.729 -40.344 9.109 1 94.38 204 ARG B O 1
ATOM 6385 N N . GLY B 1 205 ? -4.617 -42.094 10.094 1 92.5 205 GLY B N 1
ATOM 6386 C CA . GLY B 1 205 ? -5.309 -41.344 11.125 1 92.5 205 GLY B CA 1
ATOM 6387 C C . GLY B 1 205 ? -6.367 -40.406 10.578 1 92.5 205 GLY B C 1
ATOM 6388 O O . GLY B 1 205 ? -6.414 -39.219 10.945 1 92.5 205 GLY B O 1
ATOM 6389 N N . LEU B 1 206 ? -7.258 -40.875 9.695 1 93.38 206 LEU B N 1
ATOM 6390 C CA . LEU B 1 206 ? -8.32 -40.031 9.156 1 93.38 206 LEU B CA 1
ATOM 6391 C C . LEU B 1 206 ? -9.43 -39.812 10.188 1 93.38 206 LEU B C 1
ATOM 6393 O O . LEU B 1 206 ? -9.719 -40.719 10.977 1 93.38 206 LEU B O 1
ATOM 6397 N N . LEU B 1 207 ? -10 -38.656 10.266 1 89.25 207 LEU B N 1
ATOM 6398 C CA . LEU B 1 207 ? -11.094 -38.344 11.172 1 89.25 207 LEU B CA 1
ATOM 6399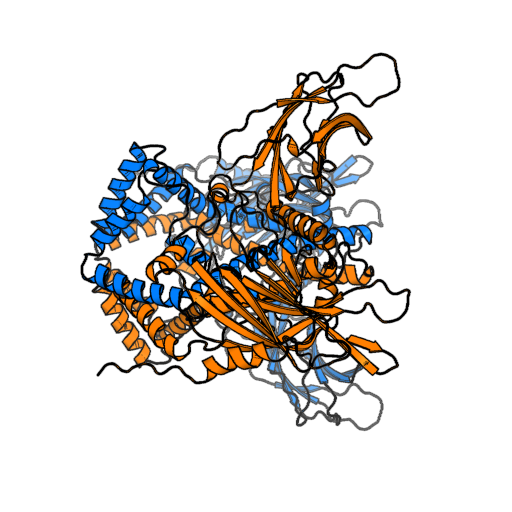 C C . LEU B 1 207 ? -12.414 -38.875 10.641 1 89.25 207 LEU B C 1
ATOM 6401 O O . LEU B 1 207 ? -12.617 -38.969 9.43 1 89.25 207 LEU B O 1
ATOM 6405 N N . PRO B 1 208 ? -13.266 -39.25 11.57 1 86.81 208 PRO B N 1
ATOM 6406 C CA . PRO B 1 208 ? -14.594 -39.688 11.133 1 86.81 208 PRO B CA 1
ATOM 6407 C C . PRO B 1 208 ? -15.453 -38.531 10.617 1 86.81 208 PRO B C 1
ATOM 6409 O O . PRO B 1 208 ? -15.625 -37.531 11.305 1 86.81 208 PRO B O 1
ATOM 6412 N N . MET B 1 209 ? -15.883 -38.719 9.422 1 82.19 209 MET B N 1
ATOM 6413 C CA . MET B 1 209 ? -16.672 -37.625 8.805 1 82.19 209 MET B CA 1
ATOM 6414 C C . MET B 1 209 ? -18.156 -38 8.812 1 82.19 209 MET B C 1
ATOM 6416 O O . MET B 1 209 ? -19 -37.094 8.727 1 82.19 209 MET B O 1
ATOM 6420 N N . LYS B 1 210 ? -18.453 -39.219 8.852 1 78.69 210 LYS B N 1
ATOM 6421 C CA . LYS B 1 210 ? -19.844 -39.656 8.859 1 78.69 210 LYS B CA 1
ATOM 6422 C C . LYS B 1 210 ? -20.078 -40.719 9.938 1 78.69 210 LYS B C 1
ATOM 6424 O O . LYS B 1 210 ? -19.125 -41.312 10.461 1 78.69 210 LYS B O 1
ATOM 6429 N N . ALA B 1 211 ? -21.328 -40.656 10.359 1 76.25 211 ALA B N 1
ATOM 6430 C CA . ALA B 1 211 ? -21.734 -41.656 11.336 1 76.25 211 ALA B CA 1
ATOM 6431 C C . ALA B 1 211 ? -22.656 -42.688 10.711 1 76.25 211 ALA B C 1
ATOM 6433 O O . ALA B 1 211 ? -23.688 -42.344 10.125 1 76.25 211 ALA B O 1
ATOM 6434 N N . VAL B 1 212 ? -22.141 -43.906 10.461 1 70.56 212 VAL B N 1
ATOM 6435 C CA . VAL B 1 212 ? -22.984 -45.031 10.023 1 70.56 212 VAL B CA 1
ATOM 6436 C C . VAL B 1 212 ? -23.219 -46 11.188 1 70.56 212 VAL B C 1
ATOM 6438 O O . VAL B 1 212 ? -22.266 -46.531 11.758 1 70.56 212 VAL B O 1
ATOM 6441 N N . ASP B 1 213 ? -24.547 -46.344 11.477 1 72.94 213 ASP B N 1
ATOM 6442 C CA . ASP B 1 213 ? -24.969 -47.25 12.547 1 72.94 213 ASP B CA 1
ATOM 6443 C C . ASP B 1 213 ? -24.297 -46.875 13.867 1 72.94 213 ASP B C 1
ATOM 6445 O O . ASP B 1 213 ? -23.844 -47.75 14.602 1 72.94 213 ASP B O 1
ATOM 6449 N N . GLY B 1 214 ? -24.062 -45.531 14.156 1 70.88 214 GLY B N 1
ATOM 6450 C CA . GLY B 1 214 ? -23.516 -45.031 15.406 1 70.88 214 GLY B CA 1
ATOM 6451 C C . GLY B 1 214 ? -22 -45.031 15.438 1 70.88 214 GLY B C 1
ATOM 6452 O O . GLY B 1 214 ? -21.391 -44.531 16.391 1 70.88 214 GLY B O 1
ATOM 6453 N N . LYS B 1 215 ? -21.375 -45.688 14.484 1 79 215 LYS B N 1
ATOM 6454 C CA . LYS B 1 215 ? -19.922 -45.688 14.453 1 79 215 LYS B CA 1
ATOM 6455 C C . LYS B 1 215 ? -19.375 -44.719 13.406 1 79 215 LYS B C 1
ATOM 6457 O O . LYS B 1 215 ? -19.938 -44.625 12.312 1 79 215 LYS B O 1
ATOM 6462 N N . GLY B 1 216 ? -18.484 -43.906 13.781 1 82.62 216 GLY B N 1
ATOM 6463 C CA . GLY B 1 216 ? -17.844 -43 12.852 1 82.62 216 GLY B CA 1
ATOM 6464 C C . GLY B 1 216 ? -17.016 -43.719 11.797 1 82.62 216 GLY B C 1
ATOM 6465 O O . GLY B 1 216 ? -16.281 -44.656 12.102 1 82.62 216 GLY B O 1
ATOM 6466 N N . THR B 1 217 ? -17.375 -43.531 10.461 1 83.94 217 THR B N 1
ATOM 6467 C CA . THR B 1 217 ? -16.594 -44.125 9.391 1 83.94 217 THR B CA 1
ATOM 6468 C C . THR B 1 217 ? -16.266 -43.094 8.305 1 83.94 217 THR B C 1
ATOM 6470 O O . THR B 1 217 ? -16.844 -42 8.289 1 83.94 217 THR B O 1
ATOM 6473 N N . THR B 1 218 ? -15.188 -43.375 7.574 1 88.56 218 THR B N 1
ATOM 6474 C CA . THR B 1 218 ? -14.773 -42.531 6.457 1 88.56 218 THR B CA 1
ATOM 6475 C C . THR B 1 218 ? -14.508 -43.375 5.215 1 88.56 218 THR B C 1
ATOM 6477 O O . THR B 1 218 ? -13.867 -44.438 5.297 1 88.56 218 THR B O 1
ATOM 6480 N N . ASP B 1 219 ? -15.156 -43.094 4.109 1 89.56 219 ASP B N 1
ATOM 6481 C CA . ASP B 1 219 ? -14.875 -43.656 2.803 1 89.56 219 ASP B CA 1
ATOM 6482 C C . ASP B 1 219 ? -13.953 -42.781 1.981 1 89.56 219 ASP B C 1
ATOM 6484 O O . ASP B 1 219 ? -14.422 -41.906 1.234 1 89.56 219 ASP B O 1
ATOM 6488 N N . ALA B 1 220 ? -12.703 -43.062 2.109 1 92.38 220 ALA B N 1
ATOM 6489 C CA . ALA B 1 220 ? -11.734 -42.125 1.566 1 92.38 220 ALA B CA 1
ATOM 6490 C C . ALA B 1 220 ? -11.242 -42.562 0.191 1 92.38 220 ALA B C 1
ATOM 6492 O O . ALA B 1 220 ? -11.094 -43.75 -0.066 1 92.38 220 ALA B O 1
ATOM 6493 N N . PHE B 1 221 ? -11.086 -41.688 -0.739 1 92.19 221 PHE B N 1
ATOM 6494 C CA . PHE B 1 221 ? -10.383 -41.844 -2.01 1 92.19 221 PHE B CA 1
ATOM 6495 C C . PHE B 1 221 ? -9.547 -40.625 -2.326 1 92.19 221 PHE B C 1
ATOM 6497 O O . PHE B 1 221 ? -9.766 -39.562 -1.758 1 92.19 221 PHE B O 1
ATOM 6504 N N . ALA B 1 222 ? -8.539 -40.781 -3.119 1 94.31 222 ALA B N 1
ATOM 6505 C CA . ALA B 1 222 ? -7.641 -39.688 -3.473 1 94.31 222 ALA B CA 1
ATOM 6506 C C . ALA B 1 222 ? -7.723 -39.375 -4.965 1 94.31 222 ALA B C 1
ATOM 6508 O O . ALA B 1 222 ? -7.992 -40.25 -5.777 1 94.31 222 ALA B O 1
ATOM 6509 N N . VAL B 1 223 ? -7.633 -38.125 -5.246 1 95 223 VAL B N 1
ATOM 6510 C CA . VAL B 1 223 ? -7.605 -37.656 -6.625 1 95 223 VAL B CA 1
ATOM 6511 C C . VAL B 1 223 ? -6.301 -36.906 -6.891 1 95 223 VAL B C 1
ATOM 6513 O O . VAL B 1 223 ? -5.914 -36.031 -6.113 1 95 223 VAL B O 1
ATOM 6516 N N . ALA B 1 224 ? -5.598 -37.312 -7.906 1 94.75 224 ALA B N 1
ATOM 6517 C CA . ALA B 1 224 ? -4.359 -36.656 -8.32 1 94.75 224 ALA B CA 1
ATOM 6518 C C . ALA B 1 224 ? -4.516 -36.031 -9.695 1 94.75 224 ALA B C 1
ATOM 6520 O O . ALA B 1 224 ? -5.09 -36.625 -10.609 1 94.75 224 ALA B O 1
ATOM 6521 N N . LYS B 1 225 ? -4.09 -34.781 -9.797 1 95.12 225 LYS B N 1
ATOM 6522 C CA . LYS B 1 225 ? -4.156 -34.062 -11.062 1 95.12 225 LYS B CA 1
ATOM 6523 C C . LYS B 1 225 ? -2.785 -33.5 -11.461 1 95.12 225 LYS B C 1
ATOM 6525 O O . LYS B 1 225 ? -2.121 -32.844 -10.664 1 95.12 225 LYS B O 1
ATOM 6530 N N . TYR B 1 226 ? -2.371 -33.844 -12.648 1 94.19 226 TYR B N 1
ATOM 6531 C CA . TYR B 1 226 ? -1.168 -33.281 -13.242 1 94.19 226 TYR B CA 1
ATOM 6532 C C . TYR B 1 226 ? -1.354 -33.062 -14.742 1 94.19 226 TYR B C 1
ATOM 6534 O O . TYR B 1 226 ? -1.607 -34.031 -15.484 1 94.19 226 TYR B O 1
ATOM 6542 N N . GLY B 1 227 ? -1.299 -31.844 -15.102 1 89.88 227 GLY B N 1
ATOM 6543 C CA . GLY B 1 227 ? -1.574 -31.562 -16.5 1 89.88 227 GLY B CA 1
ATOM 6544 C C . GLY B 1 227 ? -3.014 -31.844 -16.891 1 89.88 227 GLY B C 1
ATOM 6545 O O . GLY B 1 227 ? -3.943 -31.391 -16.219 1 89.88 227 GLY B O 1
ATOM 6546 N N . PRO B 1 228 ? -3.139 -32.469 -18.047 1 88.38 228 PRO B N 1
ATOM 6547 C CA . PRO B 1 228 ? -4.5 -32.844 -18.453 1 88.38 228 PRO B CA 1
ATOM 6548 C C . PRO B 1 228 ? -4.961 -34.156 -17.859 1 88.38 228 PRO B C 1
ATOM 6550 O O . PRO B 1 228 ? -6.125 -34.531 -18 1 88.38 228 PRO B O 1
ATOM 6553 N N . LYS B 1 229 ? -4.121 -34.812 -17.109 1 91.69 229 LYS B N 1
ATOM 6554 C CA . LYS B 1 229 ? -4.422 -36.156 -16.594 1 91.69 229 LYS B CA 1
ATOM 6555 C C . LYS B 1 229 ? -4.957 -36.094 -15.172 1 91.69 229 LYS B C 1
ATOM 6557 O O . LYS B 1 229 ? -4.457 -35.312 -14.352 1 91.69 229 LYS B O 1
ATOM 6562 N N . TRP B 1 230 ? -6.035 -36.781 -14.938 1 92.88 230 TRP B N 1
ATOM 6563 C CA . TRP B 1 230 ? -6.648 -36.969 -13.625 1 92.88 230 TRP B CA 1
ATOM 6564 C C . TRP B 1 230 ? -6.633 -38.438 -13.227 1 92.88 230 TRP B C 1
ATOM 6566 O O . TRP B 1 230 ? -6.852 -39.312 -14.062 1 92.88 230 TRP B O 1
ATOM 6576 N N . ALA B 1 231 ? -6.273 -38.719 -12.031 1 92.62 231 ALA B N 1
ATOM 6577 C CA . ALA B 1 231 ? -6.305 -40.062 -11.516 1 92.62 231 ALA B CA 1
ATOM 6578 C C . ALA B 1 231 ? -7.098 -40.156 -10.219 1 92.62 231 ALA B C 1
ATOM 6580 O O . ALA B 1 231 ? -6.969 -39.281 -9.352 1 92.62 231 ALA B O 1
ATOM 6581 N N . ARG B 1 232 ? -8.039 -41.031 -10.172 1 91.88 232 ARG B N 1
ATOM 6582 C CA . ARG B 1 232 ? -8.812 -41.312 -8.969 1 91.88 232 ARG B CA 1
ATOM 6583 C C . ARG B 1 232 ? -8.508 -42.719 -8.422 1 91.88 232 ARG B C 1
ATOM 6585 O O . ARG B 1 232 ? -8.547 -43.688 -9.164 1 91.88 232 ARG B O 1
ATOM 6592 N N . THR B 1 233 ? -8.141 -42.812 -7.184 1 91.06 233 THR B N 1
ATOM 6593 C CA . THR B 1 233 ? -7.883 -44.094 -6.555 1 91.06 233 THR B CA 1
ATOM 6594 C C . THR B 1 233 ? -9.195 -44.812 -6.215 1 91.06 233 THR B C 1
ATOM 6596 O O . THR B 1 233 ? -10.266 -44.219 -6.324 1 91.06 233 THR B O 1
ATOM 6599 N N . ARG B 1 234 ? -9.039 -46.062 -5.914 1 88.69 234 ARG B N 1
ATOM 6600 C CA . ARG B 1 234 ? -10.203 -46.812 -5.457 1 88.69 234 ARG B CA 1
ATOM 6601 C C . ARG B 1 234 ? -10.719 -46.281 -4.125 1 88.69 234 ARG B C 1
ATOM 6603 O O . ARG B 1 234 ? -9.969 -45.656 -3.379 1 88.69 234 ARG B O 1
ATOM 6610 N N . THR B 1 235 ? -11.969 -46.438 -3.926 1 88.75 235 THR B N 1
ATOM 6611 C CA . THR B 1 235 ? -12.562 -46 -2.66 1 88.75 235 THR B CA 1
ATOM 6612 C C . THR B 1 235 ? -12.461 -47.125 -1.62 1 88.75 235 THR B C 1
ATOM 6614 O O . THR B 1 235 ? -12.859 -48.25 -1.88 1 88.75 235 THR B O 1
ATOM 6617 N N . VAL B 1 236 ? -11.742 -46.906 -0.612 1 88.25 236 VAL B N 1
ATOM 6618 C CA . VAL B 1 236 ? -11.695 -47.844 0.515 1 88.25 236 VAL B CA 1
ATOM 6619 C C . VAL B 1 236 ? -12.75 -47.438 1.548 1 88.25 236 VAL B C 1
ATOM 6621 O O . VAL B 1 236 ? -12.711 -46.344 2.105 1 88.25 236 VAL B O 1
ATOM 6624 N N . ALA B 1 237 ? -13.656 -48.344 1.772 1 84.75 237 ALA B N 1
ATOM 6625 C CA . ALA B 1 237 ? -14.797 -48.062 2.635 1 84.75 237 ALA B CA 1
ATOM 6626 C C . ALA B 1 237 ? -14.469 -48.344 4.098 1 84.75 237 ALA B C 1
ATOM 6628 O O . ALA B 1 237 ? -13.719 -49.281 4.395 1 84.75 237 ALA B O 1
ATOM 6629 N N . ASP B 1 238 ? -14.961 -47.531 4.996 1 84.19 238 ASP B N 1
ATOM 6630 C CA . ASP B 1 238 ? -15.023 -47.719 6.441 1 84.19 238 ASP B CA 1
ATOM 6631 C C . ASP B 1 238 ? -13.641 -47.969 7.027 1 84.19 238 ASP B C 1
ATOM 6633 O O . ASP B 1 238 ? -13.438 -48.938 7.77 1 84.19 238 ASP B O 1
ATOM 6637 N N . SER B 1 239 ? -12.695 -47.219 6.586 1 86.38 239 SER B N 1
ATOM 6638 C CA . SER B 1 239 ? -11.352 -47.344 7.133 1 86.38 239 SER B CA 1
ATOM 6639 C C . SER B 1 239 ? -10.75 -45.969 7.445 1 86.38 239 SER B C 1
ATOM 6641 O O . SER B 1 239 ? -10.945 -45 6.691 1 86.38 239 SER B O 1
ATOM 6643 N N . PHE B 1 240 ? -10.062 -45.938 8.672 1 90.69 240 PHE B N 1
ATOM 6644 C CA . PHE B 1 240 ? -9.344 -44.719 9.047 1 90.69 240 PHE B CA 1
ATOM 6645 C C . PHE B 1 240 ? -7.922 -44.75 8.5 1 90.69 240 PHE B C 1
ATOM 6647 O O . PHE B 1 240 ? -7.23 -43.719 8.508 1 90.69 240 PHE B O 1
ATOM 6654 N N . ASP B 1 241 ? -7.477 -45.844 8.07 1 92.38 241 ASP B N 1
ATOM 6655 C CA . ASP B 1 241 ? -6.152 -46.031 7.48 1 92.38 241 ASP B CA 1
ATOM 6656 C C . ASP B 1 241 ? -6.246 -46.719 6.125 1 92.38 241 ASP B C 1
ATOM 6658 O O . ASP B 1 241 ? -5.691 -47.812 5.941 1 92.38 241 ASP B O 1
ATOM 6662 N N . PRO B 1 242 ? -6.828 -46 5.199 1 91.81 242 PRO B N 1
ATOM 6663 C CA . PRO B 1 242 ? -6.953 -46.625 3.879 1 91.81 242 PRO B CA 1
ATOM 6664 C C . PRO B 1 242 ? -5.609 -46.812 3.186 1 91.81 242 PRO B C 1
ATOM 6666 O O . PRO B 1 242 ? -4.734 -45.969 3.277 1 91.81 242 PRO B O 1
ATOM 6669 N N . ALA B 1 243 ? -5.41 -47.969 2.617 1 90.62 243 ALA B N 1
ATOM 6670 C CA . ALA B 1 243 ? -4.234 -48.25 1.804 1 90.62 243 ALA B CA 1
ATOM 6671 C C . ALA B 1 243 ? -4.617 -48.469 0.339 1 90.62 243 ALA B C 1
ATOM 6673 O O . ALA B 1 243 ? -5.367 -49.375 0.003 1 90.62 243 ALA B O 1
ATOM 6674 N N . TRP B 1 244 ? -4.207 -47.562 -0.508 1 89.12 244 TRP B N 1
ATOM 6675 C CA . TRP B 1 244 ? -4.52 -47.656 -1.93 1 89.12 244 TRP B CA 1
ATOM 6676 C C . TRP B 1 244 ? -3.377 -48.312 -2.695 1 89.12 244 TRP B C 1
ATOM 6678 O O . TRP B 1 244 ? -3.607 -49.156 -3.566 1 89.12 244 TRP B O 1
ATOM 6688 N N . ASN B 1 245 ? -2.111 -48.031 -2.43 1 88 245 ASN B N 1
ATOM 6689 C CA . ASN B 1 245 ? -0.912 -48.562 -3.078 1 88 245 ASN B CA 1
ATOM 6690 C C . ASN B 1 245 ? -1.031 -48.5 -4.598 1 88 245 ASN B C 1
ATOM 6692 O O . ASN B 1 245 ? -0.833 -49.531 -5.273 1 88 245 ASN B O 1
ATOM 6696 N N . GLU B 1 246 ? -1.326 -47.406 -5.121 1 90.25 246 GLU B N 1
ATOM 6697 C CA . GLU B 1 246 ? -1.444 -47.188 -6.562 1 90.25 246 GLU B CA 1
ATOM 6698 C C . GLU B 1 246 ? -0.329 -46.281 -7.078 1 90.25 246 GLU B C 1
ATOM 6700 O O . GLU B 1 246 ? 0.101 -45.344 -6.383 1 90.25 246 GLU B O 1
ATOM 6705 N N . GLN B 1 247 ? 0.156 -46.594 -8.266 1 88.19 247 GLN B N 1
ATOM 6706 C CA . GLN B 1 247 ? 1.247 -45.844 -8.875 1 88.19 247 GLN B CA 1
ATOM 6707 C C . GLN B 1 247 ? 0.836 -45.281 -10.234 1 88.19 247 GLN B C 1
ATOM 6709 O O . GLN B 1 247 ? 0.136 -45.938 -11 1 88.19 247 GLN B O 1
ATOM 6714 N N . PHE B 1 248 ? 1.272 -44.062 -10.43 1 89.62 248 PHE B N 1
ATOM 6715 C CA . PHE B 1 248 ? 0.999 -43.375 -11.688 1 89.62 248 PHE B CA 1
ATOM 6716 C C . PHE B 1 248 ? 2.285 -42.844 -12.305 1 89.62 248 PHE B C 1
ATOM 6718 O O . PHE B 1 248 ? 3.189 -42.406 -11.586 1 89.62 248 PHE B O 1
ATOM 6725 N N . ASN B 1 249 ? 2.416 -42.938 -13.633 1 90.44 249 ASN B N 1
ATOM 6726 C CA . ASN B 1 249 ? 3.541 -42.406 -14.391 1 90.44 249 ASN B CA 1
ATOM 6727 C C . ASN B 1 249 ? 3.086 -41.375 -15.414 1 90.44 249 ASN B C 1
ATOM 6729 O O . ASN B 1 249 ? 2.334 -41.688 -16.344 1 90.44 249 ASN B O 1
ATOM 6733 N N . TRP B 1 250 ? 3.533 -40.188 -15.234 1 91.81 250 TRP B N 1
ATOM 6734 C CA . TRP B 1 250 ? 3.121 -39.125 -16.109 1 91.81 250 TRP B CA 1
ATOM 6735 C C . TRP B 1 250 ? 4.332 -38.375 -16.672 1 91.81 250 TRP B C 1
ATOM 6737 O O . TRP B 1 250 ? 5.363 -38.25 -16 1 91.81 250 TRP B O 1
ATOM 6747 N N . PRO B 1 251 ? 4.215 -37.875 -17.906 1 92.88 251 PRO B N 1
ATOM 6748 C CA . PRO B 1 251 ? 5.293 -37.062 -18.469 1 92.88 251 PRO B CA 1
ATOM 6749 C C . PRO B 1 251 ? 5.301 -35.625 -17.922 1 92.88 251 PRO B C 1
ATOM 6751 O O . PRO B 1 251 ? 4.242 -35.094 -17.625 1 92.88 251 PRO B O 1
ATOM 6754 N N . VAL B 1 252 ? 6.48 -35.156 -17.781 1 94.19 252 VAL B N 1
ATOM 6755 C CA . VAL B 1 252 ? 6.66 -33.781 -17.312 1 94.19 252 VAL B CA 1
ATOM 6756 C C . VAL B 1 252 ? 7.195 -32.906 -18.438 1 94.19 252 VAL B C 1
ATOM 6758 O O . VAL B 1 252 ? 8.203 -33.25 -19.078 1 94.19 252 VAL B O 1
ATOM 6761 N N . PHE B 1 253 ? 6.531 -31.812 -18.734 1 90.19 253 PHE B N 1
ATOM 6762 C CA . PHE B 1 253 ? 6.941 -30.922 -19.828 1 90.19 253 PHE B CA 1
ATOM 6763 C C . PHE B 1 253 ? 7.688 -29.719 -19.266 1 90.19 253 PHE B C 1
ATOM 6765 O O . PHE B 1 253 ? 8.523 -29.125 -19.969 1 90.19 253 PHE B O 1
ATOM 6772 N N . ASP B 1 254 ? 7.277 -29.312 -18.156 1 92.44 254 ASP B N 1
ATOM 6773 C CA . ASP B 1 254 ? 7.922 -28.234 -17.438 1 92.44 254 ASP B CA 1
ATOM 6774 C C . ASP B 1 254 ? 8.055 -28.562 -15.945 1 92.44 254 ASP B C 1
ATOM 6776 O O . ASP B 1 254 ? 7.066 -28.906 -15.297 1 92.44 254 ASP B O 1
ATOM 6780 N N . THR B 1 255 ? 9.188 -28.406 -15.438 1 91.88 255 THR B N 1
ATOM 6781 C CA . THR B 1 255 ? 9.445 -28.797 -14.055 1 91.88 255 THR B CA 1
ATOM 6782 C C . THR B 1 255 ? 8.844 -27.781 -13.094 1 91.88 255 THR B C 1
ATOM 6784 O O . THR B 1 255 ? 8.711 -28.062 -11.898 1 91.88 255 THR B O 1
ATOM 6787 N N . ALA B 1 256 ? 8.484 -26.594 -13.578 1 92 256 ALA B N 1
ATOM 6788 C CA . ALA B 1 256 ? 7.941 -25.547 -12.703 1 92 256 ALA B CA 1
ATOM 6789 C C . ALA B 1 256 ? 6.453 -25.766 -12.453 1 92 256 ALA B C 1
ATOM 6791 O O . ALA B 1 256 ? 5.82 -25.016 -11.711 1 92 256 ALA B O 1
ATOM 6792 N N . THR B 1 257 ? 5.887 -26.812 -12.875 1 93 257 THR B N 1
ATOM 6793 C CA . THR B 1 257 ? 4.465 -27.109 -12.711 1 93 257 THR B CA 1
ATOM 6794 C C . THR B 1 257 ? 4.215 -27.828 -11.391 1 93 257 THR B C 1
ATOM 6796 O O . THR B 1 257 ? 5.148 -28.344 -10.766 1 93 257 THR B O 1
ATOM 6799 N N . VAL B 1 258 ? 2.959 -27.797 -10.961 1 94.69 258 VAL B N 1
ATOM 6800 C CA . VAL B 1 258 ? 2.609 -28.266 -9.625 1 94.69 258 VAL B CA 1
ATOM 6801 C C . VAL B 1 258 ? 1.666 -29.469 -9.734 1 94.69 258 VAL B C 1
ATOM 6803 O O . VAL B 1 258 ? 0.727 -29.453 -10.539 1 94.69 258 VAL B O 1
ATOM 6806 N N . LEU B 1 259 ? 1.978 -30.5 -8.992 1 95.12 259 LEU B N 1
ATOM 6807 C CA . LEU B 1 259 ? 1.117 -31.672 -8.836 1 95.12 259 LEU B CA 1
ATOM 6808 C C . LEU B 1 259 ? 0.178 -31.484 -7.648 1 95.12 259 LEU B C 1
ATOM 6810 O O . LEU B 1 259 ? 0.618 -31.141 -6.551 1 95.12 259 LEU B O 1
ATOM 6814 N N . THR B 1 260 ? -1.104 -31.672 -7.891 1 95.56 260 THR B N 1
ATOM 6815 C CA . THR B 1 260 ? -2.098 -31.5 -6.836 1 95.56 260 THR B CA 1
ATOM 6816 C C . THR B 1 260 ? -2.752 -32.844 -6.496 1 95.56 260 THR B C 1
ATOM 6818 O O . THR B 1 260 ? -3.189 -33.562 -7.391 1 95.56 260 THR B O 1
ATOM 6821 N N . ILE B 1 261 ? -2.766 -33.188 -5.262 1 95.81 261 ILE B N 1
ATOM 6822 C CA . ILE B 1 261 ? -3.428 -34.406 -4.754 1 95.81 261 ILE B CA 1
ATOM 6823 C C . ILE B 1 261 ? -4.43 -34 -3.67 1 95.81 261 ILE B C 1
ATOM 6825 O O . ILE B 1 261 ? -4.098 -33.281 -2.744 1 95.81 261 ILE B O 1
ATOM 6829 N N . VAL B 1 262 ? -5.633 -34.438 -3.859 1 95.81 262 VAL B N 1
ATOM 6830 C CA . VAL B 1 262 ? -6.68 -34.125 -2.891 1 95.81 262 VAL B CA 1
ATOM 6831 C C . VAL B 1 262 ? -7.336 -35.406 -2.406 1 95.81 262 VAL B C 1
ATOM 6833 O O . VAL B 1 262 ? -7.562 -36.344 -3.195 1 95.81 262 VAL B O 1
ATOM 6836 N N . VAL B 1 263 ? -7.625 -35.469 -1.119 1 95.56 263 VAL B N 1
ATOM 6837 C CA . VAL B 1 263 ? -8.32 -36.594 -0.524 1 95.56 263 VAL B CA 1
ATOM 6838 C C . VAL B 1 263 ? -9.766 -36.219 -0.21 1 95.56 263 VAL B C 1
ATOM 6840 O O . VAL B 1 263 ? -10.023 -35.156 0.33 1 95.56 263 VAL B O 1
ATOM 6843 N N . PHE B 1 264 ? -10.695 -37.125 -0.646 1 93.69 264 PHE B N 1
ATOM 6844 C CA . PHE B 1 264 ? -12.117 -36.875 -0.429 1 93.69 264 PHE B CA 1
ATOM 6845 C C . PHE B 1 264 ? -12.742 -38 0.365 1 93.69 264 PHE B C 1
ATOM 6847 O O . PHE B 1 264 ? -12.18 -39.094 0.437 1 93.69 264 PHE B O 1
ATOM 6854 N N . ASP B 1 265 ? -13.836 -37.656 1.02 1 91.75 265 ASP B N 1
ATOM 6855 C CA . ASP B 1 265 ? -14.719 -38.656 1.625 1 91.75 265 ASP B CA 1
ATOM 6856 C C . ASP B 1 265 ? -16 -38.812 0.806 1 91.75 265 ASP B C 1
ATOM 6858 O O . ASP B 1 265 ? -16.672 -37.844 0.476 1 91.75 265 ASP B O 1
ATOM 6862 N N . ASP B 1 266 ? -16.219 -40.094 0.376 1 84.81 266 ASP B N 1
ATOM 6863 C CA . ASP B 1 266 ? -17.422 -40.375 -0.398 1 84.81 266 ASP B CA 1
ATOM 6864 C C . ASP B 1 266 ? -18.625 -40.594 0.518 1 84.81 266 ASP B C 1
ATOM 6866 O O . ASP B 1 266 ? -18.688 -41.625 1.223 1 84.81 266 ASP B O 1
ATOM 6870 N N . VAL B 1 267 ? -19.5 -39.594 0.658 1 72.06 267 VAL B N 1
ATOM 6871 C CA . VAL B 1 267 ? -20.656 -39.719 1.538 1 72.06 267 VAL B CA 1
ATOM 6872 C C . VAL B 1 267 ? -21.828 -40.344 0.782 1 72.06 267 VAL B C 1
ATOM 6874 O O . VAL B 1 267 ? -22.953 -39.875 0.87 1 72.06 267 VAL B O 1
ATOM 6877 N N . THR B 1 268 ? -21.781 -40.938 -0.36 1 59.66 268 THR B N 1
ATOM 6878 C CA . THR B 1 268 ? -22.953 -41.5 -1.035 1 59.66 268 THR B CA 1
ATOM 6879 C C . THR B 1 268 ? -23.719 -42.438 -0.104 1 59.66 268 THR B C 1
ATOM 6881 O O . THR B 1 268 ? -24.922 -42.656 -0.278 1 59.66 268 THR B O 1
ATOM 6884 N N . GLY B 1 269 ? -23.172 -43.438 0.589 1 49.94 269 GLY B N 1
ATOM 6885 C CA . GLY B 1 269 ? -23.875 -44.625 1.056 1 49.94 269 GLY B CA 1
ATOM 6886 C C . GLY B 1 269 ? -24.953 -44.312 2.066 1 49.94 269 GLY B C 1
ATOM 6887 O O . GLY B 1 269 ? -25.609 -45.219 2.598 1 49.94 269 GLY B O 1
ATOM 6888 N N . GLY B 1 270 ? -24.906 -43.438 3.008 1 44.34 270 GLY B N 1
ATOM 6889 C CA . GLY B 1 270 ? -26 -43.562 3.949 1 44.34 270 GLY B CA 1
ATOM 6890 C C . GLY B 1 270 ? -27.375 -43.375 3.309 1 44.34 270 GLY B C 1
ATOM 6891 O O . GLY B 1 270 ? -27.484 -43.375 2.082 1 44.34 270 GLY B O 1
ATOM 6892 N N . SER B 1 271 ? -28.516 -42.688 4.109 1 43.72 271 SER B N 1
ATOM 6893 C CA . SER B 1 271 ? -29.938 -42.656 3.783 1 43.72 271 SER B CA 1
ATOM 6894 C C . SER B 1 271 ? -30.172 -42 2.428 1 43.72 271 SER B C 1
ATOM 6896 O O . SER B 1 271 ? -29.359 -41.188 1.982 1 43.72 271 SER B O 1
ATOM 6898 N N . LYS B 1 272 ? -31.266 -42.5 1.587 1 44.56 272 LYS B N 1
ATOM 6899 C CA . LYS B 1 272 ? -31.891 -42.156 0.316 1 44.56 272 LYS B CA 1
ATOM 6900 C C . LYS B 1 272 ? -31.766 -40.656 0.02 1 44.56 272 LYS B C 1
ATOM 6902 O O . LYS B 1 272 ? -31.781 -40.25 -1.142 1 44.56 272 LYS B O 1
ATOM 6907 N N . GLU B 1 273 ? -32.125 -39.844 0.825 1 41.94 273 GLU B N 1
ATOM 6908 C CA . GLU B 1 273 ? -32.5 -38.469 0.539 1 41.94 273 GLU B CA 1
ATOM 6909 C C . GLU B 1 273 ? -31.281 -37.562 0.431 1 41.94 273 GLU B C 1
ATOM 6911 O O . GLU B 1 273 ? -31.391 -36.406 0.066 1 41.94 273 GLU B O 1
ATOM 6916 N N . SER B 1 274 ? -30.172 -37.875 1.127 1 45.34 274 SER B N 1
ATOM 6917 C CA . SER B 1 274 ? -29.219 -36.781 1.267 1 45.34 274 SER B CA 1
ATOM 6918 C C . SER B 1 274 ? -28.297 -36.688 0.049 1 45.34 274 SER B C 1
ATOM 6920 O O . SER B 1 274 ? -27.781 -37.688 -0.42 1 45.34 274 SER B O 1
ATOM 6922 N N . ALA B 1 275 ? -28.422 -35.844 -0.841 1 47.84 275 ALA B N 1
ATOM 6923 C CA . ALA B 1 275 ? -27.672 -35.375 -2.01 1 47.84 275 ALA B CA 1
ATOM 6924 C C . ALA B 1 275 ? -26.203 -35.812 -1.922 1 47.84 275 ALA B C 1
ATOM 6926 O O . ALA B 1 275 ? -25.547 -35.594 -0.901 1 47.84 275 ALA B O 1
ATOM 6927 N N . ALA B 1 276 ? -25.75 -36.875 -2.562 1 53.31 276 ALA B N 1
ATOM 6928 C CA . ALA B 1 276 ? -24.484 -37.531 -2.82 1 53.31 276 ALA B CA 1
ATOM 6929 C C . ALA B 1 276 ? -23.344 -36.5 -2.883 1 53.31 276 ALA B C 1
ATOM 6931 O O . ALA B 1 276 ? -23.141 -35.844 -3.908 1 53.31 276 ALA B O 1
ATOM 6932 N N . ASN B 1 277 ? -22.969 -35.75 -1.689 1 72.94 277 ASN B N 1
ATOM 6933 C CA . ASN B 1 277 ? -21.953 -34.688 -1.702 1 72.94 277 ASN B CA 1
ATOM 6934 C C . ASN B 1 277 ? -20.609 -35.188 -1.179 1 72.94 277 ASN B C 1
ATOM 6936 O O . ASN B 1 277 ? -20.562 -36 -0.266 1 72.94 277 ASN B O 1
ATOM 6940 N N . CYS B 1 278 ? -19.469 -35.156 -1.985 1 83.69 278 CYS B N 1
ATOM 6941 C CA . CYS B 1 278 ? -18.094 -35.406 -1.561 1 83.69 278 CYS B CA 1
ATOM 6942 C C . CYS B 1 278 ? -17.547 -34.25 -0.729 1 83.69 278 CYS B C 1
ATOM 6944 O O . CYS B 1 278 ? -17.766 -33.094 -1.058 1 83.69 278 CYS B O 1
ATOM 6946 N N . ARG B 1 279 ? -17.078 -34.719 0.519 1 88.88 279 ARG B N 1
ATOM 6947 C CA . ARG B 1 279 ? -16.453 -33.719 1.381 1 88.88 279 ARG B CA 1
ATOM 6948 C C . ARG B 1 279 ? -14.93 -33.812 1.317 1 88.88 279 ARG B C 1
ATOM 6950 O O . ARG B 1 279 ? -14.367 -34.906 1.383 1 88.88 279 ARG B O 1
ATOM 6957 N N . PRO B 1 280 ? -14.32 -32.75 1.137 1 92.12 280 PRO B N 1
ATOM 6958 C CA . PRO B 1 280 ? -12.859 -32.75 1.062 1 92.12 280 PRO B CA 1
ATOM 6959 C C . PRO B 1 280 ? -12.195 -32.938 2.43 1 92.12 280 PRO B C 1
ATOM 6961 O O . PRO B 1 280 ? -12.711 -32.438 3.436 1 92.12 280 PRO B O 1
ATOM 6964 N N . LEU B 1 281 ? -11.078 -33.625 2.5 1 92.62 281 LEU B N 1
ATOM 6965 C CA . LEU B 1 281 ? -10.32 -33.875 3.725 1 92.62 281 LEU B CA 1
ATOM 6966 C C . LEU B 1 281 ? -9.039 -33.031 3.73 1 92.62 281 LEU B C 1
ATOM 6968 O O . LEU B 1 281 ? -8.539 -32.656 4.793 1 92.62 281 LEU B O 1
ATOM 6972 N N . GLY B 1 282 ? -8.469 -32.875 2.629 1 92.94 282 GLY B N 1
ATOM 6973 C CA . GLY B 1 282 ? -7.23 -32.125 2.547 1 92.94 282 GLY B CA 1
ATOM 6974 C C . GLY B 1 282 ? -6.602 -32.156 1.167 1 92.94 282 GLY B C 1
ATOM 6975 O O . GLY B 1 282 ? -6.945 -33 0.339 1 92.94 282 GLY B O 1
ATOM 6976 N N . ARG B 1 283 ? -5.723 -31.188 0.954 1 93.38 283 ARG B N 1
ATOM 6977 C CA . ARG B 1 283 ? -5.047 -31.078 -0.334 1 93.38 283 ARG B CA 1
ATOM 6978 C C . ARG B 1 283 ? -3.539 -30.938 -0.15 1 93.38 283 ARG B C 1
ATOM 6980 O O . ARG B 1 283 ? -3.084 -30.344 0.831 1 93.38 283 ARG B O 1
ATOM 6987 N N . ILE B 1 284 ? -2.771 -31.516 -1.014 1 94.56 284 ILE B N 1
ATOM 6988 C CA . ILE B 1 284 ? -1.318 -31.406 -1.047 1 94.56 284 ILE B CA 1
ATOM 6989 C C . ILE B 1 284 ? -0.869 -30.938 -2.43 1 94.56 284 ILE B C 1
ATOM 6991 O O . ILE B 1 284 ? -1.448 -31.344 -3.443 1 94.56 284 ILE B O 1
ATOM 6995 N N . ARG B 1 285 ? 0.073 -30.078 -2.469 1 94.62 285 ARG B N 1
ATOM 6996 C CA . ARG B 1 285 ? 0.642 -29.578 -3.717 1 94.62 285 ARG B CA 1
ATOM 6997 C C . ARG B 1 285 ? 2.162 -29.703 -3.711 1 94.62 285 ARG B C 1
ATOM 6999 O O . ARG B 1 285 ? 2.816 -29.328 -2.736 1 94.62 285 ARG B O 1
ATOM 7006 N N . ILE B 1 286 ? 2.668 -30.25 -4.754 1 93.75 286 ILE B N 1
ATOM 7007 C CA . ILE B 1 286 ? 4.109 -30.438 -4.867 1 93.75 286 ILE B CA 1
ATOM 7008 C C . ILE B 1 286 ? 4.609 -29.875 -6.188 1 93.75 286 ILE B C 1
ATOM 7010 O O . ILE B 1 286 ? 4.098 -30.219 -7.258 1 93.75 286 ILE B O 1
ATOM 7014 N N . ARG B 1 287 ? 5.508 -29.047 -6.125 1 94.06 287 ARG B N 1
ATOM 7015 C CA . ARG B 1 287 ? 6.164 -28.547 -7.328 1 94.06 287 ARG B CA 1
ATOM 7016 C C . ARG B 1 287 ? 7.277 -29.5 -7.777 1 94.06 287 ARG B C 1
ATOM 7018 O O . ARG B 1 287 ? 8.156 -29.844 -6.984 1 94.06 287 ARG B O 1
ATOM 7025 N N . ILE B 1 288 ? 7.32 -29.812 -8.992 1 94.12 288 ILE B N 1
ATOM 7026 C CA . ILE B 1 288 ? 8.227 -30.844 -9.492 1 94.12 288 ILE B CA 1
ATOM 7027 C C . ILE B 1 288 ? 9.664 -30.344 -9.422 1 94.12 288 ILE B C 1
ATOM 7029 O O . ILE B 1 288 ? 10.594 -31.125 -9.227 1 94.12 288 ILE B O 1
ATOM 7033 N N . SER B 1 289 ? 9.867 -29.062 -9.492 1 93.06 289 SER B N 1
ATOM 7034 C CA . SER B 1 289 ? 11.219 -28.5 -9.484 1 93.06 289 SER B CA 1
ATOM 7035 C C . SER B 1 289 ? 11.875 -28.672 -8.117 1 93.06 289 SER B C 1
ATOM 7037 O O . SER B 1 289 ? 13.094 -28.531 -7.992 1 93.06 289 SER B O 1
ATOM 7039 N N . THR B 1 290 ? 11.102 -28.938 -7.098 1 93.19 290 THR B N 1
ATOM 7040 C CA . THR B 1 290 ? 11.656 -29.109 -5.758 1 93.19 290 THR B CA 1
ATOM 7041 C C . THR B 1 290 ? 12.227 -30.5 -5.57 1 93.19 290 THR B C 1
ATOM 7043 O O . THR B 1 290 ? 12.938 -30.766 -4.598 1 93.19 290 THR B O 1
ATOM 7046 N N . LEU B 1 291 ? 11.938 -31.391 -6.512 1 92.81 291 LEU B N 1
ATOM 7047 C CA . LEU B 1 291 ? 12.445 -32.75 -6.449 1 92.81 291 LEU B CA 1
ATOM 7048 C C . LEU B 1 291 ? 13.812 -32.844 -7.129 1 92.81 291 LEU B C 1
ATOM 7050 O O . LEU B 1 291 ? 14.039 -32.219 -8.164 1 92.81 291 LEU B O 1
ATOM 7054 N N . GLU B 1 292 ? 14.703 -33.594 -6.473 1 91.88 292 GLU B N 1
ATOM 7055 C CA . GLU B 1 292 ? 15.992 -33.844 -7.102 1 91.88 292 GLU B CA 1
ATOM 7056 C C . GLU B 1 292 ? 15.867 -34.938 -8.172 1 91.88 292 GLU B C 1
ATOM 7058 O O . GLU B 1 292 ? 14.969 -35.75 -8.117 1 91.88 292 GLU B O 1
ATOM 7063 N N . THR B 1 293 ? 16.766 -34.844 -9.141 1 91 293 THR B N 1
ATOM 7064 C CA . THR B 1 293 ? 16.703 -35.812 -10.25 1 91 293 THR B CA 1
ATOM 7065 C C . THR B 1 293 ? 17.078 -37.219 -9.773 1 91 293 THR B C 1
ATOM 7067 O O . THR B 1 293 ? 18.062 -37.375 -9.07 1 91 293 THR B O 1
ATOM 7070 N N . ASN B 1 294 ? 16.266 -38.156 -10.062 1 89.75 294 ASN B N 1
ATOM 7071 C CA . ASN B 1 294 ? 16.469 -39.562 -9.867 1 89.75 294 ASN B CA 1
ATOM 7072 C C . ASN B 1 294 ? 16.531 -39.938 -8.383 1 89.75 294 ASN B C 1
ATOM 7074 O O . ASN B 1 294 ? 17.219 -40.875 -7.992 1 89.75 294 ASN B O 1
ATOM 7078 N N . ARG B 1 295 ? 15.922 -39.094 -7.531 1 91.25 295 ARG B N 1
ATOM 7079 C CA . ARG B 1 295 ? 15.844 -39.406 -6.105 1 91.25 295 ARG B CA 1
ATOM 7080 C C . ARG B 1 295 ? 14.43 -39.812 -5.715 1 91.25 295 ARG B C 1
ATOM 7082 O O . ARG B 1 295 ? 13.445 -39.25 -6.199 1 91.25 295 ARG B O 1
ATOM 7089 N N . PHE B 1 296 ? 14.43 -40.875 -4.938 1 91.12 296 PHE B N 1
ATOM 7090 C CA . PHE B 1 296 ? 13.156 -41.406 -4.48 1 91.12 296 PHE B CA 1
ATOM 7091 C C . PHE B 1 296 ? 12.766 -40.781 -3.139 1 91.12 296 PHE B C 1
ATOM 7093 O O . PHE B 1 296 ? 13.57 -40.75 -2.207 1 91.12 296 PHE B O 1
ATOM 7100 N N . TYR B 1 297 ? 11.539 -40.188 -3.1 1 92.31 297 TYR B N 1
ATOM 7101 C CA . TYR B 1 297 ? 11.016 -39.594 -1.875 1 92.31 297 TYR B CA 1
ATOM 7102 C C . TYR B 1 297 ? 9.789 -40.344 -1.378 1 92.31 297 TYR B C 1
ATOM 7104 O O . TYR B 1 297 ? 8.898 -40.688 -2.164 1 92.31 297 TYR B O 1
ATOM 7112 N N . ARG B 1 298 ? 9.742 -40.812 -0.217 1 91.69 298 ARG B N 1
ATOM 7113 C CA . ARG B 1 298 ? 8.578 -41.375 0.473 1 91.69 298 ARG B CA 1
ATOM 7114 C C . ARG B 1 298 ? 8.328 -40.656 1.791 1 91.69 298 ARG B C 1
ATOM 7116 O O . ARG B 1 298 ? 9.125 -40.75 2.725 1 91.69 298 ARG B O 1
ATOM 7123 N N . CYS B 1 299 ? 7.293 -39.844 1.829 1 91.94 299 CYS B N 1
ATOM 7124 C CA . CYS B 1 299 ? 7.078 -39 2.994 1 91.94 299 CYS B CA 1
ATOM 7125 C C . CYS B 1 299 ? 5.602 -38.969 3.373 1 91.94 299 CYS B C 1
ATOM 7127 O O . CYS B 1 299 ? 4.738 -39.281 2.555 1 91.94 299 CYS B O 1
ATOM 7129 N N . PHE B 1 300 ? 5.305 -38.625 4.645 1 94.19 300 PHE B N 1
ATOM 7130 C CA . PHE B 1 300 ? 3.973 -38.375 5.168 1 94.19 300 PHE B CA 1
ATOM 7131 C C . PHE B 1 300 ? 3.697 -36.875 5.199 1 94.19 300 PHE B C 1
ATOM 7133 O O . PHE B 1 300 ? 4.547 -36.094 5.617 1 94.19 300 PHE B O 1
ATOM 7140 N N . TYR B 1 301 ? 2.639 -36.5 4.594 1 94.81 301 TYR B N 1
ATOM 7141 C CA . TYR B 1 301 ? 2.23 -35.125 4.633 1 94.81 301 TYR B CA 1
ATOM 7142 C C . TYR B 1 301 ? 0.912 -34.938 5.383 1 94.81 301 TYR B C 1
ATOM 7144 O O . TYR B 1 301 ? -0.012 -35.75 5.203 1 94.81 301 TYR B O 1
ATOM 7152 N N . PRO B 1 302 ? 0.823 -33.906 6.227 1 94.69 302 PRO B N 1
ATOM 7153 C CA . PRO B 1 302 ? -0.427 -33.688 6.953 1 94.69 302 PRO B CA 1
ATOM 7154 C C . PRO B 1 302 ? -1.532 -33.125 6.062 1 94.69 302 PRO B C 1
ATOM 7156 O O . PRO B 1 302 ? -1.257 -32.344 5.16 1 94.69 302 PRO B O 1
ATOM 7159 N N . LEU B 1 303 ? -2.768 -33.562 6.285 1 95.06 303 LEU B N 1
ATOM 7160 C CA . LEU B 1 303 ? -3.953 -33.031 5.621 1 95.06 303 LEU B CA 1
ATOM 7161 C C . LEU B 1 303 ? -4.652 -32 6.496 1 95.06 303 LEU B C 1
ATOM 7163 O O . LEU B 1 303 ? -5.102 -32.312 7.598 1 95.06 303 LEU B O 1
ATOM 7167 N N . LEU B 1 304 ? -4.656 -30.828 5.988 1 93.69 304 LEU B N 1
ATOM 7168 C CA . LEU B 1 304 ? -5.25 -29.734 6.746 1 93.69 304 LEU B CA 1
ATOM 7169 C C . LEU B 1 304 ? -6.48 -29.188 6.031 1 93.69 304 LEU B C 1
ATOM 7171 O O . LEU B 1 304 ? -6.496 -29.078 4.805 1 93.69 304 LEU B O 1
ATOM 7175 N N . LEU B 1 305 ? -7.535 -28.891 6.773 1 91.62 305 LEU B N 1
ATOM 7176 C CA . LEU B 1 305 ? -8.766 -28.297 6.25 1 91.62 305 LEU B CA 1
ATOM 7177 C C . LEU B 1 305 ? -9.195 -27.125 7.105 1 91.62 305 LEU B C 1
ATOM 7179 O O . LEU B 1 305 ? -9.172 -27.188 8.336 1 91.62 305 LEU B O 1
ATOM 7183 N N . LEU B 1 306 ? -9.477 -26.109 6.379 1 90.38 306 LEU B N 1
ATOM 7184 C CA . LEU B 1 306 ? -9.961 -24.922 7.078 1 90.38 306 LEU B CA 1
ATOM 7185 C C . LEU B 1 306 ? -11.484 -24.859 7.043 1 90.38 306 LEU B C 1
ATOM 7187 O O . LEU B 1 306 ? -12.086 -24.828 5.969 1 90.38 306 LEU B O 1
ATOM 7191 N N . LEU B 1 307 ? -12.148 -24.906 8.141 1 88.38 307 LEU B N 1
ATOM 7192 C CA . LEU B 1 307 ? -13.594 -24.828 8.305 1 88.38 307 LEU B CA 1
ATOM 7193 C C . LEU B 1 307 ? -13.984 -23.578 9.102 1 88.38 307 LEU B C 1
ATOM 7195 O O . LEU B 1 307 ? -13.125 -22.906 9.664 1 88.38 307 LEU B O 1
ATOM 7199 N N . PRO B 1 308 ? -15.25 -23.203 9.023 1 87.75 308 PRO B N 1
ATOM 7200 C CA . PRO B 1 308 ? -15.68 -22.062 9.82 1 87.75 308 PRO B CA 1
ATOM 7201 C C . PRO B 1 308 ? -15.406 -22.25 11.312 1 87.75 308 PRO B C 1
ATOM 7203 O O . PRO B 1 308 ? -15.273 -21.266 12.047 1 87.75 308 PRO B O 1
ATOM 7206 N N . SER B 1 309 ? -15.266 -23.438 11.773 1 87.38 309 SER B N 1
ATOM 7207 C CA . SER B 1 309 ? -15 -23.734 13.172 1 87.38 309 SER B CA 1
ATOM 7208 C C . SER B 1 309 ? -13.508 -23.641 13.484 1 87.38 309 SER B C 1
ATOM 7210 O O . SER B 1 309 ? -13.117 -23.562 14.648 1 87.38 309 SER B O 1
ATOM 7212 N N . GLY B 1 310 ? -12.695 -23.594 12.484 1 88.88 310 GLY B N 1
ATOM 7213 C CA . GLY B 1 310 ? -11.258 -23.5 12.695 1 88.88 310 GLY B CA 1
ATOM 7214 C C . GLY B 1 310 ? -10.461 -24.484 11.859 1 88.88 310 GLY B C 1
ATOM 7215 O O . GLY B 1 310 ? -11.008 -25.125 10.953 1 88.88 310 GLY B O 1
ATOM 7216 N N . LEU B 1 311 ? -9.18 -24.5 12.195 1 92.31 311 LEU B N 1
ATOM 7217 C CA . LEU B 1 311 ? -8.281 -25.406 11.484 1 92.31 311 LEU B CA 1
ATOM 7218 C C . LEU B 1 311 ? -8.375 -26.828 12.039 1 92.31 311 LEU B C 1
ATOM 7220 O O . LEU B 1 311 ? -8.305 -27.031 13.25 1 92.31 311 LEU B O 1
ATOM 7224 N N . LYS B 1 312 ? -8.688 -27.734 11.156 1 91.94 312 LYS B N 1
ATOM 7225 C CA . LYS B 1 312 ? -8.789 -29.141 11.555 1 91.94 312 LYS B CA 1
ATOM 7226 C C . LYS B 1 312 ? -7.75 -29.984 10.828 1 91.94 312 LYS B C 1
ATOM 7228 O O . LYS B 1 312 ? -7.562 -29.859 9.617 1 91.94 312 LYS B O 1
ATOM 7233 N N . ARG B 1 313 ? -7.016 -30.766 11.547 1 92.81 313 ARG B N 1
ATOM 7234 C CA . ARG B 1 313 ? -6.133 -31.781 10.984 1 92.81 313 ARG B CA 1
ATOM 7235 C C . ARG B 1 313 ? -6.867 -33.094 10.797 1 92.81 313 ARG B C 1
ATOM 7237 O O . ARG B 1 313 ? -7.23 -33.75 11.781 1 92.81 313 ARG B O 1
ATOM 7244 N N . THR B 1 314 ? -7.105 -33.469 9.602 1 93.5 314 THR B N 1
ATOM 7245 C CA . THR B 1 314 ? -7.961 -34.594 9.305 1 93.5 314 THR B CA 1
ATOM 7246 C C . THR B 1 314 ? -7.137 -35.875 9.188 1 93.5 314 THR B C 1
ATOM 7248 O O . THR B 1 314 ? -7.688 -37 9.195 1 93.5 314 THR B O 1
ATOM 7251 N N . GLY B 1 315 ? -5.859 -35.781 8.914 1 94.56 315 GLY B N 1
ATOM 7252 C CA . GLY B 1 315 ? -5.012 -36.969 8.789 1 94.56 315 GLY B CA 1
ATOM 7253 C C . GLY B 1 315 ? -3.705 -36.688 8.07 1 94.56 315 GLY B C 1
ATOM 7254 O O . GLY B 1 315 ? -3.25 -35.531 8.023 1 94.56 315 GLY B O 1
ATOM 7255 N N . GLU B 1 316 ? -3.047 -37.844 7.75 1 96.19 316 GLU B N 1
ATOM 7256 C CA . GLU B 1 316 ? -1.795 -37.75 7.004 1 96.19 316 GLU B CA 1
ATOM 7257 C C . GLU B 1 316 ? -1.819 -38.688 5.785 1 96.19 316 GLU B C 1
ATOM 7259 O O . GLU B 1 316 ? -2.377 -39.781 5.844 1 96.19 316 GLU B O 1
ATOM 7264 N N . ILE B 1 317 ? -1.3 -38.125 4.734 1 95.88 317 ILE B N 1
ATOM 7265 C CA . ILE B 1 317 ? -1.229 -38.938 3.52 1 95.88 317 ILE B CA 1
ATOM 7266 C C . ILE B 1 317 ? 0.226 -39.312 3.227 1 95.88 317 ILE B C 1
ATOM 7268 O O . ILE B 1 317 ? 1.131 -38.5 3.438 1 95.88 317 ILE B O 1
ATOM 7272 N N . GLU B 1 318 ? 0.401 -40.562 2.863 1 95.94 318 GLU B N 1
ATOM 7273 C CA . GLU B 1 318 ? 1.722 -41.031 2.473 1 95.94 318 GLU B CA 1
ATOM 7274 C C . GLU B 1 318 ? 1.859 -41.094 0.953 1 95.94 318 GLU B C 1
ATOM 7276 O O . GLU B 1 318 ? 1.075 -41.781 0.281 1 95.94 318 GLU B O 1
ATOM 7281 N N . ILE B 1 319 ? 2.865 -40.375 0.451 1 94.75 319 ILE B N 1
ATOM 7282 C CA . ILE B 1 319 ? 3.076 -40.281 -0.99 1 94.75 319 ILE B CA 1
ATOM 7283 C C . ILE B 1 319 ? 4.527 -40.625 -1.318 1 94.75 319 ILE B C 1
ATOM 7285 O O . ILE B 1 319 ? 5.441 -40.25 -0.576 1 94.75 319 ILE B O 1
ATOM 7289 N N . ALA B 1 320 ? 4.672 -41.375 -2.381 1 94.31 320 ALA B N 1
ATOM 7290 C CA . ALA B 1 320 ? 5.988 -41.688 -2.945 1 94.31 320 ALA B CA 1
ATOM 7291 C C . ALA B 1 320 ? 6.145 -41.031 -4.324 1 94.31 320 ALA B C 1
ATOM 7293 O O . ALA B 1 320 ? 5.227 -41.094 -5.145 1 94.31 320 ALA B O 1
ATOM 7294 N N . MET B 1 321 ? 7.273 -40.344 -4.5 1 93.94 321 MET B N 1
ATOM 7295 C CA . MET B 1 321 ? 7.469 -39.688 -5.773 1 93.94 321 MET B CA 1
ATOM 7296 C C . MET B 1 321 ? 8.922 -39.781 -6.23 1 93.94 321 MET B C 1
ATOM 7298 O O . MET B 1 321 ? 9.828 -39.875 -5.406 1 93.94 321 MET B O 1
ATOM 7302 N N . ARG B 1 322 ? 9.094 -39.844 -7.539 1 94.38 322 ARG B N 1
ATOM 7303 C CA . ARG B 1 322 ? 10.406 -39.844 -8.172 1 94.38 322 ARG B CA 1
ATOM 7304 C C . ARG B 1 322 ? 10.359 -39.156 -9.531 1 94.38 322 ARG B C 1
ATOM 7306 O O . ARG B 1 322 ? 9.516 -39.469 -10.367 1 94.38 322 ARG B O 1
ATOM 7313 N N . PHE B 1 323 ? 11.289 -38.188 -9.641 1 94.69 323 PHE B N 1
ATOM 7314 C CA . PHE B 1 323 ? 11.43 -37.5 -10.914 1 94.69 323 PHE B CA 1
ATOM 7315 C C . PHE B 1 323 ? 12.648 -38.031 -11.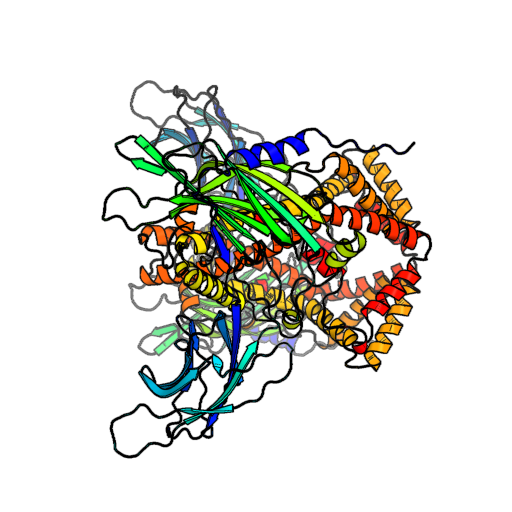68 1 94.69 323 PHE B C 1
ATOM 7317 O O . PHE B 1 323 ? 13.75 -38.062 -11.141 1 94.69 323 PHE B O 1
ATOM 7324 N N . THR B 1 324 ? 12.359 -38.469 -12.945 1 94.69 324 THR B N 1
ATOM 7325 C CA . THR B 1 324 ? 13.43 -38.938 -13.805 1 94.69 324 THR B CA 1
ATOM 7326 C C . THR B 1 324 ? 13.539 -38.094 -15.07 1 94.69 324 THR B C 1
ATOM 7328 O O . THR B 1 324 ? 12.531 -37.812 -15.719 1 94.69 324 THR B O 1
ATOM 7331 N N . ARG B 1 325 ? 14.758 -37.625 -15.281 1 93.06 325 ARG B N 1
ATOM 7332 C CA . ARG B 1 325 ? 14.969 -36.812 -16.469 1 93.06 325 ARG B CA 1
ATOM 7333 C C . ARG B 1 325 ? 15.211 -37.656 -17.703 1 93.06 325 ARG B C 1
ATOM 7335 O O . ARG B 1 325 ? 15.891 -38.688 -17.625 1 93.06 325 ARG B O 1
ATOM 7342 N N . THR B 1 326 ? 14.633 -37.312 -18.781 1 91.56 326 THR B N 1
ATOM 7343 C CA . THR B 1 326 ? 14.836 -37.969 -20.062 1 91.56 326 THR B CA 1
ATOM 7344 C C . THR B 1 326 ? 15.805 -37.188 -20.938 1 91.56 326 THR B C 1
ATOM 7346 O O . THR B 1 326 ? 16.359 -37.75 -21.891 1 91.56 326 THR B O 1
ATOM 7349 N N . VAL B 1 327 ? 16.016 -36 -20.656 1 92.88 327 VAL B N 1
ATOM 7350 C CA . VAL B 1 327 ? 16.891 -35.125 -21.453 1 92.88 327 VAL B CA 1
ATOM 7351 C C . VAL B 1 327 ? 18.172 -34.844 -20.688 1 92.88 327 VAL B C 1
ATOM 7353 O O . VAL B 1 327 ? 18.297 -35.219 -19.516 1 92.88 327 VAL B O 1
ATOM 7356 N N . SER B 1 328 ? 19.062 -34.25 -21.422 1 93 328 SER B N 1
ATOM 7357 C CA . SER B 1 328 ? 20.328 -33.906 -20.797 1 93 328 SER B CA 1
ATOM 7358 C C . SER B 1 328 ? 20.156 -32.844 -19.75 1 93 328 SER B C 1
ATOM 7360 O O . SER B 1 328 ? 19.141 -32.125 -19.719 1 93 328 SER B O 1
ATOM 7362 N N . GLN B 1 329 ? 21.156 -32.812 -18.844 1 91.25 329 GLN B N 1
ATOM 7363 C CA . GLN B 1 329 ? 21.125 -31.812 -17.766 1 91.25 329 GLN B CA 1
ATOM 7364 C C . GLN B 1 329 ? 21.141 -30.406 -18.328 1 91.25 329 GLN B C 1
ATOM 7366 O O . GLN B 1 329 ? 20.453 -29.516 -17.797 1 91.25 329 GLN B O 1
ATOM 7371 N N . PHE B 1 330 ? 21.781 -30.141 -19.375 1 91.81 330 PHE B N 1
ATOM 7372 C CA . PHE B 1 330 ? 21.875 -28.812 -19.953 1 91.81 330 PHE B CA 1
ATOM 7373 C C . PHE B 1 330 ? 20.562 -28.422 -20.625 1 91.81 330 PHE B C 1
ATOM 7375 O O . PHE B 1 330 ? 20.188 -27.25 -20.594 1 91.81 330 PHE B O 1
ATOM 7382 N N . ASP B 1 331 ? 19.922 -29.391 -21.094 1 92.56 331 ASP B N 1
ATOM 7383 C CA . ASP B 1 331 ? 18.641 -29.109 -21.719 1 92.56 331 ASP B CA 1
ATOM 7384 C C . ASP B 1 331 ? 17.578 -28.781 -20.656 1 92.56 331 ASP B C 1
ATOM 7386 O O . ASP B 1 331 ? 16.703 -27.953 -20.891 1 92.56 331 ASP B O 1
ATOM 7390 N N . LEU B 1 332 ? 17.781 -29.469 -19.609 1 92.81 332 LEU B N 1
ATOM 7391 C CA . LEU B 1 332 ? 16.844 -29.188 -18.531 1 92.81 332 LEU B CA 1
ATOM 7392 C C . LEU B 1 332 ? 17.062 -27.766 -18 1 92.81 332 LEU B C 1
ATOM 7394 O O . LEU B 1 332 ? 16.094 -27.062 -17.688 1 92.81 332 LEU B O 1
ATOM 7398 N N . LEU B 1 333 ? 18.297 -27.359 -17.938 1 92.5 333 LEU B N 1
ATOM 7399 C CA . LEU B 1 333 ? 18.594 -26.016 -17.438 1 92.5 333 LEU B CA 1
ATOM 7400 C C . LEU B 1 333 ? 18.172 -24.953 -18.438 1 92.5 333 LEU B C 1
ATOM 7402 O O . LEU B 1 333 ? 17.812 -23.828 -18.062 1 92.5 333 LEU B O 1
ATOM 7406 N N . HIS B 1 334 ? 18.156 -25.328 -19.656 1 92.12 334 HIS B N 1
ATOM 7407 C CA . HIS B 1 334 ? 17.75 -24.391 -20.703 1 92.12 334 HIS B CA 1
ATOM 7408 C C . HIS B 1 334 ? 16.25 -24.094 -20.609 1 92.12 334 HIS B C 1
ATOM 7410 O O . HIS B 1 334 ? 15.812 -23.016 -20.984 1 92.12 334 HIS B O 1
ATOM 7416 N N . VAL B 1 335 ? 15.516 -25.016 -20.047 1 92.12 335 VAL B N 1
ATOM 7417 C CA . VAL B 1 335 ? 14.078 -24.828 -19.906 1 92.12 335 VAL B CA 1
ATOM 7418 C C . VAL B 1 335 ? 13.812 -23.672 -18.938 1 92.12 335 VAL B C 1
ATOM 7420 O O . VAL B 1 335 ? 12.82 -22.953 -19.094 1 92.12 335 VAL B O 1
ATOM 7423 N N . TYR B 1 336 ? 14.75 -23.406 -18.047 1 94.12 336 TYR B N 1
ATOM 7424 C CA . TYR B 1 336 ? 14.586 -22.328 -17.062 1 94.12 336 TYR B CA 1
ATOM 7425 C C . TYR B 1 336 ? 14.695 -20.969 -17.734 1 94.12 336 TYR B C 1
ATOM 7427 O O . TYR B 1 336 ? 14.281 -19.953 -17.156 1 94.12 336 TYR B O 1
ATOM 7435 N N . THR B 1 337 ? 15.203 -20.844 -18.938 1 93.56 337 THR B N 1
ATOM 7436 C CA . THR B 1 337 ? 15.398 -19.562 -19.609 1 93.56 337 THR B CA 1
ATOM 7437 C C . THR B 1 337 ? 14.281 -19.312 -20.609 1 93.56 337 THR B C 1
ATOM 7439 O O . THR B 1 337 ? 14.148 -18.188 -21.125 1 93.56 337 THR B O 1
ATOM 7442 N N . LEU B 1 338 ? 13.461 -20.312 -20.812 1 92.81 338 LEU B N 1
ATOM 7443 C CA . LEU B 1 338 ? 12.375 -20.172 -21.766 1 92.81 338 LEU B CA 1
ATOM 7444 C C . LEU B 1 338 ? 11.141 -19.562 -21.109 1 92.81 338 LEU B C 1
ATOM 7446 O O . LEU B 1 338 ? 10.953 -19.703 -19.891 1 92.81 338 LEU B O 1
ATOM 7450 N N . PRO B 1 339 ? 10.367 -18.859 -21.891 1 92.88 339 PRO B N 1
ATOM 7451 C CA . PRO B 1 339 ? 9.148 -18.281 -21.312 1 92.88 339 PRO B CA 1
ATOM 7452 C C . PRO B 1 339 ? 8.172 -19.344 -20.812 1 92.88 339 PRO B C 1
ATOM 7454 O O . PRO B 1 339 ? 8.047 -20.406 -21.422 1 92.88 339 PRO B O 1
ATOM 7457 N N . ILE B 1 340 ? 7.531 -18.969 -19.781 1 91.81 340 ILE B N 1
ATOM 7458 C CA . ILE B 1 340 ? 6.617 -19.922 -19.156 1 91.81 340 ILE B CA 1
ATOM 7459 C C . ILE B 1 340 ? 5.328 -20.016 -19.969 1 91.81 340 ILE B C 1
ATOM 7461 O O . ILE B 1 340 ? 4.82 -21.109 -20.219 1 91.81 340 ILE B O 1
ATOM 7465 N N . LEU B 1 341 ? 4.82 -18.875 -20.391 1 92.38 341 LEU B N 1
ATOM 7466 C CA . LEU B 1 341 ? 3.592 -18.844 -21.172 1 92.38 341 LEU B CA 1
ATOM 7467 C C . LEU B 1 341 ? 3.9 -18.781 -22.672 1 92.38 341 LEU B C 1
ATOM 7469 O O . LEU B 1 341 ? 4.992 -18.359 -23.062 1 92.38 341 LEU B O 1
ATOM 7473 N N . PRO B 1 342 ? 2.98 -19.328 -23.406 1 93.06 342 PRO B N 1
ATOM 7474 C CA . PRO B 1 342 ? 3.186 -19.266 -24.859 1 93.06 342 PRO B CA 1
ATOM 7475 C C . PRO B 1 342 ? 3.33 -17.844 -25.375 1 93.06 342 PRO B C 1
ATOM 7477 O O . PRO B 1 342 ? 2.982 -16.891 -24.688 1 93.06 342 PRO B O 1
ATOM 7480 N N . ALA B 1 343 ? 3.811 -17.75 -26.562 1 91.88 343 ALA B N 1
ATOM 7481 C CA . ALA B 1 343 ? 4.195 -16.469 -27.156 1 91.88 343 ALA B CA 1
ATOM 7482 C C . ALA B 1 343 ? 2.984 -15.555 -27.297 1 91.88 343 ALA B C 1
ATOM 7484 O O . ALA B 1 343 ? 3.098 -14.336 -27.141 1 91.88 343 ALA B O 1
ATOM 7485 N N . MET B 1 344 ? 1.825 -16.094 -27.5 1 92.12 344 MET B N 1
ATOM 7486 C CA . MET B 1 344 ? 0.643 -15.281 -27.781 1 92.12 344 MET B CA 1
ATOM 7487 C C . MET B 1 344 ? 0.258 -14.461 -26.547 1 92.12 344 MET B C 1
ATOM 7489 O O . MET B 1 344 ? -0.294 -13.367 -26.672 1 92.12 344 MET B O 1
ATOM 7493 N N . HIS B 1 345 ? 0.563 -15.008 -25.375 1 92.25 345 HIS B N 1
ATOM 7494 C CA . HIS B 1 345 ? 0.249 -14.289 -24.141 1 92.25 345 HIS B CA 1
ATOM 7495 C C . HIS B 1 345 ? 1.092 -13.023 -24.016 1 92.25 345 HIS B C 1
ATOM 7497 O O . HIS B 1 345 ? 0.709 -12.094 -23.312 1 92.25 345 HIS B O 1
ATOM 7503 N N . HIS B 1 346 ? 2.262 -12.984 -24.641 1 91.69 346 HIS B N 1
ATOM 7504 C CA . HIS B 1 346 ? 3.162 -11.836 -24.531 1 91.69 346 HIS B CA 1
ATOM 7505 C C . HIS B 1 346 ? 2.947 -10.867 -25.688 1 91.69 346 HIS B C 1
ATOM 7507 O O . HIS B 1 346 ? 3.164 -9.656 -25.531 1 91.69 346 HIS B O 1
ATOM 7513 N N . ILE B 1 347 ? 2.49 -11.367 -26.844 1 89.88 347 ILE B N 1
ATOM 7514 C CA . ILE B 1 347 ? 2.242 -10.523 -28 1 89.88 347 ILE B CA 1
ATOM 7515 C C . ILE B 1 347 ? 0.916 -9.781 -27.828 1 89.88 347 ILE B C 1
ATOM 7517 O O . ILE B 1 347 ? 0.85 -8.562 -28 1 89.88 347 ILE B O 1
ATOM 7521 N N . ARG B 1 348 ? -0.132 -10.586 -27.469 1 89.44 348 ARG B N 1
ATOM 7522 C CA . ARG B 1 348 ? -1.444 -10.008 -27.188 1 89.44 348 ARG B CA 1
ATOM 7523 C C . ARG B 1 348 ? -1.924 -10.398 -25.781 1 89.44 348 ARG B C 1
ATOM 7525 O O . ARG B 1 348 ? -2.664 -11.375 -25.625 1 89.44 348 ARG B O 1
ATOM 7532 N N . PRO B 1 349 ? -1.575 -9.609 -24.781 1 90.5 349 PRO B N 1
ATOM 7533 C CA . PRO B 1 349 ? -1.938 -9.977 -23.406 1 90.5 349 PRO B CA 1
ATOM 7534 C C . PRO B 1 349 ? -3.426 -9.797 -23.125 1 90.5 349 PRO B C 1
ATOM 7536 O O . PRO B 1 349 ? -4.062 -8.898 -23.672 1 90.5 349 PRO B O 1
ATOM 7539 N N . ILE B 1 350 ? -3.916 -10.688 -22.359 1 90 350 ILE B N 1
ATOM 7540 C CA . ILE B 1 350 ? -5.301 -10.625 -21.906 1 90 350 ILE B CA 1
ATOM 7541 C C . ILE B 1 350 ? -5.398 -9.711 -20.688 1 90 350 ILE B C 1
ATOM 7543 O O . ILE B 1 350 ? -4.547 -9.758 -19.797 1 90 350 ILE B O 1
ATOM 7547 N N . ARG B 1 351 ? -6.504 -8.977 -20.625 1 84.88 351 ARG B N 1
ATOM 7548 C CA . ARG B 1 351 ? -6.695 -8.023 -19.531 1 84.88 351 ARG B CA 1
ATOM 7549 C C . ARG B 1 351 ? -6.871 -8.734 -18.203 1 84.88 351 ARG B C 1
ATOM 7551 O O . ARG B 1 351 ? -7.441 -9.828 -18.141 1 84.88 351 ARG B O 1
ATOM 7558 N N . TYR B 1 352 ? -6.559 -8.109 -17.156 1 80.12 352 TYR B N 1
ATOM 7559 C CA . TYR B 1 352 ? -6.492 -8.727 -15.844 1 80.12 352 TYR B CA 1
ATOM 7560 C C . TYR B 1 352 ? -7.879 -9.109 -15.344 1 80.12 352 TYR B C 1
ATOM 7562 O O . TYR B 1 352 ? -8.102 -10.242 -14.898 1 80.12 352 TYR B O 1
ATOM 7570 N N . PRO B 1 353 ? -8.812 -8.195 -15.484 1 78.75 353 PRO B N 1
ATOM 7571 C CA . PRO B 1 353 ? -10.109 -8.602 -14.938 1 78.75 353 PRO B CA 1
ATOM 7572 C C . PRO B 1 353 ? -10.75 -9.75 -15.711 1 78.75 353 PRO B C 1
ATOM 7574 O O . PRO B 1 353 ? -11.523 -10.523 -15.148 1 78.75 353 PRO B O 1
ATOM 7577 N N . GLN B 1 354 ? -10.383 -9.891 -16.938 1 87.06 354 GLN B N 1
ATOM 7578 C CA . GLN B 1 354 ? -10.945 -10.945 -17.766 1 87.06 354 GLN B CA 1
ATOM 7579 C C . GLN B 1 354 ? -10.273 -12.289 -17.469 1 87.06 354 GLN B C 1
ATOM 7581 O O . GLN B 1 354 ? -10.859 -13.344 -17.734 1 87.06 354 GLN B O 1
ATOM 7586 N N . ARG B 1 355 ? -9.141 -12.211 -16.938 1 88.06 355 ARG B N 1
ATOM 7587 C CA . ARG B 1 355 ? -8.383 -13.438 -16.703 1 88.06 355 ARG B CA 1
ATOM 7588 C C . ARG B 1 355 ? -9.055 -14.312 -15.648 1 88.06 355 ARG B C 1
ATOM 7590 O O . ARG B 1 355 ? -9.156 -15.523 -15.812 1 88.06 355 ARG B O 1
ATOM 7597 N N . GLU B 1 356 ? -9.539 -13.672 -14.664 1 87.38 356 GLU B N 1
ATOM 7598 C CA . GLU B 1 356 ? -10.133 -14.453 -13.586 1 87.38 356 GLU B CA 1
ATOM 7599 C C . GLU B 1 356 ? -11.484 -15.023 -14.008 1 87.38 356 GLU B C 1
ATOM 7601 O O . GLU B 1 356 ? -11.82 -16.156 -13.664 1 87.38 356 GLU B O 1
ATOM 7606 N N . SER B 1 357 ? -12.258 -14.242 -14.719 1 89.62 357 SER B N 1
ATOM 7607 C CA . SER B 1 357 ? -13.539 -14.758 -15.195 1 89.62 357 SER B CA 1
ATOM 7608 C C . SER B 1 357 ? -13.336 -15.898 -16.188 1 89.62 357 SER B C 1
ATOM 7610 O O . SER B 1 357 ? -14.109 -16.859 -16.203 1 89.62 357 SER B O 1
ATOM 7612 N N . LEU B 1 358 ? -12.297 -15.781 -16.969 1 93.44 358 LEU B N 1
ATOM 7613 C CA . LEU B 1 358 ? -12 -16.828 -17.938 1 93.44 358 LEU B CA 1
ATOM 7614 C C . LEU B 1 358 ? -11.516 -18.094 -17.234 1 93.44 358 LEU B C 1
ATOM 7616 O O . LEU B 1 358 ? -11.828 -19.203 -17.656 1 93.44 358 LEU B O 1
ATOM 7620 N N . ARG B 1 359 ? -10.836 -17.969 -16.203 1 92.94 359 ARG B N 1
ATOM 7621 C CA . ARG B 1 359 ? -10.352 -19.109 -15.438 1 92.94 359 ARG B CA 1
ATOM 7622 C C . ARG B 1 359 ? -11.516 -19.891 -14.82 1 92.94 359 ARG B C 1
ATOM 7624 O O . ARG B 1 359 ? -11.539 -21.125 -14.867 1 92.94 359 ARG B O 1
ATOM 7631 N N . ILE B 1 360 ? -12.43 -19.188 -14.242 1 91.5 360 ILE B N 1
ATOM 7632 C CA . ILE B 1 360 ? -13.57 -19.844 -13.617 1 91.5 360 ILE B CA 1
ATOM 7633 C C . ILE B 1 360 ? -14.422 -20.516 -14.695 1 91.5 360 ILE B C 1
ATOM 7635 O O . ILE B 1 360 ? -14.922 -21.625 -14.484 1 91.5 360 ILE B O 1
ATOM 7639 N N . ALA B 1 361 ? -14.57 -19.844 -15.789 1 93.81 361 ALA B N 1
ATOM 7640 C CA . ALA B 1 361 ? -15.32 -20.453 -16.891 1 93.81 361 ALA B CA 1
ATOM 7641 C C . ALA B 1 361 ? -14.625 -21.719 -17.375 1 93.81 361 ALA B C 1
ATOM 7643 O O . ALA B 1 361 ? -15.289 -22.719 -17.656 1 93.81 361 ALA B O 1
ATOM 7644 N N . ALA B 1 362 ? -13.352 -21.641 -17.469 1 94.75 362 ALA B N 1
ATOM 7645 C CA . ALA B 1 362 ? -12.594 -22.812 -17.906 1 94.75 362 ALA B CA 1
ATOM 7646 C C . ALA B 1 362 ? -12.758 -23.969 -16.922 1 94.75 362 ALA B C 1
ATOM 7648 O O . ALA B 1 362 ? -12.914 -25.109 -17.328 1 94.75 362 ALA B O 1
ATOM 7649 N N . ALA B 1 363 ? -12.695 -23.672 -15.656 1 94.69 363 ALA B N 1
ATOM 7650 C CA . ALA B 1 363 ? -12.867 -24.703 -14.641 1 94.69 363 ALA B CA 1
ATOM 7651 C C . ALA B 1 363 ? -14.266 -25.312 -14.711 1 94.69 363 ALA B C 1
ATOM 7653 O O . ALA B 1 363 ? -14.43 -26.516 -14.547 1 94.69 363 ALA B O 1
ATOM 7654 N N . ARG B 1 364 ? -15.25 -24.531 -14.969 1 93.75 364 ARG B N 1
ATOM 7655 C CA . ARG B 1 364 ? -16.625 -25.016 -15.062 1 93.75 364 ARG B CA 1
ATOM 7656 C C . ARG B 1 364 ? -16.812 -25.891 -16.297 1 93.75 364 ARG B C 1
ATOM 7658 O O . ARG B 1 364 ? -17.531 -26.891 -16.25 1 93.75 364 ARG B O 1
ATOM 7665 N N . VAL B 1 365 ? -16.219 -25.5 -17.375 1 93.19 365 VAL B N 1
ATOM 7666 C CA . VAL B 1 365 ? -16.297 -26.297 -18.594 1 93.19 365 VAL B CA 1
ATOM 7667 C C . VAL B 1 365 ? -15.609 -27.641 -18.391 1 93.19 365 VAL B C 1
ATOM 7669 O O . VAL B 1 365 ? -16.125 -28.688 -18.781 1 93.19 365 VAL B O 1
ATOM 7672 N N . SER B 1 366 ? -14.445 -27.625 -17.781 1 93.44 366 SER B N 1
ATOM 7673 C CA . SER B 1 366 ? -13.734 -28.859 -17.5 1 93.44 366 SER B CA 1
ATOM 7674 C C . SER B 1 366 ? -14.539 -29.75 -16.547 1 93.44 366 SER B C 1
ATOM 7676 O O . SER B 1 366 ? -14.586 -30.969 -16.719 1 93.44 366 SER B O 1
ATOM 7678 N N . ALA B 1 367 ? -15.125 -29.125 -15.531 1 93.94 367 ALA B N 1
ATOM 7679 C CA . ALA B 1 367 ? -15.93 -29.891 -14.578 1 93.94 367 ALA B CA 1
ATOM 7680 C C . ALA B 1 367 ? -17.125 -30.531 -15.266 1 93.94 367 ALA B C 1
ATOM 7682 O O . ALA B 1 367 ? -17.469 -31.688 -14.977 1 93.94 367 ALA B O 1
ATOM 7683 N N . ALA B 1 368 ? -17.781 -29.828 -16.188 1 90.62 368 ALA B N 1
ATOM 7684 C CA . ALA B 1 368 ? -18.938 -30.359 -16.906 1 90.62 368 ALA B CA 1
ATOM 7685 C C . ALA B 1 368 ? -18.531 -31.547 -17.797 1 90.62 368 ALA B C 1
ATOM 7687 O O . ALA B 1 368 ? -19.266 -32.531 -17.906 1 90.62 368 ALA B O 1
ATOM 7688 N N . HIS B 1 369 ? -17.359 -31.5 -18.391 1 90.31 369 HIS B N 1
ATOM 7689 C CA . HIS B 1 369 ? -16.875 -32.562 -19.25 1 90.31 369 HIS B CA 1
ATOM 7690 C C . HIS B 1 369 ? -16.516 -33.812 -18.453 1 90.31 369 HIS B C 1
ATOM 7692 O O . HIS B 1 369 ? -16.828 -34.938 -18.844 1 90.31 369 HIS B O 1
ATOM 7698 N N . LEU B 1 370 ? -15.844 -33.625 -17.328 1 91.19 370 LEU B N 1
ATOM 7699 C CA . LEU B 1 370 ? -15.398 -34.75 -16.516 1 91.19 370 LEU B CA 1
ATOM 7700 C C . LEU B 1 370 ? -16.578 -35.406 -15.805 1 91.19 370 LEU B C 1
ATOM 7702 O O . LEU B 1 370 ? -16.516 -36.594 -15.445 1 91.19 370 LEU B O 1
ATOM 7706 N N . ALA B 1 371 ? -17.609 -34.625 -15.594 1 90.19 371 ALA B N 1
ATOM 7707 C CA . ALA B 1 371 ? -18.812 -35.188 -14.969 1 90.19 371 ALA B CA 1
ATOM 7708 C C . ALA B 1 371 ? -19.516 -36.156 -15.891 1 90.19 371 ALA B C 1
ATOM 7710 O O . ALA B 1 371 ? -20.25 -37.062 -15.43 1 90.19 371 ALA B O 1
ATOM 7711 N N . ARG B 1 372 ? -19.266 -36.094 -17.188 1 85.06 372 ARG B N 1
ATOM 7712 C CA . ARG B 1 372 ? -19.906 -36.969 -18.172 1 85.06 372 ARG B CA 1
ATOM 7713 C C . ARG B 1 372 ? -19.078 -38.219 -18.406 1 85.06 372 ARG B C 1
ATOM 7715 O O . ARG B 1 372 ? -19.531 -39.156 -19.062 1 85.06 372 ARG B O 1
ATOM 7722 N N . ALA B 1 373 ? -17.906 -38.312 -17.766 1 82.69 373 ALA B N 1
ATOM 7723 C CA . ALA B 1 373 ? -17.047 -39.5 -17.922 1 82.69 373 ALA B CA 1
ATOM 7724 C C . ALA B 1 373 ? -17.594 -40.688 -17.141 1 82.69 373 ALA B C 1
ATOM 7726 O O . ALA B 1 373 ? -18.438 -40.531 -16.266 1 82.69 373 ALA B O 1
ATOM 7727 N N . GLU B 1 374 ? -17.25 -41.938 -17.578 1 77 374 GLU B N 1
ATOM 7728 C CA . GLU B 1 374 ? -17.625 -43.156 -16.906 1 77 374 GLU B CA 1
ATOM 7729 C C . GLU B 1 374 ? -16.406 -43.812 -16.266 1 77 374 GLU B C 1
ATOM 7731 O O . GLU B 1 374 ? -15.492 -44.281 -16.969 1 77 374 GLU B O 1
ATOM 7736 N N . PRO B 1 375 ? -16.375 -43.969 -15.062 1 81.5 375 PRO B N 1
ATOM 7737 C CA . PRO B 1 375 ? -17.156 -43.438 -13.953 1 81.5 375 PRO B CA 1
ATOM 7738 C C . PRO B 1 375 ? -17.062 -41.906 -13.836 1 81.5 375 PRO B C 1
ATOM 7740 O O . PRO B 1 375 ? -16.047 -41.312 -14.211 1 81.5 375 PRO B O 1
ATOM 7743 N N . SER B 1 376 ? -18.094 -41.344 -13.344 1 85.12 376 SER B N 1
ATOM 7744 C CA . SER B 1 376 ? -18.203 -39.906 -13.336 1 85.12 376 SER B CA 1
ATOM 7745 C C . SER B 1 376 ? -17.359 -39.281 -12.219 1 85.12 376 SER B C 1
ATOM 7747 O O . SER B 1 376 ? -17.281 -39.844 -11.117 1 85.12 376 SER B O 1
ATOM 7749 N N . LEU B 1 377 ? -16.578 -38.438 -12.578 1 90 377 LEU B N 1
ATOM 7750 C CA . LEU B 1 377 ? -15.938 -37.594 -11.594 1 90 377 LEU B CA 1
ATOM 7751 C C . LEU B 1 377 ? -16.828 -36.406 -11.227 1 90 377 LEU B C 1
ATOM 7753 O O . LEU B 1 377 ? -16.969 -35.469 -12.008 1 90 377 LEU B O 1
ATOM 7757 N N . ARG B 1 378 ? -17.344 -36.375 -10.086 1 89.94 378 ARG B N 1
ATOM 7758 C CA . ARG B 1 378 ? -18.344 -35.438 -9.656 1 89.94 378 ARG B CA 1
ATOM 7759 C C . ARG B 1 378 ? -17.844 -34 -9.805 1 89.94 378 ARG B C 1
ATOM 7761 O O . ARG B 1 378 ? -16.641 -33.75 -9.664 1 89.94 378 ARG B O 1
ATOM 7768 N N . ARG B 1 379 ? -18.781 -33.094 -10.031 1 90.88 379 ARG B N 1
ATOM 7769 C CA . ARG B 1 379 ? -18.469 -31.688 -10.258 1 90.88 379 ARG B CA 1
ATOM 7770 C C . ARG B 1 379 ? -17.844 -31.062 -9.016 1 90.88 379 ARG B C 1
ATOM 7772 O O . ARG B 1 379 ? -16.906 -30.266 -9.125 1 90.88 379 ARG B O 1
ATOM 7779 N N . GLU B 1 380 ? -18.297 -31.391 -7.84 1 90.31 380 GLU B N 1
ATOM 7780 C CA . GLU B 1 380 ? -17.781 -30.812 -6.602 1 90.31 380 GLU B CA 1
ATOM 7781 C C . GLU B 1 380 ? -16.312 -31.172 -6.395 1 90.31 380 GLU B C 1
ATOM 7783 O O . GLU B 1 380 ? -15.531 -30.359 -5.914 1 90.31 380 GLU B O 1
ATOM 7788 N N . VAL B 1 381 ? -15.984 -32.406 -6.781 1 92.56 381 VAL B N 1
ATOM 7789 C CA . VAL B 1 381 ? -14.609 -32.875 -6.629 1 92.56 381 VAL B CA 1
ATOM 7790 C C . VAL B 1 381 ? -13.688 -32.062 -7.543 1 92.56 381 VAL B C 1
ATOM 7792 O O . VAL B 1 381 ? -12.609 -31.625 -7.121 1 92.56 381 VAL B O 1
ATOM 7795 N N . VAL B 1 382 ? -14.195 -31.875 -8.766 1 93.44 382 VAL B N 1
ATOM 7796 C CA . VAL B 1 382 ? -13.375 -31.156 -9.742 1 93.44 382 VAL B CA 1
ATOM 7797 C C . VAL B 1 382 ? -13.242 -29.688 -9.344 1 93.44 382 VAL B C 1
ATOM 7799 O O . VAL B 1 382 ? -12.148 -29.125 -9.383 1 93.44 382 VAL B O 1
ATOM 7802 N N . MET B 1 383 ? -14.281 -29.062 -8.906 1 92.25 383 MET B N 1
ATOM 7803 C CA . MET B 1 383 ? -14.266 -27.641 -8.547 1 92.25 383 MET B CA 1
ATOM 7804 C C . MET B 1 383 ? -13.406 -27.406 -7.309 1 92.25 383 MET B C 1
ATOM 7806 O O . MET B 1 383 ? -12.742 -26.375 -7.199 1 92.25 383 MET B O 1
ATOM 7810 N N . TRP B 1 384 ? -13.383 -28.344 -6.418 1 90.81 384 TRP B N 1
ATOM 7811 C CA . TRP B 1 384 ? -12.57 -28.219 -5.215 1 90.81 384 TRP B CA 1
ATOM 7812 C C . TRP B 1 384 ? -11.094 -28.453 -5.527 1 90.81 384 TRP B C 1
ATOM 7814 O O . TRP B 1 384 ? -10.219 -27.781 -4.965 1 90.81 384 TRP B O 1
ATOM 7824 N N . THR B 1 385 ? -10.836 -29.406 -6.367 1 92.44 385 THR B N 1
ATOM 7825 C CA . THR B 1 385 ? -9.453 -29.703 -6.727 1 92.44 385 THR B CA 1
ATOM 7826 C C . THR B 1 385 ? -8.836 -28.531 -7.492 1 92.44 385 THR B C 1
ATOM 7828 O O . THR B 1 385 ? -7.672 -28.188 -7.281 1 92.44 385 THR B O 1
ATOM 7831 N N . LEU B 1 386 ? -9.656 -27.875 -8.344 1 91.81 386 LEU B N 1
ATOM 7832 C CA . LEU B 1 386 ? -9.172 -26.766 -9.148 1 91.81 386 LEU B CA 1
ATOM 7833 C C . LEU B 1 386 ? -9.281 -25.453 -8.391 1 91.81 386 LEU B C 1
ATOM 7835 O O . LEU B 1 386 ? -8.812 -24.422 -8.859 1 91.81 386 LEU B O 1
ATOM 7839 N N . GLU B 1 387 ? -9.828 -25.438 -7.223 1 88.12 387 GLU B N 1
ATOM 7840 C CA . GLU B 1 387 ? -10.055 -24.234 -6.441 1 88.12 387 GLU B CA 1
ATOM 7841 C C . GLU B 1 387 ? -10.711 -23.141 -7.281 1 88.12 387 GLU B C 1
ATOM 7843 O O . GLU B 1 387 ? -10.242 -22 -7.316 1 88.12 387 GLU B O 1
ATOM 7848 N N . ALA B 1 388 ? -11.766 -23.453 -7.902 1 84.56 388 ALA B N 1
ATOM 7849 C CA . ALA B 1 388 ? -12.445 -22.547 -8.82 1 84.56 388 ALA B CA 1
ATOM 7850 C C . ALA B 1 388 ? -13.516 -21.734 -8.094 1 84.56 388 ALA B C 1
ATOM 7852 O O . ALA B 1 388 ? -14.445 -21.219 -8.727 1 84.56 388 ALA B O 1
ATOM 7853 N N . SER B 1 389 ? -13.336 -21.438 -6.895 1 80.31 389 SER B N 1
ATOM 7854 C CA . SER B 1 389 ? -14.305 -20.578 -6.211 1 80.31 389 SER B CA 1
ATOM 7855 C C . SER B 1 389 ? -13.961 -19.109 -6.375 1 80.31 389 SER B C 1
ATOM 7857 O O . SER B 1 389 ? -12.805 -18.75 -6.629 1 80.31 389 SER B O 1
ATOM 7859 N N . ASP B 1 390 ? -15.055 -18.359 -6.449 1 78.94 390 ASP B N 1
ATOM 7860 C CA . ASP B 1 390 ? -14.852 -16.906 -6.539 1 78.94 390 ASP B CA 1
ATOM 7861 C C . ASP B 1 390 ? -14.023 -16.406 -5.363 1 78.94 390 ASP B C 1
ATOM 7863 O O . ASP B 1 390 ? -14.164 -16.875 -4.238 1 78.94 390 ASP B O 1
ATOM 7867 N N . PRO B 1 391 ? -13.094 -15.586 -5.73 1 80.62 391 PRO B N 1
ATOM 7868 C CA . PRO B 1 391 ? -12.266 -15.047 -4.648 1 80.62 391 PRO B CA 1
ATOM 7869 C C . PRO B 1 391 ? -13.07 -14.211 -3.652 1 80.62 391 PRO B C 1
ATOM 7871 O O . PRO B 1 391 ? -13.875 -13.367 -4.055 1 80.62 391 PRO B O 1
ATOM 7874 N N . VAL B 1 392 ? -13.023 -14.633 -2.436 1 85.19 392 VAL B N 1
ATOM 7875 C CA . VAL B 1 392 ? -13.734 -13.938 -1.369 1 85.19 392 VAL B CA 1
ATOM 7876 C C . VAL B 1 392 ? -12.727 -13.195 -0.484 1 85.19 392 VAL B C 1
ATOM 7878 O O . VAL B 1 392 ? -11.609 -13.672 -0.273 1 85.19 392 VAL B O 1
ATOM 7881 N N . PHE B 1 393 ? -13.234 -12.133 0.018 1 89.12 393 PHE B N 1
ATOM 7882 C CA . PHE B 1 393 ? -12.383 -11.328 0.885 1 89.12 393 PHE B CA 1
ATOM 7883 C C . PHE B 1 393 ? -12.336 -11.906 2.291 1 89.12 393 PHE B C 1
ATOM 7885 O O . PHE B 1 393 ? -13.359 -12.328 2.832 1 89.12 393 PHE B O 1
ATOM 7892 N N . SER B 1 394 ? -11.102 -11.961 2.764 1 88.44 394 SER B N 1
ATOM 7893 C CA . SER B 1 394 ? -10.906 -12.344 4.16 1 88.44 394 SER B CA 1
ATOM 7894 C C . SER B 1 394 ? -9.75 -11.57 4.789 1 88.44 394 SER B C 1
ATOM 7896 O O . SER B 1 394 ? -8.695 -11.406 4.168 1 88.44 394 SER B O 1
ATOM 7898 N N . MET B 1 395 ? -10.039 -11.094 6.07 1 88.25 395 MET B N 1
ATOM 7899 C CA . MET B 1 395 ? -8.992 -10.367 6.777 1 88.25 395 MET B CA 1
ATOM 7900 C C . MET B 1 395 ? -7.836 -11.289 7.137 1 88.25 395 MET B C 1
ATOM 7902 O O . MET B 1 395 ? -6.68 -10.859 7.191 1 88.25 395 MET B O 1
ATOM 7906 N N . ARG B 1 396 ? -8.117 -12.469 7.285 1 90.75 396 ARG B N 1
ATOM 7907 C CA . ARG B 1 396 ? -7.078 -13.438 7.613 1 90.75 396 ARG B CA 1
ATOM 7908 C C . ARG B 1 396 ? -6.094 -13.602 6.457 1 90.75 396 ARG B C 1
ATOM 7910 O O . ARG B 1 396 ? -4.879 -13.648 6.672 1 90.75 396 ARG B O 1
ATOM 7917 N N . ARG B 1 397 ? -6.602 -13.688 5.277 1 91.62 397 ARG B N 1
ATOM 7918 C CA . ARG B 1 397 ? -5.75 -13.859 4.105 1 91.62 397 ARG B CA 1
ATOM 7919 C C . ARG B 1 397 ? -4.891 -12.617 3.869 1 91.62 397 ARG B C 1
ATOM 7921 O O . ARG B 1 397 ? -3.746 -12.727 3.424 1 91.62 397 ARG B O 1
ATOM 7928 N N . VAL B 1 398 ? -5.469 -11.531 4.191 1 91.38 398 VAL B N 1
ATOM 7929 C CA . VAL B 1 398 ? -4.707 -10.297 4.059 1 91.38 398 VAL B CA 1
ATOM 7930 C C . VAL B 1 398 ? -3.553 -10.289 5.062 1 91.38 398 VAL B C 1
ATOM 7932 O O . VAL B 1 398 ? -2.422 -9.945 4.715 1 91.38 398 VAL B O 1
ATOM 7935 N N . ARG B 1 399 ? -3.828 -10.641 6.258 1 91.56 399 ARG B N 1
ATOM 7936 C CA . ARG B 1 399 ? -2.795 -10.703 7.285 1 91.56 399 ARG B CA 1
ATOM 7937 C C . ARG B 1 399 ? -1.739 -11.742 6.938 1 91.56 399 ARG B C 1
ATOM 7939 O O . ARG B 1 399 ? -0.549 -11.539 7.188 1 91.56 399 ARG B O 1
ATOM 7946 N N . ALA B 1 400 ? -2.199 -12.797 6.371 1 93.38 400 ALA B N 1
ATOM 7947 C CA . ALA B 1 400 ? -1.268 -13.844 5.957 1 93.38 400 ALA B CA 1
ATOM 7948 C C . ALA B 1 400 ? -0.344 -13.352 4.848 1 93.38 400 ALA B C 1
ATOM 7950 O O . ALA B 1 400 ? 0.863 -13.602 4.883 1 93.38 400 ALA B O 1
ATOM 7951 N N . ASN B 1 401 ? -0.951 -12.703 3.867 1 94.25 401 ASN B N 1
ATOM 7952 C CA . ASN B 1 401 ? -0.138 -12.18 2.775 1 94.25 401 ASN B CA 1
ATOM 7953 C C . ASN B 1 401 ? 0.841 -11.117 3.264 1 94.25 401 ASN B C 1
ATOM 7955 O O . ASN B 1 401 ? 1.981 -11.055 2.801 1 94.25 401 ASN B O 1
ATOM 7959 N N . TRP B 1 402 ? 0.444 -10.375 4.227 1 92.56 402 TRP B N 1
ATOM 7960 C CA . TRP B 1 402 ? 1.348 -9.383 4.805 1 92.56 402 TRP B CA 1
ATOM 7961 C C . TRP B 1 402 ? 2.471 -10.062 5.582 1 92.56 402 TRP B C 1
ATOM 7963 O O . TRP B 1 402 ? 3.623 -9.625 5.527 1 92.56 402 TRP B O 1
ATOM 7973 N N . GLY B 1 403 ? 2.143 -11.055 6.344 1 92.69 403 GLY B N 1
ATOM 7974 C CA . GLY B 1 403 ? 3.156 -11.812 7.055 1 92.69 403 GLY B CA 1
ATOM 7975 C C . GLY B 1 403 ? 4.176 -12.453 6.133 1 92.69 403 GLY B C 1
ATOM 7976 O O . GLY B 1 403 ? 5.367 -12.5 6.453 1 92.69 403 GLY B O 1
ATOM 7977 N N . ARG B 1 404 ? 3.727 -12.828 4.949 1 94.44 404 ARG B N 1
ATOM 7978 C CA . ARG B 1 404 ? 4.621 -13.43 3.963 1 94.44 404 ARG B CA 1
ATOM 7979 C C . ARG B 1 404 ? 5.586 -12.398 3.393 1 94.44 404 ARG B C 1
ATOM 7981 O O . ARG B 1 404 ? 6.77 -12.688 3.207 1 94.44 404 ARG B O 1
ATOM 7988 N N . ILE B 1 405 ? 5.086 -11.297 3.119 1 94.19 405 ILE B N 1
ATOM 7989 C CA . ILE B 1 405 ? 5.945 -10.242 2.596 1 94.19 405 ILE B CA 1
ATOM 7990 C C . ILE B 1 405 ? 6.973 -9.844 3.65 1 94.19 405 ILE B C 1
ATOM 7992 O O . ILE B 1 405 ? 8.164 -9.711 3.348 1 94.19 405 ILE B O 1
ATOM 7996 N N . ALA B 1 406 ? 6.512 -9.688 4.898 1 93.62 406 ALA B N 1
ATOM 7997 C CA . ALA B 1 406 ? 7.41 -9.312 5.988 1 93.62 406 ALA B CA 1
ATOM 7998 C C . ALA B 1 406 ? 8.484 -10.375 6.203 1 93.62 406 ALA B C 1
ATOM 8000 O O . ALA B 1 406 ? 9.656 -10.039 6.418 1 93.62 406 ALA B O 1
ATOM 8001 N N . ALA B 1 407 ? 8.086 -11.602 6.051 1 93.31 407 ALA B N 1
ATOM 8002 C CA . ALA B 1 407 ? 9.047 -12.695 6.234 1 93.31 407 ALA B CA 1
ATOM 8003 C C . ALA B 1 407 ? 10.047 -12.742 5.086 1 93.31 407 ALA B C 1
ATOM 8005 O O . ALA B 1 407 ? 11.234 -13 5.297 1 93.31 407 ALA B O 1
ATOM 8006 N N . ALA B 1 408 ? 9.562 -12.531 3.938 1 93.19 408 ALA B N 1
ATOM 8007 C CA . ALA B 1 408 ? 10.438 -12.562 2.771 1 93.19 408 ALA B CA 1
ATOM 8008 C C . ALA B 1 408 ? 11.414 -11.391 2.787 1 93.19 408 ALA B C 1
ATOM 8010 O O . ALA B 1 408 ? 12.531 -11.492 2.277 1 93.19 408 ALA B O 1
ATOM 8011 N N . MET B 1 409 ? 11.047 -10.297 3.406 1 92.5 409 MET B N 1
ATOM 8012 C CA . MET B 1 409 ? 11.898 -9.109 3.441 1 92.5 409 MET B CA 1
ATOM 8013 C C . MET B 1 409 ? 12.633 -9.008 4.773 1 92.5 409 MET B C 1
ATOM 8015 O O . MET B 1 409 ? 13.133 -7.938 5.129 1 92.5 409 MET B O 1
ATOM 8019 N N . SER B 1 410 ? 12.609 -10.008 5.539 1 90.88 410 SER B N 1
ATOM 8020 C CA . SER B 1 410 ? 13.25 -9.984 6.852 1 90.88 410 SER B CA 1
ATOM 8021 C C . SER B 1 410 ? 14.727 -9.633 6.746 1 90.88 410 SER B C 1
ATOM 8023 O O . SER B 1 410 ? 15.305 -9.062 7.668 1 90.88 410 SER B O 1
ATOM 8025 N N . TRP B 1 411 ? 15.336 -9.875 5.559 1 87.19 411 TRP B N 1
ATOM 8026 C CA . TRP B 1 411 ? 16.75 -9.562 5.359 1 87.19 411 TRP B CA 1
ATOM 8027 C C . TRP B 1 411 ? 16.969 -8.047 5.344 1 87.19 411 TRP B C 1
ATOM 8029 O O . TRP B 1 411 ? 18.031 -7.57 5.75 1 87.19 411 TRP B O 1
ATOM 8039 N N . VAL B 1 412 ? 16 -7.348 4.828 1 90.31 412 VAL B N 1
ATOM 8040 C CA . VAL B 1 412 ? 16.109 -5.891 4.844 1 90.31 412 VAL B CA 1
ATOM 8041 C C . VAL B 1 412 ? 16.047 -5.383 6.281 1 90.31 412 VAL B C 1
ATOM 8043 O O . VAL B 1 412 ? 16.828 -4.516 6.676 1 90.31 412 VAL B O 1
ATOM 8046 N N . GLY B 1 413 ? 15.164 -5.941 7.074 1 89.25 413 GLY B N 1
ATOM 8047 C CA . GLY B 1 413 ? 15.07 -5.57 8.477 1 89.25 413 GLY B CA 1
ATOM 8048 C C . GLY B 1 413 ? 16.328 -5.891 9.266 1 89.25 413 GLY B C 1
ATOM 8049 O O . GLY B 1 413 ? 16.766 -5.086 10.086 1 89.25 413 GLY B O 1
ATOM 8050 N N . ASP B 1 414 ? 16.844 -6.949 8.977 1 90.69 414 ASP B N 1
ATOM 8051 C CA . ASP B 1 414 ? 18.078 -7.336 9.641 1 90.69 414 ASP B CA 1
ATOM 8052 C C . ASP B 1 414 ? 19.234 -6.398 9.266 1 90.69 414 ASP B C 1
ATOM 8054 O O . ASP B 1 414 ? 20.078 -6.074 10.102 1 90.69 414 ASP B O 1
ATOM 8058 N N . GLY B 1 415 ? 19.219 -6.055 8.039 1 90.25 415 GLY B N 1
ATOM 8059 C CA . GLY B 1 415 ? 20.219 -5.102 7.594 1 90.25 415 GLY B CA 1
ATOM 8060 C C . GLY B 1 415 ? 20.109 -3.754 8.281 1 90.25 415 GLY B C 1
ATOM 8061 O O . GLY B 1 415 ? 21.125 -3.18 8.688 1 90.25 415 GLY B O 1
ATOM 8062 N N . VAL B 1 416 ? 18.953 -3.361 8.484 1 90.75 416 VAL B N 1
ATOM 8063 C CA . VAL B 1 416 ? 18.719 -2.08 9.141 1 90.75 416 VAL B CA 1
ATOM 8064 C C . VAL B 1 416 ? 19.109 -2.178 10.617 1 90.75 416 VAL B C 1
ATOM 8066 O O . VAL B 1 416 ? 19.703 -1.256 11.172 1 90.75 416 VAL B O 1
ATOM 8069 N N . ARG B 1 417 ? 18.75 -3.252 11.227 1 90.75 417 ARG B N 1
ATOM 8070 C CA . ARG B 1 417 ? 19.109 -3.467 12.617 1 90.75 417 ARG B CA 1
ATOM 8071 C C . ARG B 1 417 ? 20.625 -3.531 12.781 1 90.75 417 ARG B C 1
ATOM 8073 O O . ARG B 1 417 ? 21.188 -2.957 13.719 1 90.75 417 ARG B O 1
ATOM 8080 N N . TRP B 1 418 ? 21.266 -4.191 11.867 1 89.75 418 TRP B N 1
ATOM 8081 C CA . TRP B 1 418 ? 22.719 -4.281 11.883 1 89.75 418 TRP B CA 1
ATOM 8082 C C . TRP B 1 418 ? 23.359 -2.9 11.727 1 89.75 418 TRP B C 1
ATOM 8084 O O . TRP B 1 418 ? 24.297 -2.562 12.43 1 89.75 418 TRP B O 1
ATOM 8094 N N . MET B 1 419 ? 22.844 -2.129 10.82 1 90.56 419 MET B N 1
ATOM 8095 C CA . MET B 1 419 ? 23.344 -0.776 10.609 1 90.56 419 MET B CA 1
ATOM 8096 C C . MET B 1 419 ? 23.141 0.081 11.859 1 90.56 419 MET B C 1
ATOM 8098 O O . MET B 1 419 ? 24.016 0.873 12.219 1 90.56 419 MET B O 1
ATOM 8102 N N . SER B 1 420 ? 22.016 -0.141 12.539 1 89.69 420 SER B N 1
ATOM 8103 C CA . SER B 1 420 ? 21.75 0.604 13.766 1 89.69 420 SER B CA 1
ATOM 8104 C C . SER B 1 420 ? 22.672 0.17 14.891 1 89.69 420 SER B C 1
ATOM 8106 O O . SER B 1 420 ? 23.109 0.994 15.703 1 89.69 420 SER B O 1
ATOM 8108 N N . GLU B 1 421 ? 23.047 -1.027 14.953 1 91.69 421 GLU B N 1
ATOM 8109 C CA . GLU B 1 421 ? 23.969 -1.532 15.953 1 91.69 421 GLU B CA 1
ATOM 8110 C C . GLU B 1 421 ? 25.375 -0.97 15.742 1 91.69 421 GLU B C 1
ATOM 8112 O O . GLU B 1 421 ? 26.078 -0.663 16.703 1 91.69 421 GLU B O 1
ATOM 8117 N N . ILE B 1 422 ? 25.688 -0.846 14.508 1 90.81 422 ILE B N 1
ATOM 8118 C CA . ILE B 1 422 ? 26.984 -0.269 14.172 1 90.81 422 ILE B CA 1
ATOM 8119 C C . ILE B 1 422 ? 27 1.212 14.547 1 90.81 422 ILE B C 1
ATOM 8121 O O . ILE B 1 422 ? 27.984 1.712 15.094 1 90.81 422 ILE B O 1
ATOM 8125 N N . ARG B 1 423 ? 25.938 1.812 14.312 1 89.62 423 ARG B N 1
ATOM 8126 C CA . ARG B 1 423 ? 25.844 3.24 14.594 1 89.62 423 ARG B CA 1
ATOM 8127 C C . ARG B 1 423 ? 25.828 3.496 16.094 1 89.62 423 ARG B C 1
ATOM 8129 O O . ARG B 1 423 ? 26.281 4.539 16.562 1 89.62 423 ARG B O 1
ATOM 8136 N N . GLU B 1 424 ? 25.328 2.58 16.891 1 90.25 424 GLU B N 1
ATOM 8137 C CA . GLU B 1 424 ? 25.234 2.738 18.344 1 90.25 424 GLU B CA 1
ATOM 8138 C C . GLU B 1 424 ? 26.469 2.195 19.031 1 90.25 424 GLU B C 1
ATOM 8140 O O . GLU B 1 424 ? 26.641 2.369 20.25 1 90.25 424 GLU B O 1
ATOM 8145 N N . TRP B 1 425 ? 27.469 1.735 18.297 1 89.69 425 TRP B N 1
ATOM 8146 C CA . TRP B 1 425 ? 28.719 1.206 18.812 1 89.69 425 TRP B CA 1
ATOM 8147 C C . TRP B 1 425 ? 28.453 0.201 19.938 1 89.69 425 TRP B C 1
ATOM 8149 O O . TRP B 1 425 ? 29.109 0.24 20.984 1 89.69 425 TRP B O 1
ATOM 8159 N N . ARG B 1 426 ? 27.5 -0.674 19.797 1 89.62 426 ARG B N 1
ATOM 8160 C CA . ARG B 1 426 ? 27.203 -1.694 20.812 1 89.62 426 ARG B CA 1
ATOM 8161 C C . ARG B 1 426 ? 28.391 -2.643 20.984 1 89.62 426 ARG B C 1
ATOM 8163 O O . ARG B 1 426 ? 28.75 -2.98 22.109 1 89.62 426 ARG B O 1
ATOM 8170 N N . ASN B 1 427 ? 28.922 -3.023 19.781 1 92.25 427 ASN B N 1
ATOM 8171 C CA . ASN B 1 427 ? 30.156 -3.789 19.75 1 92.25 427 ASN B CA 1
ATOM 8172 C C . ASN B 1 427 ? 31.281 -3.018 19.062 1 92.25 427 ASN B C 1
ATOM 8174 O O . ASN B 1 427 ? 31.312 -2.936 17.828 1 92.25 427 ASN B O 1
ATOM 8178 N N . PRO B 1 428 ? 32.25 -2.506 19.766 1 91.5 428 PRO B N 1
ATOM 8179 C CA . PRO B 1 428 ? 33.281 -1.645 19.188 1 91.5 428 PRO B CA 1
ATOM 8180 C C . PRO B 1 428 ? 34.156 -2.367 18.172 1 91.5 428 PRO B C 1
ATOM 8182 O O . PRO B 1 428 ? 34.594 -1.764 17.188 1 91.5 428 PRO B O 1
ATOM 8185 N N . THR B 1 429 ? 34.438 -3.646 18.391 1 93.38 429 THR B N 1
ATOM 8186 C CA . THR B 1 429 ? 35.25 -4.367 17.422 1 93.38 429 THR B CA 1
ATOM 8187 C C . THR B 1 429 ? 34.531 -4.492 16.078 1 93.38 429 THR B C 1
ATOM 8189 O O . THR B 1 429 ? 35.125 -4.277 15.023 1 93.38 429 THR B O 1
ATOM 8192 N N . ALA B 1 430 ? 33.281 -4.77 16.203 1 92.69 430 ALA B N 1
ATOM 8193 C CA . ALA B 1 430 ? 32.5 -4.887 14.977 1 92.69 430 ALA B CA 1
ATOM 8194 C C . ALA B 1 430 ? 32.375 -3.541 14.273 1 92.69 430 ALA B C 1
ATOM 8196 O O . ALA B 1 430 ? 32.406 -3.473 13.039 1 92.69 430 ALA B O 1
ATOM 8197 N N . THR B 1 431 ? 32.344 -2.488 15.008 1 93.5 431 THR B N 1
ATOM 8198 C CA . THR B 1 431 ? 32.219 -1.158 14.422 1 93.5 431 THR B CA 1
ATOM 8199 C C . THR B 1 431 ? 33.531 -0.734 13.758 1 93.5 431 THR B C 1
ATOM 8201 O O . THR B 1 431 ? 33.5 -0.136 12.68 1 93.5 431 THR B O 1
ATOM 8204 N N . ILE B 1 432 ? 34.625 -1.114 14.328 1 93.62 432 ILE B N 1
ATOM 8205 C CA . ILE B 1 432 ? 35.906 -0.783 13.742 1 93.62 432 ILE B CA 1
ATOM 8206 C C . ILE B 1 432 ? 36.125 -1.583 12.461 1 93.62 432 ILE B C 1
ATOM 8208 O O . ILE B 1 432 ? 36.625 -1.051 11.469 1 93.62 432 ILE B O 1
ATOM 8212 N N . MET B 1 433 ? 35.688 -2.797 12.484 1 93.81 433 MET B N 1
ATOM 8213 C CA . MET B 1 433 ? 35.812 -3.619 11.289 1 93.81 433 MET B CA 1
ATOM 8214 C C . MET B 1 433 ? 34.938 -3.07 10.164 1 93.81 433 MET B C 1
ATOM 8216 O O . MET B 1 433 ? 35.312 -3.123 8.992 1 93.81 433 MET B O 1
ATOM 8220 N N . ALA B 1 434 ? 33.844 -2.58 10.562 1 92.06 434 ALA B N 1
ATOM 8221 C CA . ALA B 1 434 ? 32.969 -1.979 9.562 1 92.06 434 ALA B CA 1
ATOM 8222 C C . ALA B 1 434 ? 33.562 -0.712 8.977 1 92.06 434 ALA B C 1
ATOM 8224 O O . ALA B 1 434 ? 33.438 -0.443 7.781 1 92.06 434 ALA B O 1
ATOM 8225 N N . HIS B 1 435 ? 34.344 0.087 9.766 1 93.19 435 HIS B N 1
ATOM 8226 C CA . HIS B 1 435 ? 35.031 1.266 9.273 1 93.19 435 HIS B CA 1
ATOM 8227 C C . HIS B 1 435 ? 36.125 0.88 8.289 1 93.19 435 HIS B C 1
ATOM 8229 O O . HIS B 1 435 ? 36.25 1.491 7.223 1 93.19 435 HIS B O 1
ATOM 8235 N N . VAL B 1 436 ? 36.75 -0.177 8.625 1 93.12 436 VAL B N 1
ATOM 8236 C CA . VAL B 1 436 ? 37.844 -0.628 7.781 1 93.12 436 VAL B CA 1
ATOM 8237 C C . VAL B 1 436 ? 37.312 -1.188 6.469 1 93.12 436 VAL B C 1
ATOM 8239 O O . VAL B 1 436 ? 37.844 -0.9 5.395 1 93.12 436 VAL B O 1
ATOM 8242 N N . ALA B 1 437 ? 36.312 -1.943 6.59 1 90.62 437 ALA B N 1
ATOM 8243 C CA . ALA B 1 437 ? 35.688 -2.508 5.395 1 90.62 437 ALA B CA 1
ATOM 8244 C C . ALA B 1 437 ? 35.156 -1.405 4.48 1 90.62 437 ALA B C 1
ATOM 8246 O O . ALA B 1 437 ? 35.312 -1.483 3.256 1 90.62 437 ALA B O 1
ATOM 8247 N N . THR B 1 438 ? 34.562 -0.425 5.086 1 90.5 438 THR B N 1
ATOM 8248 C CA . THR B 1 438 ? 34.031 0.682 4.301 1 90.5 438 THR B CA 1
ATOM 8249 C C . THR B 1 438 ? 35.156 1.472 3.637 1 90.5 438 THR B C 1
ATOM 8251 O O . THR B 1 438 ? 35.031 1.899 2.488 1 90.5 438 THR B O 1
ATOM 8254 N N . LEU B 1 439 ? 36.281 1.657 4.305 1 92.94 439 LEU B N 1
ATOM 8255 C CA . LEU B 1 439 ? 37.438 2.35 3.738 1 92.94 439 LEU B CA 1
ATOM 8256 C C . LEU B 1 439 ? 38.031 1.563 2.57 1 92.94 439 LEU B C 1
ATOM 8258 O O . LEU B 1 439 ? 38.375 2.141 1.539 1 92.94 439 LEU B O 1
ATOM 8262 N N . LEU B 1 440 ? 38.031 0.29 2.695 1 91.25 440 LEU B N 1
ATOM 8263 C CA . LEU B 1 440 ? 38.562 -0.563 1.641 1 91.25 440 LEU B CA 1
ATOM 8264 C C . LEU B 1 440 ? 37.656 -0.536 0.411 1 91.25 440 LEU B C 1
ATOM 8266 O O . LEU B 1 440 ? 38.156 -0.488 -0.721 1 91.25 440 LEU B O 1
ATOM 8270 N N . LEU B 1 441 ? 36.375 -0.499 0.643 1 87.88 441 LEU B N 1
ATOM 8271 C CA . LEU B 1 441 ? 35.438 -0.497 -0.465 1 87.88 441 LEU B CA 1
ATOM 8272 C C . LEU B 1 441 ? 35.438 0.847 -1.186 1 87.88 441 LEU B C 1
ATOM 8274 O O . LEU B 1 441 ? 35.25 0.907 -2.398 1 87.88 441 LEU B O 1
ATOM 8278 N N . MET B 1 442 ? 35.688 1.872 -0.45 1 89.12 442 MET B N 1
ATOM 8279 C CA . MET B 1 442 ? 35.719 3.195 -1.067 1 89.12 442 MET B CA 1
ATOM 8280 C C . MET B 1 442 ? 37.031 3.434 -1.806 1 89.12 442 MET B C 1
ATOM 8282 O O . MET B 1 442 ? 37.062 4.176 -2.787 1 89.12 442 MET B O 1
ATOM 8286 N N . TRP B 1 443 ? 38.031 2.797 -1.35 1 88.25 443 TRP B N 1
ATOM 8287 C CA . TRP B 1 443 ? 39.344 2.943 -2.004 1 88.25 443 TRP B CA 1
ATOM 8288 C C . TRP B 1 443 ? 39.406 2.068 -3.25 1 88.25 443 TRP B C 1
ATOM 8290 O O . TRP B 1 443 ? 40.125 2.41 -4.211 1 88.25 443 TRP B O 1
ATOM 8300 N N . PHE B 1 444 ? 38.688 0.967 -3.254 1 88.12 444 PHE B N 1
ATOM 8301 C CA . PHE B 1 444 ? 38.625 0.072 -4.402 1 88.12 444 PHE B CA 1
ATOM 8302 C C . PHE B 1 444 ? 37.188 -0.165 -4.816 1 88.12 444 PHE B C 1
ATOM 8304 O O . PHE B 1 444 ? 36.656 -1.262 -4.633 1 88.12 444 PHE B O 1
ATOM 8311 N N . PRO B 1 445 ? 36.562 0.806 -5.562 1 85.38 445 PRO B N 1
ATOM 8312 C CA . PRO B 1 445 ? 35.156 0.667 -5.887 1 85.38 445 PRO B CA 1
ATOM 8313 C C . PRO B 1 445 ? 34.875 -0.446 -6.898 1 85.38 445 PRO B C 1
ATOM 8315 O O . PRO B 1 445 ? 33.75 -0.963 -6.973 1 85.38 445 PRO B O 1
ATOM 8318 N N . ASP B 1 446 ? 35.875 -0.913 -7.66 1 86.75 446 ASP B N 1
ATOM 8319 C CA . ASP B 1 446 ? 35.719 -1.969 -8.656 1 86.75 446 ASP B CA 1
ATOM 8320 C C . ASP B 1 446 ? 35.5 -3.324 -7.984 1 86.75 446 ASP B C 1
ATOM 8322 O O . ASP B 1 446 ? 35.031 -4.273 -8.617 1 86.75 446 ASP B O 1
ATOM 8326 N N . LEU B 1 447 ? 35.781 -3.309 -6.746 1 88.38 447 LEU B N 1
ATOM 8327 C CA . LEU B 1 447 ? 35.688 -4.582 -6.043 1 88.38 447 LEU B CA 1
ATOM 8328 C C . LEU B 1 447 ? 34.344 -4.727 -5.359 1 88.38 447 LEU B C 1
ATOM 8330 O O . LEU B 1 447 ? 34.031 -5.777 -4.789 1 88.38 447 LEU B O 1
ATOM 8334 N N . ILE B 1 448 ? 33.469 -3.742 -5.508 1 88.56 448 ILE B N 1
ATOM 8335 C CA . ILE B 1 448 ? 32.188 -3.791 -4.812 1 88.56 448 ILE B CA 1
ATOM 8336 C C . ILE B 1 448 ? 31.312 -4.883 -5.418 1 88.56 448 ILE B C 1
ATOM 8338 O O . ILE B 1 448 ? 30.797 -5.75 -4.699 1 88.56 448 ILE B O 1
ATOM 8342 N N . VAL B 1 449 ? 31.141 -4.957 -6.715 1 89.5 449 VAL B N 1
ATOM 8343 C CA . VAL B 1 449 ? 30.234 -5.887 -7.383 1 89.5 449 VAL B CA 1
ATOM 8344 C C . VAL B 1 449 ? 30.766 -7.312 -7.234 1 89.5 449 VAL B C 1
ATOM 8346 O O . VAL B 1 449 ? 30.016 -8.219 -6.844 1 89.5 449 VAL B O 1
ATOM 8349 N N . PRO B 1 450 ? 32.125 -7.523 -7.457 1 91.88 450 PRO B N 1
ATOM 8350 C CA . PRO B 1 450 ? 32.625 -8.883 -7.242 1 91.88 450 PRO B CA 1
ATOM 8351 C C . PRO B 1 450 ? 32.531 -9.328 -5.781 1 91.88 450 PRO B C 1
ATOM 8353 O O . PRO B 1 450 ? 32.281 -10.5 -5.504 1 91.88 450 PRO B O 1
ATOM 8356 N N . ALA B 1 451 ? 32.656 -8.383 -4.863 1 91.81 451 ALA B N 1
ATOM 8357 C CA . ALA B 1 451 ? 32.594 -8.742 -3.451 1 91.81 451 ALA B CA 1
ATOM 8358 C C . ALA B 1 451 ? 31.156 -9.133 -3.074 1 91.81 451 ALA B C 1
ATOM 8360 O O . ALA B 1 451 ? 30.953 -10.086 -2.312 1 91.81 451 ALA B O 1
ATOM 8361 N N . VAL B 1 452 ? 30.219 -8.43 -3.641 1 92.25 452 VAL B N 1
ATOM 8362 C CA . VAL B 1 452 ? 28.828 -8.766 -3.371 1 92.25 452 VAL B CA 1
ATOM 8363 C C . VAL B 1 452 ? 28.484 -10.102 -4.016 1 92.25 452 VAL B C 1
ATOM 8365 O O . VAL B 1 452 ? 27.797 -10.938 -3.412 1 92.25 452 VAL B O 1
ATOM 8368 N N . ALA B 1 453 ? 28.953 -10.352 -5.156 1 95.19 453 ALA B N 1
ATOM 8369 C CA . ALA B 1 453 ? 28.703 -11.609 -5.863 1 95.19 453 ALA B CA 1
ATOM 8370 C C . ALA B 1 453 ? 29.297 -12.789 -5.113 1 95.19 453 ALA B C 1
ATOM 8372 O O . ALA B 1 453 ? 28.656 -13.836 -4.965 1 95.19 453 ALA B O 1
ATOM 8373 N N . VAL B 1 454 ? 30.516 -12.555 -4.605 1 95.12 454 VAL B N 1
ATOM 8374 C CA . VAL B 1 454 ? 31.172 -13.625 -3.865 1 95.12 454 VAL B CA 1
ATOM 8375 C C . VAL B 1 454 ? 30.453 -13.859 -2.539 1 95.12 454 VAL B C 1
ATOM 8377 O O . VAL B 1 454 ? 30.25 -15 -2.123 1 95.12 454 VAL B O 1
ATOM 8380 N N . HIS B 1 455 ? 30.031 -12.781 -1.955 1 93.81 455 HIS B N 1
ATOM 8381 C CA . HIS B 1 455 ? 29.312 -12.922 -0.689 1 93.81 455 HIS B CA 1
ATOM 8382 C C . HIS B 1 455 ? 28.016 -13.695 -0.87 1 93.81 455 HIS B C 1
ATOM 8384 O O . HIS B 1 455 ? 27.719 -14.602 -0.085 1 93.81 455 HIS B O 1
ATOM 8390 N N . LEU B 1 456 ? 27.359 -13.398 -1.923 1 94.62 456 LEU B N 1
ATOM 8391 C CA . LEU B 1 456 ? 26.109 -14.102 -2.199 1 94.62 456 LEU B CA 1
ATOM 8392 C C . LEU B 1 456 ? 26.375 -15.562 -2.523 1 94.62 456 LEU B C 1
ATOM 8394 O O . LEU B 1 456 ? 25.609 -16.453 -2.105 1 94.62 456 LEU B O 1
ATOM 8398 N N . GLY B 1 457 ? 27.438 -15.789 -3.262 1 95 457 GLY B N 1
ATOM 8399 C CA . GLY B 1 457 ? 27.812 -17.172 -3.547 1 95 457 GLY B CA 1
ATOM 8400 C C . GLY B 1 457 ? 28.188 -17.953 -2.303 1 95 457 GLY B C 1
ATOM 8401 O O . GLY B 1 457 ? 27.781 -19.109 -2.16 1 95 457 GLY B O 1
ATOM 8402 N N . LEU B 1 458 ? 28.797 -17.266 -1.425 1 94.94 458 LEU B N 1
ATOM 8403 C CA . LEU B 1 458 ? 29.219 -17.922 -0.197 1 94.94 458 LEU B CA 1
ATOM 8404 C C . LEU B 1 458 ? 28.016 -18.203 0.702 1 94.94 458 LEU B C 1
ATOM 8406 O O . LEU B 1 458 ? 27.953 -19.25 1.355 1 94.94 458 LEU B O 1
ATOM 8410 N N . VAL B 1 459 ? 27.094 -17.328 0.739 1 93.31 459 VAL B N 1
ATOM 8411 C CA . VAL B 1 459 ? 25.875 -17.562 1.502 1 93.31 459 VAL B CA 1
ATOM 8412 C C . VAL B 1 459 ? 25.109 -18.75 0.921 1 93.31 459 VAL B C 1
ATOM 8414 O O . VAL B 1 459 ? 24.578 -19.562 1.665 1 93.31 459 VAL B O 1
ATOM 8417 N N . GLY B 1 460 ? 25.109 -18.812 -0.403 1 93 460 GLY B N 1
ATOM 8418 C CA . GLY B 1 460 ? 24.484 -19.953 -1.048 1 93 460 GLY B CA 1
ATOM 8419 C C . GLY B 1 460 ? 25.125 -21.281 -0.673 1 93 460 GLY B C 1
ATOM 8420 O O . GLY B 1 460 ? 24.422 -22.266 -0.405 1 93 460 GLY B O 1
ATOM 8421 N N . ILE B 1 461 ? 26.438 -21.234 -0.573 1 93.88 461 ILE B N 1
ATOM 8422 C CA . ILE B 1 461 ? 27.156 -22.453 -0.242 1 93.88 461 ILE B CA 1
ATOM 8423 C C . ILE B 1 461 ? 26.938 -22.797 1.229 1 93.88 461 ILE B C 1
ATOM 8425 O O . ILE B 1 461 ? 26.766 -23.969 1.579 1 93.88 461 ILE B O 1
ATOM 8429 N N . TRP B 1 462 ? 26.844 -21.797 2.021 1 92.31 462 TRP B N 1
ATOM 8430 C CA . TRP B 1 462 ? 26.656 -22.047 3.449 1 92.31 462 TRP B CA 1
ATOM 8431 C C . TRP B 1 462 ? 25.25 -22.594 3.723 1 92.31 462 TRP B C 1
ATOM 8433 O O . TRP B 1 462 ? 25.078 -23.453 4.586 1 92.31 462 TRP B O 1
ATOM 8443 N N . ARG B 1 463 ? 24.281 -22.219 2.982 1 92.38 463 ARG B N 1
ATOM 8444 C CA . ARG B 1 463 ? 22.891 -22.641 3.203 1 92.38 463 ARG B CA 1
ATOM 8445 C C . ARG B 1 463 ? 22.656 -24.031 2.643 1 92.38 463 ARG B C 1
ATOM 8447 O O . ARG B 1 463 ? 21.609 -24.641 2.902 1 92.38 463 ARG B O 1
ATOM 8454 N N . TYR B 1 464 ? 23.641 -24.5 1.918 1 91.44 464 TYR B N 1
ATOM 8455 C CA . TYR B 1 464 ? 23.5 -25.844 1.374 1 91.44 464 TYR B CA 1
ATOM 8456 C C . TYR B 1 464 ? 23.469 -26.875 2.49 1 91.44 464 TYR B C 1
ATOM 8458 O O . TYR B 1 464 ? 22.781 -27.906 2.377 1 91.44 464 TYR B O 1
ATOM 8466 N N . ARG B 1 465 ? 24.062 -26.562 3.623 1 89.38 465 ARG B N 1
ATOM 8467 C CA . ARG B 1 465 ? 24.109 -27.484 4.754 1 89.38 465 ARG B CA 1
ATOM 8468 C C . ARG B 1 465 ? 22.734 -27.641 5.395 1 89.38 465 ARG B C 1
ATOM 8470 O O . ARG B 1 465 ? 22.359 -28.734 5.824 1 89.38 465 ARG B O 1
ATOM 8477 N N . ARG B 1 466 ? 21.953 -26.609 5.332 1 86.56 466 ARG B N 1
ATOM 8478 C CA . ARG B 1 466 ? 20.625 -26.641 5.949 1 86.56 466 ARG B CA 1
ATOM 8479 C C . ARG B 1 466 ? 19.531 -26.797 4.895 1 86.56 466 ARG B C 1
ATOM 8481 O O . ARG B 1 466 ? 18.391 -26.406 5.121 1 86.56 466 ARG B O 1
ATOM 8488 N N . ARG B 1 467 ? 19.906 -27.438 3.771 1 85.19 467 ARG B N 1
ATOM 8489 C CA . ARG B 1 467 ? 18.922 -27.609 2.711 1 85.19 467 ARG B CA 1
ATOM 8490 C C . ARG B 1 467 ? 17.812 -28.562 3.133 1 85.19 467 ARG B C 1
ATOM 8492 O O . ARG B 1 467 ? 18.047 -29.469 3.932 1 85.19 467 ARG B O 1
ATOM 8499 N N . PRO B 1 468 ? 16.625 -28.203 2.627 1 84.88 468 PRO B N 1
ATOM 8500 C CA . PRO B 1 468 ? 15.539 -29.125 2.955 1 84.88 468 PRO B CA 1
ATOM 8501 C C . PRO B 1 468 ? 15.703 -30.484 2.283 1 84.88 468 PRO B C 1
ATOM 8503 O O . PRO B 1 468 ? 15.922 -30.562 1.071 1 84.88 468 PRO B O 1
ATOM 8506 N N . LYS B 1 469 ? 15.586 -31.547 3.033 1 84.94 469 LYS B N 1
ATOM 8507 C CA . LYS B 1 469 ? 15.773 -32.906 2.508 1 84.94 469 LYS B CA 1
ATOM 8508 C C . LYS B 1 469 ? 14.461 -33.469 1.974 1 84.94 469 LYS B C 1
ATOM 8510 O O . LYS B 1 469 ? 14.469 -34.312 1.078 1 84.94 469 LYS B O 1
ATOM 8515 N N . VAL B 1 470 ? 13.383 -32.969 2.572 1 86.44 470 VAL B N 1
ATOM 8516 C CA . VAL B 1 470 ? 12.07 -33.438 2.135 1 86.44 470 VAL B CA 1
ATOM 8517 C C . VAL B 1 470 ? 11.336 -32.312 1.417 1 86.44 470 VAL B C 1
ATOM 8519 O O . VAL B 1 470 ? 11.406 -31.141 1.83 1 86.44 470 VAL B O 1
ATOM 8522 N N . PRO B 1 471 ? 10.797 -32.719 0.219 1 87.44 471 PRO B N 1
ATOM 8523 C CA . PRO B 1 471 ? 10.023 -31.672 -0.469 1 87.44 471 PRO B CA 1
ATOM 8524 C C . PRO B 1 471 ? 8.82 -31.188 0.339 1 87.44 471 PRO B C 1
ATOM 8526 O O . PRO B 1 471 ? 8.164 -32 1.002 1 87.44 471 PRO B O 1
ATOM 8529 N N . ALA B 1 472 ? 8.711 -29.938 0.428 1 83.75 472 ALA B N 1
ATOM 8530 C CA . ALA B 1 472 ? 7.574 -29.375 1.145 1 83.75 472 ALA B CA 1
ATOM 8531 C C . ALA B 1 472 ? 6.297 -29.484 0.319 1 83.75 472 ALA B C 1
ATOM 8533 O O . ALA B 1 472 ? 6.242 -29 -0.817 1 83.75 472 ALA B O 1
ATOM 8534 N N . ALA B 1 473 ? 5.281 -30.266 0.732 1 85.12 473 ALA B N 1
ATOM 8535 C CA . ALA B 1 473 ? 4.055 -30.469 -0.035 1 85.12 473 ALA B CA 1
ATOM 8536 C C . ALA B 1 473 ? 2.826 -30.125 0.799 1 85.12 473 ALA B C 1
ATOM 8538 O O . ALA B 1 473 ? 1.762 -29.812 0.252 1 85.12 473 ALA B O 1
ATOM 8539 N N . GLY B 1 474 ? 2.994 -30.125 2.068 1 84.88 474 GLY B N 1
ATOM 8540 C CA . GLY B 1 474 ? 1.834 -29.828 2.896 1 84.88 474 GLY B CA 1
ATOM 8541 C C . GLY B 1 474 ? 1.521 -28.344 2.982 1 84.88 474 GLY B C 1
ATOM 8542 O O . GLY B 1 474 ? 2.387 -27.516 2.723 1 84.88 474 GLY B O 1
ATOM 8543 N N . LEU B 1 475 ? 0.212 -28.125 3.158 1 89.88 475 LEU B N 1
ATOM 8544 C CA . LEU B 1 475 ? -0.21 -26.734 3.307 1 89.88 475 LEU B CA 1
ATOM 8545 C C . LEU B 1 475 ? 0.423 -26.109 4.543 1 89.88 475 LEU B C 1
ATOM 8547 O O . LEU B 1 475 ? 0.645 -26.781 5.547 1 89.88 475 LEU B O 1
ATOM 8551 N N . ALA B 1 476 ? 0.802 -24.891 4.414 1 89.44 476 ALA B N 1
ATOM 8552 C CA . ALA B 1 476 ? 1.468 -24.172 5.496 1 89.44 476 ALA B CA 1
ATOM 8553 C C . ALA B 1 476 ? 0.452 -23.469 6.395 1 89.44 476 ALA B C 1
ATOM 8555 O O . ALA B 1 476 ? 0.013 -22.359 6.098 1 89.44 476 ALA B O 1
ATOM 8556 N N . ALA B 1 477 ? 0.187 -24.031 7.496 1 90.44 477 ALA B N 1
ATOM 8557 C CA . ALA B 1 477 ? -0.832 -23.531 8.406 1 90.44 477 ALA B CA 1
ATOM 8558 C C . ALA B 1 477 ? -0.353 -22.266 9.117 1 90.44 477 ALA B C 1
ATOM 8560 O O . ALA B 1 477 ? -1.122 -21.312 9.297 1 90.44 477 ALA B O 1
ATOM 8561 N N . ARG B 1 478 ? 0.867 -22.234 9.508 1 89.06 478 ARG B N 1
ATOM 8562 C CA . ARG B 1 478 ? 1.393 -21.094 10.258 1 89.06 478 ARG B CA 1
ATOM 8563 C C . ARG B 1 478 ? 1.502 -19.859 9.367 1 89.06 478 ARG B C 1
ATOM 8565 O O . ARG B 1 478 ? 1.076 -18.766 9.75 1 89.06 478 ARG B O 1
ATOM 8572 N N . GLU B 1 479 ? 2.033 -20.109 8.164 1 89.5 479 GLU B N 1
ATOM 8573 C CA . GLU B 1 479 ? 2.205 -18.984 7.25 1 89.5 479 GLU B CA 1
ATOM 8574 C C . GLU B 1 479 ? 0.862 -18.484 6.715 1 89.5 479 GLU B C 1
ATOM 8576 O O . GLU B 1 479 ? 0.753 -17.359 6.234 1 89.5 479 GLU B O 1
ATOM 8581 N N . SER B 1 480 ? -0.174 -19.359 6.824 1 90.5 480 SER B N 1
ATOM 8582 C CA . SER B 1 480 ? -1.518 -18.969 6.406 1 90.5 480 SER B CA 1
ATOM 8583 C C . SER B 1 480 ? -2.299 -18.359 7.562 1 90.5 480 SER B C 1
ATOM 8585 O O . SER B 1 480 ? -3.453 -17.953 7.395 1 90.5 480 SER B O 1
ATOM 8587 N N . GLU B 1 481 ? -1.78 -18.156 8.766 1 90.31 481 GLU B N 1
ATOM 8588 C CA . GLU B 1 481 ? -2.434 -17.609 9.945 1 90.31 481 GLU B CA 1
ATOM 8589 C C . GLU B 1 481 ? -3.736 -18.328 10.25 1 90.31 481 GLU B C 1
ATOM 8591 O O . GLU B 1 481 ? -4.734 -17.703 10.617 1 90.31 481 GLU B O 1
ATOM 8596 N N . ALA B 1 482 ? -3.752 -19.609 9.945 1 89.69 482 ALA B N 1
ATOM 8597 C CA . ALA B 1 482 ? -4.957 -20.391 10.188 1 89.69 482 ALA B CA 1
ATOM 8598 C C . ALA B 1 482 ? -5.035 -20.844 11.648 1 89.69 482 ALA B C 1
ATOM 8600 O O . ALA B 1 482 ? -6.129 -21.016 12.188 1 89.69 482 ALA B O 1
ATOM 8601 N N . GLU B 1 483 ? -3.932 -20.984 12.352 1 86.19 483 GLU B N 1
ATOM 8602 C CA . GLU B 1 483 ? -3.904 -21.453 13.734 1 86.19 483 GLU B CA 1
ATOM 8603 C C . GLU B 1 483 ? -4.398 -20.375 14.688 1 86.19 483 GLU B C 1
ATOM 8605 O O . GLU B 1 483 ? -5.082 -20.672 15.672 1 86.19 483 GLU B O 1
ATOM 8610 N N . GLY B 1 484 ? -4.156 -19.125 14.453 1 80.44 484 GLY B N 1
ATOM 8611 C CA . GLY B 1 484 ? -4.559 -18.062 15.352 1 80.44 484 GLY B CA 1
ATOM 8612 C C . GLY B 1 484 ? -5.703 -17.219 14.805 1 80.44 484 GLY B C 1
ATOM 8613 O O . GLY B 1 484 ? -5.883 -16.062 15.211 1 80.44 484 GLY B O 1
ATOM 8614 N N . ALA B 1 485 ? -6.531 -17.953 13.914 1 85.5 485 ALA B N 1
ATOM 8615 C CA . ALA B 1 485 ? -7.617 -17.172 13.312 1 85.5 485 ALA B CA 1
ATOM 8616 C C . ALA B 1 485 ? -8.789 -17.031 14.281 1 85.5 485 ALA B C 1
ATOM 8618 O O . ALA B 1 485 ? -9.133 -17.984 14.992 1 85.5 485 ALA B O 1
ATOM 8619 N N . GLU B 1 486 ? -9.312 -15.859 14.469 1 85.69 486 GLU B N 1
ATOM 8620 C CA . GLU B 1 486 ? -10.477 -15.602 15.305 1 85.69 486 GLU B CA 1
ATOM 8621 C C . GLU B 1 486 ? -11.75 -16.156 14.672 1 85.69 486 GLU B C 1
ATOM 8623 O O . GLU B 1 486 ? -11.867 -16.203 13.445 1 85.69 486 GLU B O 1
ATOM 8628 N N . ARG B 1 487 ? -12.75 -16.578 15.398 1 86.38 487 ARG B N 1
ATOM 8629 C CA . ARG B 1 487 ? -13.984 -17.188 14.93 1 86.38 487 ARG B CA 1
ATOM 8630 C C . ARG B 1 487 ? -14.789 -16.219 14.062 1 86.38 487 ARG B C 1
ATOM 8632 O O . ARG B 1 487 ? -15.391 -16.641 13.07 1 86.38 487 ARG B O 1
ATOM 8639 N N . GLU B 1 488 ? -14.68 -14.992 14.398 1 86.31 488 GLU B N 1
ATOM 8640 C CA . GLU B 1 488 ? -15.43 -14.008 13.633 1 86.31 488 GLU B CA 1
ATOM 8641 C C . GLU B 1 488 ? -14.836 -13.82 12.234 1 86.31 488 GLU B C 1
ATOM 8643 O O . GLU B 1 488 ? -15.57 -13.625 11.266 1 86.31 488 GLU B O 1
ATOM 8648 N N . GLU B 1 489 ? -13.594 -13.938 12.172 1 87.69 489 GLU B N 1
ATOM 8649 C CA . GLU B 1 489 ? -12.93 -13.797 10.883 1 87.69 489 GLU B CA 1
ATOM 8650 C C . GLU B 1 489 ? -13.234 -14.977 9.969 1 87.69 489 GLU B C 1
ATOM 8652 O O . GLU B 1 489 ? -13.43 -14.812 8.766 1 87.69 489 GLU B O 1
ATOM 8657 N N . LEU B 1 490 ? -13.289 -16.125 10.547 1 88.81 490 LEU B N 1
ATOM 8658 C CA . LEU B 1 490 ? -13.586 -17.312 9.758 1 88.81 490 LEU B CA 1
ATOM 8659 C C . LEU B 1 490 ? -15.047 -17.328 9.312 1 88.81 490 LEU B C 1
ATOM 8661 O O . LEU B 1 490 ? -15.367 -17.766 8.211 1 88.81 490 LEU B O 1
ATOM 8665 N N . ASP B 1 491 ? -15.883 -16.766 10.156 1 88.31 491 ASP B N 1
ATOM 8666 C CA . ASP B 1 491 ? -17.297 -16.672 9.789 1 88.31 491 ASP B CA 1
ATOM 8667 C C . ASP B 1 491 ? -17.484 -15.711 8.617 1 88.31 491 ASP B C 1
ATOM 8669 O O . ASP B 1 491 ? -18.344 -15.938 7.758 1 88.31 491 ASP B O 1
ATOM 8673 N N . GLU B 1 492 ? -16.75 -14.766 8.586 1 87.25 492 GLU B N 1
ATOM 8674 C CA . GLU B 1 492 ? -16.828 -13.805 7.488 1 87.25 492 GLU B CA 1
ATOM 8675 C C . GLU B 1 492 ? -16.281 -14.398 6.191 1 87.25 492 GLU B C 1
ATOM 8677 O O . GLU B 1 492 ? -16.812 -14.117 5.109 1 87.25 492 GLU B O 1
ATOM 8682 N N . GLU B 1 493 ? -15.242 -15.203 6.25 1 87.12 493 GLU B N 1
ATOM 8683 C CA . GLU B 1 493 ? -14.625 -15.797 5.07 1 87.12 493 GLU B CA 1
ATOM 8684 C C . GLU B 1 493 ? -15.562 -16.797 4.398 1 87.12 493 GLU B C 1
ATOM 8686 O O . GLU B 1 493 ? -15.586 -16.906 3.172 1 87.12 493 GLU B O 1
ATOM 8691 N N . PHE B 1 494 ? -16.328 -17.438 5.188 1 85.19 494 PHE B N 1
ATOM 8692 C CA . PHE B 1 494 ? -17.188 -18.469 4.625 1 85.19 494 PHE B CA 1
ATOM 8693 C C . PHE B 1 494 ? -18.594 -17.938 4.398 1 85.19 494 PHE B C 1
ATOM 8695 O O . PHE B 1 494 ? -19.5 -18.703 4.043 1 85.19 494 PHE B O 1
ATOM 8702 N N . ASP B 1 495 ? -18.672 -16.594 4.574 1 85.38 495 ASP B N 1
ATOM 8703 C CA . ASP B 1 495 ? -19.953 -15.969 4.312 1 85.38 495 ASP B CA 1
ATOM 8704 C C . ASP B 1 495 ? -20.203 -15.836 2.811 1 85.38 495 ASP B C 1
ATOM 8706 O O . ASP B 1 495 ? -19.266 -15.688 2.031 1 85.38 495 ASP B O 1
ATOM 8710 N N . ALA B 1 496 ? -21.375 -15.977 2.391 1 81.75 496 ALA B N 1
ATOM 8711 C CA . ALA B 1 496 ? -21.766 -15.898 0.984 1 81.75 496 ALA B CA 1
ATOM 8712 C C . ALA B 1 496 ? -21.703 -14.461 0.48 1 81.75 496 ALA B C 1
ATOM 8714 O O . ALA B 1 496 ? -21.578 -13.523 1.271 1 81.75 496 ALA B O 1
ATOM 8715 N N . VAL B 1 497 ? -21.594 -14.336 -0.756 1 80.38 497 VAL B N 1
ATOM 8716 C CA . VAL B 1 497 ? -21.719 -13.039 -1.425 1 80.38 497 VAL B CA 1
ATOM 8717 C C . VAL B 1 497 ? -22.984 -13 -2.26 1 80.38 497 VAL B C 1
ATOM 8719 O O . VAL B 1 497 ? -23.109 -13.711 -3.262 1 80.38 497 VAL B O 1
ATOM 8722 N N . PRO B 1 498 ? -24.047 -12.203 -1.812 1 83.25 498 PRO B N 1
ATOM 8723 C CA . PRO B 1 498 ? -24.094 -11.211 -0.735 1 83.25 498 PRO B CA 1
ATOM 8724 C C . PRO B 1 498 ? -24.297 -11.844 0.64 1 83.25 498 PRO B C 1
ATOM 8726 O O . PRO B 1 498 ? -24.797 -12.969 0.737 1 83.25 498 PRO B O 1
ATOM 8729 N N . SER B 1 499 ? -23.938 -11.094 1.713 1 86.75 499 SER B N 1
ATOM 8730 C CA . SER B 1 499 ? -23.969 -11.625 3.072 1 86.75 499 SER B CA 1
ATOM 8731 C C . SER B 1 499 ? -25.406 -11.984 3.484 1 86.75 499 SER B C 1
ATOM 8733 O O . SER B 1 499 ? -26.344 -11.234 3.205 1 86.75 499 SER B O 1
ATOM 8735 N N . VAL B 1 500 ? -25.609 -13.172 4.023 1 85.62 500 VAL B N 1
ATOM 8736 C CA . VAL B 1 500 ? -26.922 -13.656 4.457 1 85.62 500 VAL B CA 1
ATOM 8737 C C . VAL B 1 500 ? -27.047 -13.492 5.973 1 85.62 500 VAL B C 1
ATOM 8739 O O . VAL B 1 500 ? -28.094 -13.805 6.547 1 85.62 500 VAL B O 1
ATOM 8742 N N . LYS B 1 501 ? -26.156 -12.844 6.543 1 88.25 501 LYS B N 1
ATOM 8743 C CA . LYS B 1 501 ? -26.172 -12.734 8 1 88.25 501 LYS B CA 1
ATOM 8744 C C . LYS B 1 501 ? -27.094 -11.609 8.453 1 88.25 501 LYS B C 1
ATOM 8746 O O . LYS B 1 501 ? -27.609 -10.852 7.633 1 88.25 501 LYS B O 1
ATOM 8751 N N . GLY B 1 502 ? -27.312 -11.5 9.758 1 88.38 502 GLY B N 1
ATOM 8752 C CA . GLY B 1 502 ? -28.219 -10.523 10.336 1 88.38 502 GLY B CA 1
ATOM 8753 C C . GLY B 1 502 ? -27.719 -9.102 10.195 1 88.38 502 GLY B C 1
ATOM 8754 O O . GLY B 1 502 ? -26.547 -8.867 9.906 1 88.38 502 GLY B O 1
ATOM 8755 N N . GLU B 1 503 ? -28.609 -8.18 10.352 1 89.62 503 GLU B N 1
ATOM 8756 C CA . GLU B 1 503 ? -28.328 -6.758 10.156 1 89.62 503 GLU B CA 1
ATOM 8757 C C . GLU B 1 503 ? -27.297 -6.258 11.164 1 89.62 503 GLU B C 1
ATOM 8759 O O . GLU B 1 503 ? -26.406 -5.484 10.805 1 89.62 503 GLU B O 1
ATOM 8764 N N . GLU B 1 504 ? -27.312 -6.699 12.312 1 89.88 504 GLU B N 1
ATOM 8765 C CA . GLU B 1 504 ? -26.375 -6.23 13.336 1 89.88 504 GLU B CA 1
ATOM 8766 C C . GLU B 1 504 ? -24.953 -6.715 13.062 1 89.88 504 GLU B C 1
ATOM 8768 O O . GLU B 1 504 ? -24 -5.973 13.266 1 89.88 504 GLU B O 1
ATOM 8773 N N . THR B 1 505 ? -24.891 -7.906 12.594 1 91.12 505 THR B N 1
ATOM 8774 C CA . THR B 1 505 ? -23.578 -8.445 12.289 1 91.12 505 THR B CA 1
ATOM 8775 C C . THR B 1 505 ? -22.969 -7.742 11.078 1 91.12 505 THR B C 1
ATOM 8777 O O . THR B 1 505 ? -21.766 -7.438 11.07 1 91.12 505 THR B O 1
ATOM 8780 N N . VAL B 1 506 ? -23.812 -7.488 10.156 1 91.81 506 VAL B N 1
ATOM 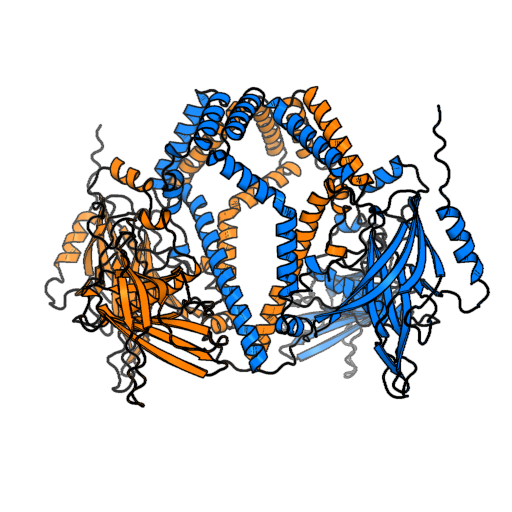8781 C CA . VAL B 1 506 ? -23.344 -6.812 8.953 1 91.81 506 VAL B CA 1
ATOM 8782 C C . VAL B 1 506 ? -22.906 -5.387 9.297 1 91.81 506 VAL B C 1
ATOM 8784 O O . VAL B 1 506 ? -21.906 -4.891 8.789 1 91.81 506 VAL B O 1
ATOM 8787 N N . ARG B 1 507 ? -23.625 -4.738 10.195 1 91.75 507 ARG B N 1
ATOM 8788 C CA . ARG B 1 507 ? -23.281 -3.383 10.609 1 91.75 507 ARG B CA 1
ATOM 8789 C C . ARG B 1 507 ? -21.969 -3.359 11.391 1 91.75 507 ARG B C 1
ATOM 8791 O O . ARG B 1 507 ? -21.141 -2.477 11.18 1 91.75 507 ARG B O 1
ATOM 8798 N N . ALA B 1 508 ? -21.812 -4.281 12.211 1 91.19 508 ALA B N 1
ATOM 8799 C CA . ALA B 1 508 ? -20.578 -4.355 12.984 1 91.19 508 ALA B CA 1
ATOM 8800 C C . ALA B 1 508 ? -19.375 -4.613 12.078 1 91.19 508 ALA B C 1
ATOM 8802 O O . ALA B 1 508 ? -18.312 -4.035 12.273 1 91.19 508 ALA B O 1
ATOM 8803 N N . ARG B 1 509 ? -19.609 -5.496 11.094 1 90.56 509 ARG B N 1
ATOM 8804 C CA . ARG B 1 509 ? -18.531 -5.793 10.164 1 90.56 509 ARG B CA 1
ATOM 8805 C C . ARG B 1 509 ? -18.203 -4.582 9.297 1 90.56 509 ARG B C 1
ATOM 8807 O O . ARG B 1 509 ? -17.047 -4.324 8.992 1 90.56 509 ARG B O 1
ATOM 8814 N N . TYR B 1 510 ? -19.25 -3.883 8.953 1 92.12 510 TYR B N 1
ATOM 8815 C CA . TYR B 1 510 ? -19.078 -2.676 8.156 1 92.12 510 TYR B CA 1
ATOM 8816 C C . TYR B 1 510 ? -18.297 -1.619 8.93 1 92.12 510 TYR B C 1
ATOM 8818 O O . TYR B 1 510 ? -17.406 -0.979 8.383 1 92.12 510 TYR B O 1
ATOM 8826 N N . GLU B 1 511 ? -18.484 -1.494 10.18 1 91.31 511 GLU B N 1
ATOM 8827 C CA . GLU B 1 511 ? -17.797 -0.508 11 1 91.31 511 GLU B CA 1
ATOM 8828 C C . GLU B 1 511 ? -16.328 -0.901 11.219 1 91.31 511 GLU B C 1
ATOM 8830 O O . GLU B 1 511 ? -15.453 -0.038 11.281 1 91.31 511 GLU B O 1
ATOM 8835 N N . ARG B 1 512 ? -16.094 -2.104 11.336 1 90.62 512 ARG B N 1
ATOM 8836 C CA . ARG B 1 512 ? -14.719 -2.553 11.484 1 90.62 512 ARG B CA 1
ATOM 8837 C C . ARG B 1 512 ? -13.914 -2.266 10.219 1 90.62 512 ARG B C 1
ATOM 8839 O O . ARG B 1 512 ? -12.758 -1.847 10.297 1 90.62 512 ARG B O 1
ATOM 8846 N N . MET B 1 513 ? -14.555 -2.512 9.109 1 90.38 513 MET B N 1
ATOM 8847 C CA . MET B 1 513 ? -13.875 -2.242 7.844 1 90.38 513 MET B CA 1
ATOM 8848 C C . MET B 1 513 ? -13.641 -0.746 7.66 1 90.38 513 MET B C 1
ATOM 8850 O O . MET B 1 513 ? -12.625 -0.334 7.102 1 90.38 513 MET B O 1
ATOM 8854 N N . ARG B 1 514 ? -14.547 0.037 8.164 1 90.88 514 ARG B N 1
ATOM 8855 C CA . ARG B 1 514 ? -14.391 1.485 8.086 1 90.88 514 ARG B CA 1
ATOM 8856 C C . ARG B 1 514 ? -13.234 1.954 8.961 1 90.88 514 ARG B C 1
ATOM 8858 O O . ARG B 1 514 ? -12.516 2.891 8.602 1 90.88 514 ARG B O 1
ATOM 8865 N N . ALA B 1 515 ? -13.078 1.345 10.055 1 89.69 515 ALA B N 1
ATOM 8866 C CA . ALA B 1 515 ? -11.984 1.712 10.953 1 89.69 515 ALA B CA 1
ATOM 8867 C C . ALA B 1 515 ? -10.625 1.413 10.32 1 89.69 515 ALA B C 1
ATOM 8869 O O . ALA B 1 515 ? -9.703 2.227 10.398 1 89.69 515 ALA B O 1
ATOM 8870 N N . VAL B 1 516 ? -10.57 0.274 9.641 1 88.75 516 VAL B N 1
ATOM 8871 C CA . VAL B 1 516 ? -9.328 -0.065 8.953 1 88.75 516 VAL B CA 1
ATOM 8872 C C . VAL B 1 516 ? -9.102 0.892 7.785 1 88.75 516 VAL B C 1
ATOM 8874 O O . VAL B 1 516 ? -7.973 1.314 7.527 1 88.75 516 VAL B O 1
ATOM 8877 N N . GLY B 1 517 ? -10.164 1.195 7.129 1 89.62 517 GLY B N 1
ATOM 8878 C CA . GLY B 1 517 ? -10.07 2.146 6.035 1 89.62 517 GLY B CA 1
ATOM 8879 C C . GLY B 1 517 ? -9.602 3.52 6.473 1 89.62 517 GLY B C 1
ATOM 8880 O O . GLY B 1 517 ? -8.836 4.18 5.762 1 89.62 517 GLY B O 1
ATOM 8881 N N . THR B 1 518 ? -9.969 3.965 7.633 1 90.5 518 THR B N 1
ATOM 8882 C CA . THR B 1 518 ? -9.562 5.266 8.148 1 90.5 518 THR B CA 1
ATOM 8883 C C . THR B 1 518 ? -8.062 5.289 8.445 1 90.5 518 THR B C 1
ATOM 8885 O O . THR B 1 518 ? -7.395 6.297 8.195 1 90.5 518 THR B O 1
ATOM 8888 N N . ARG B 1 519 ? -7.578 4.238 8.922 1 89.12 519 ARG B N 1
ATOM 8889 C CA . ARG B 1 519 ? -6.145 4.16 9.18 1 89.12 519 ARG B CA 1
ATOM 8890 C C . ARG B 1 519 ? -5.352 4.199 7.875 1 89.12 519 ARG B C 1
ATOM 8892 O O . ARG B 1 519 ? -4.316 4.863 7.793 1 89.12 519 ARG B O 1
ATOM 8899 N N . LEU B 1 520 ? -5.918 3.488 6.922 1 89.19 520 LEU B N 1
ATOM 8900 C CA . LEU B 1 520 ? -5.258 3.5 5.621 1 89.19 520 LEU B CA 1
ATOM 8901 C C . LEU B 1 520 ? -5.301 4.891 5 1 89.19 520 LEU B C 1
ATOM 8903 O O . LEU B 1 520 ? -4.328 5.332 4.387 1 89.19 520 LEU B O 1
ATOM 8907 N N . GLN B 1 521 ? -6.383 5.48 5.16 1 91.69 521 GLN B N 1
ATOM 8908 C CA . GLN B 1 521 ? -6.543 6.836 4.648 1 91.69 521 GLN B CA 1
ATOM 8909 C C . GLN B 1 521 ? -5.535 7.789 5.285 1 91.69 521 GLN B C 1
ATOM 8911 O O . GLN B 1 521 ? -4.938 8.617 4.598 1 91.69 521 GLN B O 1
ATOM 8916 N N . ALA B 1 522 ? -5.332 7.719 6.5 1 89.44 522 ALA B N 1
ATOM 8917 C CA . ALA B 1 522 ? -4.379 8.57 7.211 1 89.44 522 ALA B CA 1
ATOM 8918 C C . ALA B 1 522 ? -2.947 8.281 6.766 1 89.44 522 ALA B C 1
ATOM 8920 O O . ALA B 1 522 ? -2.146 9.203 6.594 1 89.44 522 ALA B O 1
ATOM 8921 N N . MET B 1 523 ? -2.668 7.113 6.559 1 91.75 523 MET B N 1
ATOM 8922 C CA . MET B 1 523 ? -1.327 6.742 6.113 1 91.75 523 MET B CA 1
ATOM 8923 C C . MET B 1 523 ? -1.055 7.281 4.711 1 91.75 523 MET B C 1
ATOM 8925 O O . MET B 1 523 ? 0.025 7.809 4.441 1 91.75 523 MET B O 1
ATOM 8929 N N . LEU B 1 524 ? -2.002 7.121 3.854 1 92.81 524 LEU B N 1
ATOM 8930 C CA . LEU B 1 524 ? -1.842 7.629 2.496 1 92.81 524 LEU B CA 1
ATOM 8931 C C . LEU B 1 524 ? -1.757 9.156 2.492 1 92.81 524 LEU B C 1
ATOM 8933 O O . LEU B 1 524 ? -1.027 9.734 1.687 1 92.81 524 LEU B O 1
ATOM 8937 N N . GLY B 1 525 ? -2.498 9.711 3.35 1 93.19 525 GLY B N 1
ATOM 8938 C CA . GLY B 1 525 ? -2.418 11.156 3.473 1 93.19 525 GLY B CA 1
ATOM 8939 C C . GLY B 1 525 ? -1.058 11.641 3.938 1 93.19 525 GLY B C 1
ATOM 8940 O O . GLY B 1 525 ? -0.539 12.641 3.426 1 93.19 525 GLY B O 1
ATOM 8941 N N . ASP B 1 526 ? -0.466 10.969 4.812 1 92.62 526 ASP B N 1
ATOM 8942 C CA . ASP B 1 526 ? 0.867 11.328 5.289 1 92.62 526 ASP B CA 1
ATOM 8943 C C . ASP B 1 526 ? 1.92 11.086 4.211 1 92.62 526 ASP B C 1
ATOM 8945 O O . ASP B 1 526 ? 2.848 11.883 4.055 1 92.62 526 ASP B O 1
ATOM 8949 N N . ALA B 1 527 ? 1.748 10.039 3.537 1 94.69 527 ALA B N 1
ATOM 8950 C CA . ALA B 1 527 ? 2.676 9.766 2.441 1 94.69 527 ALA B CA 1
ATOM 8951 C C . ALA B 1 527 ? 2.559 10.828 1.349 1 94.69 527 ALA B C 1
ATOM 8953 O O . ALA B 1 527 ? 3.564 11.25 0.776 1 94.69 527 ALA B O 1
ATOM 8954 N N . ALA B 1 528 ? 1.361 11.164 1.038 1 95.81 528 ALA B N 1
ATOM 8955 C CA . ALA B 1 528 ? 1.148 12.211 0.037 1 95.81 528 ALA B CA 1
ATOM 8956 C C . ALA B 1 528 ? 1.78 13.531 0.476 1 95.81 528 ALA B C 1
ATOM 8958 O O . ALA B 1 528 ? 2.398 14.227 -0.332 1 95.81 528 ALA B O 1
ATOM 8959 N N . ALA B 1 529 ? 1.683 13.82 1.699 1 95.12 529 ALA B N 1
ATOM 8960 C CA . ALA B 1 529 ? 2.268 15.062 2.211 1 95.12 529 ALA B CA 1
ATOM 8961 C C . ALA B 1 529 ? 3.789 15.031 2.096 1 95.12 529 ALA B C 1
ATOM 8963 O O . ALA B 1 529 ? 4.406 16.031 1.722 1 95.12 529 ALA B O 1
ATOM 8964 N N . GLN B 1 530 ? 4.391 13.977 2.328 1 94.81 530 GLN B N 1
ATOM 8965 C CA . GLN B 1 530 ? 5.84 13.867 2.221 1 94.81 530 GLN B CA 1
ATOM 8966 C C . GLN B 1 530 ? 6.289 13.93 0.763 1 94.81 530 GLN B C 1
ATOM 8968 O O . GLN B 1 530 ? 7.305 14.555 0.449 1 94.81 530 GLN B O 1
ATOM 8973 N N . ALA B 1 531 ? 5.555 13.25 -0.057 1 95.31 531 ALA B N 1
ATOM 8974 C CA . ALA B 1 531 ? 5.895 13.297 -1.476 1 95.31 531 ALA B CA 1
ATOM 8975 C C . ALA B 1 531 ? 5.773 14.719 -2.02 1 95.31 531 ALA B C 1
ATOM 8977 O O . ALA B 1 531 ? 6.59 15.148 -2.838 1 95.31 531 ALA B O 1
ATOM 8978 N N . GLU B 1 532 ? 4.793 15.414 -1.59 1 95.19 532 GLU B N 1
ATOM 8979 C CA . GLU B 1 532 ? 4.59 16.781 -2.041 1 95.19 532 GLU B CA 1
ATOM 8980 C C . GLU B 1 532 ? 5.684 17.703 -1.513 1 95.19 532 GLU B C 1
ATOM 8982 O O . GLU B 1 532 ? 6.016 18.719 -2.145 1 95.19 532 GLU B O 1
ATOM 8987 N N . ARG B 1 533 ? 6.199 17.391 -0.422 1 95.06 533 ARG B N 1
ATOM 8988 C CA . ARG B 1 533 ? 7.293 18.188 0.123 1 95.06 533 ARG B CA 1
ATOM 8989 C C . ARG B 1 533 ? 8.555 18.047 -0.723 1 95.06 533 ARG B C 1
ATOM 8991 O O . ARG B 1 533 ? 9.336 18.984 -0.845 1 95.06 533 ARG B O 1
ATOM 8998 N N . VAL B 1 534 ? 8.688 16.906 -1.277 1 93.75 534 VAL B N 1
ATOM 8999 C CA . VAL B 1 534 ? 9.828 16.719 -2.172 1 93.75 534 VAL B CA 1
ATOM 9000 C C . VAL B 1 534 ? 9.656 17.578 -3.418 1 93.75 534 VAL B C 1
ATOM 9002 O O . VAL B 1 534 ? 10.617 18.203 -3.883 1 93.75 534 VAL B O 1
ATOM 9005 N N . GLN B 1 535 ? 8.484 17.688 -3.875 1 91.94 535 GLN B N 1
ATOM 9006 C CA . GLN B 1 535 ? 8.203 18.516 -5.043 1 91.94 535 GLN B CA 1
ATOM 9007 C C . GLN B 1 535 ? 8.312 20 -4.707 1 91.94 535 GLN B C 1
ATOM 9009 O O . GLN B 1 535 ? 8.656 20.812 -5.57 1 91.94 535 GLN B O 1
ATOM 9014 N N . ALA B 1 536 ? 8.031 20.312 -3.453 1 92.62 536 ALA B N 1
ATOM 9015 C CA . ALA B 1 536 ? 8.055 21.703 -3.031 1 92.62 536 ALA B CA 1
ATOM 9016 C C . ALA B 1 536 ? 9.477 22.25 -2.996 1 92.62 536 ALA B C 1
ATOM 9018 O O . ALA B 1 536 ? 9.688 23.469 -2.961 1 92.62 536 ALA B O 1
ATOM 9019 N N . LEU B 1 537 ? 10.469 21.375 -3.154 1 94 537 LEU B N 1
ATOM 9020 C CA . LEU B 1 537 ? 11.859 21.812 -3.156 1 94 537 LEU B CA 1
ATOM 9021 C C . LEU B 1 537 ? 12.172 22.641 -4.402 1 94 537 LEU B C 1
ATOM 9023 O O . LEU B 1 537 ? 12.953 23.578 -4.348 1 94 537 LEU B O 1
ATOM 9027 N N . LEU B 1 538 ? 11.438 22.344 -5.512 1 93.06 538 LEU B N 1
ATOM 9028 C CA . LEU B 1 538 ? 11.773 23 -6.773 1 93.06 538 LEU B CA 1
ATOM 9029 C C . LEU B 1 538 ? 10.586 23.781 -7.305 1 93.06 538 LEU B C 1
ATOM 9031 O O . LEU B 1 538 ? 10.633 24.312 -8.422 1 93.06 538 LEU B O 1
ATOM 9035 N N . SER B 1 539 ? 9.523 24 -6.578 1 90.06 539 SER B N 1
ATOM 9036 C CA . SER B 1 539 ? 8.312 24.625 -7.102 1 90.06 539 SER B CA 1
ATOM 9037 C C . SER B 1 539 ? 8.25 26.094 -6.73 1 90.06 539 SER B C 1
ATOM 9039 O O . SER B 1 539 ? 7.379 26.828 -7.207 1 90.06 539 SER B O 1
ATOM 9041 N N . TRP B 1 540 ? 9.148 26.672 -6.008 1 92.38 540 TRP B N 1
ATOM 9042 C CA . TRP B 1 540 ? 9.211 28.062 -5.594 1 92.38 540 TRP B CA 1
ATOM 9043 C C . TRP B 1 540 ? 7.938 28.469 -4.863 1 92.38 540 TRP B C 1
ATOM 9045 O O . TRP B 1 540 ? 7.543 29.641 -4.902 1 92.38 540 TRP B O 1
ATOM 9055 N N . ARG B 1 541 ? 7.227 27.516 -4.277 1 91 541 ARG B N 1
ATOM 9056 C CA . ARG B 1 541 ? 6.105 27.859 -3.41 1 91 541 ARG B CA 1
ATOM 9057 C C . ARG B 1 541 ? 6.594 28.562 -2.141 1 91 541 ARG B C 1
ATOM 9059 O O . ARG B 1 541 ? 5.961 29.5 -1.656 1 91 541 ARG B O 1
ATOM 9066 N N . ASP B 1 542 ? 7.605 28.016 -1.59 1 93.69 542 ASP B N 1
ATOM 9067 C CA . ASP B 1 542 ? 8.391 28.688 -0.559 1 93.69 542 ASP B CA 1
ATOM 9068 C C . ASP B 1 542 ? 9.68 29.266 -1.141 1 93.69 542 ASP B C 1
ATOM 9070 O O . ASP B 1 542 ? 10.672 28.547 -1.311 1 93.69 542 ASP B O 1
ATOM 9074 N N . PRO B 1 543 ? 9.664 30.5 -1.406 1 92.5 543 PRO B N 1
ATOM 9075 C CA . PRO B 1 543 ? 10.812 31.094 -2.105 1 92.5 543 PRO B CA 1
ATOM 9076 C C . PRO B 1 543 ? 12.109 30.984 -1.307 1 92.5 543 PRO B C 1
ATOM 9078 O O . PRO B 1 543 ? 13.18 30.812 -1.888 1 92.5 543 PRO B O 1
ATOM 9081 N N . ARG B 1 544 ? 12.109 31.109 -0.036 1 93.31 544 ARG B N 1
ATOM 9082 C CA . ARG B 1 544 ? 13.32 31.016 0.768 1 93.31 544 ARG B CA 1
ATOM 9083 C C . ARG B 1 544 ? 13.891 29.609 0.735 1 93.31 544 ARG B C 1
ATOM 9085 O O . ARG B 1 544 ? 15.094 29.422 0.521 1 93.31 544 ARG B O 1
ATOM 9092 N N . ALA B 1 545 ? 13.023 28.688 0.902 1 94.38 545 ALA B N 1
ATOM 9093 C CA . ALA B 1 545 ? 13.484 27.297 0.938 1 94.38 545 ALA B CA 1
ATOM 9094 C C . ALA B 1 545 ? 13.992 26.859 -0.432 1 94.38 545 ALA B C 1
ATOM 9096 O O . ALA B 1 545 ? 15 26.156 -0.533 1 94.38 545 ALA B O 1
ATOM 9097 N N . THR B 1 546 ? 13.336 27.219 -1.524 1 95.19 546 THR B N 1
ATOM 9098 C CA . THR B 1 546 ? 13.773 26.844 -2.865 1 95.19 546 THR B CA 1
ATOM 9099 C C . THR B 1 546 ? 15.086 27.547 -3.213 1 95.19 546 THR B C 1
ATOM 9101 O O . THR B 1 546 ? 15.961 26.953 -3.859 1 95.19 546 THR B O 1
ATOM 9104 N N . ALA B 1 547 ? 15.234 28.75 -2.715 1 94.75 547 ALA B N 1
ATOM 9105 C CA . ALA B 1 547 ? 16.484 29.469 -2.957 1 94.75 547 ALA B CA 1
ATOM 9106 C C . ALA B 1 547 ? 17.641 28.797 -2.242 1 94.75 547 ALA B C 1
ATOM 9108 O O . ALA B 1 547 ? 18.734 28.641 -2.812 1 94.75 547 ALA B O 1
ATOM 9109 N N . VAL B 1 548 ? 17.375 28.391 -1.022 1 95.31 548 VAL B N 1
ATOM 9110 C CA . VAL B 1 548 ? 18.422 27.719 -0.262 1 95.31 548 VAL B CA 1
ATOM 9111 C C . VAL B 1 548 ? 18.75 26.375 -0.921 1 95.31 548 VAL B C 1
ATOM 9113 O O . VAL B 1 548 ? 19.922 26 -1.006 1 95.31 548 VAL B O 1
ATOM 9116 N N . PHE B 1 549 ? 17.781 25.688 -1.422 1 95.81 549 PHE B N 1
ATOM 9117 C CA . PHE B 1 549 ? 18.016 24.391 -2.057 1 95.81 549 PHE B CA 1
ATOM 9118 C C . PHE B 1 549 ? 18.781 24.562 -3.363 1 95.81 549 PHE B C 1
ATOM 9120 O O . PHE B 1 549 ? 19.719 23.812 -3.639 1 95.81 549 PHE B O 1
ATOM 9127 N N . VAL B 1 550 ? 18.422 25.516 -4.203 1 96.12 550 VAL B N 1
ATOM 9128 C CA . VAL B 1 550 ? 19.109 25.781 -5.473 1 96.12 550 VAL B CA 1
ATOM 9129 C C . VAL B 1 550 ? 20.547 26.203 -5.207 1 96.12 550 VAL B C 1
ATOM 9131 O O . VAL B 1 550 ? 21.469 25.703 -5.848 1 96.12 550 VAL B O 1
ATOM 9134 N N . ALA B 1 551 ? 20.734 27.047 -4.223 1 95.94 551 ALA B N 1
ATOM 9135 C CA . ALA B 1 551 ? 22.094 27.453 -3.857 1 95.94 551 ALA B CA 1
ATOM 9136 C C . ALA B 1 551 ? 22.891 26.266 -3.32 1 95.94 551 ALA B C 1
ATOM 9138 O O . ALA B 1 551 ? 24.078 26.109 -3.635 1 95.94 551 ALA B O 1
ATOM 9139 N N . GLY B 1 552 ? 22.203 25.469 -2.52 1 95.31 552 GLY B N 1
ATOM 9140 C CA . GLY B 1 552 ? 22.859 24.266 -1.995 1 95.31 552 GLY B CA 1
ATOM 9141 C C . GLY B 1 552 ? 23.281 23.297 -3.078 1 95.31 552 GLY B C 1
ATOM 9142 O O . GLY B 1 552 ? 24.344 22.672 -2.975 1 95.31 552 GLY B O 1
ATOM 9143 N N . CYS B 1 553 ? 22.531 23.203 -4.129 1 96 553 CYS B N 1
ATOM 9144 C CA . CYS B 1 553 ? 22.875 22.328 -5.25 1 96 553 CYS B CA 1
ATOM 9145 C C . CYS B 1 553 ? 24.109 22.828 -5.973 1 96 553 CYS B C 1
ATOM 9147 O O . CYS B 1 553 ? 24.984 22.047 -6.332 1 96 553 CYS B O 1
ATOM 9149 N N . PHE B 1 554 ? 24.281 24.125 -6.152 1 96.31 554 PHE B N 1
ATOM 9150 C CA . PHE B 1 554 ? 25.438 24.688 -6.828 1 96.31 554 PHE B CA 1
ATOM 9151 C C . PHE B 1 554 ? 26.688 24.578 -5.945 1 96.31 554 PHE B C 1
ATOM 9153 O O . PHE B 1 554 ? 27.781 24.281 -6.438 1 96.31 554 PHE B O 1
ATOM 9160 N N . VAL B 1 555 ? 26.516 24.766 -4.684 1 95.5 555 VAL B N 1
ATOM 9161 C CA . VAL B 1 555 ? 27.641 24.594 -3.768 1 95.5 555 VAL B CA 1
ATOM 9162 C C . VAL B 1 555 ? 28.094 23.141 -3.768 1 95.5 555 VAL B C 1
ATOM 9164 O O . VAL B 1 555 ? 29.297 22.859 -3.797 1 95.5 555 VAL B O 1
ATOM 9167 N N . LEU B 1 556 ? 27.109 22.281 -3.789 1 93.81 556 LEU B N 1
ATOM 9168 C CA . LEU B 1 556 ? 27.438 20.859 -3.824 1 93.81 556 LEU B CA 1
ATOM 9169 C C . LEU B 1 556 ? 28.156 20.5 -5.121 1 93.81 556 LEU B C 1
ATOM 9171 O O . LEU B 1 556 ? 29.094 19.703 -5.117 1 93.81 556 LEU B O 1
ATOM 9175 N N . ALA B 1 557 ? 27.75 21.109 -6.203 1 95.06 557 ALA B N 1
ATOM 9176 C CA . ALA B 1 557 ? 28.391 20.859 -7.492 1 95.06 557 ALA B CA 1
ATOM 9177 C C . ALA B 1 557 ? 29.844 21.344 -7.492 1 95.06 557 ALA B C 1
ATOM 9179 O O . ALA B 1 557 ? 30.734 20.641 -7.969 1 95.06 557 ALA B O 1
ATOM 9180 N N . VAL B 1 558 ? 30.156 22.406 -6.867 1 94.5 558 VAL B N 1
ATOM 9181 C CA . VAL B 1 558 ? 31.5 22.969 -6.82 1 94.5 558 VAL B CA 1
ATOM 9182 C C . VAL B 1 558 ? 32.375 22.156 -5.883 1 94.5 558 VAL B C 1
ATOM 9184 O O . VAL B 1 558 ? 33.531 21.812 -6.219 1 94.5 558 VAL B O 1
ATOM 9187 N N . VAL B 1 559 ? 31.812 21.781 -4.789 1 92.44 559 VAL B N 1
ATOM 9188 C CA . VAL B 1 559 ? 32.562 21 -3.822 1 92.44 559 VAL B CA 1
ATOM 9189 C C . VAL B 1 559 ? 32.938 19.656 -4.43 1 92.44 559 VAL B C 1
ATOM 9191 O O . VAL B 1 559 ? 34.094 19.188 -4.277 1 92.44 559 VAL B O 1
ATOM 9194 N N . MET B 1 560 ? 32 19.078 -5.141 1 91.5 560 MET B N 1
ATOM 9195 C CA . MET B 1 560 ? 32.25 17.766 -5.719 1 91.5 560 MET B CA 1
ATOM 9196 C C . MET B 1 560 ? 33.188 17.859 -6.93 1 91.5 560 MET B C 1
ATOM 9198 O O . MET B 1 560 ? 33.812 16.875 -7.316 1 91.5 560 MET B O 1
ATOM 9202 N N . TYR B 1 561 ? 33.25 19 -7.52 1 88.94 561 TYR B N 1
ATOM 9203 C CA . TYR B 1 561 ? 34.156 19.188 -8.648 1 88.94 561 TYR B CA 1
ATOM 9204 C C . TYR B 1 561 ? 35.594 19.406 -8.164 1 88.94 561 TYR B C 1
ATOM 9206 O O . TYR B 1 561 ? 36.531 18.938 -8.812 1 88.94 561 TYR B O 1
ATOM 9214 N N . VAL B 1 562 ? 35.781 19.984 -6.98 1 91.06 562 VAL B N 1
ATOM 9215 C CA . VAL B 1 562 ? 37.125 20.328 -6.48 1 91.06 562 VAL B CA 1
ATOM 9216 C C . VAL B 1 562 ? 37.688 19.156 -5.68 1 91.06 562 VAL B C 1
ATOM 9218 O O . VAL B 1 562 ? 38.875 18.844 -5.781 1 91.06 562 VAL B O 1
ATOM 9221 N N . MET B 1 563 ? 36.781 18.547 -4.977 1 91.62 563 MET B N 1
ATOM 9222 C CA . MET B 1 563 ? 37.219 17.438 -4.145 1 91.62 563 MET B CA 1
ATOM 9223 C C . MET B 1 563 ? 36.906 16.094 -4.82 1 91.62 563 MET B C 1
ATOM 9225 O O . MET B 1 563 ? 35.844 15.922 -5.391 1 91.62 563 MET B O 1
ATOM 9229 N N . PRO B 1 564 ? 38 15.266 -4.66 1 87.69 564 PRO B N 1
ATOM 9230 C CA . PRO B 1 564 ? 37.719 13.945 -5.234 1 87.69 564 PRO B CA 1
ATOM 9231 C C . PRO B 1 564 ? 36.562 13.242 -4.559 1 87.69 564 PRO B C 1
ATOM 9233 O O . PRO B 1 564 ? 36.375 13.367 -3.346 1 87.69 564 PRO B O 1
ATOM 9236 N N . ALA B 1 565 ? 35.688 12.586 -5.34 1 86.31 565 ALA B N 1
ATOM 9237 C CA . ALA B 1 565 ? 34.469 11.938 -4.879 1 86.31 565 ALA B CA 1
ATOM 9238 C C . ALA B 1 565 ? 34.75 10.898 -3.803 1 86.31 565 ALA B C 1
ATOM 9240 O O . ALA B 1 565 ? 33.969 10.68 -2.895 1 86.31 565 ALA B O 1
ATOM 9241 N N . ARG B 1 566 ? 35.938 10.25 -3.826 1 87.69 566 ARG B N 1
ATOM 9242 C CA . ARG B 1 566 ? 36.312 9.234 -2.848 1 87.69 566 ARG B CA 1
ATOM 9243 C C . ARG B 1 566 ? 36.469 9.844 -1.459 1 87.69 566 ARG B C 1
ATOM 9245 O O . ARG B 1 566 ? 36.062 9.258 -0.462 1 87.69 566 ARG B O 1
ATOM 9252 N N . MET B 1 567 ? 37 10.961 -1.441 1 89.25 567 MET B N 1
ATOM 9253 C CA . MET B 1 567 ? 37.219 11.617 -0.155 1 89.25 567 MET B CA 1
ATOM 9254 C C . MET B 1 567 ? 35.906 12.078 0.46 1 89.25 567 MET B C 1
ATOM 9256 O O . MET B 1 567 ? 35.719 11.961 1.672 1 89.25 567 MET B O 1
ATOM 9260 N N . VAL B 1 568 ? 35.094 12.57 -0.387 1 88.94 568 VAL B N 1
ATOM 9261 C CA . VAL B 1 568 ? 33.781 13.016 0.104 1 88.94 568 VAL B CA 1
ATOM 9262 C C . VAL B 1 568 ? 33 11.812 0.621 1 88.94 568 VAL B C 1
ATOM 9264 O O . VAL B 1 568 ? 32.312 11.906 1.646 1 88.94 568 VAL B O 1
ATOM 9267 N N . ALA B 1 569 ? 33.062 10.703 -0.059 1 89.44 569 ALA B N 1
ATOM 9268 C CA . ALA B 1 569 ? 32.344 9.492 0.353 1 89.44 569 ALA B CA 1
ATOM 9269 C C . ALA B 1 569 ? 32.875 8.977 1.686 1 89.44 569 ALA B C 1
ATOM 9271 O O . ALA B 1 569 ? 32.094 8.5 2.525 1 89.44 569 ALA B O 1
ATOM 9272 N N . VAL B 1 570 ? 34.219 9.094 1.915 1 90.94 570 VAL B N 1
ATOM 9273 C CA . VAL B 1 570 ? 34.812 8.641 3.164 1 90.94 570 VAL B CA 1
ATOM 9274 C C . VAL B 1 570 ? 34.344 9.516 4.32 1 90.94 570 VAL B C 1
ATOM 9276 O O . VAL B 1 570 ? 33.938 9 5.371 1 90.94 570 VAL B O 1
ATOM 9279 N N . VAL B 1 571 ? 34.25 10.805 4.059 1 90.56 571 VAL B N 1
ATOM 9280 C CA . VAL B 1 571 ? 33.812 11.727 5.109 1 90.56 571 VAL B CA 1
ATOM 9281 C C . VAL B 1 571 ? 32.344 11.492 5.43 1 90.56 571 VAL B C 1
ATOM 9283 O O . VAL B 1 571 ? 31.953 11.484 6.598 1 90.56 571 VAL B O 1
ATOM 9286 N N . ALA B 1 572 ? 31.594 11.281 4.41 1 89.69 572 ALA B N 1
ATOM 9287 C CA . ALA B 1 572 ? 30.156 11.031 4.605 1 89.69 572 ALA B CA 1
ATOM 9288 C C . ALA B 1 572 ? 29.938 9.719 5.363 1 89.69 572 ALA B C 1
ATOM 9290 O O . ALA B 1 572 ? 29.094 9.656 6.258 1 89.69 572 ALA B O 1
ATOM 9291 N N . ALA B 1 573 ? 30.688 8.711 5.078 1 91.19 573 ALA B N 1
ATOM 9292 C CA . ALA B 1 573 ? 30.547 7.41 5.73 1 91.19 573 ALA B CA 1
ATOM 9293 C C . ALA B 1 573 ? 30.953 7.488 7.199 1 91.19 573 ALA B C 1
ATOM 9295 O O . ALA B 1 573 ? 30.281 6.934 8.07 1 91.19 573 ALA B O 1
ATOM 9296 N N . PHE B 1 574 ? 31.969 8.227 7.418 1 89.56 574 PHE B N 1
ATOM 9297 C CA . PHE B 1 574 ? 32.438 8.359 8.789 1 89.56 574 PHE B CA 1
ATOM 9298 C C . PHE B 1 574 ? 31.516 9.242 9.609 1 89.56 574 PHE B C 1
ATOM 9300 O O . PHE B 1 574 ? 31.344 9.023 10.812 1 89.56 574 PHE B O 1
ATOM 9307 N N . TYR B 1 575 ? 30.938 10.195 8.922 1 89.44 575 TYR B N 1
ATOM 9308 C CA . TYR B 1 575 ? 29.938 11.008 9.609 1 89.44 575 TYR B CA 1
ATOM 9309 C C . TYR B 1 575 ? 28.703 10.18 9.961 1 89.44 575 TYR B C 1
ATOM 9311 O O . TYR B 1 575 ? 28.141 10.328 11.047 1 89.44 575 TYR B O 1
ATOM 9319 N N . PHE B 1 576 ? 28.391 9.305 9.141 1 88.06 576 PHE B N 1
ATOM 9320 C CA . PHE B 1 576 ? 27.219 8.461 9.352 1 88.06 576 PHE B CA 1
ATOM 9321 C C . PHE B 1 576 ? 27.484 7.457 10.477 1 88.06 576 PHE B C 1
ATOM 9323 O O . PHE B 1 576 ? 26.594 7.199 11.289 1 88.06 576 PHE B O 1
ATOM 9330 N N . MET B 1 577 ? 28.688 6.926 10.562 1 89.94 577 MET B N 1
ATOM 9331 C CA . MET B 1 577 ? 29 5.91 11.562 1 89.94 577 MET B CA 1
ATOM 9332 C C . MET B 1 577 ? 29.703 6.531 12.766 1 89.94 577 MET B C 1
ATOM 9334 O O . MET B 1 577 ? 30.375 5.832 13.523 1 89.94 577 MET B O 1
ATOM 9338 N N . ARG B 1 578 ? 29.406 7.738 13 1 88.69 578 ARG B N 1
ATOM 9339 C CA . ARG B 1 578 ? 30.094 8.43 14.094 1 88.69 578 ARG B CA 1
ATOM 9340 C C . ARG B 1 578 ? 29.625 7.902 15.445 1 88.69 578 ARG B C 1
ATOM 9342 O O . ARG B 1 578 ? 28.531 7.332 15.562 1 88.69 578 ARG B O 1
ATOM 9349 N N . HIS B 1 579 ? 30.469 8.141 16.422 1 88.44 579 HIS B N 1
ATOM 9350 C CA . HIS B 1 579 ? 30.188 7.691 17.781 1 88.44 579 HIS B CA 1
ATOM 9351 C C . HIS B 1 579 ? 28.969 8.398 18.344 1 88.44 579 HIS B C 1
ATOM 9353 O O . HIS B 1 579 ? 28.734 9.578 18.078 1 88.44 579 HIS B O 1
ATOM 9359 N N . PRO B 1 580 ? 28.078 7.625 19.078 1 87.5 580 PRO B N 1
ATOM 9360 C CA . PRO B 1 580 ? 26.828 8.172 19.609 1 87.5 580 PRO B CA 1
ATOM 9361 C C . PRO B 1 580 ? 27.047 9.367 20.531 1 87.5 580 PRO B C 1
ATOM 9363 O O . PRO B 1 580 ? 26.125 10.172 20.734 1 87.5 580 PRO B O 1
ATOM 9366 N N . VAL B 1 581 ? 28.234 9.539 21.047 1 86.94 581 VAL B N 1
ATOM 9367 C CA . VAL B 1 581 ? 28.516 10.664 21.922 1 86.94 581 VAL B CA 1
ATOM 9368 C C . VAL B 1 581 ? 28.438 11.969 21.141 1 86.94 581 VAL B C 1
ATOM 9370 O O . VAL B 1 581 ? 28.078 13.016 21.688 1 86.94 581 VAL B O 1
ATOM 9373 N N . PHE B 1 582 ? 28.609 11.836 19.812 1 84.88 582 PHE B N 1
ATOM 9374 C CA . PHE B 1 582 ? 28.609 13.031 18.984 1 84.88 582 PHE B CA 1
ATOM 9375 C C . PHE B 1 582 ? 27.266 13.227 18.312 1 84.88 582 PHE B C 1
ATOM 9377 O O . PHE B 1 582 ? 27.094 14.164 17.516 1 84.88 582 PHE B O 1
ATOM 9384 N N . ARG B 1 583 ? 26.297 12.312 18.688 1 84.25 583 ARG B N 1
ATOM 9385 C CA . ARG B 1 583 ? 25 12.43 18.047 1 84.25 583 ARG B CA 1
ATOM 9386 C C . ARG B 1 583 ? 23.938 12.883 19.047 1 84.25 583 ARG B C 1
ATOM 9388 O O . ARG B 1 583 ? 23.844 12.336 20.141 1 84.25 583 ARG B O 1
ATOM 9395 N N . GLY B 1 584 ? 23.281 13.961 18.906 1 80.06 584 GLY B N 1
ATOM 9396 C CA . GLY B 1 584 ? 22.188 14.422 19.734 1 80.06 584 GLY B CA 1
ATOM 9397 C C . GLY B 1 584 ? 20.859 13.797 19.359 1 80.06 584 GLY B C 1
ATOM 9398 O O . GLY B 1 584 ? 20.719 13.195 18.281 1 80.06 584 GLY B O 1
ATOM 9399 N N . PRO B 1 585 ? 19.906 13.727 20.234 1 84.25 585 PRO B N 1
ATOM 9400 C CA . PRO B 1 585 ? 18.594 13.133 19.969 1 84.25 585 PRO B CA 1
ATOM 9401 C C . PRO B 1 585 ? 17.766 13.961 19 1 84.25 585 PRO B C 1
ATOM 9403 O O . PRO B 1 585 ? 16.703 13.5 18.547 1 84.25 585 PRO B O 1
ATOM 9406 N N . MET B 1 586 ? 18.312 15.047 18.531 1 88.38 586 MET B N 1
ATOM 9407 C CA . MET B 1 586 ? 17.547 15.906 17.641 1 88.38 586 MET B CA 1
ATOM 9408 C C . MET B 1 586 ? 17.688 15.453 16.188 1 88.38 586 MET B C 1
ATOM 9410 O O . MET B 1 586 ? 18.719 14.891 15.805 1 88.38 586 MET B O 1
ATOM 9414 N N . PRO B 1 587 ? 16.625 15.664 15.453 1 90.88 587 PRO B N 1
ATOM 9415 C CA . PRO B 1 587 ? 16.719 15.312 14.031 1 90.88 587 PRO B CA 1
ATOM 9416 C C . PRO B 1 587 ? 17.734 16.172 13.273 1 90.88 587 PRO B C 1
ATOM 9418 O O . PRO B 1 587 ? 17.969 17.312 13.648 1 90.88 587 PRO B O 1
ATOM 9421 N N . PRO B 1 588 ? 18.344 15.562 12.305 1 90.69 588 PRO B N 1
ATOM 9422 C CA . PRO B 1 588 ? 19.312 16.328 11.508 1 90.69 588 PRO B CA 1
ATOM 9423 C C . PRO B 1 588 ? 18.688 17.531 10.812 1 90.69 588 PRO B C 1
ATOM 9425 O O . PRO B 1 588 ? 17.469 17.547 10.562 1 90.69 588 PRO B O 1
ATOM 9428 N N . PRO B 1 589 ? 19.5 18.562 10.531 1 92.5 589 PRO B N 1
ATOM 9429 C CA . PRO B 1 589 ? 19 19.797 9.938 1 92.5 589 PRO B CA 1
ATOM 9430 C C . PRO B 1 589 ? 18.312 19.578 8.586 1 92.5 589 PRO B C 1
ATOM 9432 O O . PRO B 1 589 ? 17.344 20.266 8.258 1 92.5 589 PRO B O 1
ATOM 9435 N N . ALA B 1 590 ? 18.766 18.578 7.836 1 91.06 590 ALA B N 1
ATOM 9436 C CA . ALA B 1 590 ? 18.156 18.344 6.527 1 91.06 590 ALA B CA 1
ATOM 9437 C C . ALA B 1 590 ? 16.719 17.859 6.664 1 91.06 590 ALA B C 1
ATOM 9439 O O . ALA B 1 590 ? 15.852 18.234 5.875 1 91.06 590 ALA B O 1
ATOM 9440 N N . THR B 1 591 ? 16.5 17.094 7.699 1 93.06 591 THR B N 1
ATOM 9441 C CA . THR B 1 591 ? 15.141 16.594 7.91 1 93.06 591 THR B CA 1
ATOM 9442 C C . THR B 1 591 ? 14.227 17.703 8.422 1 93.06 591 THR B C 1
ATOM 9444 O O . THR B 1 591 ? 13.047 17.75 8.07 1 93.06 591 THR B O 1
ATOM 9447 N N . ASN B 1 592 ? 14.773 18.547 9.219 1 94.69 592 ASN B N 1
ATOM 9448 C CA . ASN B 1 592 ? 13.984 19.672 9.703 1 94.69 592 ASN B CA 1
ATOM 9449 C C . ASN B 1 592 ? 13.617 20.625 8.562 1 94.69 592 ASN B C 1
ATOM 9451 O O . ASN B 1 592 ? 12.5 21.141 8.516 1 94.69 592 ASN B O 1
ATOM 9455 N N . PHE B 1 593 ? 14.609 20.797 7.684 1 95.38 593 PHE B N 1
ATOM 9456 C CA . PHE B 1 593 ? 14.367 21.625 6.504 1 95.38 593 PHE B CA 1
ATOM 9457 C C . PHE B 1 593 ? 13.266 21.031 5.641 1 95.38 593 PHE B C 1
ATOM 9459 O O . PHE B 1 593 ? 12.367 21.75 5.199 1 95.38 593 PHE B O 1
ATOM 9466 N N . PHE B 1 594 ? 13.25 19.781 5.539 1 94 594 PHE B N 1
ATOM 9467 C CA . PHE B 1 594 ? 12.297 19.062 4.691 1 94 594 PHE B CA 1
ATOM 9468 C C . PHE B 1 594 ? 10.898 19.109 5.297 1 94 594 PHE B C 1
ATOM 9470 O O . PHE B 1 594 ? 9.906 19.281 4.582 1 94 594 PHE B O 1
ATOM 9477 N N . ARG B 1 595 ? 10.75 19.078 6.574 1 92.31 595 ARG B N 1
ATOM 9478 C CA . ARG B 1 595 ? 9.461 19 7.254 1 92.31 595 ARG B CA 1
ATOM 9479 C C . ARG B 1 595 ? 8.773 20.359 7.273 1 92.31 595 ARG B C 1
ATOM 9481 O O . ARG B 1 595 ? 7.57 20.453 7.52 1 92.31 595 ARG B O 1
ATOM 9488 N N . ARG B 1 596 ? 9.516 21.375 7.035 1 94.38 596 ARG B N 1
ATOM 9489 C CA . ARG B 1 596 ? 8.953 22.719 7.066 1 94.38 596 ARG B CA 1
ATOM 9490 C C . ARG B 1 596 ? 8.391 23.109 5.703 1 94.38 596 ARG B C 1
ATOM 9492 O O . ARG B 1 596 ? 7.715 24.141 5.57 1 94.38 596 ARG B O 1
ATOM 9499 N N . LEU B 1 597 ? 8.602 22.281 4.73 1 94.31 597 LEU B N 1
ATOM 9500 C CA . LEU B 1 597 ? 8.156 22.609 3.379 1 94.31 597 LEU B CA 1
ATOM 9501 C C . LEU B 1 597 ? 6.645 22.469 3.252 1 94.31 597 LEU B C 1
ATOM 9503 O O . LEU B 1 597 ? 6.035 21.656 3.955 1 94.31 597 LEU B O 1
ATOM 9507 N N . PRO B 1 598 ? 6.074 23.312 2.441 1 92.44 598 PRO B N 1
ATOM 9508 C CA . PRO B 1 598 ? 4.617 23.281 2.287 1 92.44 598 PRO B CA 1
ATOM 9509 C C . PRO B 1 598 ? 4.125 22.047 1.553 1 92.44 598 PRO B C 1
ATOM 9511 O O . PRO B 1 598 ? 4.871 21.438 0.775 1 92.44 598 PRO B O 1
ATOM 9514 N N . SER B 1 599 ? 2.939 21.609 1.938 1 92.38 599 SER B N 1
ATOM 9515 C CA . SER B 1 599 ? 2.246 20.484 1.305 1 92.38 599 SER B CA 1
ATOM 9516 C C . SER B 1 599 ? 0.794 20.844 1.001 1 92.38 599 SER B C 1
ATOM 9518 O O . SER B 1 599 ? 0.255 21.797 1.551 1 92.38 599 SER B O 1
ATOM 9520 N N . LEU B 1 600 ? 0.193 20.188 0.085 1 91.75 600 LEU B N 1
ATOM 9521 C CA . LEU B 1 600 ? -1.202 20.422 -0.27 1 91.75 600 LEU B CA 1
ATOM 9522 C C . LEU B 1 600 ? -2.139 19.859 0.794 1 91.75 600 LEU B C 1
ATOM 9524 O O . LEU B 1 600 ? -3.354 20.047 0.724 1 91.75 600 LEU B O 1
ATOM 9528 N N . ALA B 1 601 ? -1.615 19.234 1.784 1 90.19 601 ALA B N 1
ATOM 9529 C CA . ALA B 1 601 ? -2.441 18.672 2.85 1 90.19 601 ALA B CA 1
ATOM 9530 C C . ALA B 1 601 ? -3.178 19.766 3.611 1 90.19 601 ALA B C 1
ATOM 9532 O O . ALA B 1 601 ? -4.262 19.531 4.152 1 90.19 601 ALA B O 1
ATOM 9533 N N . GLU B 1 602 ? -2.645 20.969 3.588 1 89 602 GLU B N 1
ATOM 9534 C CA . GLU B 1 602 ? -3.244 22.094 4.289 1 89 602 GLU B CA 1
ATOM 9535 C C . GLU B 1 602 ? -4.477 22.609 3.553 1 89 602 GLU B C 1
ATOM 9537 O O . GLU B 1 602 ? -5.328 23.281 4.148 1 89 602 GLU B O 1
ATOM 9542 N N . ARG B 1 603 ? -4.566 22.219 2.328 1 89.44 603 ARG B N 1
ATOM 9543 C CA . ARG B 1 603 ? -5.645 22.797 1.526 1 89.44 603 ARG B CA 1
ATOM 9544 C C . ARG B 1 603 ? -6.578 21.703 1.013 1 89.44 603 ARG B C 1
ATOM 9546 O O . ARG B 1 603 ? -7.367 21.938 0.095 1 89.44 603 ARG B O 1
ATOM 9553 N N . ILE B 1 604 ? -6.461 20.578 1.555 1 87.88 604 ILE B N 1
ATOM 9554 C CA . ILE B 1 604 ? -7.312 19.484 1.104 1 87.88 604 ILE B CA 1
ATOM 9555 C C . ILE B 1 604 ? -8.617 19.484 1.902 1 87.88 604 ILE B C 1
ATOM 9557 O O . ILE B 1 604 ? -8.625 19.812 3.09 1 87.88 604 ILE B O 1
ATOM 9561 N N . MET B 1 605 ? -9.672 19.203 1.192 1 84.38 605 MET B N 1
ATOM 9562 C CA . MET B 1 605 ? -10.992 19.125 1.816 1 84.38 605 MET B CA 1
ATOM 9563 C C . MET B 1 605 ? -11.273 17.703 2.293 1 84.38 605 MET B C 1
ATOM 9565 O O . MET B 1 605 ? -10.953 16.734 1.597 1 84.38 605 MET B O 1
#

Radius of gyration: 37.45 Å; Cα contacts (8 Å, |Δi|>4): 2225; chains: 2; bounding box: 86×115×104 Å

InterPro domains:
  IPR000008 C2 domain [PF00168] (37-142)
  IPR000008 C2 domain [PF00168] (194-303)
  IPR000008 C2 domain [PS50004] (21-140)
  IPR000008 C2 domain [PS50004] (177-301)
  IPR000008 C2 domain [SM00239] (38-135)
  IPR000008 C2 domain [SM00239] (195-300)
  IPR013583 Multiple C2 domain and Transmembrane region Proteins, C-terminal [PF08372] (450-605)
  IPR035892 C2 domain superfamily [G3DSA:2.60.40.150] (20-161)
  IPR035892 C2 domain superfamily [G3DSA:2.60.40.150] (192-328)
  IPR035892 C2 domain superfamily [SSF49562] (37-184)
  IPR035892 C2 domain superfamily [SSF49562] (194-334)
  IPR047259 QUIRKY-like [PTHR31425] (1-605)

Nearest PDB structures (foldseek):
  9bky-assembly1_A  TM=8.498E-01  e=1.398E-08  Trichomonas vaginalis G3
  6nyt-assembly1_A  TM=7.996E-01  e=1.744E-08  Rattus norvegicus
  6nyc-assembly1_A  TM=8.646E-01  e=5.561E-08  Rattus norvegicus
  2ep6-assembly1_A  TM=8.112E-01  e=8.507E-09  Homo sapiens
  9bky-assembly3_C  TM=7.551E-01  e=1.744E-08  Trichomonas vaginalis G3

Sequence (1210 aa):
MLATWVGTQADESFAEAWKADAASTSRSKIYLSPKLWYLRVTLIEAQEISTPTREISLFIRATLGFQVLKTRAAFPRNGAPAWNEDLLFVTAEPFSEEESLVLYLESRQGKEVAILGSAAIPLSSVERRVDDRKVASRWLDLPSTATGCGRRLFGVRLHVRICLDGGYHVQDEQTHATSDNRPSARQLWRPAVGTIDIGVIGCRGLLPMKAVDGKGTTDAFAVAKYGPKWARTRTVADSFDPAWNEQFNWPVFDTATVLTIVVFDDVTGGSKESAANCRPLGRIRIRISTLETNRFYRCFYPLLLLLPSGLKRTGEIEIAMRFTRTVSQFDLLHVYTLPILPAMHHIRPIRYPQRESLRIAAARVSAAHLARAEPSLRREVVMWTLEASDPVFSMRRVRANWGRIAAAMSWVGDGVRWMSEIREWRNPTATIMAHVATLLLMWFPDLIVPAVAVHLGLVGIWRYRRRPKVPAAGLAARESEAEGAEREELDEEFDAVPSVKGEETVRARYERMRAVGTRLQAMLGDAAAQAERVQALLSWRDPRATAVFVAGCFVLAVVMYVMPARMVAVVAAFYFMRHPVFRGPMPPPATNFFRRLPSLAERIMMLATWVGTQADESFAEAWKADAASTSRSKIYLSPKLWYLRVTLIEAQEISTPTREISLFIRATLGFQVLKTRAAFPRNGAPAWNEDLLFVTAEPFSEEESLVLYLESRQGKEVAILGSAAIPLSSVERRVDDRKVASRWLDLPSTATGCGRRLFGVRLHVRICLDGGYHVQDEQTHATSDNRPSARQLWRPAVGTIDIGVIGCRGLLPMKAVDGKGTTDAFAVAKYGPKWARTRTVADSFDPAWNEQFNWPVFDTATVLTIVVFDDVTGGSKESAANCRPLGRIRIRISTLETNRFYRCFYPLLLLLPSGLKRTGEIEIAMRFTRTVSQFDLLHVYTLPILPAMHHIRPIRYPQRESLRIAAARVSAAHLARAEPSLRREVVMWTLEASDPVFSMRRVRANWGRIAAAMSWVGDGVRWMSEIREWRNPTATIMAHVATLLLMWFPDLIVPAVAVHLGLVGIWRYRRRPKVPAAGLAARESEAEGAEREELDEEFDAVPSVKGEETVRARYERMRAVGTRLQAMLGDAAAQAERVQALLSWRDPRATAVFVAGCFVLAVVMYVMPARMVAVVAAFYFMRHPVFRGPMPPPATNFFRRLPSLAERIM

pLDDT: mean 85.49, std 14.93, range [18.39, 96.31]

Secondary structure (DSSP, 8-state):
--------GGGHHHHHHHHHGGGSS---EEEEPPPEEEEEEEEEEEE------TT-EEEEEEEETTEEEEPPPB--SSS--EEEEEEEEEEESS--TT-EEEEEEEEEETTEEEEEEEEEEEGGGSEEESSSPPPPPEEEEE-----SSSS---PEEEEEEEEEE-SS----S-GGG-S----SSGGGPPPP-EEEEEEEEEEESPPP-EEETTEEE--EEEEEEETTEEEE---B-S-SS-EEEEEEEEEES-TT-EEEEEEEEEE-SS-TTS--EEEEEEEEEEEGGGSPBT-EEEEEEEEEEEETTEEEEEEEEEEEEEEEE-S-HHHHHHHTTS-SS-HHHHHSPPPHHHHHHHHHHHHHHHHHHHHTSSS---HHHHHHHTT-PPP---HHHHHHHHHHHHHHTHHHHHHHHHHHHHHHTSSHHHHHHHHHHHHHHHH-GGGHHHHHHHHHHHHHHHHTTT--SS---S--TTTTT-TT--HHHHHHHT--SS--S-HHHHHHHHHHHHHHHHHHHHHHHHHHHHHHHHHHTTS-SSHHHHHHHHHHHHHHHHHHHHS-HHHHHHHHHHHHT--GGG--SSPPHHHHHHHTS--GGGG--/--------GGGHHHHHHHHHTTSSS-PPEEEEPPPEEEEEEEEEEEE------TT-EEEEEEEETTEEEEPPPB--SSS--EEEEEEEEEEESS--TT-EEEEEEEEEETTEEEEEEEEEEEGGGSEEESSSPPPPPEEEEE-----SSSS---PEEEEEEEEEE-SS----S-GGG-S----SSGGGPPPP-EEEEEEEEEEESPPP-EEETTEEE--EEEEEEETTEEEE---B-S-SS-EEEEEEEEEES-TT-EEEEEEEEE--SS-TTS--PEEEEEEEEEEGGGSPBT-EEEEEEEEEEEETTEEEEEEEEEEEEEEEE-S-HHHHHHHTTS-SS-HHHHHSPPPHHHHHHHHHHHHHHHHHHHHTSSS---HHHHHHHTT-PPP---HHHHHHHHHHHHHHTHHHHHHHHHHHHHHHTSSHHHHHHHHHHHHHHHH-GGGHHHHHHHHHHHHHHHHTTT--SS---S--TTTTT-TT--HHHHHHHT--SS--S-HHHHHHHHHHHHHHHHHHHHHHHHHHHHHHHHHHTTS-SSHHHHHHHHHHHHHHHHHHHHS-HHHHHHHHHHHHT--GGG--SSPPHHHHHHHTS--GGGG--